Protein AF-A0A091KSU4-F1 (afdb_monomer_lite)

pLDDT: mean 85.43, std 10.26, range [33.31, 97.12]

Radius of gyration: 89.22 Å; chains: 1; bounding box: 233×78×216 Å

Sequence (962 aa):
QEDKKCFICDSEDPFHDTLNPDSHRIENVVTTFDPNRLKLWWQSENVFQIIHVFCNRLGSIHREKFLAHKTFRPAAMLIERSSDFGKTWQVYRYFAYDCESSFPGISTGPMKKVDDIICDSRYSDIEPSTEGEVIYRVLDPAFRIEDPYSPRIQNLLKITNLRVKFTKLHTLGDNLLDSRMEIREKYYYAIYDMVVRGNCFCYGHASECAPVDGFNEEVEGMVHGHCMCRHNTKGLNCEQCLDFYHDLPWRPAEGRNSNACKKCNCNGHSSQCHFDMAVYMTTGNTSGGVCDDCQHNTVGRNCEQCKPFYFQHPERDLRDPDVCEPCNCDPAGSQNGGICDRYTDFSTGLIAGQCRCKLFVEGERCDLCKEGFYGLSADDPAGCQSCACNPLGTHPGGNPCDSETGNCYCKRLVTGKQCNHCLPEHWGLSNDMDGCRPCDCDQGGALNNNCSSESGQCECRPHMFGRQCNQVEPGYYFISLDHYIYEAEEASLGPGVNIIERQYTPDRTPSWTGIGFVRVPEGAYVEFYINNIPYSMEYDILIRYEPQVAFFPRQLPDQWEKAVISVSRPGKIPTGSRCGNTVPDDDNQVVSLSPGSRYVVLPRPVCFEKGLNYTIRLELPQYSSVDTETESPYTLIDSLVLMPYCKSLDIFTVGGSGEDVVTNSAWETFQRYRCLENSRSVVKTPMTEVCKNIIFSISALLHETALSCQCDPQGSLSSVCDPSGGQCQCRPNVVGRQCDRCSPGTFGFGPSGCRPCECHVRGSYNAFCDAETGQCHCFPGVYGRQCDRCLPGFWGFPSCQPCHCNGHADDCSPYTGECLSCRDHTAGHNCERCQSGYYGDPVLGSGDHCRPCPCPDGPESGRQFSSGCYQDPVTLQVVCVCSVGYIGSRCDECASGFFGSPDEVGGACQPCQCNNNIDTTDPEACDKKTGMCVKCLYHTEGENCHLCKQGYYGSALQQDCR

Foldseek 3Di:
DDDDDDDDADQPDDDDPPPHQRHADPVLQADDVDPPLVSHKHWDAFLDQKDKDKDFFDAFFQWKKKWWWAFFDFQWKWKWFDLPRPPDIDTQEIEHCDCCVPPNPFAQDDDPDQRHYHYDHPQNDRPPGGRRMDMDTLGDPVDDDPDCPPPVNVVSRRGGMMMMIGHGWDQVPDDSVDPDPVSRSPIITMTSYIDTHDAEAQLQQAPAADADPPDDDPDPPDHHYAGPGHLQFDDRRRQGHHFQLAFADDDGADDPRRSRRHGAAQLQQARGWHFDPVCCVVVVNGTRIAGDRGALQFDDRSSQWHHFQWAADQPDDSSDSNRTHGALACQQFFPPRRGAQRYDDVVVPHHTNATHGAQQFDDSRSPFGHQQWADQGSPDSRRTHGLQADPLFFDDDDRQADRHPSQGHGAQQFDDSRSPFGHFQWADQGNDNRRTHGLQAQLQQAPDSGADRYQSAGHGFAQFDDRRSLFGHFQFAFAQLQLFKFWQVNWDWWPPKDFDFDFDDPVDDDQFDDGGWIKAWAFTKTKTKDFAQLAFAWWWKKWFWAADDDPDPPDQDWKQQWKKKAKAFPDDDDCPGPCNPPDNCLRIFIDIGHNPDRMDITPGTDTDHGRGMMMMMIHRHGIDDPDPPDDIGIITTRIITTGGPLCPDPQQVDPDPDPDPDDPGLVNVCVVQVLVVQSNTPDGDDHDPSSSSSSSSVRSNSNVYTGGLQADQQFAPDSGADNYNNAGHGAPQFDDSNSPFGHFQWADGGNNGTHGLQADPLFAPDSGADRYQSAGHGDPQFDDSNSFFGDFQWADPPVTDGQQQQPQASGADNYQSAGDPGHQQFDDRSSQAHHFQWEWGSHNPPPIGTDGQPLPPGDVQLLHQARHWYQDPPPRDIATHGHPQFDDSSSQFGAQQWAWHSVDRNIDTDGQQLLPQFDSNDNQQADRHPSFGDDGHLQFDDRSSQHHHPPFDDTSNVSRTD

Secondary structure (DSSP, 8-state):
-----------SS--BTTTBTT---GGGGS----TTTTS--EEPPTT---EEEEEES--EEEEEEEEEESSPPPSEEEEEEESSTTSS-EEEEEEESSHHHHSTT-B-SPPSSTT--BEE-TT--S-SSSSEEEEE-SS-TTS--S-TTSHHHHHHH--SEEEEEEEE---TT--TT---HHHHTT---EEEEEEEEEE---TTS-S-EEPPTT-----TTPPP-EE---TTEESTTS-EEPTT-BSS-----BTTB----B----TTS-S-EEE-HHHHHHTTSS--EEESS--TTEESTTS-EEPTTEEE-TTS-TT-TT-EEEP---TTTBGGGTPPPSS-BTTTTB-TT---B-TTEESTTS-EEPTTEE---SS-TTSSEE----TTTBPSSS-SB-TTT--B-B-TTEESTTS-EEPTTEE---SSTTSSEE----TTTEEEEEE-TTT--EEEPTTEESTTS-EE-TTEEBPPTT-EEEEGGGSEE-TT-EEEE-PPPTTS--SSSTTEEEEEETT-EEEEEE----SSEEEEEEEEEE----S-TTSPPP-EEEEEEEEE-SSPPPTTSTTTT--GGGSEEEEEE-TT-SEEE-SS-EEE-TT--EEEEEEEEEE--SSTT-SS-EEEEEEEEEEE-GGGSHHHH---SSS------HHHHHHHTTTTHHHHSSSPPPPPHHHHHHHHHHHHHHHSSPEE----TTTBS-SPPPTBTT---BPTTEESTT--EEPTTEE--STT-PEE----TTTEEEEEE-TTT--EEEPTTEESTTS-EEPTTEESTTS-EE---TTS-S-B-TTT-PBSS--TTEESTTS-EEPTTEES--STTS----EE--SBS-TTSS-B-EEEEEE-TTT-PEEEEEPTTEESTTS-EEPTTEES-TTSTT---EE--STT-S-TT-TTSB-TTT--B-S--TTEESTTS-EEPTT--S-GGGT---

Structure (mmCIF, N/CA/C/O backbone):
data_AF-A0A091KSU4-F1
#
_entry.id   AF-A0A091KSU4-F1
#
loop_
_atom_site.group_PDB
_atom_site.id
_atom_site.type_symbol
_atom_site.label_atom_id
_atom_site.label_alt_id
_atom_site.label_comp_id
_atom_site.label_asym_id
_atom_site.label_entity_id
_atom_site.label_seq_id
_atom_site.pdbx_PDB_ins_code
_atom_site.Cartn_x
_atom_site.Cartn_y
_atom_site.Cartn_z
_atom_site.occupancy
_atom_site.B_iso_or_equiv
_atom_site.auth_seq_id
_atom_site.auth_comp_id
_atom_site.auth_asym_id
_atom_site.auth_atom_id
_atom_site.pdbx_PDB_model_num
ATOM 1 N N . GLN A 1 1 ? 108.407 -15.661 -124.687 1.00 40.84 1 GLN A N 1
ATOM 2 C CA . GLN A 1 1 ? 109.374 -15.273 -123.644 1.00 40.84 1 GLN A CA 1
ATOM 3 C C . GLN A 1 1 ? 109.249 -13.763 -123.565 1.00 40.84 1 GLN A C 1
ATOM 5 O O . GLN A 1 1 ? 109.765 -13.084 -124.437 1.00 40.84 1 GLN A O 1
ATOM 10 N N . GLU A 1 2 ? 108.392 -13.287 -122.665 1.00 48.94 2 GLU A N 1
ATOM 11 C CA . GLU A 1 2 ? 108.064 -11.865 -122.490 1.00 48.94 2 GLU A CA 1
ATOM 12 C C . GLU A 1 2 ? 108.530 -11.427 -121.094 1.00 48.94 2 GLU A C 1
ATOM 14 O O . GLU A 1 2 ? 108.484 -12.217 -120.147 1.00 48.94 2 GLU A O 1
ATOM 19 N N . ASP A 1 3 ? 109.065 -10.210 -121.010 1.00 56.59 3 ASP A N 1
ATOM 20 C CA . ASP A 1 3 ? 109.919 -9.716 -119.927 1.00 56.59 3 ASP A CA 1
ATOM 21 C C . ASP A 1 3 ? 109.221 -9.639 -118.554 1.00 56.59 3 ASP A C 1
ATOM 23 O O . ASP A 1 3 ? 108.250 -8.905 -118.361 1.00 56.59 3 ASP A O 1
ATOM 27 N N . LYS A 1 4 ? 109.769 -10.343 -117.551 1.00 61.19 4 LYS A N 1
ATOM 28 C CA . LYS A 1 4 ? 109.387 -10.198 -116.133 1.00 61.19 4 LYS A CA 1
ATOM 29 C C . LYS A 1 4 ? 109.997 -8.899 -115.583 1.00 61.19 4 LYS A C 1
ATOM 31 O O . LYS A 1 4 ? 111.216 -8.815 -115.452 1.00 61.19 4 LYS A O 1
ATOM 36 N N . LYS A 1 5 ? 109.170 -7.912 -115.212 1.00 72.06 5 LYS A N 1
ATOM 37 C CA . LYS A 1 5 ? 109.598 -6.725 -114.443 1.00 72.06 5 LYS A CA 1
ATOM 38 C C . LYS A 1 5 ? 109.405 -6.980 -112.945 1.00 72.06 5 LYS A C 1
ATOM 40 O O . LYS A 1 5 ? 108.288 -7.258 -112.520 1.00 72.06 5 LYS A O 1
ATOM 45 N N . CYS A 1 6 ? 110.476 -6.889 -112.160 1.00 80.00 6 CYS A N 1
ATOM 46 C CA . CYS A 1 6 ? 110.436 -6.964 -110.694 1.00 80.00 6 CYS A CA 1
ATOM 47 C C . CYS A 1 6 ? 110.596 -5.562 -110.080 1.00 80.00 6 CYS A C 1
ATOM 49 O O . CYS A 1 6 ? 111.259 -4.714 -110.676 1.00 80.00 6 CYS A O 1
ATOM 51 N N . PHE A 1 7 ? 110.028 -5.342 -108.892 1.00 85.31 7 PHE A N 1
ATOM 52 C CA . PHE A 1 7 ? 110.189 -4.128 -108.079 1.00 85.31 7 PHE A CA 1
ATOM 53 C C . PHE A 1 7 ? 110.330 -4.501 -106.592 1.00 85.31 7 PHE A C 1
ATOM 55 O O . PHE A 1 7 ? 110.084 -5.651 -106.220 1.00 85.31 7 PHE A O 1
ATOM 62 N N . ILE A 1 8 ? 110.771 -3.551 -105.766 1.00 84.19 8 ILE A N 1
ATOM 63 C CA . ILE A 1 8 ? 110.909 -3.709 -104.309 1.00 84.19 8 ILE A CA 1
ATOM 64 C C . ILE A 1 8 ? 109.622 -3.192 -103.659 1.00 84.19 8 ILE A C 1
ATOM 66 O O . ILE A 1 8 ? 109.065 -2.214 -104.134 1.00 84.19 8 ILE A O 1
ATOM 70 N N . CYS A 1 9 ? 109.146 -3.847 -102.600 1.00 86.94 9 CYS A N 1
ATOM 71 C CA . CYS A 1 9 ? 107.985 -3.409 -101.823 1.00 86.94 9 CYS A CA 1
ATOM 72 C C . CYS A 1 9 ? 108.459 -2.982 -100.428 1.00 86.94 9 CYS A C 1
ATOM 74 O O . CYS A 1 9 ? 108.874 -3.843 -99.649 1.00 86.94 9 CYS A O 1
ATOM 76 N N . ASP A 1 10 ? 108.380 -1.687 -100.115 1.00 87.75 10 ASP A N 1
ATOM 77 C CA . ASP A 1 10 ? 108.731 -1.112 -98.809 1.00 87.75 10 ASP A CA 1
ATOM 78 C C . ASP A 1 10 ? 107.498 -0.468 -98.163 1.00 87.75 10 ASP A C 1
ATOM 80 O O . ASP A 1 10 ? 107.105 0.656 -98.464 1.00 87.75 10 ASP A O 1
ATOM 84 N N . SER A 1 11 ? 106.862 -1.218 -97.262 1.00 87.56 11 SER A N 1
ATOM 85 C CA . SER A 1 11 ? 105.632 -0.801 -96.576 1.00 87.56 11 SER A CA 1
ATOM 86 C C . SER A 1 11 ? 105.844 -0.452 -95.095 1.00 87.56 11 SER A C 1
ATOM 88 O O . SER A 1 11 ? 104.873 -0.445 -94.325 1.00 87.56 11 SER A O 1
ATOM 90 N N . GLU A 1 12 ? 107.083 -0.159 -94.672 1.00 85.94 12 GLU A N 1
ATOM 91 C CA . GLU A 1 12 ? 107.398 0.270 -93.294 1.00 85.94 12 GLU A CA 1
ATOM 92 C C . GLU A 1 12 ? 106.813 1.646 -92.943 1.00 85.94 12 GLU A C 1
ATOM 94 O O . GLU A 1 12 ? 106.441 1.870 -91.789 1.00 85.94 12 GLU A O 1
ATOM 99 N N . ASP A 1 13 ? 106.579 2.492 -93.950 1.00 85.56 13 ASP A N 1
ATOM 100 C CA . ASP A 1 13 ? 105.899 3.788 -93.848 1.00 85.56 13 ASP A CA 1
ATOM 101 C C . ASP A 1 13 ? 104.703 3.885 -94.823 1.00 85.56 13 ASP A C 1
ATOM 103 O O . ASP A 1 13 ? 104.622 3.096 -95.769 1.00 85.56 13 ASP A O 1
ATOM 107 N N . PRO A 1 14 ? 103.734 4.801 -94.613 1.00 84.31 14 PRO A N 1
ATOM 108 C CA . PRO A 1 14 ? 102.631 5.037 -95.551 1.00 84.31 14 PRO A CA 1
ATOM 109 C C . PRO A 1 14 ? 103.106 5.498 -96.935 1.00 84.31 14 PRO A C 1
ATOM 111 O O . PRO A 1 14 ? 104.176 6.090 -97.078 1.00 84.31 14 PRO A O 1
ATOM 114 N N . PHE A 1 15 ? 102.284 5.262 -97.958 1.00 81.88 15 PHE A N 1
ATOM 115 C CA . PHE A 1 15 ? 102.587 5.682 -99.325 1.00 81.88 15 PHE A CA 1
ATOM 116 C C . PHE A 1 15 ? 102.726 7.206 -99.444 1.00 81.88 15 PHE A C 1
ATOM 118 O O . PHE A 1 15 ? 101.899 7.966 -98.934 1.00 81.88 15 PHE A O 1
ATOM 125 N N . HIS A 1 16 ? 103.726 7.651 -100.207 1.00 80.81 16 HIS A N 1
ATOM 126 C CA . HIS A 1 16 ? 103.846 9.039 -100.645 1.00 80.81 16 HIS A CA 1
ATOM 127 C C . HIS A 1 16 ? 104.495 9.107 -102.030 1.00 80.81 16 HIS A C 1
ATOM 129 O O . HIS A 1 16 ? 105.590 8.577 -102.214 1.00 80.81 16 HIS A O 1
ATOM 135 N N . ASP A 1 17 ? 103.876 9.839 -102.966 1.00 77.00 17 ASP A N 1
ATOM 136 C CA . ASP A 1 17 ? 104.222 9.870 -104.403 1.00 77.00 17 ASP A CA 1
ATOM 137 C C . ASP A 1 17 ? 105.724 10.073 -104.709 1.00 77.00 17 ASP A C 1
ATOM 139 O O . ASP A 1 17 ? 106.219 9.599 -105.729 1.00 77.00 17 ASP A O 1
ATOM 143 N N . THR A 1 18 ? 106.454 10.795 -103.853 1.00 79.31 18 THR A N 1
ATOM 144 C CA . THR A 1 18 ? 107.882 11.117 -104.043 1.00 79.31 18 THR A CA 1
ATOM 145 C C . THR A 1 18 ? 108.830 10.566 -102.979 1.00 79.31 18 THR A C 1
ATOM 147 O O . THR A 1 18 ? 110.031 10.523 -103.232 1.00 79.31 18 THR A O 1
ATOM 150 N N . LEU A 1 19 ? 108.331 10.199 -101.793 1.00 82.69 19 LEU A N 1
ATOM 151 C CA . LEU A 1 19 ? 109.172 9.832 -100.640 1.00 82.69 19 LEU A CA 1
ATOM 152 C C . LEU A 1 19 ? 109.203 8.321 -100.420 1.00 82.69 19 LEU A C 1
ATOM 154 O O . LEU A 1 19 ? 110.264 7.776 -100.142 1.00 82.69 19 LEU A O 1
ATOM 158 N N . ASN A 1 20 ? 108.055 7.661 -100.576 1.00 83.88 20 ASN A N 1
ATOM 159 C CA . ASN A 1 20 ? 107.935 6.213 -100.498 1.00 83.88 20 ASN A CA 1
ATOM 160 C C . ASN A 1 20 ? 106.861 5.735 -101.496 1.00 83.88 20 ASN A C 1
ATOM 162 O O . ASN A 1 20 ? 105.706 5.517 -101.111 1.00 83.88 20 ASN A O 1
ATOM 166 N N . PRO A 1 21 ? 107.210 5.633 -102.793 1.00 82.81 21 PRO A N 1
ATOM 167 C CA . PRO A 1 21 ? 106.277 5.186 -103.826 1.00 82.81 21 PRO A CA 1
ATOM 168 C C . PRO A 1 21 ? 106.009 3.670 -103.789 1.00 82.81 21 PRO A C 1
ATOM 170 O O . PRO A 1 21 ? 105.094 3.204 -104.466 1.00 82.81 21 PRO A O 1
ATOM 173 N N . ASP A 1 22 ? 106.769 2.907 -103.000 1.00 85.75 22 ASP A N 1
ATOM 174 C CA . ASP A 1 22 ? 106.769 1.438 -102.997 1.00 85.75 22 ASP A CA 1
ATOM 175 C C . ASP A 1 22 ? 106.014 0.832 -101.788 1.00 85.75 22 ASP A C 1
ATOM 177 O O . ASP A 1 22 ? 106.134 -0.363 -101.498 1.00 85.75 22 ASP A O 1
ATOM 181 N N . SER A 1 23 ? 105.205 1.643 -101.088 1.00 87.19 23 SER A N 1
ATOM 182 C CA . SER A 1 23 ? 104.361 1.208 -99.965 1.00 87.19 23 SER A CA 1
ATOM 183 C C . SER A 1 23 ? 102.959 0.783 -100.405 1.00 87.19 23 SER A C 1
ATOM 185 O O . SER A 1 23 ? 102.245 1.510 -101.105 1.00 87.19 23 SER A O 1
ATOM 187 N N . HIS A 1 24 ? 102.527 -0.401 -99.961 1.00 90.19 24 HIS A N 1
ATOM 188 C CA . HIS A 1 24 ? 101.300 -1.065 -100.415 1.00 90.19 24 HIS A CA 1
ATOM 189 C C . HIS A 1 24 ? 100.428 -1.552 -99.242 1.00 90.19 24 HIS A C 1
ATOM 191 O O . HIS A 1 24 ? 100.007 -2.712 -99.184 1.00 90.19 24 HIS A O 1
ATOM 197 N N . ARG A 1 25 ? 100.157 -0.661 -98.278 1.00 87.81 25 ARG A N 1
ATOM 198 C CA . ARG A 1 25 ? 99.333 -0.919 -97.077 1.00 87.81 25 ARG A CA 1
ATOM 199 C C . ARG A 1 25 ? 97.840 -1.051 -97.385 1.00 87.81 25 ARG A C 1
ATOM 201 O O . ARG A 1 25 ? 97.359 -0.593 -98.412 1.00 87.81 25 ARG A O 1
ATOM 208 N N . ILE A 1 26 ? 97.078 -1.659 -96.468 1.00 84.62 26 ILE A N 1
ATOM 209 C CA . ILE A 1 26 ? 95.638 -1.921 -96.669 1.00 84.62 26 ILE A CA 1
ATOM 210 C C . ILE A 1 26 ? 94.781 -0.646 -96.731 1.00 84.62 26 ILE A C 1
ATOM 212 O O . ILE A 1 26 ? 93.731 -0.642 -97.367 1.00 84.62 26 ILE A O 1
ATOM 216 N N . GLU A 1 27 ? 95.235 0.444 -96.111 1.00 79.50 27 GLU A N 1
ATOM 217 C CA . GLU A 1 27 ? 94.577 1.759 -96.154 1.00 79.50 27 GLU A CA 1
ATOM 218 C C . GLU A 1 27 ? 94.474 2.332 -97.577 1.00 79.50 27 GLU A C 1
ATOM 220 O O . GLU A 1 27 ? 93.502 3.019 -97.883 1.00 79.50 27 GLU A O 1
ATOM 225 N N . ASN A 1 28 ? 95.378 1.932 -98.480 1.00 83.44 28 ASN A N 1
ATOM 226 C CA . ASN A 1 28 ? 95.368 2.312 -99.896 1.00 83.44 28 ASN A CA 1
ATOM 227 C C . ASN A 1 28 ? 94.139 1.798 -100.672 1.00 83.44 28 ASN A C 1
ATOM 229 O O . ASN A 1 28 ? 93.882 2.263 -101.777 1.00 83.44 28 ASN A O 1
ATOM 233 N N . VAL A 1 29 ? 93.394 0.829 -100.124 1.00 79.38 29 VAL A N 1
ATOM 234 C CA . VAL A 1 29 ? 92.216 0.217 -100.771 1.00 79.38 29 VAL A CA 1
ATOM 235 C C . VAL A 1 29 ? 90.958 1.082 -100.614 1.00 79.38 29 VAL A C 1
ATOM 237 O O . VAL A 1 29 ? 89.983 0.907 -101.352 1.00 79.38 29 VAL A O 1
ATOM 240 N N . VAL A 1 30 ? 90.953 2.012 -99.651 1.00 73.19 30 VAL A N 1
ATOM 241 C CA . VAL A 1 30 ? 89.838 2.941 -99.437 1.00 73.19 30 VAL A CA 1
ATOM 242 C C . VAL A 1 30 ? 89.916 4.037 -100.499 1.00 73.19 30 VAL A C 1
ATOM 244 O O . VAL A 1 30 ? 90.749 4.933 -100.421 1.00 73.19 30 VAL A O 1
ATOM 247 N N . THR A 1 31 ? 89.051 3.973 -101.513 1.00 63.12 31 THR A N 1
ATOM 248 C CA . THR A 1 31 ? 89.060 4.947 -102.615 1.00 63.12 31 THR A CA 1
ATOM 249 C C . THR A 1 31 ? 88.719 6.349 -102.137 1.00 63.12 31 THR A C 1
ATOM 251 O O . THR A 1 31 ? 87.596 6.583 -101.684 1.00 63.12 31 THR A O 1
ATOM 254 N N . THR A 1 32 ? 89.614 7.306 -102.371 1.00 59.66 32 THR A N 1
ATOM 255 C CA . THR A 1 32 ? 89.205 8.679 -102.675 1.00 59.66 32 THR A CA 1
ATOM 256 C C . THR A 1 32 ? 88.715 8.695 -104.127 1.00 59.66 32 THR A C 1
ATOM 258 O O . THR A 1 32 ? 89.221 7.947 -104.964 1.00 59.66 32 THR A O 1
ATOM 261 N N . PHE A 1 33 ? 87.700 9.487 -104.476 1.00 58.97 33 PHE A N 1
ATOM 262 C CA . PHE A 1 33 ? 87.191 9.584 -105.858 1.00 58.97 33 PHE A CA 1
ATOM 263 C C . PHE A 1 33 ? 88.178 10.310 -106.814 1.00 58.97 33 PHE A C 1
ATOM 265 O O . PHE A 1 33 ? 87.758 11.003 -107.741 1.00 58.97 33 PHE A O 1
ATOM 272 N N . ASP A 1 34 ? 89.490 10.176 -106.587 1.00 59.06 34 ASP A N 1
ATOM 273 C CA . ASP A 1 34 ? 90.559 10.870 -107.299 1.00 59.06 34 ASP A CA 1
ATOM 274 C C . ASP A 1 34 ? 90.830 10.289 -108.701 1.00 59.06 34 ASP A C 1
ATOM 276 O O . ASP A 1 34 ? 90.738 9.073 -108.912 1.00 59.06 34 ASP A O 1
ATOM 280 N N . PRO A 1 35 ? 91.263 11.116 -109.676 1.00 56.44 35 PRO A N 1
ATOM 281 C CA . PRO A 1 35 ? 91.489 10.693 -111.064 1.00 56.44 35 PRO A CA 1
ATOM 282 C C . PRO A 1 35 ? 92.554 9.594 -111.250 1.00 56.44 35 PRO A C 1
ATOM 284 O O . PRO A 1 35 ? 92.606 8.966 -112.304 1.00 56.44 35 PRO A O 1
ATOM 287 N N . ASN A 1 36 ? 93.405 9.353 -110.244 1.00 62.00 36 ASN A N 1
ATOM 288 C CA . ASN A 1 36 ? 94.554 8.439 -110.289 1.00 62.00 36 ASN A CA 1
ATOM 289 C C . ASN A 1 36 ? 94.364 7.163 -109.436 1.00 62.00 36 ASN A C 1
ATOM 291 O O . ASN A 1 36 ? 95.334 6.643 -108.887 1.00 62.00 36 ASN A O 1
ATOM 295 N N . ARG A 1 37 ? 93.140 6.622 -109.335 1.00 66.00 37 ARG A N 1
ATOM 296 C CA . ARG A 1 37 ? 92.818 5.442 -108.494 1.00 66.00 37 ARG A CA 1
ATOM 297 C C . ARG A 1 37 ? 93.671 4.180 -108.729 1.00 66.00 37 ARG A C 1
ATOM 299 O O . ARG A 1 37 ? 93.747 3.330 -107.859 1.00 66.00 37 ARG A O 1
ATOM 306 N N . LEU A 1 38 ? 94.322 4.052 -109.889 1.00 68.88 38 LEU A N 1
ATOM 307 C CA . LEU A 1 38 ? 95.168 2.899 -110.243 1.00 68.88 38 LEU A CA 1
ATOM 308 C C . LEU A 1 38 ? 96.647 3.063 -109.829 1.00 68.88 38 LEU A C 1
ATOM 310 O O . LEU A 1 38 ? 97.479 2.223 -110.181 1.00 68.88 38 LEU A O 1
ATOM 314 N N . LYS A 1 39 ? 97.006 4.150 -109.128 1.00 72.06 39 LYS A N 1
ATOM 315 C CA . LYS A 1 39 ? 98.371 4.364 -108.613 1.00 72.06 39 LYS A CA 1
ATOM 316 C C . LYS A 1 39 ? 98.626 3.693 -107.267 1.00 72.06 39 LYS A C 1
ATOM 318 O O . LYS A 1 39 ? 99.746 3.262 -107.027 1.00 72.06 39 LYS A O 1
ATOM 323 N N . LEU A 1 40 ? 97.608 3.605 -106.418 1.00 83.56 40 LEU A N 1
ATOM 324 C CA . LEU A 1 40 ? 97.691 3.016 -105.084 1.00 83.56 40 LEU A CA 1
ATOM 325 C C . LEU A 1 40 ? 97.121 1.607 -105.114 1.00 83.56 40 LEU A C 1
ATOM 327 O O . LEU A 1 40 ? 96.123 1.362 -105.782 1.00 83.56 40 LEU A O 1
ATOM 331 N N . TRP A 1 41 ? 97.737 0.678 -104.396 1.00 88.56 41 TRP A N 1
ATOM 332 C CA . TRP A 1 41 ? 97.157 -0.640 -104.165 1.00 88.56 41 TRP A CA 1
ATOM 333 C C . TRP A 1 41 ? 97.624 -1.188 -102.821 1.00 88.56 41 TRP A C 1
ATOM 335 O O . TRP A 1 41 ? 98.617 -0.726 -102.251 1.00 88.56 41 TRP A O 1
ATOM 345 N N . TRP A 1 42 ? 96.902 -2.187 -102.329 1.00 90.56 42 TRP A N 1
ATOM 346 C CA . TRP A 1 42 ? 97.390 -3.081 -101.289 1.00 90.56 42 TRP A CA 1
ATOM 347 C C . TRP A 1 42 ? 98.001 -4.324 -101.920 1.00 90.56 42 TRP A C 1
ATOM 349 O O . TRP A 1 42 ? 97.444 -4.857 -102.882 1.00 90.56 42 TRP A O 1
ATOM 359 N N . GLN A 1 43 ? 99.108 -4.804 -101.360 1.00 89.06 43 GLN A N 1
ATOM 360 C CA . GLN A 1 43 ? 99.773 -6.027 -101.793 1.00 89.06 43 GLN A CA 1
ATOM 361 C C . GLN A 1 43 ? 100.038 -6.958 -100.610 1.00 89.06 43 GLN A C 1
ATOM 363 O O . GLN A 1 43 ? 100.385 -6.520 -99.514 1.00 89.06 43 GLN A O 1
ATOM 368 N N . SER A 1 44 ? 99.881 -8.260 -100.838 1.00 88.94 44 SER A N 1
ATOM 369 C CA . SER A 1 44 ? 100.239 -9.278 -99.860 1.00 88.94 44 SER A CA 1
ATOM 370 C C . SER A 1 44 ? 101.712 -9.665 -99.887 1.00 88.94 44 SER A C 1
ATOM 372 O O . SER A 1 44 ? 102.403 -9.467 -100.882 1.00 88.94 44 SER A O 1
ATOM 374 N N . GLU A 1 45 ? 102.155 -10.365 -98.841 1.00 83.94 45 GLU A N 1
ATOM 375 C CA . GLU A 1 45 ? 103.377 -11.163 -98.929 1.00 83.94 45 GLU A CA 1
ATOM 376 C C . GLU A 1 45 ? 103.302 -12.184 -100.074 1.00 83.94 45 GLU A C 1
ATOM 378 O O . GLU A 1 45 ? 102.237 -12.720 -100.415 1.00 83.94 45 GLU A O 1
ATOM 383 N N . ASN A 1 46 ? 104.465 -12.459 -100.660 1.00 83.06 46 ASN A N 1
ATOM 384 C CA . ASN A 1 46 ? 104.618 -13.404 -101.756 1.00 83.06 46 ASN A CA 1
ATOM 385 C C . ASN A 1 46 ? 104.403 -14.851 -101.278 1.00 83.06 46 ASN A C 1
ATOM 387 O O . ASN A 1 46 ? 104.803 -15.227 -100.179 1.00 83.06 46 ASN A O 1
ATOM 391 N N . VAL A 1 47 ? 103.816 -15.692 -102.137 1.00 72.25 47 VAL A N 1
ATOM 392 C CA . VAL A 1 47 ? 103.554 -17.137 -101.941 1.00 72.25 47 VAL A CA 1
ATOM 393 C C . VAL A 1 47 ? 102.503 -17.458 -100.866 1.00 72.25 47 VAL A C 1
ATOM 395 O O . VAL A 1 47 ? 102.069 -18.607 -100.748 1.00 72.25 47 VAL A O 1
ATOM 398 N N . PHE A 1 48 ? 102.015 -16.464 -100.123 1.00 76.62 48 PHE A N 1
ATOM 399 C CA . PHE A 1 48 ? 101.015 -16.675 -99.083 1.00 76.62 48 PHE A CA 1
ATOM 400 C C . PHE A 1 48 ? 99.610 -16.823 -99.681 1.00 76.62 48 PHE A C 1
ATOM 402 O O . PHE A 1 48 ? 99.072 -15.908 -100.299 1.00 76.62 48 PHE A O 1
ATOM 409 N N . GLN A 1 49 ? 98.995 -17.997 -99.511 1.00 66.25 49 GLN A N 1
ATOM 410 C CA . GLN A 1 49 ? 97.718 -18.311 -100.165 1.00 66.25 49 GLN A CA 1
ATOM 411 C C . GLN A 1 49 ? 96.482 -17.831 -99.397 1.00 66.25 49 GLN A C 1
ATOM 413 O O . GLN A 1 49 ? 95.447 -17.602 -100.024 1.00 66.25 49 GLN A O 1
ATOM 418 N N . ILE A 1 50 ? 96.564 -17.682 -98.070 1.00 71.06 50 ILE A N 1
ATOM 419 C CA . ILE A 1 50 ? 95.401 -17.381 -97.223 1.00 71.06 50 ILE A CA 1
ATOM 420 C C . ILE A 1 50 ? 95.539 -16.000 -96.596 1.00 71.06 50 ILE A C 1
ATOM 422 O O . ILE A 1 50 ? 96.445 -15.777 -95.800 1.00 71.06 50 ILE A O 1
ATOM 426 N N . ILE A 1 51 ? 94.616 -15.090 -96.915 1.00 75.06 51 ILE A N 1
ATOM 427 C CA . ILE A 1 51 ? 94.633 -13.710 -96.404 1.00 75.06 51 ILE A CA 1
ATOM 428 C C . ILE A 1 51 ? 93.227 -13.252 -96.030 1.00 75.06 51 ILE A C 1
ATOM 430 O O . ILE A 1 51 ? 92.235 -13.670 -96.634 1.00 75.06 51 ILE A O 1
ATOM 434 N N . HIS A 1 52 ? 93.136 -12.390 -95.018 1.00 75.50 52 HIS A N 1
ATOM 435 C CA . HIS A 1 52 ? 91.886 -11.824 -94.524 1.00 75.50 52 HIS A CA 1
ATOM 436 C C . HIS A 1 52 ? 91.921 -10.298 -94.575 1.00 75.50 52 HIS A C 1
ATOM 438 O O . HIS A 1 52 ? 92.783 -9.678 -93.959 1.00 75.50 52 HIS A O 1
ATOM 444 N N . VAL A 1 53 ? 90.945 -9.701 -95.258 1.00 70.38 53 VAL A N 1
ATOM 445 C CA . VAL A 1 53 ? 90.715 -8.251 -95.263 1.00 70.38 53 VAL A CA 1
ATOM 446 C C . VAL A 1 53 ? 89.477 -7.952 -94.422 1.00 70.38 53 VAL A C 1
ATOM 448 O O . VAL A 1 53 ? 88.426 -8.571 -94.620 1.00 70.38 53 VAL A O 1
ATOM 451 N N . PHE A 1 54 ? 89.604 -7.024 -93.471 1.00 68.75 54 PHE A N 1
ATOM 452 C CA . PHE A 1 54 ? 88.552 -6.662 -92.521 1.00 68.75 54 PHE A CA 1
ATOM 453 C C . PHE A 1 54 ? 88.053 -5.239 -92.755 1.00 68.75 54 PHE A C 1
ATOM 455 O O . PHE A 1 54 ? 88.845 -4.309 -92.859 1.00 68.75 54 PHE A O 1
ATOM 462 N N . CYS A 1 55 ? 86.733 -5.067 -92.729 1.00 67.31 55 CYS A N 1
ATOM 463 C CA . CYS A 1 55 ? 86.085 -3.767 -92.627 1.00 67.31 55 CYS A CA 1
ATOM 464 C C . CYS A 1 55 ? 85.131 -3.787 -91.423 1.00 67.31 55 CYS A C 1
ATOM 466 O O . CYS A 1 55 ? 84.223 -4.623 -91.338 1.00 67.31 55 CYS A O 1
ATOM 468 N N . ASN A 1 56 ? 85.375 -2.905 -90.456 1.00 60.59 56 ASN A N 1
ATOM 469 C CA . ASN A 1 56 ? 84.677 -2.878 -89.171 1.00 60.59 56 ASN A CA 1
ATOM 470 C C . ASN A 1 56 ? 83.690 -1.704 -89.091 1.00 60.59 56 ASN A C 1
ATOM 472 O O . ASN A 1 56 ? 83.941 -0.651 -89.661 1.00 60.59 56 ASN A O 1
ATOM 476 N N . ARG A 1 57 ? 82.618 -1.887 -88.304 1.00 57.03 57 ARG A N 1
ATOM 477 C CA . ARG A 1 57 ? 81.607 -0.872 -87.935 1.00 57.03 57 ARG A CA 1
ATOM 478 C C . ARG A 1 57 ? 80.849 -0.264 -89.122 1.00 57.03 57 ARG A C 1
ATOM 480 O O . ARG A 1 57 ? 80.756 0.947 -89.273 1.00 57.03 57 ARG A O 1
ATOM 487 N N . LEU A 1 58 ? 80.270 -1.141 -89.934 1.00 58.72 58 LEU A N 1
ATOM 488 C CA . LEU A 1 58 ? 79.367 -0.796 -91.032 1.00 58.72 58 LEU A CA 1
ATOM 489 C C . LEU A 1 58 ? 77.931 -0.563 -90.520 1.00 58.72 58 LEU A C 1
ATOM 491 O O . LEU A 1 58 ? 77.529 -1.149 -89.517 1.00 58.72 58 LEU A O 1
ATOM 495 N N . GLY A 1 59 ? 77.172 0.288 -91.219 1.00 58.22 59 GLY A N 1
ATOM 496 C CA . GLY A 1 59 ? 75.713 0.405 -91.087 1.00 58.22 59 GLY A CA 1
ATOM 497 C C . GLY A 1 59 ? 74.970 -0.644 -91.929 1.00 58.22 59 GLY A C 1
ATOM 498 O O . GLY A 1 59 ? 75.562 -1.612 -92.402 1.00 58.22 59 GLY A O 1
ATOM 499 N N . SER A 1 60 ? 73.671 -0.458 -92.176 1.00 57.16 60 SER A N 1
ATOM 500 C CA . SER A 1 60 ? 72.895 -1.391 -93.004 1.00 57.16 60 SER A CA 1
ATOM 501 C C . SER A 1 60 ? 73.240 -1.250 -94.495 1.00 57.16 60 SER A C 1
ATOM 503 O O . SER A 1 60 ? 73.166 -0.173 -95.080 1.00 57.16 60 SER A O 1
ATOM 505 N N . ILE A 1 61 ? 73.629 -2.340 -95.158 1.00 60.28 61 ILE A N 1
ATOM 506 C CA . ILE A 1 61 ? 74.135 -2.306 -96.544 1.00 60.28 61 ILE A CA 1
ATOM 507 C C . ILE A 1 61 ? 73.049 -2.766 -97.504 1.00 60.28 61 ILE A C 1
ATOM 509 O O . ILE A 1 61 ? 72.555 -3.883 -97.393 1.00 60.28 61 ILE A O 1
ATOM 513 N N . HIS A 1 62 ? 72.736 -1.929 -98.492 1.00 57.91 62 HIS A N 1
ATOM 514 C CA . HIS A 1 62 ? 71.632 -2.171 -99.425 1.00 57.91 62 HIS A CA 1
ATOM 515 C C . HIS A 1 62 ? 72.076 -2.331 -100.891 1.00 57.91 62 HIS A C 1
ATOM 517 O O . HIS A 1 62 ? 71.232 -2.608 -101.742 1.00 57.91 62 HIS A O 1
ATOM 523 N N . ARG A 1 63 ? 73.366 -2.159 -101.235 1.00 56.34 63 ARG A N 1
ATOM 524 C CA . ARG A 1 63 ? 73.843 -2.242 -102.635 1.00 56.34 63 ARG A CA 1
ATOM 525 C C . ARG A 1 63 ? 75.171 -2.995 -102.815 1.00 56.34 63 ARG A C 1
ATOM 527 O O . ARG A 1 63 ? 75.787 -3.461 -101.864 1.00 56.34 63 ARG A O 1
ATOM 534 N N . GLU A 1 64 ? 75.521 -3.158 -104.092 1.00 63.53 64 GLU A N 1
ATOM 535 C CA . GLU A 1 64 ? 76.638 -3.923 -104.664 1.00 63.53 64 GLU A CA 1
ATOM 536 C C . GLU A 1 64 ? 77.997 -3.609 -104.012 1.00 63.53 64 GLU A C 1
ATOM 538 O O . GLU A 1 64 ? 78.298 -2.450 -103.716 1.00 63.53 64 GLU A O 1
ATOM 543 N N . LYS A 1 65 ? 78.808 -4.651 -103.809 1.00 66.06 65 LYS A N 1
ATOM 544 C CA . LYS A 1 65 ? 80.203 -4.597 -103.358 1.00 66.06 65 LYS A CA 1
ATOM 545 C C . LYS A 1 65 ? 81.120 -4.863 -104.544 1.00 66.06 65 LYS A C 1
ATOM 547 O O . LYS A 1 65 ? 80.852 -5.803 -105.294 1.00 66.06 65 LYS A O 1
ATOM 552 N N . PHE A 1 66 ? 82.192 -4.088 -104.652 1.00 74.94 66 PHE A N 1
ATOM 553 C CA . PHE A 1 66 ? 83.160 -4.155 -105.748 1.00 74.94 66 PHE A CA 1
ATOM 554 C C . PHE A 1 66 ? 84.575 -4.298 -105.189 1.00 74.94 66 PHE A C 1
ATOM 556 O O . PHE A 1 66 ? 84.919 -3.569 -104.258 1.00 74.94 66 PHE A O 1
ATOM 563 N N . LEU A 1 67 ? 85.361 -5.233 -105.731 1.00 79.38 67 LEU A N 1
ATOM 564 C CA . LEU A 1 67 ? 86.808 -5.350 -105.509 1.00 79.38 67 LEU A CA 1
ATOM 565 C C . LEU A 1 67 ? 87.526 -5.363 -106.863 1.00 79.38 67 LEU A C 1
ATOM 567 O O . LEU A 1 67 ? 87.253 -6.269 -107.655 1.00 79.38 67 LEU A O 1
ATOM 571 N N . ALA A 1 68 ? 88.470 -4.449 -107.095 1.00 83.94 68 ALA A N 1
ATOM 572 C CA . ALA A 1 68 ? 89.309 -4.432 -108.297 1.00 83.94 68 ALA A CA 1
ATOM 573 C C . ALA A 1 68 ? 90.736 -4.917 -107.992 1.00 83.94 68 ALA A C 1
ATOM 575 O O . ALA A 1 68 ? 91.410 -4.381 -107.114 1.00 83.94 68 ALA A O 1
ATOM 576 N N . HIS A 1 69 ? 91.219 -5.929 -108.715 1.00 87.31 69 HIS A N 1
ATOM 577 C CA . HIS A 1 69 ? 92.530 -6.544 -108.469 1.00 87.31 69 HIS A CA 1
ATOM 578 C C . HIS A 1 69 ? 93.606 -5.990 -109.406 1.00 87.31 69 HIS A C 1
ATOM 580 O O . HIS A 1 69 ? 93.348 -5.769 -110.584 1.00 87.31 69 HIS A O 1
ATOM 586 N N . LYS A 1 70 ? 94.825 -5.796 -108.896 1.00 85.62 70 LYS A N 1
ATOM 587 C CA . LYS A 1 70 ? 96.012 -5.440 -109.696 1.00 85.62 70 LYS A CA 1
ATOM 588 C C . LYS A 1 70 ? 96.708 -6.673 -110.277 1.00 85.62 70 LYS A C 1
ATOM 590 O O . LYS A 1 70 ? 97.289 -6.608 -111.354 1.00 85.62 70 LYS A O 1
ATOM 595 N N . THR A 1 71 ? 96.676 -7.787 -109.554 1.00 86.56 71 THR A N 1
ATOM 596 C CA . THR A 1 71 ? 97.113 -9.093 -110.060 1.00 86.56 71 THR A CA 1
ATOM 597 C C . THR A 1 71 ? 95.910 -9.917 -110.512 1.00 86.56 71 THR A C 1
ATOM 599 O O . THR A 1 71 ? 94.772 -9.438 -110.494 1.00 86.56 71 THR A O 1
ATOM 602 N N . PHE A 1 72 ? 96.146 -11.169 -110.914 1.00 87.44 72 PHE A N 1
ATOM 603 C CA . PHE A 1 72 ? 95.070 -12.126 -111.145 1.00 87.44 72 PHE A CA 1
ATOM 604 C C . PHE A 1 72 ? 94.111 -12.172 -109.954 1.00 87.44 72 PHE A C 1
ATOM 606 O O . PHE A 1 72 ? 94.528 -12.162 -108.791 1.00 87.44 72 PHE A O 1
ATOM 613 N N . ARG A 1 73 ? 92.816 -12.286 -110.254 1.00 89.94 73 ARG A N 1
ATOM 614 C CA . ARG A 1 73 ? 91.801 -12.531 -109.227 1.00 89.94 73 ARG A CA 1
ATOM 615 C C . ARG A 1 73 ? 92.116 -13.833 -108.479 1.00 89.94 73 ARG A C 1
ATOM 617 O O . ARG A 1 73 ? 92.714 -14.744 -109.059 1.00 89.94 73 ARG A O 1
ATOM 624 N N . PRO A 1 74 ? 91.711 -13.960 -107.206 1.00 90.75 74 PRO A N 1
ATOM 625 C CA . PRO A 1 74 ? 91.903 -15.189 -106.451 1.00 90.75 74 PRO A CA 1
ATOM 626 C C . PRO A 1 74 ? 91.306 -16.401 -107.172 1.00 90.75 74 PRO A C 1
ATOM 628 O O . PRO A 1 74 ? 90.156 -16.369 -107.614 1.00 90.75 74 PRO A O 1
ATOM 631 N N . ALA A 1 75 ? 92.057 -17.502 -107.211 1.00 88.69 75 ALA A N 1
ATOM 632 C CA . ALA A 1 75 ? 91.557 -18.781 -107.707 1.00 88.69 75 ALA A CA 1
ATOM 633 C C . ALA A 1 75 ? 90.442 -19.337 -106.807 1.00 88.69 75 ALA A C 1
ATOM 635 O O . ALA A 1 75 ? 89.575 -20.061 -107.291 1.00 88.69 75 ALA A O 1
ATOM 636 N N . ALA A 1 76 ? 90.455 -18.993 -105.512 1.00 92.19 76 ALA A N 1
ATOM 637 C CA . ALA A 1 76 ? 89.343 -19.227 -104.596 1.00 92.19 76 ALA A CA 1
ATOM 638 C C . ALA A 1 76 ? 89.299 -18.191 -103.455 1.00 92.19 76 ALA A C 1
ATOM 640 O O . ALA A 1 76 ? 90.327 -17.878 -102.840 1.00 92.19 76 ALA A O 1
ATOM 641 N N . MET A 1 77 ? 88.103 -17.695 -103.128 1.00 92.12 77 MET A N 1
ATOM 642 C CA . MET A 1 77 ? 87.832 -16.745 -102.043 1.00 92.12 77 MET A CA 1
ATOM 643 C C . MET A 1 77 ? 86.392 -16.841 -101.510 1.00 92.12 77 MET A C 1
ATOM 645 O O . MET A 1 77 ? 85.517 -17.424 -102.145 1.00 92.12 77 MET A O 1
ATOM 649 N N . LEU A 1 78 ? 86.115 -16.228 -100.357 1.00 92.12 78 LEU A N 1
ATOM 650 C CA . LEU A 1 78 ? 84.752 -16.056 -99.843 1.00 92.12 78 LEU A CA 1
ATOM 651 C C . LEU A 1 78 ? 84.554 -14.718 -99.123 1.00 92.12 78 LEU A C 1
ATOM 653 O O . LEU A 1 78 ? 85.508 -14.099 -98.648 1.00 92.12 78 LEU A O 1
ATOM 657 N N . ILE A 1 79 ? 83.295 -14.293 -99.018 1.00 90.19 79 ILE A N 1
ATOM 658 C CA . ILE A 1 79 ? 82.885 -13.086 -98.293 1.00 90.19 79 ILE A CA 1
ATOM 659 C C . ILE A 1 79 ? 82.018 -13.493 -97.100 1.00 90.19 79 ILE A C 1
ATOM 661 O O . ILE A 1 79 ? 81.023 -14.195 -97.265 1.00 90.19 79 ILE A O 1
ATOM 665 N N . GLU A 1 80 ? 82.358 -13.007 -95.910 1.00 89.50 80 GLU A N 1
ATOM 666 C CA . GLU A 1 80 ? 81.639 -13.221 -94.651 1.00 89.50 80 GLU A CA 1
ATOM 667 C C . GLU A 1 80 ? 81.172 -11.888 -94.055 1.00 89.50 80 GLU A C 1
ATOM 669 O O . GLU A 1 80 ? 81.713 -10.815 -94.346 1.00 89.50 80 GLU A O 1
ATOM 674 N N . ARG A 1 81 ? 80.177 -11.952 -93.174 1.00 86.19 81 ARG A N 1
ATOM 675 C CA . ARG A 1 81 ? 79.655 -10.798 -92.443 1.00 86.19 81 ARG A CA 1
ATOM 676 C C . ARG A 1 81 ? 79.236 -11.134 -91.022 1.00 86.19 81 ARG A C 1
ATOM 678 O O . ARG A 1 81 ? 78.902 -12.276 -90.725 1.00 86.19 81 ARG A O 1
ATOM 685 N N . SER A 1 82 ? 79.172 -10.112 -90.183 1.00 82.56 82 SER A N 1
ATOM 686 C CA . SER A 1 82 ? 78.629 -10.178 -88.827 1.00 82.56 82 SER A CA 1
ATOM 687 C C . SER A 1 82 ? 77.535 -9.128 -88.652 1.00 82.56 82 SER A C 1
ATOM 689 O O . SER A 1 82 ? 77.622 -8.054 -89.247 1.00 82.56 82 SER A O 1
ATOM 691 N N . SER A 1 83 ? 76.511 -9.436 -87.854 1.00 76.00 83 SER A N 1
ATOM 692 C CA . SER A 1 83 ? 75.428 -8.517 -87.462 1.00 76.00 83 SER A CA 1
ATOM 693 C C . SER A 1 83 ? 75.432 -8.184 -85.962 1.00 76.00 83 SER A C 1
ATOM 695 O O . SER A 1 83 ? 74.489 -7.566 -85.465 1.00 76.00 83 SER A O 1
ATOM 697 N N . ASP A 1 84 ? 76.457 -8.637 -85.241 1.00 75.31 84 ASP A N 1
ATOM 698 C CA . ASP A 1 84 ? 76.589 -8.607 -83.781 1.00 75.31 84 ASP A CA 1
ATOM 699 C C . ASP A 1 84 ? 77.991 -8.151 -83.334 1.00 75.31 84 ASP A C 1
ATOM 701 O O . ASP A 1 84 ? 78.516 -8.593 -82.311 1.00 75.31 84 ASP A O 1
ATOM 705 N N . PHE A 1 85 ? 78.583 -7.232 -84.101 1.00 74.00 85 PHE A N 1
ATOM 706 C CA . PHE A 1 85 ? 79.879 -6.598 -83.835 1.00 74.00 85 PHE A CA 1
ATOM 707 C C . PHE A 1 85 ? 81.070 -7.569 -83.838 1.00 74.00 85 PHE A C 1
ATOM 709 O O . PHE A 1 85 ? 82.010 -7.432 -83.058 1.00 74.00 85 PHE A O 1
ATOM 716 N N . GLY A 1 86 ? 81.047 -8.548 -84.743 1.00 73.12 86 GLY A N 1
ATOM 717 C CA . GLY A 1 86 ? 82.147 -9.476 -85.001 1.00 73.12 86 GLY A CA 1
ATOM 718 C C . GLY A 1 86 ? 82.124 -10.746 -84.152 1.00 73.12 86 GLY A C 1
ATOM 719 O O . GLY A 1 86 ? 83.057 -11.544 -84.280 1.00 73.12 86 GLY A O 1
ATOM 720 N N . LYS A 1 87 ? 81.088 -10.954 -83.320 1.00 78.62 87 LYS A N 1
ATOM 721 C CA . LYS A 1 87 ? 80.950 -12.143 -82.461 1.00 78.62 87 LYS A CA 1
ATOM 722 C C . LYS A 1 87 ? 80.609 -13.394 -83.269 1.00 78.62 87 LYS A C 1
ATOM 724 O O . LYS A 1 87 ? 81.227 -14.435 -83.059 1.00 78.62 87 LYS A O 1
ATOM 729 N N . THR A 1 88 ? 79.675 -13.297 -84.214 1.00 84.25 88 THR A N 1
ATOM 730 C CA . THR A 1 88 ? 79.308 -14.391 -85.121 1.00 84.25 88 THR A CA 1
ATOM 731 C C . THR A 1 88 ? 79.501 -13.988 -86.578 1.00 84.25 88 THR A C 1
ATOM 733 O O . THR A 1 88 ? 79.349 -12.822 -86.946 1.00 84.25 88 THR A O 1
ATOM 736 N N . TRP A 1 89 ? 79.877 -14.959 -87.415 1.00 86.19 89 TRP A N 1
ATOM 737 C CA . TRP A 1 89 ? 80.149 -14.751 -88.837 1.00 86.19 89 TRP A CA 1
ATOM 738 C C . TRP A 1 89 ? 79.273 -15.667 -89.684 1.00 86.19 89 TRP A C 1
ATOM 740 O O . TRP A 1 89 ? 79.210 -16.873 -89.455 1.00 86.19 89 TRP A O 1
ATOM 750 N N . GLN A 1 90 ? 78.603 -15.080 -90.668 1.00 88.81 90 GLN A N 1
ATOM 751 C CA . GLN A 1 90 ? 77.792 -15.772 -91.661 1.00 88.81 90 GLN A CA 1
ATOM 752 C C . GLN A 1 90 ? 78.385 -15.539 -93.047 1.00 88.81 90 GLN A C 1
ATOM 754 O O . GLN A 1 90 ? 78.798 -14.424 -93.378 1.00 88.81 90 GLN A O 1
ATOM 759 N N . VAL A 1 91 ? 78.431 -16.589 -93.864 1.00 90.56 91 VAL A N 1
ATOM 760 C CA . VAL A 1 91 ? 78.962 -16.504 -95.226 1.00 90.56 91 VAL A CA 1
ATOM 761 C C . VAL A 1 91 ? 77.919 -15.868 -96.138 1.00 90.56 91 VAL A C 1
ATOM 763 O O . VAL A 1 91 ? 76.756 -16.260 -96.132 1.00 90.56 91 VAL A O 1
ATOM 766 N N . TYR A 1 92 ? 78.346 -14.885 -96.926 1.00 89.44 92 TYR A N 1
ATOM 767 C CA . TYR A 1 92 ? 77.539 -14.293 -97.986 1.00 89.44 92 TYR A CA 1
ATOM 768 C C . TYR A 1 92 ? 77.652 -15.083 -99.294 1.00 89.44 92 TYR A C 1
ATOM 770 O O . TYR A 1 92 ? 76.636 -15.425 -99.891 1.00 89.44 92 TYR A O 1
ATOM 778 N N . ARG A 1 93 ? 78.877 -15.349 -99.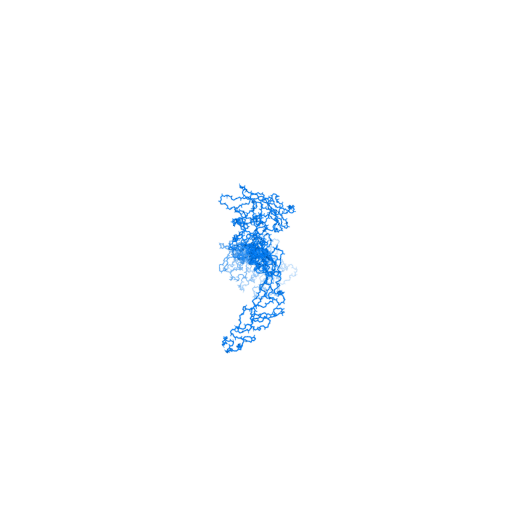768 1.00 90.38 93 ARG A N 1
ATOM 779 C CA . ARG A 1 93 ? 79.122 -16.047 -101.042 1.00 90.38 93 ARG A CA 1
ATOM 780 C C . ARG A 1 93 ? 80.541 -16.605 -101.127 1.00 90.38 93 ARG A C 1
ATOM 782 O O . ARG A 1 93 ? 81.470 -15.990 -100.595 1.00 90.38 93 ARG A O 1
ATOM 789 N N . TYR A 1 94 ? 80.687 -17.726 -101.832 1.00 93.12 94 TYR A N 1
ATOM 790 C CA . TYR A 1 94 ? 81.967 -18.311 -102.238 1.00 93.12 94 TYR A CA 1
ATOM 791 C C . TYR A 1 94 ? 82.262 -17.985 -103.708 1.00 93.12 94 TYR A C 1
ATOM 793 O O . TYR A 1 94 ? 81.338 -17.887 -104.513 1.00 93.12 94 TYR A O 1
ATOM 801 N N . PHE A 1 95 ? 83.535 -17.849 -104.066 1.00 93.44 95 PHE A N 1
ATOM 802 C CA . PHE A 1 95 ? 83.998 -17.640 -105.438 1.00 93.44 95 PHE A CA 1
ATOM 803 C C . PHE A 1 95 ? 85.194 -18.546 -105.702 1.00 93.44 95 PHE A C 1
ATOM 805 O O . PHE A 1 95 ? 86.141 -18.534 -104.917 1.00 93.44 95 PHE A O 1
ATOM 812 N N . ALA A 1 96 ? 85.170 -19.338 -106.768 1.00 93.19 96 ALA A N 1
ATOM 813 C CA . ALA A 1 96 ? 86.305 -20.178 -107.131 1.00 93.19 96 ALA A CA 1
ATOM 814 C C . ALA A 1 96 ? 86.327 -20.492 -108.626 1.00 93.19 96 ALA A C 1
ATOM 816 O O . ALA A 1 96 ? 85.278 -20.657 -109.242 1.00 93.19 96 ALA A O 1
ATOM 817 N N . TYR A 1 97 ? 87.531 -20.633 -109.185 1.00 90.81 97 TYR A N 1
ATOM 818 C CA . TYR A 1 97 ? 87.737 -21.092 -110.561 1.00 90.81 97 TYR A CA 1
ATOM 819 C C . TYR A 1 97 ? 87.219 -22.524 -110.740 1.00 90.81 97 TYR A C 1
ATOM 821 O O . TYR A 1 97 ? 86.564 -22.848 -111.724 1.00 90.81 97 TYR A O 1
ATOM 829 N N . ASP A 1 98 ? 87.452 -23.355 -109.723 1.00 90.12 98 ASP A N 1
ATOM 830 C CA . ASP A 1 98 ? 86.857 -24.677 -109.581 1.00 90.12 98 ASP A CA 1
ATOM 831 C C . ASP A 1 98 ? 86.243 -24.806 -108.179 1.00 90.12 98 ASP A C 1
ATOM 833 O O . ASP A 1 98 ? 86.938 -25.001 -107.171 1.00 90.12 98 ASP A O 1
ATOM 837 N N . CYS A 1 99 ? 84.922 -24.630 -108.130 1.00 90.19 99 CYS A N 1
ATOM 838 C CA . CYS A 1 99 ? 84.127 -24.682 -106.908 1.00 90.19 99 CYS A CA 1
ATOM 839 C C . CYS A 1 99 ? 84.111 -26.070 -106.265 1.00 90.19 99 CYS A C 1
ATOM 841 O O . CYS A 1 99 ? 84.109 -26.148 -105.040 1.00 90.19 99 CYS A O 1
ATOM 843 N N . GLU A 1 100 ? 84.122 -27.152 -107.047 1.00 88.62 100 GLU A N 1
ATOM 844 C CA . GLU A 1 100 ? 84.002 -28.506 -106.497 1.00 88.62 100 GLU A CA 1
ATOM 845 C C . GLU A 1 100 ? 85.279 -28.912 -105.756 1.00 88.62 100 GLU A C 1
ATOM 847 O O . GLU A 1 100 ? 85.206 -29.475 -104.663 1.00 88.62 100 GLU A O 1
ATOM 852 N N . SER A 1 101 ? 86.451 -28.544 -106.290 1.00 88.31 101 SER A N 1
ATOM 853 C CA . SER A 1 101 ? 87.725 -28.808 -105.614 1.00 88.31 101 SER A CA 1
ATOM 854 C C . SER A 1 101 ? 88.033 -27.838 -104.475 1.00 88.31 101 SER A C 1
ATOM 856 O O . SER A 1 101 ? 88.613 -28.246 -103.468 1.00 88.31 101 SER A O 1
ATOM 858 N N . SER A 1 102 ? 87.674 -26.557 -104.609 1.00 89.25 102 SER A N 1
ATOM 859 C CA . SER A 1 102 ? 88.045 -25.532 -103.620 1.00 89.25 102 SER A CA 1
ATOM 860 C C . SER A 1 102 ? 87.043 -25.424 -102.466 1.00 89.25 102 SER A C 1
ATOM 862 O O . SER A 1 102 ? 87.445 -25.166 -101.333 1.00 89.25 102 SER A O 1
ATOM 864 N N . PHE A 1 103 ? 85.753 -25.649 -102.733 1.00 92.19 103 PHE A N 1
ATOM 865 C CA . PHE A 1 103 ? 84.666 -25.584 -101.751 1.00 92.19 103 PHE A CA 1
ATOM 866 C C . PHE A 1 103 ? 83.692 -26.767 -101.934 1.00 92.19 103 PHE A C 1
ATOM 868 O O . PHE A 1 103 ? 82.548 -26.575 -102.363 1.00 92.19 103 PHE A O 1
ATOM 875 N N . PRO A 1 104 ? 84.121 -28.002 -101.604 1.00 88.88 104 PRO A N 1
ATOM 876 C CA . PRO A 1 104 ? 83.319 -29.199 -101.834 1.00 88.88 104 PRO A CA 1
ATOM 877 C C . PRO A 1 104 ? 81.998 -29.149 -101.054 1.00 88.88 104 PRO A C 1
ATOM 879 O O . PRO A 1 104 ? 81.969 -28.826 -99.866 1.00 88.88 104 PRO A O 1
ATOM 882 N N . GLY A 1 105 ? 80.896 -29.487 -101.727 1.00 85.62 105 GLY A N 1
ATOM 883 C CA . GLY A 1 105 ? 79.548 -29.520 -101.143 1.00 85.62 105 GLY A CA 1
ATOM 884 C C . GLY A 1 105 ? 78.760 -28.205 -101.219 1.00 85.62 105 GLY A C 1
ATOM 885 O O . GLY A 1 105 ? 77.585 -28.192 -100.850 1.00 85.62 105 GLY A O 1
ATOM 886 N N . ILE A 1 106 ? 79.351 -27.116 -101.722 1.00 90.88 106 ILE A N 1
ATOM 887 C CA . ILE A 1 106 ? 78.633 -25.857 -101.966 1.00 90.88 106 ILE A CA 1
ATOM 888 C C . ILE A 1 106 ? 77.962 -25.884 -103.347 1.00 90.88 106 ILE A C 1
ATOM 890 O O . ILE A 1 106 ? 78.560 -26.291 -104.339 1.00 90.88 106 ILE A O 1
ATOM 894 N N . SER A 1 107 ? 76.707 -25.429 -103.423 1.00 89.69 107 SER A N 1
ATOM 895 C CA . SER A 1 107 ? 75.938 -25.403 -104.675 1.00 89.69 107 SER A CA 1
ATOM 896 C C . SER A 1 107 ? 76.537 -24.436 -105.703 1.00 89.69 107 SER A C 1
ATOM 898 O O . SER A 1 107 ? 76.773 -23.270 -105.391 1.00 89.69 107 SER A O 1
ATOM 900 N N . THR A 1 108 ? 76.697 -24.898 -106.945 1.00 84.88 108 THR A N 1
ATOM 901 C CA . THR A 1 108 ? 77.098 -24.097 -108.122 1.00 84.88 108 THR A CA 1
ATOM 902 C C . THR A 1 108 ? 75.915 -23.704 -109.019 1.00 84.88 108 THR A C 1
ATOM 904 O O . THR A 1 108 ? 76.079 -22.961 -109.984 1.00 84.88 108 THR A O 1
ATOM 907 N N . GLY A 1 109 ? 74.708 -24.204 -108.719 1.00 80.25 109 GLY A N 1
ATOM 908 C CA . GLY A 1 109 ? 73.481 -23.889 -109.458 1.00 80.25 109 GLY A CA 1
ATOM 909 C C . GLY A 1 109 ? 72.912 -22.492 -109.154 1.00 80.25 109 GLY A C 1
ATOM 910 O O . GLY A 1 109 ? 73.384 -21.815 -108.237 1.00 80.25 109 GLY A O 1
ATOM 911 N N . PRO A 1 110 ? 71.865 -22.054 -109.884 1.00 80.62 110 PRO A N 1
ATOM 912 C CA . PRO A 1 110 ? 71.223 -20.766 -109.635 1.00 80.62 110 PRO A CA 1
ATOM 913 C C . PRO A 1 110 ? 70.572 -20.728 -108.247 1.00 80.62 110 PRO A C 1
ATOM 915 O O . PRO A 1 110 ? 70.051 -21.736 -107.761 1.00 80.62 110 PRO A O 1
ATOM 918 N N . MET A 1 111 ? 70.563 -19.546 -107.630 1.00 81.62 111 MET A N 1
ATOM 919 C CA . MET A 1 111 ? 69.875 -19.313 -106.358 1.00 81.62 111 MET A CA 1
ATOM 920 C C . MET A 1 111 ? 68.371 -19.586 -106.514 1.00 81.62 111 MET A C 1
ATOM 922 O O . MET A 1 111 ? 67.752 -19.124 -107.475 1.00 81.62 111 MET A O 1
ATOM 926 N N . LYS A 1 112 ? 67.766 -20.321 -105.573 1.00 83.94 112 LYS A N 1
ATOM 927 C CA . LYS A 1 112 ? 66.309 -20.552 -105.515 1.00 83.94 112 LYS A CA 1
ATOM 928 C C . LYS A 1 112 ? 65.624 -19.559 -104.580 1.00 83.94 112 LYS A C 1
ATOM 930 O O . LYS A 1 112 ? 64.459 -19.224 -104.789 1.00 83.94 112 LYS A O 1
ATOM 935 N N . LYS A 1 113 ? 66.335 -19.102 -103.552 1.00 81.56 113 LYS A N 1
ATOM 936 C CA . LYS A 1 113 ? 65.924 -18.063 -102.606 1.00 81.56 113 LYS A CA 1
ATOM 937 C C . LYS A 1 113 ? 66.979 -16.967 -102.542 1.00 81.56 113 LYS A C 1
ATOM 939 O O . LYS A 1 113 ? 68.149 -17.195 -102.831 1.00 81.56 113 LYS A O 1
ATOM 944 N N . VAL A 1 114 ? 66.554 -15.779 -102.121 1.00 81.94 114 VAL A N 1
ATOM 945 C CA . VAL A 1 114 ? 67.420 -14.593 -102.020 1.00 81.94 114 VAL A CA 1
ATOM 946 C C . VAL A 1 114 ? 68.549 -14.749 -100.985 1.00 81.94 114 VAL A C 1
ATOM 948 O O . VAL A 1 114 ? 69.569 -14.082 -101.101 1.00 81.94 114 VAL A O 1
ATOM 951 N N . ASP A 1 115 ? 68.387 -15.636 -100.001 1.00 83.38 115 ASP A N 1
ATOM 952 C CA . ASP A 1 115 ? 69.341 -15.937 -98.925 1.00 83.38 115 ASP A CA 1
ATOM 953 C C . ASP A 1 115 ? 70.162 -17.226 -99.146 1.00 83.38 115 ASP A C 1
ATOM 955 O O . ASP A 1 115 ? 70.893 -17.642 -98.247 1.00 83.38 115 ASP A O 1
ATOM 959 N N . ASP A 1 116 ? 70.072 -17.862 -100.321 1.00 87.25 116 ASP A N 1
ATOM 960 C CA . ASP A 1 116 ? 70.844 -19.075 -100.624 1.00 87.25 116 ASP A CA 1
ATOM 961 C C . ASP A 1 116 ? 72.354 -18.783 -100.745 1.00 87.25 116 ASP A C 1
ATOM 963 O O . ASP A 1 116 ? 72.781 -17.855 -101.435 1.00 87.25 116 ASP A O 1
ATOM 967 N N . ILE A 1 117 ? 73.186 -19.633 -100.135 1.00 89.19 117 ILE A N 1
ATOM 968 C CA . ILE A 1 117 ? 74.651 -19.539 -100.213 1.00 89.19 117 ILE A CA 1
ATOM 969 C C . ILE A 1 117 ? 75.155 -20.445 -101.343 1.00 89.19 117 ILE A C 1
ATOM 971 O O . ILE A 1 117 ? 74.962 -21.661 -101.307 1.00 89.19 117 ILE A O 1
ATOM 975 N N . ILE A 1 118 ? 75.827 -19.853 -102.333 1.00 91.44 118 ILE A N 1
ATOM 976 C CA . ILE A 1 118 ? 76.347 -20.546 -103.524 1.00 91.44 118 ILE A CA 1
ATOM 977 C C . ILE A 1 118 ? 77.837 -20.259 -103.757 1.00 91.44 118 ILE A C 1
ATOM 979 O O . ILE A 1 118 ? 78.401 -19.333 -103.159 1.00 91.44 118 ILE A O 1
ATOM 983 N N . CYS A 1 119 ? 78.454 -21.039 -104.647 1.00 92.44 119 CYS A N 1
ATOM 984 C CA . CYS A 1 119 ? 79.785 -20.787 -105.191 1.00 92.44 119 CYS A CA 1
ATOM 985 C C . CYS A 1 119 ? 79.688 -20.253 -106.626 1.00 92.44 119 CYS A C 1
ATOM 987 O O . CYS A 1 119 ? 79.102 -20.895 -107.495 1.00 92.44 119 CYS A O 1
ATOM 989 N N . ASP A 1 120 ? 80.235 -19.060 -106.854 1.00 89.75 120 ASP A N 1
ATOM 990 C CA . ASP A 1 120 ? 80.130 -18.299 -108.100 1.00 89.75 120 ASP A CA 1
ATOM 991 C C . ASP A 1 120 ? 81.492 -18.246 -108.803 1.00 89.75 120 ASP A C 1
ATOM 993 O O . ASP A 1 120 ? 82.429 -17.609 -108.320 1.00 89.75 120 ASP A O 1
ATOM 997 N N . SER A 1 121 ? 81.621 -18.929 -109.940 1.00 89.00 121 SER A N 1
ATOM 998 C CA . SER A 1 121 ? 82.889 -19.030 -110.674 1.00 89.00 121 SER A CA 1
ATOM 999 C C . SER A 1 121 ? 83.153 -17.871 -111.635 1.00 89.00 121 SER A C 1
ATOM 1001 O O . SER A 1 121 ? 84.291 -17.670 -112.052 1.00 89.00 121 SER A O 1
ATOM 1003 N N . ARG A 1 122 ? 82.140 -17.044 -111.935 1.00 88.69 122 ARG A N 1
ATOM 1004 C CA . ARG A 1 122 ? 82.203 -15.977 -112.960 1.00 88.69 122 ARG A CA 1
ATOM 1005 C C . ARG A 1 122 ? 83.274 -14.914 -112.701 1.00 88.69 122 ARG A C 1
ATOM 1007 O O . ARG A 1 122 ? 83.668 -14.194 -113.613 1.00 88.69 122 ARG A O 1
ATOM 1014 N N . TYR A 1 123 ? 83.709 -14.779 -111.451 1.00 89.50 123 TYR A N 1
ATOM 1015 C CA . TYR A 1 123 ? 84.676 -13.770 -111.022 1.00 89.50 123 TYR A CA 1
ATOM 1016 C C . TYR A 1 123 ? 86.016 -14.372 -110.577 1.00 89.50 123 TYR A C 1
ATOM 1018 O O . TYR A 1 123 ? 86.783 -13.711 -109.882 1.00 89.50 123 TYR A O 1
ATOM 1026 N N . SER A 1 124 ? 86.306 -15.617 -110.962 1.00 89.50 124 SER A N 1
ATOM 1027 C CA . SER A 1 124 ? 87.535 -16.321 -110.566 1.00 89.50 124 SER A CA 1
ATOM 1028 C C . SER A 1 124 ? 88.394 -16.795 -111.745 1.00 89.50 124 SER A C 1
ATOM 1030 O O . SER A 1 124 ? 89.403 -17.467 -111.524 1.00 89.50 124 SER A O 1
ATOM 1032 N N . ASP A 1 125 ? 88.042 -16.419 -112.980 1.00 85.25 125 ASP A N 1
ATOM 1033 C CA . ASP A 1 125 ? 88.859 -16.685 -114.172 1.00 85.25 125 ASP A CA 1
ATOM 1034 C C . ASP A 1 125 ? 90.197 -15.934 -114.143 1.00 85.25 125 ASP A C 1
ATOM 1036 O O . ASP A 1 125 ? 90.308 -14.840 -113.575 1.00 85.25 125 ASP A O 1
ATOM 1040 N N . ILE A 1 126 ? 91.197 -16.529 -114.802 1.00 84.62 126 ILE A N 1
ATOM 1041 C CA . ILE A 1 126 ? 92.570 -16.008 -114.914 1.00 84.62 126 ILE A CA 1
ATOM 1042 C C . ILE A 1 126 ? 92.612 -14.721 -115.757 1.00 84.62 126 ILE A C 1
ATOM 1044 O O . ILE A 1 126 ? 93.412 -13.837 -115.478 1.00 84.62 126 ILE A O 1
ATOM 1048 N N . GLU A 1 127 ? 91.754 -14.582 -116.768 1.00 79.38 127 GLU A N 1
ATOM 1049 C CA . GLU A 1 127 ? 91.638 -13.349 -117.555 1.00 79.38 127 GLU A CA 1
ATOM 1050 C C . GLU A 1 127 ? 90.612 -12.391 -116.919 1.00 79.38 127 GLU A C 1
ATOM 1052 O O . GLU A 1 127 ? 89.538 -12.849 -116.521 1.00 79.38 127 GLU A O 1
ATOM 1057 N N . PRO A 1 128 ? 90.874 -11.070 -116.833 1.00 84.56 128 PRO A N 1
ATOM 1058 C CA . PRO A 1 128 ? 92.089 -10.359 -117.241 1.00 84.56 128 PRO A CA 1
ATOM 1059 C C . PRO A 1 128 ? 93.224 -10.463 -116.202 1.00 84.56 128 PRO A C 1
ATOM 1061 O O . PRO A 1 128 ? 92.992 -10.707 -115.020 1.00 84.56 128 PRO A O 1
ATOM 1064 N N . SER A 1 129 ? 94.464 -10.227 -116.640 1.00 80.56 129 SER A N 1
ATOM 1065 C CA . SER A 1 129 ? 95.663 -10.331 -115.792 1.00 80.56 129 SER A CA 1
ATOM 1066 C C . SER A 1 129 ? 95.846 -9.200 -114.771 1.00 80.56 129 SER A C 1
ATOM 1068 O O . SER A 1 129 ? 96.600 -9.355 -113.813 1.00 80.56 129 SER A O 1
ATOM 1070 N N . THR A 1 130 ? 95.175 -8.070 -114.985 1.00 85.44 130 THR A N 1
ATOM 1071 C CA . THR A 1 130 ? 95.075 -6.909 -114.088 1.00 85.44 130 THR A CA 1
ATOM 1072 C C . THR A 1 130 ? 93.687 -6.293 -114.266 1.00 85.44 130 THR A C 1
ATOM 1074 O O . THR A 1 130 ? 93.024 -6.555 -115.269 1.00 85.44 130 THR A O 1
ATOM 1077 N N . GLU A 1 131 ? 93.246 -5.490 -113.304 1.00 85.12 131 GLU A N 1
ATOM 1078 C CA . GLU A 1 131 ? 91.927 -4.839 -113.254 1.00 85.12 131 GLU A CA 1
ATOM 1079 C C . GLU A 1 131 ? 90.748 -5.828 -113.231 1.00 85.12 131 GLU A C 1
ATOM 1081 O O . GLU A 1 131 ? 89.613 -5.496 -113.567 1.00 85.12 131 GLU A O 1
ATOM 1086 N N . GLY A 1 132 ? 90.997 -7.066 -112.798 1.00 86.38 132 GLY A N 1
ATOM 1087 C CA . GLY A 1 132 ? 89.951 -8.066 -112.635 1.00 86.38 132 GLY A CA 1
ATOM 1088 C C . GLY A 1 132 ? 89.023 -7.721 -111.468 1.00 86.38 132 GLY A C 1
ATOM 1089 O O . GLY A 1 132 ? 89.467 -7.593 -110.324 1.00 86.38 132 GLY A O 1
ATOM 1090 N N . GLU A 1 133 ? 87.721 -7.640 -111.736 1.00 85.44 133 GLU A N 1
ATOM 1091 C CA . GLU A 1 133 ? 86.718 -7.308 -110.720 1.00 85.44 133 GLU A CA 1
ATOM 1092 C C . GLU A 1 133 ? 86.039 -8.546 -110.113 1.00 85.44 133 GLU A C 1
ATOM 1094 O O . GLU A 1 133 ? 85.802 -9.551 -110.795 1.00 85.44 133 GLU A O 1
ATOM 1099 N N . VAL A 1 134 ? 85.690 -8.445 -108.825 1.00 88.31 134 VAL A N 1
ATOM 1100 C CA . VAL A 1 134 ? 84.801 -9.370 -108.103 1.00 88.31 134 VAL A CA 1
ATOM 1101 C C . VAL A 1 134 ? 83.617 -8.582 -107.545 1.00 88.31 134 VAL A C 1
ATOM 1103 O O . VAL A 1 134 ? 83.804 -7.626 -106.789 1.00 88.31 134 VAL A O 1
ATOM 1106 N N . ILE A 1 135 ? 82.394 -8.991 -107.905 1.00 85.19 135 ILE A N 1
ATOM 1107 C CA . ILE A 1 135 ? 81.159 -8.270 -107.563 1.00 85.19 135 ILE A CA 1
ATOM 1108 C C . ILE A 1 135 ? 80.239 -9.143 -106.702 1.00 85.19 135 ILE A C 1
ATOM 1110 O O . ILE A 1 135 ? 79.945 -10.289 -107.044 1.00 85.19 135 ILE A O 1
ATOM 1114 N N . TYR A 1 136 ? 79.718 -8.580 -105.606 1.00 85.81 136 TYR A N 1
ATOM 1115 C CA . TYR A 1 136 ? 78.690 -9.219 -104.774 1.00 85.81 136 TYR A CA 1
ATOM 1116 C C . TYR A 1 136 ? 77.514 -8.283 -104.490 1.00 85.81 136 TYR A C 1
ATOM 1118 O O . TYR A 1 136 ? 77.695 -7.181 -103.973 1.00 85.81 136 TYR A O 1
ATOM 1126 N N . ARG A 1 137 ? 76.285 -8.741 -104.749 1.00 83.50 137 ARG A N 1
ATOM 1127 C CA . ARG A 1 137 ? 75.046 -8.002 -104.454 1.00 83.50 137 ARG A CA 1
ATOM 1128 C C . ARG A 1 137 ? 74.293 -8.701 -103.321 1.00 83.50 137 ARG A C 1
ATOM 1130 O O . ARG A 1 137 ? 74.040 -9.893 -103.420 1.00 83.50 137 ARG A O 1
ATOM 1137 N N . VAL A 1 138 ? 73.959 -7.965 -102.251 1.00 79.44 138 VAL A N 1
ATOM 1138 C CA . VAL A 1 138 ? 73.263 -8.519 -101.064 1.00 79.44 138 VAL A CA 1
ATOM 1139 C C . VAL A 1 138 ? 71.842 -8.968 -101.410 1.00 79.44 138 VAL A C 1
ATOM 1141 O O . VAL A 1 138 ? 71.401 -10.016 -100.956 1.00 79.44 138 VAL A O 1
ATOM 1144 N N . LEU A 1 139 ? 71.144 -8.179 -102.226 1.00 82.19 139 LEU A N 1
ATOM 1145 C CA . LEU A 1 139 ? 69.840 -8.519 -102.779 1.00 82.19 139 LEU A CA 1
ATOM 1146 C C . LEU A 1 139 ? 70.015 -8.696 -104.285 1.00 82.19 139 LEU A C 1
ATOM 1148 O O . LEU A 1 139 ? 70.319 -7.732 -104.992 1.00 82.19 139 LEU A O 1
ATOM 1152 N N . ASP A 1 140 ? 69.887 -9.931 -104.763 1.00 78.44 140 ASP A N 1
ATOM 1153 C CA . ASP A 1 140 ? 70.004 -10.218 -106.189 1.00 78.44 140 ASP A CA 1
ATOM 1154 C C . ASP A 1 140 ? 68.764 -9.666 -106.926 1.00 78.44 140 ASP A C 1
ATOM 1156 O O . ASP A 1 140 ? 67.636 -9.990 -106.537 1.00 78.44 140 ASP A O 1
ATOM 1160 N N . PRO A 1 141 ? 68.934 -8.825 -107.969 1.00 76.69 141 PRO A N 1
ATOM 1161 C CA . PRO A 1 141 ? 67.817 -8.214 -108.694 1.00 76.69 141 PRO A CA 1
ATOM 1162 C C . PRO A 1 141 ? 66.892 -9.229 -109.380 1.00 76.69 141 PRO A C 1
ATOM 1164 O O . PRO A 1 141 ? 65.800 -8.852 -109.803 1.00 76.69 141 PRO A O 1
ATOM 1167 N N . ALA A 1 142 ? 67.287 -10.503 -109.481 1.00 79.25 142 ALA A N 1
ATOM 1168 C CA . ALA A 1 142 ? 66.412 -11.574 -109.946 1.00 79.25 142 ALA A CA 1
ATOM 1169 C C . ALA A 1 142 ? 65.207 -11.842 -109.014 1.00 79.25 142 ALA A C 1
ATOM 1171 O O . ALA A 1 142 ? 64.232 -12.449 -109.458 1.00 79.25 142 ALA A O 1
ATOM 1172 N N . PHE A 1 143 ? 65.232 -11.390 -107.751 1.00 81.69 143 PHE A N 1
ATOM 1173 C CA . PHE A 1 143 ? 64.150 -11.609 -106.780 1.00 81.69 143 PHE A CA 1
ATOM 1174 C C . PHE A 1 143 ? 63.372 -10.324 -106.453 1.00 81.69 143 PHE A C 1
ATOM 1176 O O . PHE A 1 143 ? 63.951 -9.277 -106.166 1.00 81.69 143 PHE A O 1
ATOM 1183 N N . ARG A 1 144 ? 62.034 -10.416 -106.415 1.00 78.56 144 ARG A N 1
ATOM 1184 C CA . ARG A 1 144 ? 61.142 -9.335 -105.956 1.00 78.56 144 ARG A CA 1
ATOM 1185 C C . ARG A 1 144 ? 60.913 -9.439 -104.444 1.00 78.56 144 ARG A C 1
ATOM 1187 O O . ARG A 1 144 ? 60.559 -10.506 -103.953 1.00 78.56 144 ARG A O 1
ATOM 1194 N N . ILE A 1 145 ? 61.085 -8.335 -103.715 1.00 80.19 145 ILE A N 1
ATOM 1195 C CA . ILE A 1 145 ? 60.904 -8.279 -102.254 1.00 80.19 145 ILE A CA 1
ATOM 1196 C C . ILE A 1 145 ? 59.495 -7.768 -101.935 1.00 80.19 145 ILE A C 1
ATOM 1198 O O . ILE A 1 145 ? 59.160 -6.645 -102.303 1.00 80.19 145 ILE A O 1
ATOM 1202 N N . GLU A 1 146 ? 58.679 -8.598 -101.278 1.00 73.12 146 GLU A N 1
ATOM 1203 C CA . GLU A 1 146 ? 57.299 -8.263 -100.884 1.00 73.12 146 GLU A CA 1
ATOM 1204 C C . GLU A 1 146 ? 57.248 -7.423 -99.602 1.00 73.12 146 GLU A C 1
ATOM 1206 O O . GLU A 1 146 ? 56.609 -6.376 -99.585 1.00 73.12 146 GLU A O 1
ATOM 1211 N N . ASP A 1 147 ? 57.966 -7.853 -98.559 1.00 75.81 147 ASP A N 1
ATOM 1212 C CA . ASP A 1 147 ? 58.077 -7.148 -97.280 1.00 75.81 147 ASP A CA 1
ATOM 1213 C C . ASP A 1 147 ? 59.557 -6.870 -96.932 1.00 75.81 147 ASP A C 1
ATOM 1215 O O . ASP A 1 147 ? 60.294 -7.794 -96.545 1.00 75.81 147 ASP A O 1
ATOM 1219 N N . PRO A 1 148 ? 60.008 -5.605 -97.052 1.00 70.19 148 PRO A N 1
ATOM 1220 C CA . PRO A 1 148 ? 61.355 -5.181 -96.680 1.00 70.19 148 PRO A CA 1
ATOM 1221 C C . PRO A 1 148 ? 61.671 -5.344 -95.189 1.00 70.19 148 PRO A C 1
ATOM 1223 O O . PRO A 1 148 ? 62.843 -5.463 -94.836 1.00 70.19 148 PRO A O 1
ATOM 1226 N N . TYR A 1 149 ? 60.662 -5.350 -94.313 1.00 72.44 149 TYR A N 1
ATOM 1227 C CA . TYR A 1 149 ? 60.816 -5.448 -92.858 1.00 72.44 149 TYR A CA 1
ATOM 1228 C C . TYR A 1 149 ? 60.703 -6.878 -92.335 1.00 72.44 149 TYR A C 1
ATOM 1230 O O . TYR A 1 149 ? 60.897 -7.114 -91.141 1.00 72.44 149 TYR A O 1
ATOM 1238 N N . SER A 1 150 ? 60.476 -7.847 -93.224 1.00 79.69 150 SER A N 1
ATOM 1239 C CA . SER A 1 150 ? 60.458 -9.250 -92.841 1.00 79.69 150 SER A CA 1
ATOM 1240 C C . SER A 1 150 ? 61.789 -9.644 -92.177 1.00 79.69 150 SER A C 1
ATOM 1242 O O . SER A 1 150 ? 62.863 -9.267 -92.666 1.00 79.69 150 SER A O 1
ATOM 1244 N N . PRO A 1 151 ? 61.767 -10.454 -91.100 1.00 74.88 151 PRO A N 1
ATOM 1245 C CA . PRO A 1 151 ? 62.977 -10.827 -90.365 1.00 74.88 151 PRO A CA 1
ATOM 1246 C C . PRO A 1 151 ? 64.065 -11.431 -91.260 1.00 74.88 151 PRO A C 1
ATOM 1248 O O . PRO A 1 151 ? 65.252 -11.224 -91.033 1.00 74.88 151 PRO A O 1
ATOM 1251 N N . ARG A 1 152 ? 63.664 -12.145 -92.320 1.00 80.31 152 ARG A N 1
ATOM 1252 C CA . ARG A 1 152 ? 64.577 -12.753 -93.296 1.00 80.31 152 ARG A CA 1
ATOM 1253 C C . ARG A 1 152 ? 65.356 -11.707 -94.101 1.00 80.31 152 ARG A C 1
ATOM 1255 O O . ARG A 1 152 ? 66.568 -11.834 -94.236 1.00 80.31 152 ARG A O 1
ATOM 1262 N N . ILE A 1 153 ? 64.681 -10.677 -94.613 1.00 81.19 153 ILE A N 1
ATOM 1263 C CA . ILE A 1 153 ? 65.314 -9.612 -95.408 1.00 81.19 153 ILE A CA 1
ATOM 1264 C C . ILE A 1 153 ? 66.125 -8.681 -94.507 1.00 81.19 153 ILE A C 1
ATOM 1266 O O . ILE A 1 153 ? 67.276 -8.373 -94.816 1.00 81.19 153 ILE A O 1
ATOM 1270 N N . GLN A 1 154 ? 65.576 -8.322 -93.346 1.00 76.50 154 GLN A N 1
ATOM 1271 C CA . GLN A 1 154 ? 66.277 -7.535 -92.331 1.00 76.50 154 GLN A CA 1
ATOM 1272 C C . GLN A 1 154 ? 67.573 -8.213 -91.879 1.00 76.50 154 GLN A C 1
ATOM 1274 O O . GLN A 1 154 ? 68.615 -7.564 -91.776 1.00 76.50 154 GLN A O 1
ATOM 1279 N N . ASN A 1 155 ? 67.556 -9.539 -91.717 1.00 79.56 155 ASN A N 1
ATOM 1280 C CA . ASN A 1 155 ? 68.758 -10.293 -91.395 1.00 79.56 155 ASN A CA 1
ATOM 1281 C C . ASN A 1 155 ? 69.819 -10.233 -92.493 1.00 79.56 155 ASN A C 1
ATOM 1283 O O . ASN A 1 155 ? 70.983 -10.276 -92.129 1.00 79.56 155 ASN A O 1
ATOM 1287 N N . LEU A 1 156 ? 69.486 -10.135 -93.784 1.00 79.75 156 LEU A N 1
ATOM 1288 C CA . LEU A 1 156 ? 70.483 -10.003 -94.861 1.00 79.75 156 LEU A CA 1
ATOM 1289 C C . LEU A 1 156 ? 71.092 -8.596 -94.942 1.00 79.75 156 LEU A C 1
ATOM 1291 O O . LEU A 1 156 ? 72.271 -8.459 -95.257 1.00 79.75 156 LEU A O 1
ATOM 1295 N N . LEU A 1 157 ? 70.298 -7.561 -94.659 1.00 76.94 157 LEU A N 1
ATOM 1296 C CA . LEU A 1 157 ? 70.700 -6.152 -94.768 1.00 76.94 157 LEU A CA 1
ATOM 1297 C C . LEU A 1 157 ? 71.453 -5.646 -93.532 1.00 76.94 157 LEU A C 1
ATOM 1299 O O . LEU A 1 157 ? 72.230 -4.687 -93.609 1.00 76.94 157 LEU A O 1
ATOM 1303 N N . LYS A 1 158 ? 71.230 -6.282 -92.379 1.00 75.62 158 LYS A N 1
ATOM 1304 C CA . LYS A 1 158 ? 71.905 -5.953 -91.124 1.00 75.62 158 LYS A CA 1
ATOM 1305 C C . LYS A 1 158 ? 73.342 -6.473 -91.128 1.00 75.62 158 LYS A C 1
ATOM 1307 O O . LYS A 1 158 ? 73.598 -7.679 -91.184 1.00 75.62 158 LYS A O 1
ATOM 1312 N N . ILE A 1 159 ? 74.293 -5.555 -91.017 1.00 76.00 159 ILE A N 1
ATOM 1313 C CA . ILE A 1 159 ? 75.722 -5.854 -90.962 1.00 76.00 159 ILE A CA 1
ATOM 1314 C C . ILE A 1 159 ? 76.425 -4.824 -90.089 1.00 76.00 159 ILE A C 1
ATOM 1316 O O . ILE A 1 159 ? 76.115 -3.646 -90.148 1.00 76.00 159 ILE A O 1
ATOM 1320 N N . THR A 1 160 ? 77.366 -5.294 -89.281 1.00 72.62 160 THR A N 1
ATOM 1321 C CA . THR A 1 160 ? 78.275 -4.482 -88.471 1.00 72.62 160 THR A CA 1
ATOM 1322 C C . THR A 1 160 ? 79.723 -4.661 -88.921 1.00 72.62 160 THR A C 1
ATOM 1324 O O . THR A 1 160 ? 80.528 -3.751 -88.762 1.00 72.62 160 THR A O 1
ATOM 1327 N N . ASN A 1 161 ? 80.089 -5.819 -89.488 1.00 77.00 161 ASN A N 1
ATOM 1328 C CA . ASN A 1 161 ? 81.449 -6.104 -89.958 1.00 77.00 161 ASN A CA 1
ATOM 1329 C C . ASN A 1 161 ? 81.414 -6.927 -91.248 1.00 77.00 161 ASN A C 1
ATOM 1331 O O . ASN A 1 161 ? 80.578 -7.822 -91.396 1.00 77.00 161 ASN A O 1
ATOM 1335 N N . LEU A 1 162 ? 82.355 -6.656 -92.150 1.00 83.38 162 LEU A N 1
ATOM 1336 C CA . LEU A 1 162 ? 82.561 -7.372 -93.407 1.00 83.38 162 LEU A CA 1
ATOM 1337 C C . LEU A 1 162 ? 83.972 -7.966 -93.429 1.00 83.38 162 LEU A C 1
ATOM 1339 O O . LEU A 1 162 ? 84.936 -7.303 -93.046 1.00 83.38 162 LEU A O 1
ATOM 1343 N N . ARG A 1 163 ? 84.097 -9.208 -93.899 1.00 86.06 163 ARG A N 1
ATOM 1344 C CA . ARG A 1 163 ? 85.384 -9.887 -94.054 1.00 86.06 163 ARG A CA 1
ATOM 1345 C C . ARG A 1 163 ? 85.472 -10.544 -95.421 1.00 86.06 163 ARG A C 1
ATOM 1347 O O . ARG A 1 163 ? 84.553 -11.250 -95.829 1.00 86.06 163 ARG A O 1
ATOM 1354 N N . VAL A 1 164 ? 86.593 -10.346 -96.101 1.00 88.12 164 VAL A N 1
ATOM 1355 C CA . VAL A 1 164 ? 86.924 -11.037 -97.352 1.00 88.12 164 VAL A CA 1
ATOM 1356 C C . VAL A 1 164 ? 88.092 -11.979 -97.088 1.00 88.12 164 VAL A C 1
ATOM 1358 O O . VAL A 1 164 ? 89.091 -11.571 -96.496 1.00 88.12 164 VAL A O 1
ATOM 1361 N N . LYS A 1 165 ? 87.959 -13.248 -97.481 1.00 89.31 165 LYS A N 1
ATOM 1362 C CA . LYS A 1 165 ? 88.975 -14.285 -97.265 1.00 89.31 165 LYS A CA 1
ATOM 1363 C C . LYS A 1 165 ? 89.463 -14.814 -98.606 1.00 89.31 165 LYS A C 1
ATOM 1365 O O . LYS A 1 165 ? 88.698 -15.467 -99.313 1.00 89.31 165 LYS A O 1
ATOM 1370 N N . PHE A 1 166 ? 90.726 -14.571 -98.929 1.00 91.06 166 PHE A N 1
ATOM 1371 C CA . PHE A 1 166 ? 91.404 -15.217 -100.053 1.00 91.06 166 PHE A CA 1
ATOM 1372 C C . PHE A 1 166 ? 91.970 -16.552 -99.588 1.00 91.06 166 PHE A C 1
ATOM 1374 O O . PHE A 1 166 ? 92.442 -16.649 -98.457 1.00 91.06 166 PHE A O 1
ATOM 1381 N N . THR A 1 167 ? 91.860 -17.587 -100.420 1.00 88.31 167 THR A N 1
ATOM 1382 C CA . THR A 1 167 ? 92.209 -18.963 -100.023 1.00 88.31 167 THR A CA 1
ATOM 1383 C C . THR A 1 167 ? 93.123 -19.681 -101.010 1.00 88.31 167 THR A C 1
ATOM 1385 O O . THR A 1 167 ? 93.820 -20.606 -100.602 1.00 88.31 167 THR A O 1
ATOM 1388 N N . LYS A 1 168 ? 93.152 -19.273 -102.287 1.00 88.38 168 LYS A N 1
ATOM 1389 C CA . LYS A 1 168 ? 93.976 -19.915 -103.319 1.00 88.38 168 LYS A CA 1
ATOM 1390 C C . LYS A 1 168 ? 94.395 -18.923 -104.409 1.00 88.38 168 LYS A C 1
ATOM 1392 O O . LYS A 1 168 ? 93.557 -18.174 -104.912 1.00 88.38 168 LYS A O 1
ATOM 1397 N N . LEU A 1 169 ? 95.674 -18.963 -104.791 1.00 87.19 169 LEU A N 1
ATOM 1398 C CA . LEU A 1 169 ? 96.270 -18.198 -105.897 1.00 87.19 169 LEU A CA 1
ATOM 1399 C C . LEU A 1 169 ? 96.251 -19.009 -107.201 1.00 87.19 169 LEU A C 1
ATOM 1401 O O . LEU A 1 169 ? 96.300 -20.240 -107.172 1.00 87.19 169 LEU A O 1
ATOM 1405 N N . HIS A 1 170 ? 96.255 -18.317 -108.341 1.00 86.56 170 HIS A N 1
ATOM 1406 C CA . HIS A 1 170 ? 96.526 -18.930 -109.645 1.00 86.56 170 HIS A CA 1
ATOM 1407 C C . HIS A 1 170 ? 98.035 -19.100 -109.840 1.00 86.56 170 HIS A C 1
ATOM 1409 O O . HIS A 1 170 ? 98.773 -18.122 -109.766 1.00 86.56 170 HIS A O 1
ATOM 1415 N N . THR A 1 171 ? 98.495 -20.331 -110.089 1.00 80.25 171 THR A N 1
ATOM 1416 C CA . THR A 1 171 ? 99.935 -20.654 -110.187 1.00 80.25 171 THR A CA 1
ATOM 1417 C C . THR A 1 171 ? 100.423 -20.916 -111.611 1.00 80.25 171 THR A C 1
ATOM 1419 O O . THR A 1 171 ? 101.576 -21.276 -111.795 1.00 80.25 171 THR A O 1
ATOM 1422 N N . LEU A 1 172 ? 99.552 -20.779 -112.621 1.00 81.19 172 LEU A N 1
ATOM 1423 C CA . LEU A 1 172 ? 99.864 -20.916 -114.058 1.00 81.19 172 LEU A CA 1
ATOM 1424 C C . LEU A 1 172 ? 100.680 -22.172 -114.448 1.00 81.19 172 LEU A C 1
ATOM 1426 O O . LEU A 1 172 ? 101.373 -22.178 -115.461 1.00 81.19 172 LEU A O 1
ATOM 1430 N N . GLY A 1 173 ? 100.572 -23.250 -113.662 1.00 72.25 173 GLY A N 1
ATOM 1431 C CA . GLY A 1 173 ? 101.294 -24.510 -113.871 1.00 72.25 173 GLY A CA 1
ATOM 1432 C C . GLY A 1 173 ? 102.590 -24.669 -113.063 1.00 72.25 173 GLY A C 1
ATOM 1433 O O . GLY A 1 173 ? 103.112 -25.781 -112.998 1.00 72.25 173 GLY A O 1
ATOM 1434 N N . ASP A 1 174 ? 103.075 -23.622 -112.389 1.00 77.56 174 ASP A N 1
ATOM 1435 C CA . ASP A 1 174 ? 104.217 -23.706 -111.474 1.00 77.56 174 ASP A CA 1
ATOM 1436 C C . ASP A 1 174 ? 103.814 -24.317 -110.121 1.00 77.56 174 ASP A C 1
ATOM 1438 O O . ASP A 1 174 ? 102.709 -24.105 -109.606 1.00 77.56 174 ASP A O 1
ATOM 1442 N N . ASN A 1 175 ? 104.744 -25.054 -109.505 1.00 72.69 175 ASN A N 1
ATOM 1443 C CA . ASN A 1 175 ? 104.574 -25.596 -108.160 1.00 72.69 175 ASN A CA 1
ATOM 1444 C C . ASN A 1 175 ? 105.145 -24.625 -107.116 1.00 72.69 175 ASN A C 1
ATOM 1446 O O . ASN A 1 175 ? 106.350 -24.396 -107.068 1.00 72.69 175 ASN A O 1
ATOM 1450 N N . LEU A 1 176 ? 104.291 -24.103 -106.231 1.00 66.75 176 LEU A N 1
ATOM 1451 C CA . LEU A 1 176 ? 104.687 -23.164 -105.170 1.00 66.75 176 LEU A CA 1
ATOM 1452 C C . LEU A 1 176 ? 105.609 -23.780 -104.098 1.00 66.75 176 LEU A C 1
ATOM 1454 O O . LEU A 1 176 ? 106.201 -23.046 -103.308 1.00 66.75 176 LEU A O 1
ATOM 1458 N N . LEU A 1 177 ? 105.756 -25.111 -104.066 1.00 65.25 177 LEU A N 1
ATOM 1459 C CA . LEU A 1 177 ? 106.745 -25.795 -103.222 1.00 65.25 177 LEU A CA 1
ATOM 1460 C C . LEU A 1 177 ? 108.180 -25.671 -103.763 1.00 65.25 177 LEU A C 1
ATOM 1462 O O . LEU A 1 177 ? 109.127 -25.931 -103.020 1.00 65.25 177 LEU A O 1
ATOM 1466 N N . ASP A 1 178 ? 108.358 -25.250 -105.019 1.00 68.94 178 ASP A N 1
ATOM 1467 C CA . ASP A 1 178 ? 109.674 -24.985 -105.598 1.00 68.94 178 ASP A CA 1
ATOM 1468 C C . ASP A 1 178 ? 110.347 -23.806 -104.865 1.00 68.94 178 ASP A C 1
ATOM 1470 O O . ASP A 1 178 ? 109.758 -22.742 -104.644 1.00 68.94 178 ASP A O 1
ATOM 14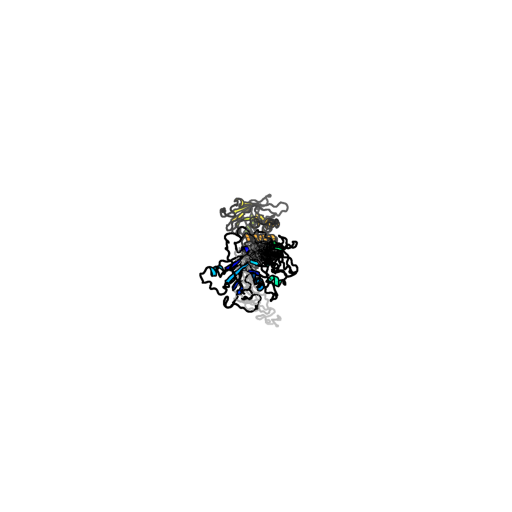74 N N . SER A 1 179 ? 111.581 -24.015 -104.402 1.00 64.50 179 SER A N 1
ATOM 1475 C CA . SER A 1 179 ? 112.320 -23.052 -103.581 1.00 64.50 179 SER A CA 1
ATOM 1476 C C . SER A 1 179 ? 113.055 -21.986 -104.391 1.00 64.50 179 SER A C 1
ATOM 1478 O O . SER A 1 179 ? 113.680 -21.105 -103.799 1.00 64.50 179 SER A O 1
ATOM 1480 N N . ARG A 1 180 ? 113.014 -22.044 -105.727 1.00 75.94 180 ARG A N 1
ATOM 1481 C CA . ARG A 1 180 ? 113.643 -21.031 -106.583 1.00 75.94 180 ARG A CA 1
ATOM 1482 C C . ARG A 1 180 ? 112.966 -19.670 -106.399 1.00 75.94 180 ARG A C 1
ATOM 1484 O O . ARG A 1 180 ? 111.755 -19.535 -106.589 1.00 75.94 180 ARG A O 1
ATOM 1491 N N . MET A 1 181 ? 113.762 -18.647 -106.073 1.00 69.75 181 MET A N 1
ATOM 1492 C CA . MET A 1 181 ? 113.270 -17.274 -105.856 1.00 69.75 181 MET A CA 1
ATOM 1493 C C . MET A 1 181 ? 112.505 -16.729 -107.075 1.00 69.75 181 MET A C 1
ATOM 1495 O O . MET A 1 181 ? 111.477 -16.076 -106.928 1.00 69.75 181 MET A O 1
ATOM 1499 N N . GLU A 1 182 ? 112.906 -17.128 -108.284 1.00 68.88 182 GLU A N 1
ATOM 1500 C CA . GLU A 1 182 ? 112.276 -16.740 -109.553 1.00 68.88 182 GLU A CA 1
ATOM 1501 C C . GLU A 1 182 ? 110.783 -17.108 -109.664 1.00 68.88 182 GLU A C 1
ATOM 1503 O O . GLU A 1 182 ? 110.048 -16.414 -110.382 1.00 68.88 182 GLU A O 1
ATOM 1508 N N . ILE A 1 183 ? 110.356 -18.185 -108.983 1.00 70.56 183 ILE A N 1
ATOM 1509 C CA . ILE A 1 183 ? 108.969 -18.682 -108.914 1.00 70.56 183 ILE A CA 1
ATOM 1510 C C . ILE A 1 183 ? 108.234 -18.016 -107.748 1.00 70.56 183 ILE A C 1
ATOM 1512 O O . ILE A 1 183 ? 107.122 -17.523 -107.922 1.00 70.56 183 ILE A O 1
ATOM 1516 N N . ARG A 1 184 ? 108.870 -17.946 -106.572 1.00 70.75 184 ARG A N 1
ATOM 1517 C CA . ARG A 1 184 ? 108.248 -17.422 -105.346 1.00 70.75 184 ARG A CA 1
ATOM 1518 C C . ARG A 1 184 ? 107.886 -15.937 -105.429 1.00 70.75 184 ARG A C 1
ATOM 1520 O O . ARG A 1 184 ? 106.844 -15.539 -104.928 1.00 70.75 184 ARG A O 1
ATOM 1527 N N . GLU A 1 185 ? 108.675 -15.124 -106.121 1.00 78.31 185 GLU A N 1
ATOM 1528 C CA . GLU A 1 185 ? 108.445 -13.672 -106.235 1.00 78.31 185 GLU A CA 1
ATOM 1529 C C . GLU A 1 185 ? 107.233 -13.258 -107.096 1.00 78.31 185 GLU A C 1
ATOM 1531 O O . GLU A 1 185 ? 106.910 -12.076 -107.156 1.00 78.31 185 GLU A O 1
ATOM 1536 N N . LYS A 1 186 ? 106.590 -14.183 -107.824 1.00 78.50 186 LYS A N 1
ATOM 1537 C CA . LYS A 1 186 ? 105.550 -13.847 -108.821 1.00 78.50 186 LYS A CA 1
ATOM 1538 C C . LYS A 1 186 ? 104.115 -13.940 -108.307 1.00 78.50 186 LYS A C 1
ATOM 1540 O O . LYS A 1 186 ? 103.223 -13.373 -108.929 1.00 78.50 186 LYS A O 1
ATOM 1545 N N . TYR A 1 187 ? 103.881 -14.686 -107.230 1.00 84.25 187 TYR A N 1
ATOM 1546 C CA . TYR A 1 187 ? 102.534 -15.066 -106.808 1.00 84.25 187 TYR A CA 1
ATOM 1547 C C . TYR A 1 187 ? 102.148 -14.346 -105.517 1.00 84.25 187 TYR A C 1
ATOM 1549 O O . TYR A 1 187 ? 102.634 -14.697 -104.446 1.00 84.25 187 TYR A O 1
ATOM 1557 N N . TYR A 1 188 ? 101.266 -13.354 -105.622 1.00 88.12 188 TYR A N 1
ATOM 1558 C CA . TYR A 1 188 ? 100.720 -12.582 -104.504 1.00 88.12 188 TYR A CA 1
ATOM 1559 C C . TYR A 1 188 ? 99.355 -11.991 -104.882 1.00 88.12 188 TYR A C 1
ATOM 1561 O O . TYR A 1 188 ? 99.006 -11.876 -106.063 1.00 88.12 188 TYR A O 1
ATOM 1569 N N . TYR A 1 189 ? 98.580 -11.597 -103.876 1.00 88.81 189 TYR A N 1
ATOM 1570 C CA . TYR A 1 189 ? 97.343 -10.851 -104.075 1.00 88.81 189 TYR A CA 1
ATOM 1571 C C . TYR A 1 189 ? 97.641 -9.357 -104.076 1.00 88.81 189 TYR A C 1
ATOM 1573 O O . TYR A 1 189 ? 98.379 -8.871 -103.219 1.00 88.81 189 TYR A O 1
ATOM 1581 N N . ALA A 1 190 ? 97.038 -8.623 -105.006 1.00 89.38 190 ALA A N 1
ATOM 1582 C CA . ALA A 1 190 ? 97.065 -7.171 -104.985 1.00 89.38 190 ALA A CA 1
ATOM 1583 C C . ALA A 1 190 ? 95.709 -6.586 -105.394 1.00 89.38 190 ALA A C 1
ATOM 1585 O O . ALA A 1 190 ? 95.089 -7.057 -106.350 1.00 89.38 190 ALA A O 1
ATOM 1586 N N . ILE A 1 191 ? 95.257 -5.560 -104.672 1.00 88.50 191 ILE A N 1
ATOM 1587 C CA . ILE A 1 191 ? 93.934 -4.935 -104.824 1.00 88.50 191 ILE A CA 1
ATOM 1588 C C . ILE A 1 191 ? 94.107 -3.431 -104.982 1.00 88.50 191 ILE A C 1
ATOM 1590 O O . ILE A 1 191 ? 94.730 -2.802 -104.130 1.00 88.50 191 ILE A O 1
ATOM 1594 N N . TYR A 1 192 ? 93.527 -2.876 -106.043 1.00 85.94 192 TYR A N 1
ATOM 1595 C CA . TYR A 1 192 ? 93.440 -1.437 -106.258 1.00 85.94 192 TYR A CA 1
ATOM 1596 C C . TYR A 1 192 ? 92.436 -0.798 -105.298 1.00 85.94 192 TYR A C 1
ATOM 1598 O O . TYR A 1 192 ? 92.809 0.071 -104.519 1.00 85.94 192 TYR A O 1
ATOM 1606 N N . ASP A 1 193 ? 91.184 -1.261 -105.306 1.00 81.62 193 ASP A N 1
ATOM 1607 C CA . ASP A 1 193 ? 90.131 -0.700 -104.463 1.00 81.62 193 ASP A CA 1
ATOM 1608 C C . ASP A 1 193 ? 89.075 -1.707 -103.978 1.00 81.62 193 ASP A C 1
ATOM 1610 O O . ASP A 1 193 ? 88.915 -2.810 -104.513 1.00 81.62 193 ASP A O 1
ATOM 1614 N N . MET A 1 194 ? 88.356 -1.311 -102.916 1.00 80.88 194 MET A N 1
ATOM 1615 C CA . MET A 1 194 ? 87.161 -1.991 -102.413 1.00 80.88 194 MET A CA 1
ATOM 1616 C C . MET A 1 194 ? 86.074 -0.978 -102.030 1.00 80.88 194 MET A C 1
ATOM 1618 O O . MET A 1 194 ? 86.271 -0.149 -101.144 1.00 80.88 194 MET A O 1
ATOM 1622 N N . VAL A 1 195 ? 84.881 -1.102 -102.622 1.00 77.62 195 VAL A N 1
ATOM 1623 C CA . VAL A 1 195 ? 83.737 -0.208 -102.351 1.00 77.62 195 VAL A CA 1
ATOM 1624 C C . VAL A 1 195 ? 82.578 -0.961 -101.696 1.00 77.62 195 VAL A C 1
ATOM 1626 O O . VAL A 1 195 ? 82.129 -2.000 -102.190 1.00 77.62 195 VAL A O 1
ATOM 1629 N N . VAL A 1 196 ? 82.042 -0.395 -100.607 1.00 75.12 196 VAL A N 1
ATOM 1630 C CA . VAL A 1 196 ? 80.922 -0.945 -99.823 1.00 75.12 196 VAL A CA 1
ATOM 1631 C C . VAL A 1 196 ? 79.804 0.104 -99.677 1.00 75.12 196 VAL A C 1
ATOM 1633 O O . VAL A 1 196 ? 79.995 1.123 -99.026 1.00 75.12 196 VAL A O 1
ATOM 1636 N N . ARG A 1 197 ? 78.618 -0.123 -100.271 1.00 73.19 197 ARG A N 1
ATOM 1637 C CA . ARG A 1 197 ? 77.506 0.864 -100.316 1.00 73.19 197 ARG A CA 1
ATOM 1638 C C . ARG A 1 197 ? 76.363 0.571 -99.316 1.00 73.19 197 ARG A C 1
ATOM 1640 O O . ARG A 1 197 ? 75.679 -0.442 -99.472 1.00 73.19 197 ARG A O 1
ATOM 1647 N N . GLY A 1 198 ? 76.062 1.478 -98.370 1.00 70.81 198 GLY A N 1
ATOM 1648 C CA . GLY A 1 198 ? 74.994 1.314 -97.350 1.00 70.81 198 GLY A CA 1
ATOM 1649 C C . GLY A 1 198 ? 74.377 2.611 -96.777 1.00 70.81 198 GLY A C 1
ATOM 1650 O O . GLY A 1 198 ? 74.772 3.700 -97.181 1.00 70.81 198 GLY A O 1
ATOM 1651 N N . ASN A 1 199 ? 73.393 2.483 -95.870 1.00 72.75 199 ASN A N 1
ATOM 1652 C CA . ASN A 1 199 ? 72.681 3.549 -95.136 1.00 72.75 199 ASN A CA 1
ATOM 1653 C C . ASN A 1 199 ? 72.385 3.161 -93.658 1.00 72.75 199 ASN A C 1
ATOM 1655 O O . ASN A 1 199 ? 72.634 2.041 -93.215 1.00 72.75 199 ASN A O 1
ATOM 1659 N N . CYS A 1 200 ? 71.849 4.104 -92.882 1.00 75.19 200 CYS A N 1
ATOM 1660 C CA . CYS A 1 200 ? 71.401 3.896 -91.501 1.00 75.19 200 CYS A CA 1
ATOM 1661 C C . CYS A 1 200 ? 69.938 3.402 -91.444 1.00 75.19 200 CYS A C 1
ATOM 1663 O O . CYS A 1 200 ? 69.130 3.793 -92.288 1.00 75.19 200 CYS A O 1
ATOM 1665 N N . PHE A 1 201 ? 69.580 2.551 -90.472 1.00 78.44 201 PHE A N 1
ATOM 1666 C CA . PHE A 1 201 ? 68.284 1.858 -90.429 1.00 78.44 201 PHE A CA 1
ATOM 1667 C C . PHE A 1 201 ? 67.461 2.200 -89.175 1.00 78.44 201 PHE A C 1
ATOM 1669 O O . PHE A 1 201 ? 67.814 1.784 -88.081 1.00 78.44 201 PHE A O 1
ATOM 1676 N N . CYS A 1 202 ? 66.337 2.910 -89.346 1.00 82.31 202 CYS A N 1
ATOM 1677 C CA . CYS A 1 202 ? 65.566 3.509 -88.238 1.00 82.31 202 CYS A CA 1
ATOM 1678 C C . CYS A 1 202 ? 64.056 3.191 -88.251 1.00 82.31 202 CYS A C 1
ATOM 1680 O O . CYS A 1 202 ? 63.253 3.998 -87.781 1.00 82.31 202 CYS A O 1
ATOM 1682 N N . TYR A 1 203 ? 63.637 2.098 -88.906 1.00 82.19 203 TYR A N 1
ATOM 1683 C CA . TYR A 1 203 ? 62.223 1.689 -89.069 1.00 82.19 203 TYR A CA 1
ATOM 1684 C C . TYR A 1 203 ? 61.253 2.796 -89.556 1.00 82.19 203 TYR A C 1
ATOM 1686 O O . TYR A 1 203 ? 60.053 2.747 -89.299 1.00 82.19 203 TYR A O 1
ATOM 1694 N N . GLY A 1 204 ? 61.764 3.810 -90.265 1.00 83.69 204 GLY A N 1
ATOM 1695 C CA . GLY A 1 204 ? 60.980 4.958 -90.743 1.00 83.69 204 GLY A CA 1
ATOM 1696 C C . GLY A 1 204 ? 60.645 6.012 -89.674 1.00 83.69 204 GLY A C 1
ATOM 1697 O O . GLY A 1 204 ? 59.911 6.957 -89.960 1.00 83.69 204 GLY A O 1
ATOM 1698 N N . HIS A 1 205 ? 61.197 5.895 -88.463 1.00 89.75 205 HIS A N 1
ATOM 1699 C CA . HIS A 1 205 ? 60.991 6.846 -87.365 1.00 89.75 205 HIS A CA 1
ATOM 1700 C C . HIS A 1 205 ? 62.092 7.908 -87.241 1.00 89.75 205 HIS A C 1
ATOM 1702 O O . HIS A 1 205 ? 61.991 8.768 -86.372 1.00 89.75 205 HIS A O 1
ATOM 1708 N N . ALA A 1 206 ? 63.112 7.895 -88.100 1.00 88.00 206 ALA A N 1
ATOM 1709 C CA . ALA A 1 206 ? 64.122 8.949 -88.177 1.00 88.00 206 ALA A CA 1
ATOM 1710 C C . ALA A 1 206 ? 64.424 9.302 -89.638 1.00 88.00 206 ALA A C 1
ATOM 1712 O O . ALA A 1 206 ? 64.387 8.437 -90.514 1.00 88.00 206 ALA A O 1
ATOM 1713 N N . SER A 1 207 ? 64.719 10.577 -89.890 1.00 84.31 207 SER A N 1
ATOM 1714 C CA . SER A 1 207 ? 65.109 11.097 -91.209 1.00 84.31 207 SER A CA 1
ATOM 1715 C C . SER A 1 207 ? 66.621 11.251 -91.378 1.00 84.31 207 SER A C 1
ATOM 1717 O O . SER A 1 207 ? 67.090 11.419 -92.498 1.00 84.31 207 SER A O 1
ATOM 1719 N N . GLU A 1 208 ? 67.373 11.208 -90.281 1.00 84.12 208 GLU A N 1
ATOM 1720 C CA . GLU A 1 208 ? 68.814 11.447 -90.239 1.00 84.12 208 GLU A CA 1
ATOM 1721 C C . GLU A 1 208 ? 69.467 10.600 -89.139 1.00 84.12 208 GLU A C 1
ATOM 1723 O O . GLU A 1 208 ? 68.802 10.199 -88.175 1.00 84.12 208 GLU A O 1
ATOM 1728 N N . CYS A 1 209 ? 70.763 10.318 -89.306 1.00 80.94 209 CYS A N 1
ATOM 1729 C CA . CYS A 1 209 ? 71.560 9.603 -88.317 1.00 80.94 209 CYS A CA 1
ATOM 1730 C C . CYS A 1 209 ? 72.791 10.402 -87.910 1.00 80.94 209 CYS A C 1
ATOM 1732 O O . CYS A 1 209 ? 73.481 10.967 -88.757 1.00 80.94 209 CYS A O 1
ATOM 1734 N N . ALA A 1 210 ? 73.065 10.393 -86.612 1.00 76.62 210 ALA A N 1
ATOM 1735 C CA . ALA A 1 210 ? 74.200 11.045 -85.984 1.00 76.62 210 ALA A CA 1
ATOM 1736 C C . ALA A 1 210 ? 75.338 10.039 -85.717 1.00 76.62 210 ALA A C 1
ATOM 1738 O O . ALA A 1 210 ? 75.103 8.817 -85.736 1.00 76.62 210 ALA A O 1
ATOM 1739 N N . PRO A 1 211 ? 76.575 10.519 -85.479 1.00 68.88 211 PRO A N 1
ATOM 1740 C CA . PRO A 1 211 ? 77.670 9.685 -84.997 1.00 68.88 211 PRO A CA 1
ATOM 1741 C C . PRO A 1 211 ? 77.251 8.882 -83.760 1.00 68.88 211 PRO A C 1
ATOM 1743 O O . PRO A 1 211 ? 76.518 9.369 -82.904 1.00 68.88 211 PRO A O 1
ATOM 1746 N N . VAL A 1 212 ? 77.706 7.633 -83.676 1.00 65.81 212 VAL A N 1
ATOM 1747 C CA . VAL A 1 212 ? 77.517 6.818 -82.469 1.00 65.81 212 VAL A CA 1
ATOM 1748 C C . VAL A 1 212 ? 78.495 7.329 -81.409 1.00 65.81 212 VAL A C 1
ATOM 1750 O O . VAL A 1 212 ? 79.666 7.539 -81.729 1.00 65.81 212 VAL A O 1
ATOM 1753 N N . ASP A 1 213 ? 78.026 7.521 -80.174 1.00 58.19 213 ASP A N 1
ATOM 1754 C CA . ASP A 1 213 ? 78.800 8.110 -79.072 1.00 58.19 213 ASP A CA 1
ATOM 1755 C C . ASP A 1 213 ? 80.229 7.536 -78.966 1.00 58.19 213 ASP A C 1
ATOM 1757 O O . ASP A 1 213 ? 80.425 6.328 -78.795 1.00 58.19 213 ASP A O 1
ATOM 1761 N N . GLY A 1 214 ? 81.235 8.418 -79.069 1.00 59.19 214 GLY A N 1
ATOM 1762 C CA . GLY A 1 214 ? 82.661 8.089 -78.921 1.00 59.19 214 GLY A CA 1
ATOM 1763 C C . GLY A 1 214 ? 83.559 8.286 -80.154 1.00 59.19 214 GLY A C 1
ATOM 1764 O O . GLY A 1 214 ? 84.744 7.973 -80.057 1.00 59.19 214 GLY A O 1
ATOM 1765 N N . PHE A 1 215 ? 83.053 8.792 -81.289 1.00 56.25 215 PHE A N 1
ATOM 1766 C CA . PHE A 1 215 ? 83.845 9.121 -82.493 1.00 56.25 215 PHE A CA 1
ATOM 1767 C C . PHE A 1 215 ? 83.468 10.509 -83.044 1.00 56.25 215 PHE A C 1
ATOM 1769 O O . PHE A 1 215 ? 82.306 10.736 -83.363 1.00 56.25 215 PHE A O 1
ATOM 1776 N N . ASN A 1 216 ? 84.454 11.408 -83.171 1.00 53.91 216 ASN A N 1
ATOM 1777 C CA . ASN A 1 216 ? 84.291 12.831 -83.524 1.00 53.91 216 ASN A CA 1
ATOM 1778 C C . ASN A 1 216 ? 85.149 13.237 -84.744 1.00 53.91 216 ASN A C 1
ATOM 1780 O O . ASN A 1 216 ? 85.841 14.251 -84.717 1.00 53.91 216 ASN A O 1
ATOM 1784 N N . GLU A 1 217 ? 85.135 12.448 -85.816 1.00 57.06 217 GLU A N 1
ATOM 1785 C CA . GLU A 1 217 ? 85.709 12.883 -87.095 1.00 57.06 217 GLU A CA 1
ATOM 1786 C C . GLU A 1 217 ? 84.573 13.144 -88.090 1.00 57.06 217 GLU A C 1
ATOM 1788 O O . GLU A 1 217 ? 83.910 12.219 -88.561 1.00 57.06 217 GLU A O 1
ATOM 1793 N N . GLU A 1 218 ? 84.316 14.423 -88.378 1.00 53.56 218 GLU A N 1
ATOM 1794 C CA . GLU A 1 218 ? 83.447 14.855 -89.477 1.00 53.56 218 GLU A CA 1
ATOM 1795 C C . GLU A 1 218 ? 84.177 14.617 -90.803 1.00 53.56 218 GLU A C 1
ATOM 1797 O O . GLU A 1 218 ? 84.873 15.485 -91.327 1.00 53.56 218 GLU A O 1
ATOM 1802 N N . VAL A 1 219 ? 84.058 13.401 -91.332 1.00 61.25 219 VAL A N 1
ATOM 1803 C CA . VAL A 1 219 ? 84.602 13.038 -92.644 1.00 61.25 219 VAL A CA 1
ATOM 1804 C C . VAL A 1 219 ? 83.497 13.186 -93.689 1.00 61.25 219 VAL A C 1
ATOM 1806 O O . VAL A 1 219 ? 82.468 12.509 -93.628 1.00 61.25 219 VAL A O 1
ATOM 1809 N N . GLU A 1 220 ? 83.697 14.084 -94.655 1.00 60.31 220 GLU A N 1
ATOM 1810 C CA . GLU A 1 220 ? 82.747 14.331 -95.744 1.00 60.31 220 GLU A CA 1
ATOM 1811 C C . GLU A 1 220 ? 82.471 13.031 -96.528 1.00 60.31 220 GLU A C 1
ATOM 1813 O O . GLU A 1 220 ? 83.386 12.356 -96.997 1.00 60.31 220 GLU A O 1
ATOM 1818 N N . GLY A 1 221 ? 81.193 12.646 -96.640 1.00 61.03 221 GLY A N 1
ATOM 1819 C CA . GLY A 1 221 ? 80.767 11.401 -97.296 1.00 61.03 221 GLY A CA 1
ATOM 1820 C C . GLY A 1 221 ? 80.673 10.159 -96.392 1.00 61.03 221 GLY A C 1
ATOM 1821 O O . GLY A 1 221 ? 80.339 9.081 -96.894 1.00 61.03 221 GLY A O 1
ATOM 1822 N N . MET A 1 222 ? 80.914 10.277 -95.079 1.00 67.62 222 MET A N 1
ATOM 1823 C CA . MET A 1 222 ? 80.761 9.175 -94.115 1.00 67.62 222 MET A CA 1
ATOM 1824 C C . MET A 1 222 ? 79.284 8.884 -93.778 1.00 67.62 222 MET A C 1
ATOM 1826 O O . MET A 1 222 ? 78.466 9.786 -93.625 1.00 67.62 222 MET A O 1
ATOM 1830 N N . VAL A 1 223 ? 78.928 7.603 -93.624 1.00 67.44 223 VAL A N 1
ATOM 1831 C CA . VAL A 1 223 ? 77.577 7.163 -93.220 1.00 67.44 223 VAL A CA 1
ATOM 1832 C C . VAL A 1 223 ? 77.547 6.884 -91.712 1.00 67.44 223 VAL A C 1
ATOM 1834 O O . VAL A 1 223 ? 78.241 5.980 -91.247 1.00 67.44 223 VAL A O 1
ATOM 1837 N N . HIS A 1 224 ? 76.730 7.623 -90.952 1.00 70.62 224 HIS A N 1
ATOM 1838 C CA . HIS A 1 224 ? 76.583 7.455 -89.496 1.00 70.62 224 HIS A CA 1
ATOM 1839 C C . HIS A 1 224 ? 75.521 6.409 -89.093 1.00 70.62 224 HIS A C 1
ATOM 1841 O O . HIS A 1 224 ? 74.699 6.006 -89.913 1.00 70.62 224 HIS A O 1
ATOM 1847 N N . GLY A 1 225 ? 75.539 5.958 -87.828 1.00 68.62 225 GLY A N 1
ATOM 1848 C CA . GLY A 1 225 ? 74.801 4.768 -87.369 1.00 68.62 225 GLY A CA 1
ATOM 1849 C C . GLY A 1 225 ? 73.800 4.943 -86.217 1.00 68.62 225 GLY A C 1
ATOM 1850 O O . GLY A 1 225 ? 73.196 3.942 -85.838 1.00 68.62 225 GLY A O 1
ATOM 1851 N N . HIS A 1 226 ? 73.618 6.140 -85.641 1.00 75.81 226 HIS A N 1
ATOM 1852 C CA . HIS A 1 226 ? 72.656 6.379 -84.550 1.00 75.81 226 HIS A CA 1
ATOM 1853 C C . HIS A 1 226 ? 71.420 7.149 -85.035 1.00 75.81 226 HIS A C 1
ATOM 1855 O O . HIS A 1 226 ? 71.549 8.270 -85.521 1.00 75.81 226 HIS A O 1
ATOM 1861 N N . CYS A 1 227 ? 70.224 6.573 -84.898 1.00 83.81 227 CYS A N 1
ATOM 1862 C CA . CYS A 1 227 ? 68.985 7.173 -85.396 1.00 83.81 227 CYS A CA 1
ATOM 1863 C C . CYS A 1 227 ? 68.467 8.318 -84.516 1.00 83.81 227 CYS A C 1
ATOM 1865 O O . CYS A 1 227 ? 68.241 8.140 -83.321 1.00 83.81 227 CYS A O 1
ATOM 1867 N N . MET A 1 228 ? 68.154 9.467 -85.121 1.00 87.19 228 MET A N 1
ATOM 1868 C CA . MET A 1 228 ? 67.476 10.568 -84.426 1.00 87.19 228 MET A CA 1
ATOM 1869 C C . MET A 1 228 ? 65.956 10.344 -84.395 1.00 87.19 228 MET A C 1
ATOM 1871 O O . MET A 1 228 ? 65.212 10.826 -85.255 1.00 87.19 228 MET A O 1
ATOM 1875 N N . CYS A 1 229 ? 65.502 9.555 -83.421 1.00 89.19 229 CYS A N 1
ATOM 1876 C CA . CYS A 1 229 ? 64.126 9.064 -83.346 1.00 89.19 229 CYS A CA 1
ATOM 1877 C C . CYS A 1 229 ? 63.062 10.159 -83.168 1.00 89.19 229 CYS A C 1
ATOM 1879 O O . CYS A 1 229 ? 63.199 11.082 -82.368 1.00 89.19 229 CYS A O 1
ATOM 1881 N N . ARG A 1 230 ? 61.952 10.012 -83.899 1.00 89.69 230 ARG A N 1
ATOM 1882 C CA . ARG A 1 230 ? 60.716 10.811 -83.817 1.00 89.69 230 ARG A CA 1
ATOM 1883 C C . ARG A 1 230 ? 59.523 9.905 -83.482 1.00 89.69 230 ARG A C 1
ATOM 1885 O O . ARG A 1 230 ? 59.693 8.789 -83.008 1.00 89.69 230 ARG A O 1
ATOM 1892 N N . HIS A 1 231 ? 58.291 10.378 -83.691 1.00 92.38 231 HIS A N 1
ATOM 1893 C CA . HIS A 1 231 ? 57.059 9.579 -83.529 1.00 92.38 231 HIS A CA 1
ATOM 1894 C C . HIS A 1 231 ? 56.883 8.962 -82.126 1.00 92.38 231 HIS A C 1
ATOM 1896 O O . HIS A 1 231 ? 56.268 7.909 -81.974 1.00 92.38 231 HIS A O 1
ATOM 1902 N N . ASN A 1 232 ? 57.414 9.636 -81.102 1.00 93.19 232 ASN A N 1
ATOM 1903 C CA . ASN A 1 232 ? 57.440 9.166 -79.716 1.00 93.19 232 ASN A CA 1
ATOM 1904 C C . ASN A 1 232 ? 58.109 7.791 -79.553 1.00 93.19 232 ASN A C 1
ATOM 1906 O O . ASN A 1 232 ? 57.688 6.993 -78.717 1.00 93.19 232 ASN A O 1
ATOM 1910 N N . THR A 1 233 ? 59.138 7.518 -80.356 1.00 91.38 233 THR A N 1
ATOM 1911 C CA . THR A 1 233 ? 59.962 6.310 -80.263 1.00 91.38 233 THR A CA 1
ATOM 1912 C C . THR A 1 233 ? 61.337 6.616 -79.670 1.00 91.38 233 THR A C 1
ATOM 1914 O O . THR A 1 233 ? 61.796 7.759 -79.690 1.00 91.38 233 THR A O 1
ATOM 1917 N N . LYS A 1 234 ? 61.990 5.593 -79.122 1.00 89.44 234 LYS A N 1
ATOM 1918 C CA . LYS A 1 234 ? 63.356 5.623 -78.586 1.00 89.44 234 LYS A CA 1
ATOM 1919 C C . LYS A 1 234 ? 64.084 4.317 -78.912 1.00 89.44 234 LYS A C 1
ATOM 1921 O O . LYS A 1 234 ? 63.474 3.363 -79.392 1.00 89.44 234 LYS A O 1
ATOM 1926 N N . GLY A 1 235 ? 65.383 4.279 -78.637 1.00 83.62 235 GLY A N 1
ATOM 1927 C CA . GLY A 1 235 ? 66.272 3.164 -78.976 1.00 83.62 235 GLY A CA 1
ATOM 1928 C C . GLY A 1 235 ? 67.264 3.553 -80.070 1.00 83.62 235 GLY A C 1
ATOM 1929 O O . GLY A 1 235 ? 67.123 4.601 -80.694 1.00 83.62 235 GLY A O 1
ATOM 1930 N N . LEU A 1 236 ? 68.282 2.722 -80.301 1.00 76.81 236 LEU A N 1
ATOM 1931 C CA . LEU A 1 236 ? 69.340 3.033 -81.276 1.00 76.81 236 LEU A CA 1
ATOM 1932 C C . LEU A 1 236 ? 68.813 3.086 -82.716 1.00 76.81 236 LEU A C 1
ATOM 1934 O O . LEU A 1 236 ? 69.376 3.803 -83.541 1.00 76.81 236 LEU A O 1
ATOM 1938 N N . ASN A 1 237 ? 67.743 2.338 -82.996 1.00 79.88 237 ASN A N 1
ATOM 1939 C CA . ASN A 1 237 ? 67.075 2.260 -84.290 1.00 79.88 237 ASN A CA 1
ATOM 1940 C C . ASN A 1 237 ? 65.599 2.682 -84.203 1.00 79.88 237 ASN A C 1
ATOM 1942 O O . ASN A 1 237 ? 64.861 2.462 -85.158 1.00 79.88 237 ASN A O 1
ATOM 1946 N N . CYS A 1 238 ? 65.162 3.287 -83.093 1.00 88.06 238 CYS A N 1
ATOM 1947 C CA . CYS A 1 238 ? 63.769 3.681 -82.849 1.00 88.06 238 CYS A CA 1
ATOM 1948 C C . CYS A 1 238 ? 62.787 2.511 -82.658 1.00 88.06 238 CYS A C 1
ATOM 1950 O O . CYS A 1 238 ? 61.618 2.584 -83.037 1.00 88.06 238 CYS A O 1
ATOM 1952 N N . GLU A 1 239 ? 63.271 1.423 -82.066 1.00 85.81 239 GLU A N 1
ATOM 1953 C CA . GLU A 1 239 ? 62.561 0.154 -81.889 1.00 85.81 239 GLU A CA 1
ATOM 1954 C C . GLU A 1 239 ? 61.665 0.063 -80.636 1.00 85.81 239 GLU A C 1
ATOM 1956 O O . GLU A 1 239 ? 61.070 -0.983 -80.383 1.00 85.81 239 GLU A O 1
ATOM 1961 N N . GLN A 1 240 ? 61.571 1.128 -79.834 1.00 89.94 240 GLN A N 1
ATOM 1962 C CA . GLN A 1 240 ? 60.761 1.179 -78.609 1.00 89.94 240 GLN A CA 1
ATOM 1963 C C . GLN A 1 240 ? 59.905 2.448 -78.558 1.00 89.94 240 GLN A C 1
ATOM 1965 O O . GLN A 1 240 ? 60.224 3.439 -79.208 1.00 89.94 240 GLN A O 1
ATOM 1970 N N . CYS A 1 241 ? 58.839 2.452 -77.755 1.00 93.44 241 CYS A N 1
ATOM 1971 C CA . CYS A 1 241 ? 58.085 3.668 -77.436 1.00 93.44 241 CYS A CA 1
ATOM 1972 C C . CYS A 1 241 ? 58.758 4.475 -76.320 1.00 93.44 241 CYS A C 1
ATOM 1974 O O . CYS A 1 241 ? 59.437 3.912 -75.465 1.00 93.44 241 CYS A O 1
ATOM 1976 N N . LEU A 1 242 ? 58.557 5.795 -76.316 1.00 92.62 242 LEU A N 1
ATOM 1977 C CA . LEU A 1 242 ? 58.910 6.649 -75.181 1.00 92.62 242 LEU A CA 1
ATOM 1978 C C . LEU A 1 242 ? 58.138 6.236 -73.924 1.00 92.62 242 LEU A C 1
ATOM 1980 O O . LEU A 1 242 ? 57.003 5.759 -73.996 1.00 92.62 242 LEU A O 1
ATOM 1984 N N . ASP A 1 243 ? 58.741 6.488 -72.765 1.00 90.00 243 ASP A N 1
ATOM 1985 C CA . ASP A 1 243 ? 58.097 6.215 -71.483 1.00 90.00 243 ASP A CA 1
ATOM 1986 C C . ASP A 1 243 ? 56.794 7.011 -71.364 1.00 90.00 243 ASP A C 1
ATOM 1988 O O . ASP A 1 243 ? 56.720 8.166 -71.786 1.00 90.00 243 ASP A O 1
ATOM 1992 N N . PHE A 1 244 ? 55.756 6.376 -70.813 1.00 93.38 244 PHE A N 1
ATOM 1993 C CA . PHE A 1 244 ? 54.383 6.892 -70.733 1.00 93.38 244 PHE A CA 1
ATOM 1994 C C . PHE A 1 244 ? 53.602 6.963 -72.066 1.00 93.38 244 PHE A C 1
ATOM 1996 O O . PHE A 1 244 ? 52.459 7.427 -72.090 1.00 93.38 244 PHE A O 1
ATOM 2003 N N . TYR A 1 245 ? 54.166 6.462 -73.174 1.00 94.38 245 TYR A N 1
ATOM 2004 C CA . TYR A 1 245 ? 53.506 6.369 -74.489 1.00 94.38 245 TYR A CA 1
ATOM 2005 C C . TYR A 1 245 ? 53.104 4.937 -74.874 1.00 94.38 245 TYR A C 1
ATOM 2007 O O . TYR A 1 245 ? 53.116 4.564 -76.048 1.00 94.38 245 TYR A O 1
ATOM 2015 N N . HIS A 1 246 ? 52.699 4.146 -73.881 1.00 94.31 246 HIS A N 1
ATOM 2016 C CA . HIS A 1 246 ? 52.333 2.736 -74.029 1.00 94.31 246 HIS A CA 1
ATOM 2017 C C . HIS A 1 246 ? 50.817 2.505 -74.167 1.00 94.31 246 HIS A C 1
ATOM 2019 O O . HIS A 1 246 ? 50.315 1.457 -73.778 1.00 94.31 246 HIS A O 1
ATOM 2025 N N . ASP A 1 247 ? 50.054 3.460 -74.711 1.00 92.62 247 ASP A N 1
ATOM 2026 C CA . ASP A 1 247 ? 48.609 3.268 -74.920 1.00 92.62 247 ASP A CA 1
ATOM 2027 C C . ASP A 1 247 ? 48.290 2.407 -76.158 1.00 92.62 247 ASP A C 1
ATOM 2029 O O . ASP A 1 247 ? 47.230 1.785 -76.239 1.00 92.62 247 ASP A O 1
ATOM 2033 N N . LEU A 1 248 ? 49.221 2.354 -77.118 1.00 91.88 248 LEU A N 1
ATOM 2034 C CA . LEU A 1 248 ? 49.162 1.537 -78.333 1.00 91.88 248 LEU A CA 1
ATOM 2035 C C . LEU A 1 248 ? 50.454 0.720 -78.491 1.00 91.88 248 LEU A C 1
ATOM 2037 O O . LEU A 1 248 ? 51.507 1.170 -78.032 1.00 91.88 248 LEU A O 1
ATOM 2041 N N . PRO A 1 249 ? 50.413 -0.437 -79.179 1.00 90.94 249 PRO A N 1
ATOM 2042 C CA . PRO A 1 249 ? 51.613 -1.227 -79.433 1.00 90.94 249 PRO A CA 1
ATOM 2043 C C . PRO A 1 249 ? 52.541 -0.531 -80.444 1.00 90.94 249 PRO A C 1
ATOM 2045 O O . PRO A 1 249 ? 52.075 0.072 -81.417 1.00 90.94 249 PRO A O 1
ATOM 2048 N N . TRP A 1 250 ? 53.858 -0.658 -80.242 1.00 91.56 250 TRP A N 1
ATOM 2049 C CA . TRP A 1 250 ? 54.878 -0.140 -81.164 1.00 91.56 250 TRP A CA 1
ATOM 2050 C C . TRP A 1 250 ? 54.780 -0.810 -82.545 1.00 91.56 250 TRP A C 1
ATOM 2052 O O . TRP A 1 250 ? 54.601 -2.028 -82.634 1.00 91.56 250 TRP A O 1
ATOM 2062 N N . ARG A 1 251 ? 54.910 -0.025 -83.625 1.00 87.25 251 ARG A N 1
ATOM 2063 C CA . ARG A 1 251 ? 54.911 -0.495 -85.024 1.00 87.25 251 ARG A CA 1
ATOM 2064 C C . ARG A 1 251 ? 55.801 0.401 -85.901 1.00 87.25 251 ARG A C 1
ATOM 2066 O O . ARG A 1 251 ? 55.813 1.606 -85.652 1.00 87.25 251 ARG A O 1
ATOM 2073 N N . PRO A 1 252 ? 56.460 -0.143 -86.947 1.00 85.56 252 PRO A N 1
ATOM 2074 C CA . PRO A 1 252 ? 57.263 0.645 -87.886 1.00 85.56 252 PRO A CA 1
ATOM 2075 C C . PRO A 1 252 ? 56.403 1.650 -88.667 1.00 85.56 252 PRO A C 1
ATOM 2077 O O . PRO A 1 252 ? 55.198 1.447 -88.839 1.00 85.56 252 PRO A O 1
ATOM 2080 N N . ALA A 1 253 ? 57.008 2.725 -89.176 1.00 85.19 253 ALA A N 1
ATOM 2081 C CA . ALA A 1 253 ? 56.300 3.698 -90.009 1.00 85.19 253 ALA A CA 1
ATOM 2082 C C . ALA A 1 253 ? 56.099 3.172 -91.445 1.00 85.19 253 ALA A C 1
ATOM 2084 O O . ALA A 1 253 ? 57.034 2.681 -92.078 1.00 85.19 253 ALA A O 1
ATOM 2085 N N . GLU A 1 254 ? 54.886 3.320 -91.986 1.00 80.81 254 GLU A N 1
ATOM 2086 C CA . GLU A 1 254 ? 54.494 2.789 -93.299 1.00 80.81 254 GLU A CA 1
ATOM 2087 C C . GLU A 1 254 ? 53.838 3.872 -94.168 1.00 80.81 254 GLU A C 1
ATOM 2089 O O . GLU A 1 254 ? 52.714 4.318 -93.919 1.00 80.81 254 GLU A O 1
ATOM 2094 N N . GLY A 1 255 ? 54.521 4.297 -95.235 1.00 77.81 255 GLY A N 1
ATOM 2095 C CA . GLY A 1 255 ? 53.993 5.285 -96.181 1.00 77.81 255 GLY A CA 1
ATOM 2096 C C . GLY A 1 255 ? 53.646 6.620 -95.508 1.00 77.81 255 GLY A C 1
ATOM 2097 O O . GLY A 1 255 ? 54.537 7.376 -95.137 1.00 77.81 255 GLY A O 1
ATOM 2098 N N . ARG A 1 256 ? 52.345 6.928 -95.381 1.00 75.19 256 ARG A N 1
ATOM 2099 C CA . ARG A 1 256 ? 51.840 8.126 -94.673 1.00 75.19 256 ARG A CA 1
ATOM 2100 C C . ARG A 1 256 ? 51.516 7.878 -93.196 1.00 75.19 256 ARG A C 1
ATOM 2102 O O . ARG A 1 256 ? 51.310 8.839 -92.459 1.00 75.19 256 ARG A O 1
ATOM 2109 N N . ASN A 1 257 ? 51.450 6.621 -92.766 1.00 82.19 257 ASN A N 1
ATOM 2110 C CA . ASN A 1 257 ? 51.130 6.265 -91.392 1.00 82.19 257 ASN A CA 1
ATOM 2111 C C . ASN A 1 257 ? 52.411 6.287 -90.561 1.00 82.19 257 ASN A C 1
ATOM 2113 O O . ASN A 1 257 ? 53.278 5.429 -90.707 1.00 82.19 257 ASN A O 1
ATOM 2117 N N . SER A 1 258 ? 52.517 7.269 -89.669 1.00 84.12 258 SER A N 1
ATOM 2118 C CA . SER A 1 258 ? 53.671 7.412 -88.777 1.00 84.12 258 SER A CA 1
ATOM 2119 C C . SER A 1 258 ? 53.749 6.324 -87.706 1.00 84.12 258 SER A C 1
ATOM 2121 O O . SER A 1 258 ? 54.828 6.112 -87.158 1.00 84.12 258 SER A O 1
ATOM 2123 N N . ASN A 1 259 ? 52.615 5.675 -87.397 1.00 89.69 259 ASN A N 1
ATOM 2124 C CA . ASN A 1 259 ? 52.471 4.678 -86.331 1.00 89.69 259 ASN A CA 1
ATOM 2125 C C . ASN A 1 259 ? 53.106 5.133 -85.004 1.00 89.69 259 ASN A C 1
ATOM 2127 O O . ASN A 1 259 ? 53.737 4.358 -84.294 1.00 89.69 259 ASN A O 1
ATOM 2131 N N . ALA A 1 260 ? 52.935 6.418 -84.682 1.00 90.06 260 ALA A N 1
ATOM 2132 C CA . ALA A 1 260 ? 53.515 7.016 -83.491 1.00 90.06 260 ALA A CA 1
ATOM 2133 C C . ALA A 1 260 ? 52.945 6.406 -82.205 1.00 90.06 260 ALA A C 1
ATOM 2135 O O . ALA A 1 260 ? 51.741 6.154 -82.099 1.00 90.06 260 ALA A O 1
ATOM 2136 N N . CYS A 1 261 ? 53.811 6.232 -81.208 1.00 93.50 261 CYS A N 1
ATOM 2137 C CA . CYS A 1 261 ? 53.401 5.761 -79.892 1.00 93.50 261 CYS A CA 1
ATOM 2138 C C . CYS A 1 261 ? 52.457 6.776 -79.226 1.00 93.50 261 CYS A C 1
ATOM 2140 O O . CYS A 1 261 ? 52.628 7.995 -79.373 1.00 93.50 261 CYS A O 1
ATOM 2142 N N . LYS A 1 262 ? 51.448 6.277 -78.501 1.00 92.62 262 LYS A N 1
ATOM 2143 C CA . LYS A 1 262 ? 50.345 7.079 -77.949 1.00 92.62 262 LYS A CA 1
ATOM 2144 C C . LYS A 1 262 ? 50.429 7.159 -76.427 1.00 92.62 262 LYS A C 1
ATOM 2146 O O . LYS A 1 262 ? 50.613 6.149 -75.760 1.00 92.62 262 LYS A O 1
ATOM 2151 N N . LYS A 1 263 ? 50.271 8.371 -75.892 1.00 92.88 263 LYS A N 1
ATOM 2152 C CA . LYS A 1 263 ? 50.349 8.675 -74.457 1.00 92.88 263 LYS A CA 1
ATOM 2153 C C . LYS A 1 263 ? 49.230 7.992 -73.663 1.00 92.88 263 LYS A C 1
ATOM 2155 O O . LYS A 1 263 ? 48.077 8.043 -74.086 1.00 92.88 263 LYS A O 1
ATOM 2160 N N . CYS A 1 264 ? 49.559 7.419 -72.508 1.00 93.50 264 CYS A N 1
ATOM 2161 C CA . CYS A 1 264 ? 48.578 6.868 -71.571 1.00 93.50 264 CYS A CA 1
ATOM 2162 C C . CYS A 1 264 ? 47.746 7.965 -70.889 1.00 93.50 264 CYS A C 1
ATOM 2164 O O . CYS A 1 264 ? 48.222 9.084 -70.675 1.00 93.50 264 CYS A O 1
ATOM 2166 N N . ASN A 1 265 ? 46.505 7.637 -70.517 1.00 93.50 265 ASN A N 1
ATOM 2167 C CA . ASN A 1 265 ? 45.637 8.515 -69.733 1.00 93.50 265 ASN A CA 1
ATOM 2168 C C . ASN A 1 265 ? 45.507 8.006 -68.293 1.00 93.50 265 ASN A C 1
ATOM 2170 O O . ASN A 1 265 ? 44.816 7.022 -68.063 1.00 93.50 265 ASN A O 1
ATOM 2174 N N . CYS A 1 266 ? 46.119 8.704 -67.340 1.00 94.50 266 CYS A N 1
ATOM 2175 C CA . CYS A 1 266 ? 46.055 8.369 -65.911 1.00 94.50 266 CYS A CA 1
ATOM 2176 C C . CYS A 1 266 ? 45.411 9.475 -65.069 1.00 94.50 266 CYS A C 1
ATOM 2178 O O . CYS A 1 266 ? 45.693 9.581 -63.879 1.00 94.50 266 CYS A O 1
ATOM 2180 N N . ASN A 1 267 ? 44.653 10.376 -65.711 1.00 92.56 267 ASN A N 1
ATOM 2181 C CA . ASN A 1 267 ? 43.991 11.529 -65.089 1.00 92.56 267 ASN A CA 1
ATOM 2182 C C . ASN A 1 267 ? 44.903 12.431 -64.223 1.00 92.56 267 ASN A C 1
ATOM 2184 O O . ASN A 1 267 ? 44.418 13.231 -63.446 1.00 92.56 267 ASN A O 1
ATOM 2188 N N . GLY A 1 268 ? 46.229 12.369 -64.389 1.00 91.38 268 GLY A N 1
ATOM 2189 C CA . GLY A 1 268 ? 47.175 13.137 -63.567 1.00 91.38 268 GLY A CA 1
ATOM 2190 C C . GLY A 1 268 ? 47.579 12.463 -62.249 1.00 91.38 268 GLY A C 1
ATOM 2191 O O . GLY A 1 268 ? 48.368 13.037 -61.506 1.00 91.38 268 GLY A O 1
ATOM 2192 N N . HIS A 1 269 ? 47.120 11.235 -61.990 1.00 94.00 269 HIS A N 1
ATOM 2193 C CA . HIS A 1 269 ? 47.449 10.466 -60.781 1.00 94.00 269 HIS A CA 1
ATOM 2194 C C . HIS A 1 269 ? 48.538 9.410 -60.998 1.00 94.00 269 HIS A C 1
ATOM 2196 O O . HIS A 1 269 ? 48.891 8.696 -60.067 1.00 94.00 269 HIS A O 1
ATOM 2202 N N . SER A 1 270 ? 49.081 9.295 -62.209 1.00 93.94 270 SER A N 1
ATOM 2203 C CA . SER A 1 270 ? 50.288 8.515 -62.476 1.00 93.94 270 SER A CA 1
ATOM 2204 C C . SER A 1 270 ? 51.064 9.093 -63.659 1.00 93.94 270 SER A C 1
ATOM 2206 O O . SER A 1 270 ? 50.490 9.695 -64.572 1.00 93.94 270 SER A O 1
ATOM 2208 N N . SER A 1 271 ? 52.382 8.914 -63.623 1.00 91.00 271 SER A N 1
ATOM 2209 C CA . SER A 1 271 ? 53.329 9.244 -64.690 1.00 91.00 271 SER A CA 1
ATOM 2210 C C . SER A 1 271 ? 53.950 8.002 -65.337 1.00 91.00 271 SER A C 1
ATOM 2212 O O . SER A 1 271 ? 54.810 8.132 -66.210 1.00 91.00 271 SER A O 1
ATOM 2214 N N . GLN A 1 272 ? 53.518 6.804 -64.932 1.00 92.56 272 GLN A N 1
ATOM 2215 C CA . GLN A 1 272 ? 54.014 5.526 -65.431 1.00 92.56 272 GLN A CA 1
ATOM 2216 C C . GLN A 1 272 ? 52.852 4.675 -65.941 1.00 92.56 272 GLN A C 1
ATOM 2218 O O . GLN A 1 272 ? 51.752 4.679 -65.389 1.00 92.56 272 GLN A O 1
ATOM 2223 N N . CYS A 1 273 ? 53.085 3.995 -67.056 1.00 94.38 273 CYS A N 1
ATOM 2224 C CA . CYS A 1 273 ? 52.120 3.064 -67.609 1.00 94.38 273 CYS A CA 1
ATOM 2225 C C . CYS A 1 273 ? 52.816 2.005 -68.450 1.00 94.38 273 CYS A C 1
ATOM 2227 O O . CYS A 1 273 ? 53.839 2.273 -69.103 1.00 94.38 273 CYS A O 1
ATOM 2229 N N . HIS A 1 274 ? 52.168 0.853 -68.533 1.00 93.38 274 HIS A N 1
ATOM 2230 C CA . HIS A 1 274 ? 52.522 -0.216 -69.445 1.00 93.38 274 HIS A CA 1
ATOM 2231 C C . HIS A 1 274 ? 51.375 -0.511 -70.417 1.00 93.38 274 HIS A C 1
ATOM 2233 O O . HIS A 1 274 ? 50.222 -0.122 -70.210 1.00 93.38 274 HIS A O 1
ATOM 2239 N N . PHE A 1 275 ? 51.720 -1.181 -71.515 1.00 93.94 275 PHE A N 1
ATOM 2240 C CA . PHE A 1 275 ? 50.749 -1.658 -72.491 1.00 93.94 275 PHE A CA 1
ATOM 2241 C C . PHE A 1 275 ? 50.288 -3.063 -72.110 1.00 93.94 275 PHE A C 1
ATOM 2243 O O . PHE A 1 275 ? 51.116 -3.961 -71.951 1.00 93.94 275 PHE A O 1
ATOM 2250 N N . ASP A 1 276 ? 48.977 -3.267 -72.063 1.00 92.56 276 ASP A N 1
ATOM 2251 C CA . ASP A 1 276 ? 48.357 -4.575 -71.908 1.00 92.56 276 ASP A CA 1
ATOM 2252 C C . ASP A 1 276 ? 47.530 -4.929 -73.157 1.00 92.56 276 ASP A C 1
ATOM 2254 O O . ASP A 1 276 ? 46.616 -4.210 -73.582 1.00 92.56 276 ASP A O 1
ATOM 2258 N N . MET A 1 277 ? 47.861 -6.071 -73.766 1.00 89.12 277 MET A N 1
ATOM 2259 C CA . MET A 1 277 ? 47.217 -6.541 -74.993 1.00 89.12 277 MET A CA 1
ATOM 2260 C C . MET A 1 277 ? 45.770 -7.006 -74.765 1.00 89.12 277 MET A C 1
ATOM 2262 O O . MET A 1 277 ? 44.919 -6.800 -75.632 1.00 89.12 277 MET A O 1
ATOM 2266 N N . ALA A 1 278 ? 45.461 -7.615 -73.620 1.00 89.00 278 ALA A N 1
ATOM 2267 C CA . ALA A 1 278 ? 44.106 -8.070 -73.312 1.00 89.00 278 ALA A CA 1
ATOM 2268 C C . ALA A 1 278 ? 43.168 -6.873 -73.121 1.00 89.00 278 ALA A C 1
ATOM 2270 O O . ALA A 1 278 ? 42.046 -6.849 -73.638 1.00 89.00 278 ALA A O 1
ATOM 2271 N N . VAL A 1 279 ? 43.663 -5.834 -72.453 1.00 89.50 279 VAL A N 1
ATOM 2272 C CA . VAL A 1 279 ? 42.966 -4.559 -72.287 1.00 89.50 279 VAL A CA 1
ATOM 2273 C C . VAL A 1 279 ? 42.744 -3.872 -73.640 1.00 89.50 279 VAL A C 1
ATOM 2275 O O . VAL A 1 279 ? 41.637 -3.408 -73.930 1.00 89.50 279 VAL A O 1
ATOM 2278 N N . TYR A 1 280 ? 43.755 -3.865 -74.509 1.00 90.88 280 TYR A N 1
ATOM 2279 C CA . TYR A 1 280 ? 43.642 -3.319 -75.862 1.00 90.88 280 TYR A CA 1
ATOM 2280 C C . TYR A 1 280 ? 42.561 -4.021 -76.696 1.00 90.88 280 TYR A C 1
ATOM 2282 O O . TYR A 1 280 ? 41.740 -3.356 -77.329 1.00 90.88 280 TYR A O 1
ATOM 2290 N N . MET A 1 281 ? 42.510 -5.355 -76.658 1.00 88.69 281 MET A N 1
ATOM 2291 C CA . MET A 1 281 ? 41.480 -6.131 -77.358 1.00 88.69 281 MET A CA 1
ATOM 2292 C C . MET A 1 281 ? 40.082 -5.881 -76.780 1.00 88.69 281 MET A C 1
ATOM 2294 O O . MET A 1 281 ? 39.124 -5.710 -77.533 1.00 88.69 281 MET A O 1
ATOM 2298 N N . THR A 1 282 ? 39.964 -5.791 -75.452 1.00 86.44 282 THR A N 1
ATOM 2299 C CA . THR A 1 282 ? 38.679 -5.569 -74.762 1.00 86.44 282 THR A CA 1
ATOM 2300 C C . THR A 1 282 ? 38.085 -4.194 -75.077 1.00 86.44 282 THR A C 1
ATOM 2302 O O . THR A 1 282 ? 36.870 -4.045 -75.159 1.00 86.44 282 THR A O 1
ATOM 2305 N N . THR A 1 283 ? 38.927 -3.189 -75.328 1.00 87.94 283 THR A N 1
ATOM 2306 C CA . THR A 1 283 ? 38.483 -1.853 -75.758 1.00 87.94 283 THR A CA 1
ATOM 2307 C C . THR A 1 283 ? 38.239 -1.733 -77.267 1.00 87.94 283 THR A C 1
ATOM 2309 O O . THR A 1 283 ? 38.075 -0.623 -77.777 1.00 87.94 283 THR A O 1
ATOM 2312 N N . GLY A 1 284 ? 38.234 -2.844 -78.011 1.00 87.94 284 GLY A N 1
ATOM 2313 C CA . GLY A 1 284 ? 38.040 -2.828 -79.460 1.00 87.94 284 GLY A CA 1
ATOM 2314 C C . GLY A 1 284 ? 39.218 -2.207 -80.211 1.00 87.94 284 GLY A C 1
ATOM 2315 O O . GLY A 1 284 ? 39.018 -1.445 -81.154 1.00 87.94 284 GLY A O 1
ATOM 2316 N N . ASN A 1 285 ? 40.447 -2.513 -79.786 1.00 88.44 285 ASN A N 1
ATOM 2317 C CA . ASN A 1 285 ? 41.698 -2.040 -80.382 1.00 88.44 285 ASN A CA 1
ATOM 2318 C C . ASN A 1 285 ? 41.891 -0.511 -80.290 1.00 88.44 285 ASN A C 1
ATOM 2320 O O . ASN A 1 285 ? 42.514 0.098 -81.167 1.00 88.44 285 ASN A O 1
ATOM 2324 N N . THR A 1 286 ? 41.382 0.127 -79.230 1.00 86.94 286 THR A N 1
ATOM 2325 C CA . THR A 1 286 ? 41.448 1.593 -79.071 1.00 86.94 286 THR A CA 1
ATOM 2326 C C . THR A 1 286 ? 42.466 2.067 -78.032 1.00 86.94 286 THR A C 1
ATOM 2328 O O . THR A 1 286 ? 43.121 3.091 -78.257 1.00 86.94 286 THR A O 1
ATOM 2331 N N . SER A 1 287 ? 42.624 1.350 -76.915 1.00 91.69 287 SER A N 1
ATOM 2332 C CA . SER A 1 287 ? 43.533 1.727 -75.824 1.00 91.69 287 SER A CA 1
ATOM 2333 C C . SER A 1 287 ? 43.926 0.510 -74.988 1.00 91.69 287 SER A C 1
ATOM 2335 O O . SER A 1 287 ? 43.065 -0.187 -74.449 1.00 91.69 287 SER A O 1
ATOM 2337 N N . GLY A 1 288 ? 45.228 0.270 -74.857 1.00 92.62 288 GLY A N 1
ATOM 2338 C CA . GLY A 1 288 ? 45.809 -0.795 -74.035 1.00 92.62 288 GLY A CA 1
ATOM 2339 C C . GLY A 1 288 ? 46.582 -0.285 -72.825 1.00 92.62 288 GLY A C 1
ATOM 2340 O O . GLY A 1 288 ? 47.105 -1.095 -72.072 1.00 92.62 288 GLY A O 1
ATOM 2341 N N . GLY A 1 289 ? 46.671 1.034 -72.630 1.00 92.94 289 GLY A N 1
ATOM 2342 C CA . GLY A 1 289 ? 47.431 1.604 -71.521 1.00 92.94 289 GLY A CA 1
ATOM 2343 C C . GLY A 1 289 ? 46.789 1.292 -70.171 1.00 92.94 289 GLY A C 1
ATOM 2344 O O . GLY A 1 289 ? 45.572 1.464 -70.009 1.00 92.94 289 GLY A O 1
ATOM 2345 N N . VAL A 1 290 ? 47.610 0.866 -69.216 1.00 94.06 290 VAL A N 1
ATOM 2346 C CA . VAL A 1 290 ? 47.255 0.665 -67.807 1.00 94.06 290 VAL A CA 1
ATOM 2347 C C . VAL A 1 290 ? 48.219 1.484 -66.960 1.00 94.06 290 VAL A C 1
ATOM 2349 O O . VAL A 1 290 ? 49.431 1.416 -67.155 1.00 94.06 290 VAL A O 1
ATOM 2352 N N . CYS A 1 291 ? 47.671 2.305 -66.073 1.00 95.06 291 CYS A N 1
ATOM 2353 C CA . CYS A 1 291 ? 48.446 3.178 -65.205 1.00 95.06 291 CYS A CA 1
ATOM 2354 C C . CYS A 1 291 ? 49.022 2.400 -64.030 1.00 95.06 291 CYS A C 1
ATOM 2356 O O . CYS A 1 291 ? 48.308 1.644 -63.372 1.00 95.06 291 CYS A O 1
ATOM 2358 N N . ASP A 1 292 ? 50.297 2.637 -63.750 1.00 91.94 292 ASP A N 1
ATOM 2359 C CA . ASP A 1 292 ? 51.000 2.021 -62.631 1.00 91.94 292 ASP A CA 1
ATOM 2360 C C . ASP A 1 292 ? 51.006 2.986 -61.437 1.00 91.94 292 ASP A C 1
ATOM 2362 O O . ASP A 1 292 ? 51.081 4.199 -61.622 1.00 91.94 292 ASP A O 1
ATOM 2366 N N . ASP A 1 293 ? 50.906 2.470 -60.212 1.00 90.94 293 ASP A N 1
ATOM 2367 C CA . ASP A 1 293 ? 51.019 3.249 -58.969 1.00 90.94 293 ASP A CA 1
ATOM 2368 C C . ASP A 1 293 ? 50.148 4.520 -58.901 1.00 90.94 293 ASP A C 1
ATOM 2370 O O . ASP A 1 293 ? 50.646 5.629 -58.686 1.00 90.94 293 ASP A O 1
ATOM 2374 N N . CYS A 1 294 ? 48.826 4.365 -59.038 1.00 93.75 294 CYS A N 1
ATOM 2375 C CA . CYS A 1 294 ? 47.871 5.464 -58.865 1.00 93.75 294 CYS A CA 1
ATOM 2376 C C . CYS A 1 294 ? 48.042 6.187 -57.506 1.00 93.75 294 CYS A C 1
ATOM 2378 O O . CYS A 1 294 ? 47.847 5.610 -56.426 1.00 93.75 294 CYS A O 1
ATOM 2380 N N . GLN A 1 295 ? 48.407 7.469 -57.580 1.00 91.81 295 GLN A N 1
ATOM 2381 C CA . GLN A 1 295 ? 48.598 8.396 -56.461 1.00 91.81 295 GLN A CA 1
ATOM 2382 C C . GLN A 1 295 ? 47.264 9.031 -56.023 1.00 91.81 295 GLN A C 1
ATOM 2384 O O . GLN A 1 295 ? 46.201 8.673 -56.526 1.00 91.81 295 GLN A O 1
ATOM 2389 N N . HIS A 1 296 ? 47.290 9.969 -55.069 1.00 93.44 296 HIS A N 1
ATOM 2390 C CA . HIS A 1 296 ? 46.108 10.767 -54.677 1.00 93.44 296 HIS A CA 1
ATOM 2391 C C . HIS A 1 296 ? 44.905 9.925 -54.194 1.00 93.44 296 HIS A C 1
ATOM 2393 O O . HIS A 1 296 ? 43.751 10.268 -54.417 1.00 93.44 296 HIS A O 1
ATOM 2399 N N . ASN A 1 297 ? 45.175 8.773 -53.567 1.00 92.88 297 ASN A N 1
ATOM 2400 C CA . ASN A 1 297 ? 44.161 7.800 -53.128 1.00 92.88 297 ASN A CA 1
ATOM 2401 C C . ASN A 1 297 ? 43.218 7.305 -54.238 1.00 92.88 297 ASN A C 1
ATOM 2403 O O . ASN A 1 297 ? 42.146 6.772 -53.950 1.00 92.88 297 ASN A O 1
ATOM 2407 N N . THR A 1 298 ? 43.655 7.402 -55.493 1.00 92.69 298 THR A N 1
ATOM 2408 C CA . THR A 1 298 ? 42.927 6.877 -56.645 1.00 92.69 298 THR A CA 1
ATOM 2409 C C . THR A 1 298 ? 43.294 5.419 -56.937 1.00 92.69 298 THR A C 1
ATOM 2411 O O . THR A 1 298 ? 44.310 4.887 -56.482 1.00 92.69 298 THR A O 1
ATOM 2414 N N . VAL A 1 299 ? 42.429 4.739 -57.674 1.00 92.94 299 VAL A N 1
ATOM 2415 C CA . VAL A 1 299 ? 42.538 3.352 -58.115 1.00 92.94 299 VAL A CA 1
ATOM 2416 C C . VAL A 1 299 ? 41.781 3.198 -59.433 1.00 92.94 299 VAL A C 1
ATOM 2418 O O . VAL A 1 299 ? 41.020 4.076 -59.835 1.00 92.94 299 VAL A O 1
ATOM 2421 N N . GLY A 1 300 ? 41.984 2.077 -60.111 1.00 90.31 300 GLY A N 1
ATOM 2422 C CA . GLY A 1 300 ? 41.411 1.821 -61.426 1.00 90.31 300 GLY A CA 1
ATOM 2423 C C . GLY A 1 300 ? 42.474 1.901 -62.507 1.00 90.31 300 GLY A C 1
ATOM 2424 O O . GLY A 1 300 ? 43.607 2.323 -62.274 1.00 90.31 300 GLY A O 1
ATOM 2425 N N . ARG A 1 301 ? 42.113 1.446 -63.701 1.00 91.31 301 ARG A N 1
ATOM 2426 C CA . ARG A 1 301 ? 43.040 1.315 -64.830 1.00 91.31 301 ARG A CA 1
ATOM 2427 C C . ARG A 1 301 ? 43.646 2.659 -65.240 1.00 91.31 301 ARG A C 1
ATOM 2429 O O . ARG A 1 301 ? 44.783 2.712 -65.702 1.00 91.31 301 ARG A O 1
ATOM 2436 N N . ASN A 1 302 ? 42.860 3.717 -65.112 1.00 92.94 302 ASN A N 1
ATOM 2437 C CA . ASN A 1 302 ? 43.174 5.087 -65.477 1.00 92.94 302 ASN A CA 1
ATOM 2438 C C . ASN A 1 302 ? 43.233 5.989 -64.235 1.00 92.94 302 ASN A C 1
ATOM 2440 O O . ASN A 1 302 ? 43.203 7.212 -64.376 1.00 92.94 302 ASN A O 1
ATOM 2444 N N . CYS A 1 303 ? 43.321 5.396 -63.038 1.00 93.69 303 CYS A N 1
ATOM 2445 C CA . CYS A 1 303 ? 43.247 6.101 -61.763 1.00 93.69 303 CYS A CA 1
ATOM 2446 C C . CYS A 1 303 ? 41.958 6.934 -61.629 1.00 93.69 303 CYS A C 1
ATOM 2448 O O . CYS A 1 303 ? 41.984 8.090 -61.223 1.00 93.69 303 CYS A O 1
ATOM 2450 N N . GLU A 1 304 ? 40.835 6.364 -62.067 1.00 90.69 304 GLU A N 1
ATOM 2451 C CA . GLU A 1 304 ? 39.553 7.052 -62.237 1.00 90.69 304 GLU A CA 1
ATOM 2452 C C . GLU A 1 304 ? 38.554 6.857 -61.087 1.00 90.69 304 GLU A C 1
ATOM 2454 O O . GLU A 1 304 ? 37.447 7.385 -61.138 1.00 90.69 304 GLU A O 1
ATOM 2459 N N . GLN A 1 305 ? 38.919 6.088 -60.062 1.00 91.19 305 GLN A N 1
ATOM 2460 C CA . GLN A 1 305 ? 38.080 5.789 -58.900 1.00 91.19 305 GLN A CA 1
ATOM 2461 C C . GLN A 1 305 ? 38.844 6.073 -57.611 1.00 91.19 305 GLN A C 1
ATOM 2463 O O . GLN A 1 305 ? 40.069 6.065 -57.605 1.00 91.19 305 GLN A O 1
ATOM 2468 N N . CYS A 1 306 ? 38.143 6.240 -56.495 1.00 92.56 306 CYS A N 1
ATOM 2469 C CA . CYS A 1 306 ? 38.777 6.337 -55.182 1.00 92.56 306 CYS A CA 1
ATOM 2470 C C . CYS A 1 306 ? 38.988 4.957 -54.544 1.00 92.56 306 CYS A C 1
ATOM 2472 O O . CYS A 1 306 ? 38.188 4.030 -54.727 1.00 92.56 306 CYS A O 1
ATOM 2474 N N . LYS A 1 307 ? 40.085 4.807 -53.791 1.00 90.75 307 LYS A N 1
ATOM 2475 C CA . LYS A 1 307 ? 40.366 3.615 -52.975 1.00 90.75 307 LYS A CA 1
ATOM 2476 C C . LYS A 1 307 ? 39.250 3.396 -51.935 1.00 90.75 307 LYS A C 1
ATOM 2478 O O . LYS A 1 307 ? 38.564 4.347 -51.567 1.00 90.75 307 LYS A O 1
ATOM 2483 N N . PRO A 1 308 ? 39.054 2.164 -51.423 1.00 88.56 308 PRO A N 1
ATOM 2484 C CA . PRO A 1 308 ? 38.183 1.939 -50.266 1.00 88.56 308 PRO A CA 1
ATOM 2485 C C . PRO A 1 308 ? 38.538 2.888 -49.111 1.00 88.56 308 PRO A C 1
ATOM 2487 O O . PRO A 1 308 ? 39.715 3.192 -48.930 1.00 88.56 308 PRO A O 1
ATOM 2490 N N . PHE A 1 309 ? 37.533 3.325 -48.346 1.00 89.19 309 PHE A N 1
ATOM 2491 C CA . PHE A 1 309 ? 37.628 4.393 -47.332 1.00 89.19 309 PHE A CA 1
ATOM 2492 C C . PHE A 1 309 ? 37.807 5.815 -47.877 1.00 89.19 309 PHE A C 1
ATOM 2494 O O . PHE A 1 309 ? 37.994 6.737 -47.089 1.00 89.19 309 PHE A O 1
ATOM 2501 N N . TYR A 1 310 ? 37.687 6.005 -49.191 1.00 91.44 310 TYR A N 1
ATOM 2502 C CA . TYR A 1 310 ? 37.621 7.316 -49.820 1.00 91.44 310 TYR A CA 1
ATOM 2503 C C . TYR A 1 310 ? 36.437 7.391 -50.789 1.00 91.44 310 TYR A C 1
ATOM 2505 O O . TYR A 1 310 ? 36.051 6.386 -51.396 1.00 91.44 310 TYR A O 1
ATOM 2513 N N . PHE A 1 311 ? 35.885 8.586 -50.964 1.00 92.25 311 PHE A N 1
ATOM 2514 C CA . PHE A 1 311 ? 34.823 8.873 -51.921 1.00 92.25 311 PHE A CA 1
ATOM 2515 C C . PHE A 1 311 ? 35.177 10.074 -52.797 1.00 92.25 311 PHE A C 1
ATOM 2517 O O . PHE A 1 311 ? 35.962 10.939 -52.417 1.00 92.25 311 PHE A O 1
ATOM 2524 N N . GLN A 1 312 ? 34.600 10.107 -53.992 1.00 90.56 312 GLN A N 1
ATOM 2525 C CA . GLN A 1 312 ? 34.779 11.187 -54.946 1.00 90.56 312 GLN A CA 1
ATOM 2526 C C . GLN A 1 312 ? 33.961 12.408 -54.519 1.00 90.56 312 GLN A C 1
ATOM 2528 O O . GLN A 1 312 ? 32.735 12.327 -54.415 1.00 90.56 312 GLN A O 1
ATOM 2533 N N . HIS A 1 313 ? 34.625 13.547 -54.321 1.00 88.81 313 HIS A N 1
ATOM 2534 C CA . HIS A 1 313 ? 33.940 14.799 -54.017 1.00 88.81 313 HIS A CA 1
ATOM 2535 C C . HIS A 1 313 ? 33.028 15.201 -55.196 1.00 88.81 313 HIS A C 1
ATOM 2537 O O . HIS A 1 313 ? 33.511 15.304 -56.327 1.00 88.81 313 HIS A O 1
ATOM 2543 N N . PRO A 1 314 ? 31.728 15.472 -54.970 1.00 84.44 314 PRO A N 1
ATOM 2544 C CA . PRO A 1 314 ? 30.745 15.631 -56.048 1.00 84.44 314 PRO A CA 1
ATOM 2545 C C . PRO A 1 314 ? 30.985 16.853 -56.950 1.00 84.44 314 PRO A C 1
ATOM 2547 O O . PRO A 1 314 ? 30.508 16.880 -58.081 1.00 84.44 314 PRO A O 1
ATOM 2550 N N . GLU A 1 315 ? 31.720 17.856 -56.466 1.00 85.44 315 GLU A N 1
ATOM 2551 C CA . GLU A 1 315 ? 31.985 19.108 -57.197 1.00 85.44 315 GLU A CA 1
ATOM 2552 C C . GLU A 1 315 ? 33.403 19.217 -57.792 1.00 85.44 315 GLU A C 1
ATOM 2554 O O . GLU A 1 315 ? 33.694 20.200 -58.474 1.00 85.44 315 GLU A O 1
ATOM 2559 N N . ARG A 1 316 ? 34.305 18.254 -57.535 1.00 88.75 316 ARG A N 1
ATOM 2560 C CA . ARG A 1 316 ? 35.705 18.325 -58.005 1.00 88.75 316 ARG A CA 1
ATOM 2561 C C . ARG A 1 316 ? 35.901 17.560 -59.311 1.00 88.75 316 ARG A C 1
ATOM 2563 O O . ARG A 1 316 ? 35.258 16.541 -59.557 1.00 88.75 316 ARG A O 1
ATOM 2570 N N . ASP A 1 317 ? 36.813 18.055 -60.147 1.00 87.69 317 ASP A N 1
ATOM 2571 C CA . ASP A 1 317 ? 37.220 17.358 -61.370 1.00 87.69 317 ASP A CA 1
ATOM 2572 C C . ASP A 1 317 ? 38.023 16.100 -61.023 1.00 87.69 317 ASP A C 1
ATOM 2574 O O . ASP A 1 317 ? 38.762 16.074 -60.040 1.00 87.69 317 ASP A O 1
ATOM 2578 N N . LEU A 1 318 ? 37.919 15.063 -61.858 1.00 87.12 318 LEU A N 1
ATOM 2579 C CA . LEU A 1 318 ? 38.621 13.803 -61.626 1.00 87.12 318 LEU A CA 1
ATOM 2580 C C . LEU A 1 318 ? 40.141 13.971 -61.552 1.00 87.12 318 LEU A C 1
ATOM 2582 O O . LEU A 1 318 ? 40.780 13.166 -60.902 1.00 87.12 318 LEU A O 1
ATOM 2586 N N . ARG A 1 319 ? 40.720 14.990 -62.194 1.00 89.50 319 ARG A N 1
ATOM 2587 C CA . ARG A 1 319 ? 42.171 15.233 -62.206 1.00 89.50 319 ARG A CA 1
ATOM 2588 C C . ARG A 1 319 ? 42.687 15.969 -60.972 1.00 89.50 319 ARG A C 1
ATOM 2590 O O . ARG A 1 319 ? 43.895 16.196 -60.865 1.00 89.50 319 ARG A O 1
ATOM 2597 N N . ASP A 1 320 ? 41.790 16.410 -60.096 1.00 91.00 320 ASP A N 1
ATOM 2598 C CA . ASP A 1 320 ? 42.144 17.139 -58.885 1.00 91.00 320 ASP A CA 1
ATOM 2599 C C . ASP A 1 320 ? 42.920 16.215 -57.920 1.00 91.00 320 ASP A C 1
ATOM 2601 O O . ASP A 1 320 ? 42.464 15.102 -57.644 1.00 91.00 320 ASP A O 1
ATOM 2605 N N . PRO A 1 321 ? 44.094 16.623 -57.402 1.00 89.94 321 PRO A N 1
ATOM 2606 C CA . PRO A 1 321 ? 44.851 15.826 -56.436 1.00 89.94 321 PRO A CA 1
ATOM 2607 C C . PRO A 1 321 ? 44.073 15.440 -55.172 1.00 89.94 321 PRO A C 1
ATOM 2609 O O . PRO A 1 321 ? 44.380 14.414 -54.571 1.00 89.94 321 PRO A O 1
ATOM 2612 N N . ASP A 1 322 ? 43.056 16.215 -54.801 1.00 88.81 322 ASP A N 1
ATOM 2613 C CA . ASP A 1 322 ? 42.222 15.992 -53.624 1.00 88.81 322 ASP A CA 1
ATOM 2614 C C . ASP A 1 322 ? 40.794 15.564 -54.016 1.00 88.81 322 ASP A C 1
ATOM 2616 O O . ASP A 1 322 ? 39.835 15.812 -53.287 1.00 88.81 322 ASP A O 1
ATOM 2620 N N . VAL A 1 323 ? 40.612 14.929 -55.181 1.00 92.25 323 VAL A N 1
ATOM 2621 C CA . VAL A 1 323 ? 39.302 14.413 -55.621 1.00 92.25 323 VAL A CA 1
ATOM 2622 C C . VAL A 1 323 ? 38.739 13.334 -54.682 1.00 92.25 323 VAL A C 1
ATOM 2624 O O . VAL A 1 323 ? 37.521 13.209 -54.549 1.00 92.25 323 VAL A O 1
ATOM 2627 N N . CYS A 1 324 ? 39.614 12.567 -54.027 1.00 93.56 324 CYS A N 1
ATOM 2628 C CA . CYS A 1 324 ? 39.254 11.473 -53.131 1.00 93.56 324 CYS A CA 1
ATOM 2629 C C . CYS A 1 324 ? 39.333 11.902 -51.662 1.00 93.56 324 CYS A C 1
ATOM 2631 O O . CYS A 1 324 ? 40.418 11.935 -51.077 1.00 93.56 324 CYS A O 1
ATOM 2633 N N . GLU A 1 325 ? 38.181 12.165 -51.048 1.00 91.88 325 GLU A N 1
ATOM 2634 C CA . GLU A 1 325 ? 38.066 12.530 -49.634 1.00 91.88 325 GLU A CA 1
ATOM 2635 C C . GLU A 1 325 ? 37.852 11.300 -48.743 1.00 91.88 325 GLU A C 1
ATOM 2637 O O . GLU A 1 325 ? 37.208 10.340 -49.169 1.00 91.88 325 GLU A O 1
ATOM 2642 N N . PRO A 1 326 ? 38.407 11.276 -47.518 1.00 91.00 326 PRO A N 1
ATOM 2643 C CA . PRO A 1 326 ? 38.276 10.132 -46.623 1.00 91.00 326 PRO A CA 1
ATOM 2644 C C . PRO A 1 326 ? 36.841 9.981 -46.096 1.00 91.00 326 PRO A C 1
ATOM 2646 O O . PRO A 1 326 ? 36.191 10.956 -45.725 1.00 91.00 326 PRO A O 1
ATOM 2649 N N . CYS A 1 327 ? 36.365 8.740 -45.997 1.00 90.75 327 CYS A N 1
ATOM 2650 C CA . CYS A 1 327 ? 35.099 8.410 -45.346 1.00 90.75 327 CYS A CA 1
ATOM 2651 C C . CYS A 1 327 ? 35.152 8.772 -43.853 1.00 90.75 327 CYS A C 1
ATOM 2653 O O . CYS A 1 327 ? 36.151 8.514 -43.181 1.00 90.75 327 CYS A O 1
ATOM 2655 N N . ASN A 1 328 ? 34.043 9.277 -43.310 1.00 90.56 328 ASN A N 1
ATOM 2656 C CA . ASN A 1 328 ? 33.925 9.630 -41.892 1.00 90.56 328 ASN A CA 1
ATOM 2657 C C . ASN A 1 328 ? 33.055 8.640 -41.089 1.00 90.56 328 ASN A C 1
ATOM 2659 O O . ASN A 1 328 ? 32.441 9.014 -40.091 1.00 90.56 328 ASN A O 1
ATOM 2663 N N . CYS A 1 329 ? 32.968 7.390 -41.537 1.00 92.44 329 CYS A N 1
ATOM 2664 C CA . CYS A 1 329 ? 32.110 6.368 -40.941 1.00 92.44 329 CYS A CA 1
ATOM 2665 C C . CYS A 1 329 ? 32.755 5.732 -39.706 1.00 92.44 329 CYS A C 1
ATOM 2667 O O . CYS A 1 329 ? 33.914 5.321 -39.760 1.00 92.44 329 CYS A O 1
ATOM 2669 N N . ASP A 1 330 ? 31.997 5.588 -38.622 1.00 91.44 330 ASP A N 1
ATOM 2670 C CA . ASP A 1 330 ? 32.408 4.848 -37.434 1.00 91.44 330 ASP A CA 1
ATOM 2671 C C . ASP A 1 330 ? 32.448 3.339 -37.748 1.00 91.44 330 ASP A C 1
ATOM 2673 O O . ASP A 1 330 ? 31.423 2.763 -38.140 1.00 91.44 330 ASP A O 1
ATOM 2677 N N . PRO A 1 331 ? 33.604 2.667 -37.604 1.00 90.31 331 PRO A N 1
ATOM 2678 C CA . PRO A 1 331 ? 33.728 1.245 -37.915 1.00 90.31 331 PRO A CA 1
ATOM 2679 C C . PRO A 1 331 ? 32.849 0.330 -37.053 1.00 90.31 331 PRO A C 1
ATOM 2681 O O . PRO A 1 331 ? 32.482 -0.753 -37.511 1.00 90.31 331 PRO A O 1
ATOM 2684 N N . ALA A 1 332 ? 32.518 0.730 -35.820 1.00 89.12 332 ALA A N 1
ATOM 2685 C CA . ALA A 1 332 ? 31.734 -0.080 -34.895 1.00 89.12 332 ALA A CA 1
ATOM 2686 C C . ALA A 1 332 ? 30.260 -0.132 -35.296 1.00 89.12 332 ALA A C 1
ATOM 2688 O O . ALA A 1 332 ? 29.646 -1.201 -35.238 1.00 89.12 332 ALA A O 1
ATOM 2689 N N . GLY A 1 333 ? 29.707 0.992 -35.745 1.00 90.75 333 GLY A N 1
ATOM 2690 C CA . GLY A 1 333 ? 28.307 1.082 -36.144 1.00 90.75 333 GLY A CA 1
ATOM 2691 C C . GLY A 1 333 ? 28.046 0.997 -37.641 1.00 90.75 333 GLY A C 1
ATOM 2692 O O . GLY A 1 333 ? 26.895 0.842 -38.049 1.00 90.75 333 GLY A O 1
ATOM 2693 N N . SER A 1 334 ? 29.087 1.023 -38.471 1.00 91.94 334 SER A N 1
ATOM 2694 C CA . SER A 1 334 ? 28.965 0.858 -39.920 1.00 91.94 334 SER A CA 1
ATOM 2695 C C . SER A 1 334 ? 29.087 -0.600 -40.362 1.00 91.94 334 SER A C 1
ATOM 2697 O O . SER A 1 334 ? 29.842 -1.404 -39.817 1.00 91.94 334 SER A O 1
ATOM 2699 N N . GLN A 1 335 ? 28.368 -0.944 -41.422 1.00 87.88 335 GLN A N 1
ATOM 2700 C CA . GLN A 1 335 ? 28.557 -2.182 -42.165 1.00 87.88 335 GLN A CA 1
ATOM 2701 C C . GLN A 1 335 ? 29.901 -2.142 -42.908 1.00 87.88 335 GLN A C 1
ATOM 2703 O O . GLN A 1 335 ? 30.420 -1.075 -43.240 1.00 87.88 335 GLN A O 1
ATOM 2708 N N . ASN A 1 336 ? 30.475 -3.317 -43.183 1.00 84.19 336 ASN A N 1
ATOM 2709 C CA . ASN A 1 336 ? 31.733 -3.466 -43.930 1.00 84.19 336 ASN A CA 1
ATOM 2710 C C . ASN A 1 336 ? 32.921 -2.658 -43.359 1.00 84.19 336 ASN A C 1
ATOM 2712 O O . ASN A 1 336 ? 33.808 -2.256 -44.108 1.00 84.19 336 ASN A O 1
ATOM 2716 N N . GLY A 1 337 ? 32.940 -2.408 -42.044 1.00 81.56 337 GLY A N 1
ATOM 2717 C CA . GLY A 1 337 ? 34.064 -1.775 -41.347 1.00 81.56 337 GLY A CA 1
ATOM 2718 C C . GLY A 1 337 ? 34.234 -0.274 -41.596 1.00 81.56 337 GLY A C 1
ATOM 2719 O O . GLY A 1 337 ? 35.326 0.235 -41.366 1.00 81.56 337 GLY A O 1
ATOM 2720 N N . GLY A 1 338 ? 33.196 0.431 -42.067 1.00 86.12 338 GLY A N 1
ATOM 2721 C CA . GLY A 1 338 ? 33.239 1.890 -42.272 1.00 86.12 338 GLY A CA 1
ATOM 2722 C C . GLY A 1 338 ? 33.546 2.335 -43.704 1.00 86.12 338 GLY A C 1
ATOM 2723 O O . GLY A 1 338 ? 33.950 3.474 -43.931 1.00 86.12 338 GLY A O 1
ATOM 2724 N N . ILE A 1 339 ? 33.365 1.454 -44.690 1.00 89.94 339 ILE A N 1
ATOM 2725 C CA . ILE A 1 339 ? 33.459 1.830 -46.105 1.00 89.94 339 ILE A CA 1
ATOM 2726 C C . ILE A 1 339 ? 32.206 2.630 -46.485 1.00 89.94 339 ILE A C 1
ATOM 2728 O O . ILE A 1 339 ? 31.094 2.110 -46.401 1.00 89.94 339 ILE A O 1
ATOM 2732 N N . CYS A 1 340 ? 32.400 3.872 -46.927 1.00 90.50 340 CYS A N 1
ATOM 2733 C CA . CYS A 1 340 ? 31.342 4.701 -47.493 1.00 90.50 340 CYS A CA 1
ATOM 2734 C C . CYS A 1 340 ? 31.162 4.464 -48.998 1.00 90.50 340 CYS A C 1
ATOM 2736 O O . CYS A 1 340 ? 32.022 3.892 -49.681 1.00 90.50 340 CYS A O 1
ATOM 2738 N N . ASP A 1 341 ? 30.034 4.926 -49.521 1.00 90.38 341 ASP A N 1
ATOM 2739 C CA . ASP A 1 341 ? 29.754 4.915 -50.952 1.00 90.38 341 ASP A CA 1
ATOM 2740 C C . ASP A 1 341 ? 30.776 5.796 -51.702 1.00 90.38 341 ASP A C 1
ATOM 2742 O O . ASP A 1 341 ? 30.985 6.966 -51.377 1.00 90.38 341 ASP A O 1
ATOM 2746 N N . ARG A 1 342 ? 31.439 5.223 -52.717 1.00 87.00 342 ARG A N 1
ATOM 2747 C CA . ARG A 1 342 ? 32.613 5.836 -53.373 1.00 87.00 342 ARG A CA 1
ATOM 2748 C C . ARG A 1 342 ? 32.281 6.987 -54.322 1.00 87.00 342 ARG A C 1
ATOM 2750 O O . ARG A 1 342 ? 33.160 7.785 -54.621 1.00 87.00 342 ARG A O 1
ATOM 2757 N N . TYR A 1 343 ? 31.066 7.034 -54.851 1.00 86.12 343 TYR A N 1
ATOM 2758 C CA . TYR A 1 343 ? 30.593 8.043 -55.798 1.00 86.12 343 TYR A CA 1
ATOM 2759 C C . TYR A 1 343 ? 29.070 8.140 -55.715 1.00 86.12 343 TYR A C 1
ATOM 2761 O O . TYR A 1 343 ? 28.412 7.257 -55.160 1.00 86.12 343 TYR A O 1
ATOM 2769 N N . THR A 1 344 ? 28.513 9.208 -56.275 1.00 85.94 344 THR A N 1
ATOM 2770 C CA . THR A 1 344 ? 27.064 9.400 -56.332 1.00 85.94 344 THR A CA 1
ATOM 2771 C C . THR A 1 344 ? 26.502 8.769 -57.600 1.00 85.94 344 THR A C 1
ATOM 2773 O O . THR A 1 344 ? 26.859 9.166 -58.707 1.00 85.94 344 THR A O 1
ATOM 2776 N N . ASP A 1 345 ? 25.585 7.820 -57.435 1.00 85.81 345 ASP A N 1
ATOM 2777 C CA . ASP A 1 345 ? 24.745 7.274 -58.498 1.00 85.81 345 ASP A CA 1
ATOM 2778 C C . ASP A 1 345 ? 23.323 7.092 -57.963 1.00 85.81 345 ASP A C 1
ATOM 2780 O O . ASP A 1 345 ? 22.999 6.146 -57.238 1.00 85.81 345 ASP A O 1
ATOM 2784 N N . PHE A 1 346 ? 22.454 8.026 -58.345 1.00 83.56 346 PHE A N 1
ATOM 2785 C CA . PHE A 1 346 ? 21.057 8.039 -57.925 1.00 83.56 346 PHE A CA 1
ATOM 2786 C C . PHE A 1 346 ? 20.267 6.829 -58.435 1.00 83.56 346 PHE A C 1
ATOM 2788 O O . PHE A 1 346 ? 19.282 6.449 -57.805 1.00 83.56 346 PHE A O 1
ATOM 2795 N N . SER A 1 347 ? 20.676 6.210 -59.549 1.00 85.50 347 SER A N 1
ATOM 2796 C CA . SER A 1 347 ? 19.962 5.065 -60.125 1.00 85.50 347 SER A CA 1
ATOM 2797 C C . SER A 1 347 ? 20.119 3.800 -59.280 1.00 85.50 347 SER A C 1
ATOM 2799 O O . SER A 1 347 ? 19.196 2.989 -59.197 1.00 85.50 347 SER A O 1
ATOM 2801 N N . THR A 1 348 ? 21.253 3.672 -58.590 1.00 83.50 348 THR A N 1
ATOM 2802 C CA . THR A 1 348 ? 21.567 2.562 -57.684 1.00 83.50 348 THR A CA 1
ATOM 2803 C C . THR A 1 348 ? 21.483 2.949 -56.205 1.00 83.50 348 THR A C 1
ATOM 2805 O O . THR A 1 348 ? 21.754 2.117 -55.342 1.00 83.50 348 THR A O 1
ATOM 2808 N N . GLY A 1 349 ? 21.114 4.197 -55.896 1.00 83.38 349 GLY A N 1
ATOM 2809 C CA . GLY A 1 349 ? 21.001 4.704 -54.526 1.00 83.38 349 GLY A CA 1
ATOM 2810 C C . GLY A 1 349 ? 22.344 4.836 -53.800 1.00 83.38 349 GLY A C 1
ATOM 2811 O O . GLY A 1 349 ? 22.403 4.573 -52.597 1.00 83.38 349 GLY A O 1
ATOM 2812 N N . LEU A 1 350 ? 23.410 5.184 -54.528 1.00 86.25 350 LEU A N 1
ATOM 2813 C CA . LEU A 1 350 ? 24.725 5.511 -53.973 1.00 86.25 350 LEU A CA 1
ATOM 2814 C C . LEU A 1 350 ? 24.854 7.029 -53.825 1.00 86.25 350 LEU A C 1
ATOM 2816 O O . LEU A 1 350 ? 24.558 7.766 -54.768 1.00 86.25 350 LEU A O 1
ATOM 2820 N N . ILE A 1 351 ? 25.311 7.497 -52.666 1.00 87.38 351 ILE A N 1
ATOM 2821 C CA . ILE A 1 351 ? 25.578 8.920 -52.412 1.00 87.38 351 ILE A CA 1
ATOM 2822 C C . ILE A 1 351 ? 27.007 9.033 -51.902 1.00 87.38 351 ILE A C 1
ATOM 2824 O O . ILE A 1 351 ? 27.322 8.467 -50.862 1.00 87.38 351 ILE A O 1
ATOM 2828 N N . ALA A 1 352 ? 27.872 9.753 -52.618 1.00 86.62 352 ALA A N 1
ATOM 2829 C CA . ALA A 1 352 ? 29.286 9.850 -52.271 1.00 86.62 352 ALA A CA 1
ATOM 2830 C C . ALA A 1 352 ? 29.475 10.272 -50.800 1.00 86.62 352 ALA A C 1
ATOM 2832 O O . ALA A 1 352 ? 28.931 11.288 -50.368 1.00 86.62 352 ALA A O 1
ATOM 2833 N N . GLY A 1 353 ? 30.212 9.468 -50.031 1.00 86.31 353 GLY A N 1
ATOM 2834 C CA . GLY A 1 353 ? 30.473 9.714 -48.609 1.00 86.31 353 GLY A CA 1
ATOM 2835 C C . GLY A 1 353 ? 29.443 9.125 -47.639 1.00 86.31 353 GLY A C 1
ATOM 2836 O O . GLY A 1 353 ? 29.712 9.083 -46.440 1.00 86.31 353 GLY A O 1
ATOM 2837 N N . GLN A 1 354 ? 28.307 8.603 -48.115 1.00 89.62 354 GLN A N 1
ATOM 2838 C CA . GLN A 1 354 ? 27.277 8.023 -47.251 1.00 89.62 354 GLN A CA 1
ATOM 2839 C C . GLN A 1 354 ? 27.755 6.734 -46.569 1.00 89.62 354 GLN A C 1
ATOM 2841 O O . GLN A 1 354 ? 28.200 5.785 -47.221 1.00 89.62 354 GLN A O 1
ATOM 2846 N N . CYS A 1 355 ? 27.593 6.682 -45.247 1.00 91.62 355 CYS A N 1
ATOM 2847 C CA . CYS A 1 355 ? 27.855 5.504 -44.430 1.00 91.62 355 CYS A CA 1
ATOM 2848 C C . CYS A 1 355 ? 26.643 4.565 -44.396 1.00 91.62 355 CYS A C 1
ATOM 2850 O O . CYS A 1 355 ? 25.485 4.990 -44.392 1.00 91.62 355 CYS A O 1
ATOM 2852 N N . ARG A 1 356 ? 26.899 3.255 -44.356 1.00 90.44 356 ARG A N 1
ATOM 2853 C CA . ARG A 1 356 ? 25.852 2.229 -44.267 1.00 90.44 356 ARG A CA 1
ATOM 2854 C C . ARG A 1 356 ? 25.779 1.707 -42.838 1.00 90.44 356 ARG A C 1
ATOM 2856 O O . ARG A 1 356 ? 26.572 0.850 -42.469 1.00 90.44 356 ARG A O 1
ATOM 2863 N N . CYS A 1 357 ? 24.846 2.210 -42.035 1.00 92.50 357 CYS A N 1
ATOM 2864 C CA . CYS A 1 357 ? 24.760 1.844 -40.618 1.00 92.50 357 CYS A CA 1
ATOM 2865 C C . CYS A 1 357 ? 24.238 0.416 -40.407 1.00 92.50 357 CYS A C 1
ATOM 2867 O O . CYS A 1 357 ? 23.448 -0.101 -41.204 1.00 92.50 357 CYS A O 1
ATOM 2869 N N . LYS A 1 358 ? 24.683 -0.239 -39.330 1.00 91.56 358 LYS A N 1
ATOM 2870 C CA . LYS A 1 358 ? 24.134 -1.510 -38.836 1.00 91.56 358 LYS A CA 1
ATOM 2871 C C . LYS A 1 358 ? 22.672 -1.327 -38.394 1.00 91.56 358 LYS A C 1
ATOM 2873 O O . LYS A 1 358 ? 22.174 -0.212 -38.270 1.00 91.56 358 LYS A O 1
ATOM 2878 N N . LEU A 1 359 ? 21.955 -2.434 -38.188 1.00 92.06 359 LEU A N 1
ATOM 2879 C CA . LEU A 1 359 ? 20.489 -2.449 -38.063 1.00 92.06 359 LEU A CA 1
ATOM 2880 C C . LEU A 1 359 ? 19.933 -1.478 -37.000 1.00 92.06 359 LEU A C 1
ATOM 2882 O O . LEU A 1 359 ? 18.972 -0.748 -37.279 1.00 92.06 359 LEU A O 1
ATOM 2886 N N . PHE A 1 360 ? 20.546 -1.449 -35.814 1.00 93.38 360 PHE A N 1
ATOM 2887 C CA . PHE A 1 360 ? 20.112 -0.646 -34.663 1.00 93.38 360 PHE A CA 1
ATOM 2888 C C . PHE A 1 360 ? 20.982 0.595 -34.422 1.00 93.38 360 PHE A C 1
ATOM 2890 O O . PHE A 1 360 ? 21.022 1.124 -33.316 1.00 93.38 360 PHE A O 1
ATOM 2897 N N . VAL A 1 361 ? 21.654 1.066 -35.474 1.00 92.69 361 VAL A N 1
ATOM 2898 C CA . VAL A 1 361 ? 22.552 2.225 -35.456 1.00 92.69 361 VAL A CA 1
ATOM 2899 C C . VAL A 1 361 ? 22.032 3.292 -36.420 1.00 92.69 361 VAL A C 1
ATOM 2901 O O . VAL A 1 361 ? 21.456 2.974 -37.465 1.00 92.69 361 VAL A O 1
ATOM 2904 N N . GLU A 1 362 ? 22.223 4.557 -36.070 1.00 91.44 362 GLU A N 1
ATOM 2905 C CA . GLU A 1 362 ? 21.883 5.731 -36.866 1.00 91.44 362 GLU A CA 1
ATOM 2906 C C . GLU A 1 362 ? 22.956 6.832 -36.768 1.00 91.44 362 GLU A C 1
ATOM 2908 O O . GLU A 1 362 ? 24.020 6.635 -36.181 1.00 91.44 362 GLU A O 1
ATOM 2913 N N . GLY A 1 363 ? 22.686 7.979 -37.396 1.00 89.31 363 GLY A N 1
ATOM 2914 C CA . GLY A 1 363 ? 23.638 9.078 -37.564 1.00 89.31 363 GLY A CA 1
ATOM 2915 C C . GLY A 1 363 ? 24.373 9.017 -38.904 1.00 89.31 363 GLY A C 1
ATOM 2916 O O . GLY A 1 363 ? 24.527 7.954 -39.502 1.00 89.31 363 GLY A O 1
ATOM 2917 N N . GLU A 1 364 ? 24.844 10.166 -39.392 1.00 87.75 364 GLU A N 1
ATOM 2918 C CA . GLU A 1 364 ? 25.559 10.255 -40.679 1.00 87.75 364 GLU A CA 1
ATOM 2919 C C . GLU A 1 364 ? 26.862 9.448 -40.684 1.00 87.75 364 GLU A C 1
ATOM 2921 O O . GLU A 1 364 ? 27.284 8.947 -41.725 1.00 87.75 364 GLU A O 1
ATOM 2926 N N . ARG A 1 365 ? 27.469 9.287 -39.504 1.00 90.62 365 ARG A N 1
ATOM 2927 C CA . ARG A 1 365 ? 28.685 8.502 -39.285 1.00 90.62 365 ARG A CA 1
ATOM 2928 C C . ARG A 1 365 ? 28.402 7.100 -38.756 1.00 90.62 365 ARG A C 1
ATOM 2930 O O . ARG A 1 365 ? 29.342 6.324 -38.640 1.00 90.62 365 ARG A O 1
ATOM 2937 N N . CYS A 1 366 ? 27.148 6.754 -38.467 1.00 93.38 366 CYS A N 1
ATOM 2938 C CA . CYS A 1 366 ? 26.776 5.504 -37.802 1.00 93.38 366 CYS A CA 1
ATOM 2939 C C . CYS A 1 366 ? 27.424 5.333 -36.418 1.00 93.38 366 CYS A C 1
ATOM 2941 O O . CYS A 1 366 ? 27.924 4.263 -36.091 1.00 93.38 366 CYS A O 1
ATOM 2943 N N . ASP A 1 367 ? 27.444 6.393 -35.623 1.00 91.25 367 ASP A N 1
ATOM 2944 C CA . ASP A 1 367 ? 28.060 6.476 -34.297 1.00 91.25 367 ASP A CA 1
ATOM 2945 C C . ASP A 1 367 ? 27.032 6.501 -33.150 1.00 91.25 367 ASP A C 1
ATOM 2947 O O . ASP A 1 367 ? 27.409 6.543 -31.981 1.00 91.25 367 ASP A O 1
ATOM 2951 N N . LEU A 1 368 ? 25.733 6.439 -33.462 1.00 91.69 368 LEU A N 1
ATOM 2952 C CA . LEU A 1 368 ? 24.650 6.534 -32.483 1.00 91.69 368 LEU A CA 1
ATOM 2953 C C . LEU A 1 368 ? 23.776 5.280 -32.504 1.00 91.69 368 LEU A C 1
ATOM 2955 O O . LEU A 1 368 ? 23.403 4.785 -33.566 1.00 91.69 368 LEU A O 1
ATOM 2959 N N . CYS A 1 369 ? 23.400 4.769 -31.333 1.00 91.88 369 CYS A N 1
ATOM 2960 C CA . CYS A 1 369 ? 22.346 3.762 -31.252 1.00 91.88 369 CYS A CA 1
ATOM 2961 C C . CYS A 1 369 ? 20.985 4.402 -31.522 1.00 91.88 369 CYS A C 1
ATOM 2963 O O . CYS A 1 369 ? 20.710 5.497 -31.034 1.00 91.88 369 CYS A O 1
ATOM 2965 N N . LYS A 1 370 ? 20.120 3.685 -32.244 1.00 91.50 370 LYS A N 1
ATOM 2966 C CA . LYS A 1 370 ? 18.717 4.081 -32.402 1.00 91.50 370 LYS A CA 1
ATOM 2967 C C . LYS A 1 370 ? 18.000 4.115 -31.057 1.00 91.50 370 LYS A C 1
ATOM 2969 O O . LYS A 1 370 ? 18.346 3.358 -30.148 1.00 91.50 370 LYS A O 1
ATOM 2974 N N . GLU A 1 371 ? 16.949 4.926 -30.961 1.00 90.38 371 GLU A N 1
ATOM 2975 C CA . GLU A 1 371 ? 16.088 4.976 -29.774 1.00 90.38 371 GLU A CA 1
ATOM 2976 C C . GLU A 1 371 ? 15.646 3.571 -29.321 1.00 90.38 371 GLU A C 1
ATOM 2978 O O . GLU A 1 371 ? 15.180 2.753 -30.121 1.00 90.38 371 GLU A O 1
ATOM 2983 N N . GLY A 1 372 ? 15.796 3.286 -28.024 1.00 89.06 372 GLY A N 1
ATOM 2984 C CA . GLY A 1 372 ? 15.500 1.975 -27.439 1.00 89.06 372 GLY A CA 1
ATOM 2985 C C . GLY A 1 372 ? 16.629 0.942 -27.523 1.00 89.06 372 GLY A C 1
ATOM 2986 O O . GLY A 1 372 ? 16.429 -0.195 -27.082 1.00 89.06 372 GLY A O 1
ATOM 2987 N N . PHE A 1 373 ? 17.802 1.318 -28.039 1.00 92.62 373 PHE A N 1
ATOM 2988 C CA . PHE A 1 373 ? 18.988 0.467 -28.120 1.00 92.62 373 PHE A CA 1
ATOM 2989 C C . PHE A 1 373 ? 20.203 1.122 -27.453 1.00 92.62 373 PHE A C 1
ATOM 2991 O O . PHE A 1 373 ? 20.300 2.345 -27.367 1.00 92.62 373 PHE A O 1
ATOM 2998 N N . TYR A 1 374 ? 21.144 0.303 -26.984 1.00 93.44 374 TYR A N 1
ATOM 2999 C CA . TYR A 1 374 ? 22.329 0.755 -26.265 1.00 93.44 374 TYR A CA 1
ATOM 3000 C C . TYR A 1 374 ? 23.571 -0.085 -26.572 1.00 93.44 374 TYR A C 1
ATOM 3002 O O . TYR A 1 374 ? 23.473 -1.200 -27.090 1.00 93.44 374 TYR A O 1
ATOM 3010 N N . GLY A 1 375 ? 24.737 0.438 -26.193 1.00 91.25 375 GLY A N 1
ATOM 3011 C CA . GLY A 1 375 ? 25.993 -0.307 -26.179 1.00 91.25 375 GLY A CA 1
ATOM 3012 C C . GLY A 1 375 ? 26.535 -0.588 -27.577 1.00 91.25 375 GLY A C 1
ATOM 3013 O O . GLY A 1 375 ? 26.665 -1.750 -27.962 1.00 91.25 375 GLY A O 1
ATOM 3014 N N . LEU A 1 376 ? 26.853 0.473 -28.325 1.00 91.88 376 LEU A N 1
ATOM 3015 C CA . LEU A 1 376 ? 27.429 0.368 -29.664 1.00 91.88 376 LEU A CA 1
ATOM 3016 C C . LEU A 1 376 ? 28.719 -0.469 -29.647 1.00 91.88 376 LEU A C 1
ATOM 3018 O O . LEU A 1 376 ? 29.698 -0.105 -28.996 1.00 91.88 376 LEU A O 1
ATOM 3022 N N . SER A 1 377 ? 28.728 -1.580 -30.384 1.00 89.50 377 SER A N 1
ATOM 3023 C CA . SER A 1 377 ? 29.862 -2.501 -30.454 1.00 89.50 377 SER A CA 1
ATOM 3024 C C . SER A 1 377 ? 30.173 -2.941 -31.884 1.00 89.50 377 SER A C 1
ATOM 3026 O O . SER A 1 377 ? 29.293 -3.302 -32.671 1.00 89.50 377 SER A O 1
ATOM 3028 N N . ALA A 1 378 ? 31.468 -2.974 -32.209 1.00 87.38 378 ALA A N 1
ATOM 3029 C CA . ALA A 1 378 ? 31.973 -3.519 -33.467 1.00 87.38 378 ALA A CA 1
ATOM 3030 C C . ALA A 1 378 ? 31.669 -5.021 -33.610 1.00 87.38 378 ALA A C 1
ATOM 3032 O O . ALA A 1 378 ? 31.358 -5.463 -34.720 1.00 87.38 378 ALA A O 1
ATOM 3033 N N . ASP A 1 379 ? 31.699 -5.763 -32.499 1.00 87.00 379 ASP A N 1
ATOM 3034 C CA . ASP A 1 379 ? 31.490 -7.215 -32.458 1.00 87.00 379 ASP A CA 1
ATOM 3035 C C . ASP A 1 379 ? 30.016 -7.609 -32.636 1.00 87.00 379 ASP A C 1
ATOM 3037 O O . ASP A 1 379 ? 29.715 -8.731 -33.044 1.00 87.00 379 ASP A O 1
ATOM 3041 N N . ASP A 1 380 ? 29.086 -6.691 -32.352 1.00 86.75 380 ASP A N 1
ATOM 3042 C CA . ASP A 1 380 ? 27.659 -6.926 -32.553 1.00 86.75 380 ASP A CA 1
ATOM 3043 C C . ASP A 1 380 ? 27.292 -6.702 -34.034 1.00 86.75 380 ASP A C 1
ATOM 3045 O O . ASP A 1 380 ? 27.454 -5.586 -34.549 1.00 86.75 380 ASP A O 1
ATOM 3049 N N . PRO A 1 381 ? 26.773 -7.713 -34.758 1.00 87.75 381 PRO A N 1
ATOM 3050 C CA . PRO A 1 381 ? 26.352 -7.545 -36.149 1.00 87.75 381 PRO A CA 1
ATOM 3051 C C . PRO A 1 381 ? 25.203 -6.536 -36.316 1.00 87.75 381 PRO A C 1
ATOM 3053 O O . PRO A 1 381 ? 25.077 -5.927 -37.381 1.00 87.75 381 PRO A O 1
ATOM 3056 N N . ALA A 1 382 ? 24.380 -6.330 -35.285 1.00 89.75 382 ALA A N 1
ATOM 3057 C CA . ALA A 1 382 ? 23.300 -5.347 -35.279 1.00 89.75 382 ALA A CA 1
ATOM 3058 C C . ALA A 1 382 ? 23.743 -3.963 -34.763 1.00 89.75 382 ALA A C 1
ATOM 3060 O O . ALA A 1 382 ? 23.017 -2.982 -34.946 1.00 89.75 382 ALA A O 1
ATOM 3061 N N . GLY A 1 383 ? 24.948 -3.877 -34.192 1.00 90.38 383 GLY A N 1
ATOM 3062 C CA . GLY A 1 383 ? 25.593 -2.666 -33.689 1.00 90.38 383 GLY A CA 1
ATOM 3063 C C . GLY A 1 383 ? 25.225 -2.341 -32.246 1.00 90.38 383 GLY A C 1
ATOM 3064 O O . GLY A 1 383 ? 26.124 -2.219 -31.423 1.00 90.38 383 GLY A O 1
ATOM 3065 N N . CYS A 1 384 ? 23.931 -2.246 -31.935 1.00 93.00 384 CYS A N 1
ATOM 3066 C CA . CYS A 1 384 ? 23.432 -1.946 -30.590 1.00 93.00 384 CYS A CA 1
ATOM 3067 C C . CYS A 1 384 ? 22.429 -2.997 -30.105 1.00 93.00 384 CYS A C 1
ATOM 3069 O O . CYS A 1 384 ? 21.719 -3.616 -30.899 1.00 93.00 384 CYS A O 1
ATOM 3071 N N . GLN A 1 385 ? 22.316 -3.150 -28.789 1.00 90.81 385 GLN A N 1
ATOM 3072 C CA . GLN A 1 385 ? 21.426 -4.108 -28.136 1.00 90.81 385 GLN A CA 1
ATOM 3073 C C . GLN A 1 385 ? 20.138 -3.438 -27.665 1.00 90.81 385 GLN A C 1
ATOM 3075 O O . GLN A 1 385 ? 20.152 -2.297 -27.224 1.00 90.81 385 GLN A O 1
ATOM 3080 N N . SER A 1 386 ? 19.011 -4.149 -27.721 1.00 91.19 386 SER A N 1
ATOM 3081 C CA . SER A 1 386 ? 17.729 -3.620 -27.237 1.00 91.19 386 SER A CA 1
ATOM 3082 C C . SER A 1 386 ? 17.753 -3.415 -25.721 1.00 91.19 386 SER A C 1
ATOM 3084 O O . SER A 1 386 ? 18.076 -4.340 -24.974 1.00 91.19 386 SER A O 1
ATOM 3086 N N . CYS A 1 387 ? 17.300 -2.250 -25.256 1.00 91.19 387 CYS A N 1
ATOM 3087 C CA . CYS A 1 387 ? 17.142 -1.960 -23.829 1.00 91.19 387 CYS A CA 1
ATOM 3088 C C . CYS A 1 387 ? 16.040 -2.799 -23.162 1.00 91.19 387 CYS A C 1
ATOM 3090 O O . CYS A 1 387 ? 16.104 -3.055 -21.962 1.00 91.19 387 CYS A O 1
ATOM 3092 N N . ALA A 1 388 ? 15.040 -3.251 -23.935 1.00 92.19 388 ALA A N 1
ATOM 3093 C CA . ALA A 1 388 ? 13.909 -4.053 -23.453 1.00 92.19 388 ALA A CA 1
ATOM 3094 C C . ALA A 1 388 ? 13.163 -3.409 -22.261 1.00 92.19 388 ALA A C 1
ATOM 3096 O O . ALA A 1 388 ? 12.796 -4.080 -21.297 1.00 92.19 388 ALA A O 1
ATOM 3097 N N . CYS A 1 389 ? 12.945 -2.094 -22.338 1.00 92.69 389 CYS A N 1
ATOM 3098 C CA . CYS A 1 389 ? 12.226 -1.325 -21.329 1.00 92.69 389 CYS A CA 1
ATOM 3099 C C . CYS A 1 389 ? 10.748 -1.727 -21.248 1.00 92.69 389 CYS A C 1
ATOM 3101 O O . CYS A 1 389 ? 10.068 -1.837 -22.271 1.00 92.69 389 CYS A O 1
ATOM 3103 N N . ASN A 1 390 ? 10.237 -1.926 -20.033 1.00 91.94 390 ASN A N 1
ATOM 3104 C CA . ASN A 1 390 ? 8.839 -2.260 -19.800 1.00 91.94 390 ASN A CA 1
ATOM 3105 C C . ASN A 1 390 ? 7.953 -1.018 -20.025 1.00 91.94 390 ASN A C 1
ATOM 3107 O O . ASN A 1 390 ? 8.086 -0.034 -19.295 1.00 91.94 390 ASN A O 1
ATOM 3111 N N . PRO A 1 391 ? 6.994 -1.060 -20.967 1.00 90.25 391 PRO A N 1
ATOM 3112 C CA . PRO A 1 391 ? 6.190 0.108 -21.326 1.00 90.25 391 PRO A CA 1
ATOM 3113 C C . PRO A 1 391 ? 5.314 0.640 -20.182 1.00 90.25 391 PRO A C 1
ATOM 3115 O O . PRO A 1 391 ? 4.947 1.811 -20.204 1.00 90.25 391 PRO A O 1
ATOM 3118 N N . LEU A 1 392 ? 4.977 -0.186 -19.183 1.00 91.06 392 LEU A N 1
ATOM 3119 C CA . LEU A 1 392 ? 4.185 0.250 -18.026 1.00 91.06 392 LEU A CA 1
ATOM 3120 C C . LEU A 1 392 ? 5.011 1.124 -17.075 1.00 91.06 392 LEU A C 1
ATOM 3122 O O . LEU A 1 392 ? 4.510 2.106 -16.526 1.00 91.06 392 LEU A O 1
ATOM 3126 N N . GLY A 1 393 ? 6.277 0.752 -16.880 1.00 90.75 393 GLY A N 1
ATOM 3127 C CA . GLY A 1 393 ? 7.164 1.343 -15.885 1.00 90.75 393 GLY A CA 1
ATOM 3128 C C . GLY A 1 393 ? 8.126 2.398 -16.414 1.00 90.75 393 GLY A C 1
ATOM 3129 O O . GLY A 1 393 ? 8.754 3.085 -15.613 1.00 90.75 393 GLY A O 1
ATOM 3130 N N . THR A 1 394 ? 8.251 2.546 -17.730 1.00 92.38 394 THR A N 1
ATOM 3131 C CA . THR A 1 394 ? 9.106 3.552 -18.373 1.00 92.38 394 THR A CA 1
ATOM 3132 C C . THR A 1 394 ? 8.335 4.845 -18.635 1.00 92.38 394 THR A C 1
ATOM 3134 O O . THR A 1 394 ? 7.137 4.827 -18.929 1.00 92.38 394 THR A O 1
ATOM 3137 N N . HIS A 1 395 ? 9.009 5.987 -18.496 1.00 88.44 395 HIS A N 1
ATOM 3138 C CA . HIS A 1 395 ? 8.410 7.291 -18.766 1.00 88.44 395 HIS A CA 1
ATOM 3139 C C . HIS A 1 395 ? 7.979 7.389 -20.246 1.00 88.44 395 HIS A C 1
ATOM 3141 O O . HIS A 1 395 ? 8.760 7.037 -21.130 1.00 88.44 395 HIS A O 1
ATOM 3147 N N . PRO A 1 396 ? 6.756 7.858 -20.557 1.00 83.56 396 PRO A N 1
ATOM 3148 C CA . PRO A 1 396 ? 6.325 8.014 -21.942 1.00 83.56 396 PRO A CA 1
ATOM 3149 C C . PRO A 1 396 ? 7.061 9.172 -22.640 1.00 83.56 396 PRO A C 1
ATOM 3151 O O . PRO A 1 396 ? 7.196 10.251 -22.061 1.00 83.56 396 PRO A O 1
ATOM 3154 N N . GLY A 1 397 ? 7.447 8.955 -23.905 1.00 77.62 397 GLY A N 1
ATOM 3155 C CA . GLY A 1 397 ? 8.001 9.967 -24.816 1.00 77.62 397 GLY A CA 1
ATOM 3156 C C . GLY A 1 397 ? 9.534 10.008 -24.883 1.00 77.62 397 GLY A C 1
ATOM 3157 O O . GLY A 1 397 ? 10.201 10.046 -23.856 1.00 77.62 397 GLY A O 1
ATOM 3158 N N . GLY A 1 398 ? 10.078 10.058 -26.106 1.00 82.88 398 GLY A N 1
ATOM 3159 C CA . GLY A 1 398 ? 11.522 10.095 -26.375 1.00 82.88 398 GLY A CA 1
ATOM 3160 C C . GLY A 1 398 ? 12.213 8.732 -26.257 1.00 82.88 398 GLY A C 1
ATOM 3161 O O . GLY A 1 398 ? 11.557 7.689 -26.232 1.00 82.88 398 GLY A O 1
ATOM 3162 N N . ASN A 1 399 ? 13.547 8.753 -26.178 1.00 85.81 399 ASN A N 1
ATOM 3163 C CA . ASN A 1 399 ? 14.358 7.551 -26.008 1.00 85.81 399 ASN A CA 1
ATOM 3164 C C . ASN A 1 399 ? 14.091 6.913 -24.626 1.00 85.81 399 ASN A C 1
ATOM 3166 O O . ASN A 1 399 ? 14.305 7.574 -23.608 1.00 85.81 399 ASN A O 1
ATOM 3170 N N . PRO A 1 400 ? 13.635 5.647 -24.550 1.00 90.12 400 PRO A N 1
ATOM 3171 C CA . PRO A 1 400 ? 13.237 5.018 -23.289 1.00 90.12 400 PRO A CA 1
ATOM 3172 C C . PRO A 1 400 ? 14.410 4.634 -22.375 1.00 90.12 400 PRO A C 1
ATOM 3174 O O . PRO A 1 400 ? 14.176 4.256 -21.225 1.00 90.12 400 PRO A O 1
ATOM 3177 N N . CYS A 1 401 ? 15.650 4.690 -22.863 1.00 92.12 401 CYS A N 1
ATOM 3178 C CA . CYS A 1 401 ? 16.846 4.291 -22.129 1.00 92.12 401 CYS A CA 1
ATOM 3179 C C . CYS A 1 401 ? 18.077 5.100 -22.529 1.00 92.12 401 CYS A C 1
ATOM 3181 O O . CYS A 1 401 ? 18.142 5.711 -23.593 1.00 92.12 401 CYS A O 1
ATOM 3183 N N . ASP A 1 402 ? 19.086 5.034 -21.673 1.00 90.44 402 ASP A N 1
ATOM 3184 C CA . ASP A 1 402 ? 20.415 5.561 -21.939 1.00 90.44 402 ASP A CA 1
ATOM 3185 C C . ASP A 1 402 ? 21.172 4.707 -22.980 1.00 90.44 402 ASP A C 1
ATOM 3187 O O . ASP A 1 402 ? 21.246 3.481 -22.854 1.00 90.44 402 ASP A O 1
ATOM 3191 N N . SER A 1 403 ? 21.750 5.350 -24.000 1.00 87.38 403 SER A N 1
ATOM 3192 C CA . SER A 1 403 ? 22.384 4.691 -25.156 1.00 87.38 403 SER A CA 1
ATOM 3193 C C . SER A 1 403 ? 23.721 4.006 -24.850 1.00 87.38 403 SER A C 1
ATOM 3195 O O . SER A 1 403 ? 24.208 3.228 -25.670 1.00 87.38 403 SER A O 1
ATOM 3197 N N . GLU A 1 404 ? 24.327 4.250 -23.687 1.00 86.19 404 GLU A N 1
ATOM 3198 C CA . GLU A 1 404 ? 25.583 3.604 -23.284 1.00 86.19 404 GLU A CA 1
ATOM 3199 C C . GLU A 1 404 ? 25.336 2.459 -22.297 1.00 86.19 404 GLU A C 1
ATOM 3201 O O . GLU A 1 404 ? 25.844 1.350 -22.467 1.00 86.19 404 GLU A O 1
ATOM 3206 N N . THR A 1 405 ? 24.528 2.709 -21.267 1.00 88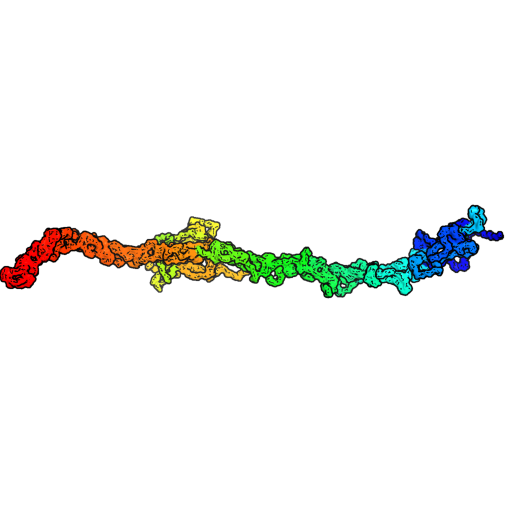.88 405 THR A N 1
ATOM 3207 C CA . THR A 1 405 ? 24.291 1.772 -20.158 1.00 88.88 405 THR A CA 1
ATOM 3208 C C . THR A 1 405 ? 23.109 0.830 -20.399 1.00 88.88 405 THR A C 1
ATOM 3210 O O . THR A 1 405 ? 23.059 -0.277 -19.839 1.00 88.88 405 THR A O 1
ATOM 3213 N N . GLY A 1 406 ? 22.145 1.250 -21.223 1.00 89.50 406 GLY A N 1
ATOM 3214 C CA . GLY A 1 406 ? 20.884 0.543 -21.444 1.00 89.50 406 GLY A CA 1
ATOM 3215 C C . GLY A 1 406 ? 19.935 0.595 -20.255 1.00 89.50 406 GLY A C 1
ATOM 3216 O O . GLY A 1 406 ? 19.054 -0.256 -20.145 1.00 89.50 406 GLY A O 1
ATOM 3217 N N . ASN A 1 407 ? 20.150 1.527 -19.324 1.00 91.62 407 ASN A N 1
ATOM 3218 C CA . ASN A 1 407 ? 19.256 1.734 -18.194 1.00 91.62 407 ASN A CA 1
ATOM 3219 C C . ASN A 1 407 ? 18.032 2.519 -18.663 1.00 91.62 407 ASN A C 1
ATOM 3221 O O . ASN A 1 407 ? 18.158 3.622 -19.195 1.00 91.62 407 ASN A O 1
ATOM 3225 N N . CYS A 1 408 ? 16.854 1.936 -18.474 1.00 93.81 408 CYS A N 1
ATOM 3226 C CA . CYS A 1 408 ? 15.596 2.559 -18.845 1.00 93.81 408 CYS A CA 1
ATOM 3227 C C . CYS A 1 408 ? 15.237 3.703 -17.886 1.00 93.81 408 CYS A C 1
ATOM 3229 O O . CYS A 1 408 ? 15.493 3.628 -16.682 1.00 93.81 408 CYS A O 1
ATOM 3231 N N . TYR A 1 409 ? 14.604 4.753 -18.406 1.00 92.31 409 TYR A N 1
ATOM 3232 C CA . TYR A 1 409 ? 14.136 5.878 -17.597 1.00 92.31 409 TYR A CA 1
ATOM 3233 C C . TYR A 1 409 ? 12.810 5.520 -16.920 1.00 92.31 409 TYR A C 1
ATOM 3235 O O . TYR A 1 409 ? 11.731 5.618 -17.511 1.00 92.31 409 TYR A O 1
ATOM 3243 N N . CYS A 1 410 ? 12.895 5.041 -15.681 1.00 92.75 410 CYS A N 1
ATOM 3244 C CA . CYS A 1 410 ? 11.737 4.554 -14.939 1.00 92.75 410 CYS A CA 1
ATOM 3245 C C . CYS A 1 410 ? 10.863 5.688 -14.398 1.00 92.75 410 CYS A C 1
ATOM 3247 O O . CYS A 1 410 ? 11.345 6.769 -14.059 1.00 92.75 410 CYS A O 1
ATOM 3249 N N . LYS A 1 411 ? 9.558 5.421 -14.294 1.00 91.31 411 LYS A N 1
ATOM 3250 C CA . LYS A 1 411 ? 8.609 6.255 -13.551 1.00 91.31 411 LYS A CA 1
ATOM 3251 C C . LYS A 1 411 ? 8.993 6.301 -12.067 1.00 91.31 411 LYS A C 1
ATOM 3253 O O . LYS A 1 411 ? 9.680 5.412 -11.570 1.00 91.31 411 LYS A O 1
ATOM 3258 N N . ARG A 1 412 ? 8.509 7.322 -11.354 1.00 89.75 412 ARG A N 1
ATOM 3259 C CA . ARG A 1 412 ? 8.948 7.688 -9.994 1.00 89.75 412 ARG A CA 1
ATOM 3260 C C . ARG A 1 412 ? 9.002 6.521 -9.000 1.00 89.75 412 ARG A C 1
ATOM 3262 O O . ARG A 1 412 ? 9.951 6.448 -8.230 1.00 89.75 412 ARG A O 1
ATOM 3269 N N . LEU A 1 413 ? 8.008 5.629 -9.009 1.00 92.25 413 LEU A N 1
ATOM 3270 C CA . LEU A 1 413 ? 7.874 4.542 -8.026 1.00 92.25 413 LEU A CA 1
ATOM 3271 C C . LEU A 1 413 ? 8.285 3.168 -8.587 1.00 92.25 413 LEU A C 1
ATOM 3273 O O . LEU A 1 413 ? 7.931 2.122 -8.040 1.00 92.25 413 LEU A O 1
ATOM 3277 N N . VAL A 1 414 ? 9.046 3.168 -9.683 1.00 92.94 414 VAL A N 1
ATOM 3278 C CA . VAL A 1 414 ? 9.479 1.985 -10.435 1.00 92.94 414 VAL A CA 1
ATOM 3279 C C . VAL A 1 414 ? 11.007 1.913 -10.454 1.00 92.94 414 VAL A C 1
ATOM 3281 O O . VAL A 1 414 ? 11.700 2.924 -10.486 1.00 92.94 414 VAL A O 1
ATOM 3284 N N . THR A 1 415 ? 11.549 0.700 -10.442 1.00 91.88 415 THR A N 1
ATOM 3285 C CA . THR A 1 415 ? 12.982 0.409 -10.424 1.00 91.88 415 THR A CA 1
ATOM 3286 C C . THR A 1 415 ? 13.337 -0.797 -11.300 1.00 91.88 415 THR A C 1
ATOM 3288 O O . THR A 1 415 ? 12.482 -1.446 -11.914 1.00 91.88 415 THR A O 1
ATOM 3291 N N . GLY A 1 416 ? 14.632 -1.103 -11.351 1.00 89.75 416 GLY A N 1
ATOM 3292 C CA . GLY A 1 416 ? 15.224 -2.137 -12.192 1.00 89.75 416 GLY A CA 1
ATOM 3293 C C . GLY A 1 416 ? 15.666 -1.600 -13.552 1.00 89.75 416 GLY A C 1
ATOM 3294 O O . GLY A 1 416 ? 15.098 -0.644 -14.074 1.00 89.75 416 GLY A O 1
ATOM 3295 N N . LYS A 1 417 ? 16.672 -2.248 -14.157 1.00 89.62 417 LYS A N 1
ATOM 3296 C CA . LYS A 1 417 ? 17.260 -1.831 -15.445 1.00 89.62 417 LYS A CA 1
ATOM 3297 C C . LYS A 1 417 ? 16.214 -1.667 -16.556 1.00 89.62 417 LYS A C 1
ATOM 3299 O O . LYS A 1 417 ? 16.352 -0.783 -17.389 1.00 89.62 417 LYS A O 1
ATOM 3304 N N . GLN A 1 418 ? 15.176 -2.505 -16.533 1.00 92.69 418 GLN A N 1
ATOM 3305 C CA . GLN A 1 418 ? 14.083 -2.538 -17.509 1.00 92.69 418 GLN A CA 1
ATOM 3306 C C . GLN A 1 418 ? 12.792 -1.871 -17.005 1.00 92.69 418 GLN A C 1
ATOM 3308 O O . GLN A 1 418 ? 11.760 -1.994 -17.658 1.00 92.69 418 GLN A O 1
ATOM 3313 N N . CYS A 1 419 ? 12.806 -1.198 -15.849 1.00 93.31 419 CYS A N 1
ATOM 3314 C CA . CYS A 1 419 ? 11.618 -0.602 -15.222 1.00 93.31 419 CYS A CA 1
ATOM 3315 C C . CYS A 1 419 ? 10.458 -1.588 -15.020 1.00 93.31 419 CYS A C 1
ATOM 3317 O O . CYS A 1 419 ? 9.295 -1.285 -15.276 1.00 93.31 419 CYS A O 1
ATOM 3319 N N . ASN A 1 420 ? 10.783 -2.807 -14.605 1.00 91.19 420 ASN A N 1
ATOM 3320 C CA . ASN A 1 420 ? 9.844 -3.917 -14.470 1.00 91.19 420 ASN A CA 1
ATOM 3321 C C . ASN A 1 420 ? 9.499 -4.250 -13.008 1.00 91.19 420 ASN A C 1
ATOM 3323 O O . ASN A 1 420 ? 8.694 -5.150 -12.776 1.00 91.19 420 ASN A O 1
ATOM 3327 N N . HIS A 1 421 ? 10.081 -3.545 -12.035 1.00 91.44 421 HIS A N 1
ATOM 3328 C CA . HIS A 1 421 ? 9.847 -3.769 -10.610 1.00 91.44 421 HIS A CA 1
ATOM 3329 C C . HIS A 1 421 ? 9.377 -2.486 -9.932 1.00 91.44 421 HIS A C 1
ATOM 3331 O O . HIS A 1 421 ? 9.802 -1.400 -10.302 1.00 91.44 421 HIS A O 1
ATOM 3337 N N . CYS A 1 422 ? 8.527 -2.596 -8.918 1.00 91.88 422 CYS A N 1
ATOM 3338 C CA . CYS A 1 422 ? 8.235 -1.458 -8.052 1.00 91.88 422 CYS A CA 1
ATOM 3339 C C . CYS A 1 422 ? 9.412 -1.193 -7.108 1.00 91.88 422 CYS A C 1
ATOM 3341 O O . CYS A 1 422 ? 10.158 -2.116 -6.768 1.00 91.88 422 CYS A O 1
ATOM 3343 N N . LEU A 1 423 ? 9.579 0.061 -6.682 1.00 90.81 423 LEU A N 1
ATOM 3344 C CA . LEU A 1 423 ? 10.458 0.369 -5.553 1.00 90.81 423 LEU A CA 1
ATOM 3345 C C . LEU A 1 423 ? 10.016 -0.410 -4.297 1.00 90.81 423 LEU A C 1
ATOM 3347 O O . LEU A 1 423 ? 8.848 -0.798 -4.200 1.00 90.81 423 LEU A O 1
ATOM 3351 N N . PRO A 1 424 ? 10.919 -0.633 -3.321 1.00 89.62 424 PRO A N 1
ATOM 3352 C CA . PRO A 1 424 ? 10.524 -1.153 -2.015 1.00 89.62 424 PRO A CA 1
ATOM 3353 C C . PRO A 1 424 ? 9.348 -0.353 -1.440 1.00 89.62 424 PRO A C 1
ATOM 3355 O O . PRO A 1 424 ? 9.253 0.852 -1.673 1.00 89.62 424 PRO A O 1
ATOM 3358 N N . GLU A 1 425 ? 8.451 -1.027 -0.720 1.00 91.19 425 GLU A N 1
ATOM 3359 C CA . GLU A 1 425 ? 7.230 -0.426 -0.151 1.00 91.19 425 GLU A CA 1
ATOM 3360 C C . GLU A 1 425 ? 6.206 0.078 -1.196 1.00 91.19 425 GLU A C 1
ATOM 3362 O O . GLU A 1 425 ? 5.323 0.882 -0.885 1.00 91.19 425 GLU A O 1
ATOM 3367 N N . HIS A 1 426 ? 6.280 -0.427 -2.436 1.00 93.06 426 HIS A N 1
ATOM 3368 C CA . HIS A 1 426 ? 5.335 -0.136 -3.516 1.00 93.06 426 HIS A CA 1
ATOM 3369 C C . HIS A 1 426 ? 4.926 -1.405 -4.284 1.00 93.06 426 HIS A C 1
ATOM 3371 O O . HIS A 1 426 ? 5.659 -2.392 -4.332 1.00 93.06 426 HIS A O 1
ATOM 3377 N N . TRP A 1 427 ? 3.756 -1.378 -4.926 1.00 93.81 427 TRP A N 1
ATOM 3378 C CA . TRP A 1 427 ? 3.174 -2.529 -5.620 1.00 93.81 427 TRP A CA 1
ATOM 3379 C C . TRP A 1 427 ? 2.337 -2.138 -6.843 1.00 93.81 427 TRP A C 1
ATOM 3381 O O . TRP A 1 427 ? 1.984 -0.973 -7.039 1.00 93.81 427 TRP A O 1
ATOM 3391 N N . GLY A 1 428 ? 1.988 -3.138 -7.655 1.00 91.94 428 GLY A N 1
ATOM 3392 C CA . GLY A 1 428 ? 0.990 -3.008 -8.715 1.00 91.94 428 GLY A CA 1
ATOM 3393 C C . GLY A 1 428 ? 1.465 -2.167 -9.898 1.00 91.94 428 GLY A C 1
ATOM 3394 O O . GLY A 1 428 ? 0.843 -1.155 -10.219 1.00 91.94 428 GLY A O 1
ATOM 3395 N N . LEU A 1 429 ? 2.553 -2.592 -10.553 1.00 92.00 429 LEU A N 1
ATOM 3396 C CA . LEU A 1 429 ? 3.080 -1.925 -11.747 1.00 92.00 429 LEU A CA 1
ATOM 3397 C C . LEU A 1 429 ? 1.987 -1.768 -12.815 1.00 92.00 429 LEU A C 1
ATOM 3399 O O . LEU A 1 429 ? 1.427 -2.745 -13.312 1.00 92.00 429 LEU A O 1
ATOM 3403 N N . SER A 1 430 ? 1.695 -0.524 -13.175 1.00 89.38 430 SER A N 1
ATOM 3404 C CA . SER A 1 430 ? 0.573 -0.161 -14.031 1.00 89.38 430 SER A CA 1
ATOM 3405 C C . SER A 1 430 ? 0.885 1.073 -14.882 1.00 89.38 430 SER A C 1
ATOM 3407 O O . SER A 1 430 ? 1.967 1.656 -14.823 1.00 89.38 430 SER A O 1
ATOM 3409 N N . ASN A 1 431 ? -0.091 1.494 -15.688 1.00 84.88 431 ASN A N 1
ATOM 3410 C CA . ASN A 1 431 ? 0.010 2.710 -16.493 1.00 84.88 431 ASN A CA 1
ATOM 3411 C C . ASN A 1 431 ? -0.173 4.008 -15.692 1.00 84.88 431 ASN A C 1
ATOM 3413 O O . ASN A 1 431 ? -0.148 5.079 -16.297 1.00 84.88 431 ASN A O 1
ATOM 3417 N N . ASP A 1 432 ? -0.319 3.934 -14.367 1.00 86.62 432 ASP A N 1
ATOM 3418 C CA . ASP A 1 432 ? -0.415 5.104 -13.495 1.00 86.62 432 ASP A CA 1
ATOM 3419 C C . ASP A 1 432 ? 0.791 6.048 -13.682 1.00 86.62 432 ASP A C 1
ATOM 3421 O O . ASP A 1 432 ? 1.871 5.631 -14.123 1.00 86.62 432 ASP A O 1
ATOM 3425 N N . MET A 1 433 ? 0.611 7.332 -13.350 1.00 85.00 433 MET A N 1
ATOM 3426 C CA . MET A 1 433 ? 1.634 8.380 -13.524 1.00 85.00 433 MET A CA 1
ATOM 3427 C C . MET A 1 433 ? 2.966 8.016 -12.858 1.00 85.00 433 MET A C 1
ATOM 3429 O O . MET A 1 433 ? 4.026 8.173 -13.459 1.00 85.00 433 MET A O 1
ATOM 3433 N N . ASP A 1 434 ? 2.896 7.459 -11.651 1.00 88.31 434 ASP A N 1
ATOM 3434 C CA . ASP A 1 434 ? 4.054 7.023 -10.871 1.00 88.31 434 ASP A CA 1
ATOM 3435 C C . ASP A 1 434 ? 4.474 5.565 -11.146 1.00 88.31 434 ASP A C 1
ATOM 3437 O O . ASP A 1 434 ? 5.518 5.114 -10.672 1.00 88.31 434 ASP A O 1
ATOM 3441 N N . GLY A 1 435 ? 3.686 4.825 -11.933 1.00 89.81 435 GLY A N 1
ATOM 3442 C CA . GLY A 1 435 ? 3.894 3.419 -12.287 1.00 89.81 435 GLY A CA 1
ATOM 3443 C C . GLY A 1 435 ? 3.400 2.436 -11.225 1.00 89.81 435 GLY A C 1
ATOM 3444 O O . GLY A 1 435 ? 2.550 1.601 -11.525 1.00 89.81 435 GLY A O 1
ATOM 3445 N N . CYS A 1 436 ? 3.892 2.545 -9.993 1.00 93.44 436 CYS A N 1
ATOM 3446 C CA . CYS A 1 436 ? 3.453 1.721 -8.861 1.00 93.44 436 CYS A CA 1
ATOM 3447 C C . CYS A 1 436 ? 2.703 2.550 -7.814 1.00 93.44 436 CYS A C 1
ATOM 3449 O O . CYS A 1 436 ? 2.741 3.778 -7.835 1.00 93.44 436 CYS A O 1
ATOM 3451 N N . ARG A 1 437 ? 2.017 1.874 -6.891 1.00 91.19 437 ARG A N 1
ATOM 3452 C CA . ARG A 1 437 ? 1.287 2.483 -5.771 1.00 91.19 437 ARG A CA 1
ATOM 3453 C C . ARG A 1 437 ? 1.969 2.155 -4.446 1.00 91.19 437 ARG A C 1
ATOM 3455 O O . ARG A 1 437 ? 2.523 1.062 -4.335 1.00 91.19 437 ARG A O 1
ATOM 3462 N N . PRO A 1 438 ? 1.931 3.045 -3.444 1.00 91.38 438 PRO A N 1
ATOM 3463 C CA . PRO A 1 438 ? 2.472 2.737 -2.126 1.00 91.38 438 PRO A CA 1
ATOM 3464 C C . PRO A 1 438 ? 1.730 1.558 -1.480 1.00 91.38 438 PRO A C 1
ATOM 3466 O O . PRO A 1 438 ? 0.545 1.308 -1.740 1.00 91.38 438 PRO A O 1
ATOM 3469 N N . CYS A 1 439 ? 2.443 0.798 -0.650 1.00 91.94 439 CYS A N 1
ATOM 3470 C CA . CYS A 1 439 ? 1.854 -0.299 0.113 1.00 91.94 439 CYS A CA 1
ATOM 3471 C C . CYS A 1 439 ? 0.788 0.214 1.091 1.00 91.94 439 CYS A C 1
ATOM 3473 O O . CYS A 1 439 ? -0.293 -0.375 1.166 1.00 91.94 439 CYS A O 1
ATOM 3475 N N . ASP A 1 440 ? 1.046 1.337 1.766 1.00 91.62 440 ASP A N 1
ATOM 3476 C CA . ASP A 1 440 ? 0.166 1.922 2.786 1.00 91.62 440 ASP A CA 1
ATOM 3477 C C . ASP A 1 440 ? -0.249 0.891 3.850 1.00 91.62 440 ASP A C 1
ATOM 3479 O O . ASP A 1 440 ? -1.434 0.760 4.171 1.00 91.62 440 ASP A O 1
ATOM 3483 N N . CYS A 1 441 ? 0.708 0.102 4.344 1.00 93.00 441 CYS A N 1
ATOM 3484 C CA . CYS A 1 441 ? 0.452 -0.843 5.425 1.00 93.00 441 CYS A CA 1
ATOM 3485 C C . CYS A 1 441 ? 0.155 -0.080 6.723 1.00 93.00 441 CYS A C 1
ATOM 3487 O O . CYS A 1 441 ? 0.815 0.915 7.032 1.00 93.00 441 CYS A O 1
ATOM 3489 N N . ASP A 1 442 ? -0.827 -0.541 7.498 1.00 91.62 442 ASP A N 1
ATOM 3490 C CA . ASP A 1 442 ? -1.154 0.063 8.787 1.00 91.62 442 ASP A CA 1
ATOM 3491 C C . ASP A 1 442 ? 0.042 -0.045 9.739 1.00 91.62 442 ASP A C 1
ATOM 3493 O O . ASP A 1 442 ? 0.559 -1.136 9.980 1.00 91.62 442 ASP A O 1
ATOM 3497 N N . GLN A 1 443 ? 0.467 1.089 10.298 1.00 87.56 443 GLN A N 1
ATOM 3498 C CA . GLN A 1 443 ? 1.677 1.165 11.124 1.00 87.56 443 GLN A CA 1
ATOM 3499 C C . GLN A 1 443 ? 1.597 0.315 12.399 1.00 87.56 443 GLN A C 1
ATOM 3501 O O . GLN A 1 443 ? 2.632 -0.079 12.934 1.00 87.56 443 GLN A O 1
ATOM 3506 N N . GLY A 1 444 ? 0.389 0.048 12.903 1.00 88.44 444 GLY A N 1
ATOM 3507 C CA . GLY A 1 444 ? 0.188 -0.834 14.045 1.00 88.44 444 GLY A CA 1
ATOM 3508 C C . GLY A 1 444 ? -0.119 -2.265 13.629 1.00 88.44 444 GLY A C 1
ATOM 3509 O O . GLY A 1 444 ? 0.476 -3.200 14.159 1.00 88.44 444 GLY A O 1
ATOM 3510 N N . GLY A 1 445 ? -1.047 -2.444 12.691 1.00 92.31 445 GLY A N 1
ATOM 3511 C CA . GLY A 1 445 ? -1.573 -3.745 12.284 1.00 92.31 445 GLY A CA 1
ATOM 3512 C C . GLY A 1 445 ? -0.627 -4.582 11.422 1.00 92.31 445 GLY A C 1
ATOM 3513 O O . GLY A 1 445 ? -0.742 -5.809 11.429 1.00 92.31 445 GLY A O 1
ATOM 3514 N N . ALA A 1 446 ? 0.319 -3.966 10.711 1.00 94.19 446 ALA A N 1
ATOM 3515 C CA . ALA A 1 446 ? 1.352 -4.664 9.947 1.00 94.19 446 ALA A CA 1
ATOM 3516 C C . ALA A 1 446 ? 2.675 -4.786 10.730 1.00 94.19 446 ALA A C 1
ATOM 3518 O O . ALA A 1 446 ? 2.935 -4.066 11.698 1.00 94.19 446 ALA A O 1
ATOM 3519 N N . LEU A 1 447 ? 3.531 -5.722 10.316 1.00 90.94 447 LEU A N 1
ATOM 3520 C CA . LEU A 1 447 ? 4.885 -5.869 10.865 1.00 90.94 447 LEU A CA 1
ATOM 3521 C C . LEU A 1 447 ? 5.835 -4.772 10.366 1.00 90.94 447 LEU A C 1
ATOM 3523 O O . LEU A 1 447 ? 6.725 -4.346 11.100 1.00 90.94 447 LEU A O 1
ATOM 3527 N N . ASN A 1 448 ? 5.660 -4.342 9.118 1.00 89.44 448 ASN A N 1
ATOM 3528 C CA . ASN A 1 448 ? 6.429 -3.308 8.430 1.00 89.44 448 ASN A CA 1
ATOM 3529 C C . ASN A 1 448 ? 5.614 -2.789 7.223 1.00 89.44 448 ASN A C 1
ATOM 3531 O O . ASN A 1 448 ? 4.507 -3.264 6.968 1.00 89.44 448 ASN A O 1
ATOM 3535 N N . ASN A 1 449 ? 6.157 -1.824 6.474 1.00 89.81 449 ASN A N 1
ATOM 3536 C CA . ASN A 1 449 ? 5.516 -1.290 5.265 1.00 89.81 449 ASN A CA 1
ATOM 3537 C C . ASN A 1 449 ? 5.856 -2.080 3.982 1.00 89.81 449 ASN A C 1
ATOM 3539 O O . ASN A 1 449 ? 5.571 -1.631 2.873 1.00 89.81 449 ASN A O 1
ATOM 3543 N N . ASN A 1 450 ? 6.486 -3.254 4.110 1.00 91.00 450 ASN A N 1
ATOM 3544 C CA . ASN A 1 450 ? 6.781 -4.113 2.973 1.00 91.00 450 ASN A CA 1
ATOM 3545 C C . ASN A 1 450 ? 5.521 -4.885 2.568 1.00 91.00 450 ASN A C 1
ATOM 3547 O O . ASN A 1 450 ? 4.799 -5.427 3.408 1.00 91.00 450 ASN A O 1
ATOM 3551 N N . CYS A 1 451 ? 5.266 -4.963 1.266 1.00 93.44 451 CYS A N 1
ATOM 3552 C CA . CYS A 1 451 ? 4.116 -5.679 0.741 1.00 93.44 451 CYS A CA 1
ATOM 3553 C C . CYS A 1 451 ? 4.465 -6.453 -0.530 1.00 93.44 451 CYS A C 1
ATOM 3555 O O . CYS A 1 451 ? 5.494 -6.228 -1.168 1.00 93.44 451 CYS A O 1
ATOM 3557 N N . SER A 1 452 ? 3.592 -7.389 -0.904 1.00 93.38 452 SER A N 1
ATOM 3558 C CA . SER A 1 452 ? 3.708 -8.105 -2.175 1.00 93.38 452 SER A CA 1
ATOM 3559 C C . SER A 1 452 ? 3.723 -7.122 -3.349 1.00 93.38 452 SER A C 1
ATOM 3561 O O . SER A 1 452 ? 2.801 -6.323 -3.499 1.00 93.38 452 SER A O 1
ATOM 3563 N N . SER A 1 453 ? 4.721 -7.230 -4.226 1.00 87.88 453 SER A N 1
ATOM 3564 C CA . SER A 1 453 ? 4.868 -6.365 -5.404 1.00 87.88 453 SER A CA 1
ATOM 3565 C C . SER A 1 453 ? 3.708 -6.477 -6.405 1.00 87.88 453 SER A C 1
ATOM 3567 O O . SER A 1 453 ? 3.486 -5.553 -7.187 1.00 87.88 453 SER A O 1
ATOM 3569 N N . GLU A 1 454 ? 2.953 -7.579 -6.379 1.00 87.19 454 GLU A N 1
ATOM 3570 C CA . GLU A 1 454 ? 1.832 -7.833 -7.291 1.00 87.19 454 GLU A CA 1
ATOM 3571 C C . GLU A 1 454 ? 0.476 -7.479 -6.674 1.00 87.19 454 GLU A C 1
ATOM 3573 O O . GLU A 1 454 ? -0.330 -6.800 -7.308 1.00 87.19 454 GLU A O 1
ATOM 3578 N N . SER A 1 455 ? 0.209 -7.933 -5.445 1.00 91.25 455 SER A N 1
ATOM 3579 C CA . SER A 1 455 ? -1.104 -7.778 -4.798 1.00 91.25 455 SER A CA 1
ATOM 3580 C C . SER A 1 455 ? -1.174 -6.625 -3.800 1.00 91.25 455 SER A C 1
ATOM 3582 O O . SER A 1 455 ? -2.262 -6.259 -3.353 1.00 91.25 455 SER A O 1
ATOM 3584 N N . GLY A 1 456 ? -0.023 -6.081 -3.404 1.00 92.12 456 GLY A N 1
ATOM 3585 C CA . GLY A 1 456 ? 0.068 -5.068 -2.362 1.00 92.12 456 GLY A CA 1
ATOM 3586 C C . GLY A 1 456 ? -0.264 -5.577 -0.970 1.00 92.12 456 GLY A C 1
ATOM 3587 O O . GLY A 1 456 ? -0.515 -4.755 -0.093 1.00 92.12 456 GLY A O 1
ATOM 3588 N N . GLN A 1 457 ? -0.336 -6.898 -0.771 1.00 95.44 457 GLN A N 1
ATOM 3589 C CA . GLN A 1 457 ? -0.658 -7.503 0.517 1.00 95.44 457 GLN A CA 1
ATOM 3590 C C . GLN A 1 457 ? 0.490 -7.289 1.506 1.00 95.44 457 GLN A C 1
ATOM 3592 O O . GLN A 1 457 ? 1.605 -7.754 1.264 1.00 95.44 457 GLN A O 1
ATOM 3597 N N . CYS A 1 458 ? 0.195 -6.602 2.606 1.00 95.44 458 CYS A N 1
ATOM 3598 C CA . CYS A 1 458 ? 1.105 -6.374 3.720 1.00 95.44 458 CYS A CA 1
ATOM 3599 C C . CYS A 1 458 ? 1.209 -7.606 4.631 1.00 95.44 458 CYS A C 1
ATOM 3601 O O . CYS A 1 458 ? 0.281 -8.422 4.713 1.00 95.44 458 CYS A O 1
ATOM 3603 N N . GLU A 1 459 ? 2.329 -7.719 5.345 1.00 94.88 459 GLU A N 1
ATOM 3604 C CA . GLU A 1 459 ? 2.538 -8.738 6.376 1.00 94.88 459 GLU A CA 1
ATOM 3605 C C . GLU A 1 459 ? 1.813 -8.344 7.670 1.00 94.88 459 GLU A C 1
ATOM 3607 O O . GLU A 1 459 ? 2.294 -7.520 8.452 1.00 94.88 459 GLU A O 1
ATOM 3612 N N . CYS A 1 460 ? 0.629 -8.919 7.886 1.00 95.56 460 CYS A N 1
ATOM 3613 C CA . CYS A 1 460 ? -0.219 -8.580 9.025 1.00 95.56 460 CYS A CA 1
ATOM 3614 C C . CYS A 1 460 ? 0.223 -9.262 10.321 1.00 95.56 460 CYS A C 1
ATOM 3616 O O . CYS A 1 460 ? 0.661 -10.414 10.327 1.00 95.56 460 CYS A O 1
ATOM 3618 N N . ARG A 1 461 ? 0.055 -8.551 11.440 1.00 94.69 461 ARG A N 1
ATOM 3619 C CA . ARG A 1 461 ? 0.175 -9.119 12.787 1.00 94.69 461 ARG A CA 1
ATOM 3620 C C . ARG A 1 461 ? -0.925 -10.156 13.046 1.00 94.69 461 ARG A C 1
ATOM 3622 O O . ARG A 1 461 ? -1.954 -10.138 12.367 1.00 94.69 461 ARG A O 1
ATOM 3629 N N . PRO A 1 462 ? -0.751 -11.047 14.039 1.00 95.06 462 PRO A N 1
ATOM 3630 C CA . PRO A 1 462 ? -1.758 -12.054 14.356 1.00 95.06 462 PRO A CA 1
ATOM 3631 C C . PRO A 1 462 ? -3.133 -11.425 14.610 1.00 95.06 462 PRO A C 1
ATOM 3633 O O . PRO A 1 462 ? -3.237 -10.443 15.353 1.00 95.06 462 PRO A O 1
ATOM 3636 N N . HIS A 1 463 ? -4.167 -12.012 14.003 1.00 95.19 463 HIS A N 1
ATOM 3637 C CA . HIS A 1 463 ? -5.572 -11.584 14.068 1.00 95.19 463 HIS A CA 1
ATOM 3638 C C . HIS A 1 463 ? -5.900 -10.241 13.398 1.00 95.19 463 HIS A C 1
ATOM 3640 O O . HIS A 1 463 ? -7.022 -9.742 13.520 1.00 95.19 463 HIS A O 1
ATOM 3646 N N . MET A 1 464 ? -4.948 -9.687 12.644 1.00 94.94 464 MET A N 1
ATOM 3647 C CA . MET A 1 464 ? -5.154 -8.556 11.744 1.00 94.94 464 MET A CA 1
ATOM 3648 C C . MET A 1 464 ? -5.229 -9.056 10.301 1.00 94.94 464 MET A C 1
ATOM 3650 O O . MET A 1 464 ? -4.476 -9.945 9.903 1.00 94.94 464 MET A O 1
ATOM 3654 N N . PHE A 1 465 ? -6.114 -8.477 9.493 1.00 94.25 465 PHE A N 1
ATOM 3655 C CA . PHE A 1 465 ? -6.296 -8.880 8.100 1.00 94.25 465 PHE A CA 1
ATOM 3656 C C . PHE A 1 465 ? -6.626 -7.696 7.180 1.00 94.25 465 PHE A C 1
ATOM 3658 O O . PHE A 1 465 ? -6.741 -6.543 7.602 1.00 94.25 465 PHE A O 1
ATOM 3665 N N . GLY A 1 466 ? -6.755 -7.998 5.887 1.00 93.62 466 GLY A N 1
ATOM 3666 C CA . GLY A 1 466 ? -6.931 -7.021 4.815 1.00 93.62 466 GLY A CA 1
ATOM 3667 C C . GLY A 1 466 ? -5.605 -6.668 4.142 1.00 93.62 466 GLY A C 1
ATOM 3668 O O . GLY A 1 466 ? -4.531 -6.964 4.663 1.00 93.62 466 GLY A O 1
ATOM 3669 N N . ARG A 1 467 ? -5.670 -6.018 2.972 1.00 94.06 467 ARG A N 1
ATOM 3670 C CA . ARG A 1 467 ? -4.476 -5.655 2.185 1.00 94.06 467 ARG A CA 1
ATOM 3671 C C . ARG A 1 467 ? -3.475 -4.838 3.005 1.00 94.06 467 ARG A C 1
ATOM 3673 O O . ARG A 1 467 ? -2.284 -5.103 2.943 1.00 94.06 467 ARG A O 1
ATOM 3680 N N . GLN A 1 468 ? -3.994 -3.878 3.771 1.00 94.19 468 GLN A N 1
ATOM 3681 C CA . GLN A 1 468 ? -3.232 -2.944 4.604 1.00 94.19 468 GLN A CA 1
ATOM 3682 C C . GLN A 1 468 ? -3.133 -3.381 6.071 1.00 94.19 468 GLN A C 1
ATOM 3684 O O . GLN A 1 468 ? -2.569 -2.646 6.867 1.00 94.19 468 GLN A O 1
ATOM 3689 N N . CYS A 1 469 ? -3.695 -4.531 6.458 1.00 95.62 469 CYS A N 1
ATOM 3690 C CA . CYS A 1 469 ? -3.746 -4.971 7.859 1.00 95.62 469 CYS A CA 1
ATOM 3691 C C . CYS A 1 469 ? -4.491 -4.008 8.804 1.00 95.62 469 CYS A C 1
ATOM 3693 O O . CYS A 1 469 ? -4.134 -3.886 9.970 1.00 95.62 469 CYS A O 1
ATOM 3695 N N . ASN A 1 470 ? -5.524 -3.324 8.306 1.00 92.50 470 ASN A N 1
ATOM 3696 C CA . ASN A 1 470 ? -6.326 -2.340 9.044 1.00 92.50 470 ASN A CA 1
ATOM 3697 C C . ASN A 1 470 ? -7.689 -2.880 9.521 1.00 92.50 470 ASN A C 1
ATOM 3699 O O . ASN A 1 470 ? -8.608 -2.111 9.802 1.00 92.50 470 ASN A O 1
ATOM 3703 N N . GLN A 1 471 ? -7.860 -4.203 9.549 1.00 93.94 471 GLN A N 1
ATOM 3704 C CA . GLN A 1 471 ? -9.093 -4.869 9.972 1.00 93.94 471 GLN A CA 1
ATOM 3705 C C . GLN A 1 471 ? -8.779 -6.012 10.938 1.00 93.94 471 GLN A C 1
ATOM 3707 O O . GLN A 1 471 ? -7.685 -6.571 10.907 1.00 93.94 471 GLN A O 1
ATOM 3712 N N . VAL A 1 472 ? -9.753 -6.373 11.777 1.00 95.00 472 VAL A N 1
ATOM 3713 C CA . VAL A 1 472 ? -9.618 -7.410 12.813 1.00 95.00 472 VAL A CA 1
ATOM 3714 C C . VAL A 1 472 ? -10.471 -8.631 12.484 1.00 95.00 472 VAL A C 1
ATOM 3716 O O . VAL A 1 472 ? -11.650 -8.483 12.158 1.00 95.00 472 VAL A O 1
ATOM 3719 N N . GLU A 1 473 ? -9.900 -9.830 12.596 1.00 95.12 473 GLU A N 1
ATOM 3720 C CA . GLU A 1 473 ? -10.621 -11.084 12.350 1.00 95.12 473 GLU A CA 1
ATOM 3721 C C . GLU A 1 473 ? -11.894 -11.219 13.218 1.00 95.12 473 GLU A C 1
ATOM 3723 O O . GLU A 1 473 ? -11.906 -10.801 14.380 1.00 95.12 473 GLU A O 1
ATOM 3728 N N . PRO A 1 474 ? -12.977 -11.845 12.711 1.00 94.25 474 PRO A N 1
ATOM 3729 C CA . PRO A 1 474 ? -14.170 -12.104 13.514 1.00 94.25 474 PRO A CA 1
ATOM 3730 C C . PRO A 1 474 ? -13.845 -12.894 14.792 1.00 94.25 474 PRO A C 1
ATOM 3732 O O . PRO A 1 474 ? -13.202 -13.939 14.733 1.00 94.25 474 PRO A O 1
ATOM 3735 N N . GLY A 1 475 ? -14.323 -12.418 15.946 1.00 93.75 475 GLY A N 1
ATOM 3736 C CA . GLY A 1 475 ? -13.984 -12.994 17.258 1.00 93.75 475 GLY A CA 1
ATOM 3737 C C . GLY A 1 475 ? -12.799 -12.313 17.957 1.00 93.75 475 GLY A C 1
ATOM 3738 O O . GLY A 1 475 ? -12.458 -12.687 19.084 1.00 93.75 475 GLY A O 1
ATOM 3739 N N . TYR A 1 476 ? -12.227 -11.284 17.330 1.00 96.19 476 TYR A N 1
ATOM 3740 C CA . TYR A 1 476 ? -11.211 -10.407 17.897 1.00 96.19 476 TYR A CA 1
ATOM 3741 C C . TYR A 1 476 ? -11.638 -8.933 17.793 1.00 96.19 476 TYR A C 1
ATOM 3743 O O . TYR A 1 476 ? -12.531 -8.582 17.021 1.00 96.19 476 TYR A O 1
ATOM 3751 N N . TYR A 1 477 ? -11.004 -8.063 18.578 1.00 95.62 477 TYR A N 1
ATOM 3752 C CA . TYR A 1 477 ? -11.258 -6.623 18.590 1.00 95.62 477 TYR A CA 1
ATOM 3753 C C . TYR A 1 477 ? -9.983 -5.813 18.865 1.00 95.62 477 TYR A C 1
ATOM 3755 O O . TYR A 1 477 ? -8.989 -6.329 19.385 1.00 95.62 477 TYR A O 1
ATOM 3763 N N . PHE A 1 478 ? -10.026 -4.523 18.537 1.00 94.88 478 PHE A N 1
ATOM 3764 C CA . PHE A 1 478 ? -9.033 -3.536 18.959 1.00 94.88 478 PHE A CA 1
ATOM 3765 C C . PHE A 1 478 ? -9.584 -2.706 20.125 1.00 94.88 478 PHE A C 1
ATOM 3767 O O . PHE A 1 478 ? -10.779 -2.401 20.185 1.00 94.88 478 PHE A O 1
ATOM 3774 N N . ILE A 1 479 ? -8.727 -2.353 21.080 1.00 92.94 479 ILE A N 1
ATOM 3775 C CA . ILE A 1 479 ? -9.138 -1.667 22.305 1.00 92.94 479 ILE A CA 1
ATOM 3776 C C . ILE A 1 479 ? -9.627 -0.243 22.022 1.00 92.94 479 ILE A C 1
ATOM 3778 O O . ILE A 1 479 ? -9.101 0.450 21.152 1.00 92.94 479 ILE A O 1
ATOM 3782 N N . SER A 1 480 ? -10.603 0.229 22.799 1.00 92.50 480 SER A N 1
ATOM 3783 C CA . SER A 1 480 ? -10.794 1.670 22.976 1.00 92.50 480 SER A CA 1
ATOM 3784 C C . SER A 1 480 ? -9.713 2.216 23.918 1.00 92.50 480 SER A C 1
ATOM 3786 O O . SER A 1 480 ? -9.096 1.464 24.673 1.00 92.50 480 SER A O 1
ATOM 3788 N N . LEU A 1 481 ? -9.472 3.530 23.911 1.00 92.94 481 LEU A N 1
ATOM 3789 C CA . LEU A 1 481 ? -8.408 4.118 24.742 1.00 92.94 481 LEU A CA 1
ATOM 3790 C C . LEU A 1 481 ? -8.685 4.012 26.249 1.00 92.94 481 LEU A C 1
ATOM 3792 O O . LEU A 1 481 ? -7.768 4.150 27.045 1.00 92.94 481 LEU A O 1
ATOM 3796 N N . ASP A 1 482 ? -9.929 3.748 26.640 1.00 92.62 482 ASP A N 1
ATOM 3797 C CA . ASP A 1 482 ? -10.363 3.524 28.016 1.00 92.62 482 ASP A CA 1
ATOM 3798 C C . ASP A 1 482 ? -10.569 2.046 28.352 1.00 92.62 482 ASP A C 1
ATOM 3800 O O . ASP A 1 482 ? -11.308 1.742 29.271 1.00 92.62 482 ASP A O 1
ATOM 3804 N N . HIS A 1 483 ? -9.955 1.119 27.617 1.00 93.12 483 HIS A N 1
ATOM 3805 C CA . HIS A 1 483 ? -10.127 -0.317 27.851 1.00 93.12 483 HIS A CA 1
ATOM 3806 C C . HIS A 1 483 ? -9.709 -0.781 29.259 1.00 93.12 483 HIS A C 1
ATOM 3808 O O . HIS A 1 483 ? -10.292 -1.724 29.790 1.00 93.12 483 HIS A O 1
ATOM 3814 N N . TYR A 1 484 ? -8.729 -0.114 29.874 1.00 93.62 484 TYR A N 1
ATOM 3815 C CA . TYR A 1 484 ? -8.249 -0.417 31.225 1.00 93.62 484 TYR A CA 1
ATOM 3816 C C . TYR A 1 484 ? -9.097 0.291 32.280 1.00 93.62 484 TYR A C 1
ATOM 3818 O O . TYR A 1 484 ? -8.669 1.296 32.853 1.00 93.62 484 TYR A O 1
ATOM 3826 N N . ILE A 1 485 ? -10.303 -0.231 32.492 1.00 93.88 485 ILE A N 1
ATOM 3827 C CA . ILE A 1 485 ? -11.252 0.222 33.514 1.00 93.88 485 ILE A CA 1
ATOM 3828 C C . ILE A 1 485 ? -11.091 -0.649 34.759 1.00 93.88 485 ILE A C 1
ATOM 3830 O O . ILE A 1 485 ? -11.089 -1.875 34.663 1.00 93.88 485 ILE A O 1
ATOM 3834 N N . TYR A 1 486 ? -10.983 -0.003 35.913 1.00 95.44 486 TYR A N 1
ATOM 3835 C CA . TYR A 1 486 ? -10.978 -0.628 37.229 1.00 95.44 486 TYR A CA 1
ATOM 3836 C C . TYR A 1 486 ? -12.173 -0.073 38.000 1.00 95.44 486 TYR A C 1
ATOM 3838 O O . TYR A 1 486 ? -12.190 1.107 38.367 1.00 95.44 486 TYR A O 1
ATOM 3846 N N . GLU A 1 487 ? -13.187 -0.912 38.180 1.00 94.38 487 GLU A N 1
ATOM 3847 C CA . GLU A 1 487 ? -14.446 -0.539 38.826 1.00 94.38 487 GLU A CA 1
ATOM 3848 C C . GLU A 1 487 ? -14.220 -0.274 40.318 1.00 94.38 487 GLU A C 1
ATOM 3850 O O . GLU A 1 487 ? -13.475 -0.998 40.989 1.00 94.38 487 GLU A O 1
ATOM 3855 N N . ALA A 1 488 ? -14.841 0.773 40.860 1.00 95.75 488 ALA A N 1
ATOM 3856 C CA . ALA A 1 488 ? -14.642 1.138 42.259 1.00 95.75 488 ALA A CA 1
ATOM 3857 C C . ALA A 1 488 ? -15.245 0.099 43.214 1.00 95.75 488 ALA A C 1
ATOM 3859 O O . ALA A 1 488 ? -14.699 -0.126 44.291 1.00 95.75 488 ALA A O 1
ATOM 3860 N N . GLU A 1 489 ? -16.335 -0.564 42.834 1.00 92.38 489 GLU A N 1
ATOM 3861 C CA . GLU A 1 489 ? -16.967 -1.625 43.626 1.00 92.38 489 GLU A CA 1
ATOM 3862 C C . GLU A 1 489 ? -16.106 -2.889 43.782 1.00 92.38 489 GLU A C 1
ATOM 3864 O O . GLU A 1 489 ? -16.349 -3.672 44.697 1.00 92.38 489 GLU A O 1
ATOM 3869 N N . GLU A 1 490 ? -15.105 -3.085 42.916 1.00 92.94 490 GLU A N 1
ATOM 3870 C CA . GLU A 1 490 ? -14.153 -4.203 42.977 1.00 92.94 490 GLU A CA 1
ATOM 3871 C C . GLU A 1 490 ? -12.861 -3.812 43.734 1.00 92.94 490 GLU A C 1
ATOM 3873 O O . GLU A 1 490 ? -11.980 -4.646 43.958 1.00 92.94 490 GLU A O 1
ATOM 3878 N N . ALA A 1 491 ? -12.742 -2.545 44.147 1.00 94.50 491 ALA A N 1
ATOM 3879 C CA . ALA A 1 491 ? -11.586 -1.995 44.846 1.00 94.50 491 ALA A CA 1
ATOM 3880 C C . ALA A 1 491 ? -11.614 -2.276 46.363 1.00 94.50 491 ALA A C 1
ATOM 3882 O O . ALA A 1 491 ? -12.639 -2.624 46.954 1.00 94.50 491 ALA A O 1
ATOM 3883 N N . SER A 1 492 ? -10.473 -2.081 47.031 1.00 95.69 492 SER A N 1
ATOM 3884 C CA . SER A 1 492 ? -10.403 -2.143 48.495 1.00 95.69 492 SER A CA 1
ATOM 3885 C C . SER A 1 492 ? -10.988 -0.864 49.106 1.00 95.69 492 SER A C 1
ATOM 3887 O O . SER A 1 492 ? -10.551 0.251 48.800 1.00 95.69 492 SER A O 1
ATOM 3889 N N . LEU A 1 493 ? -12.012 -1.028 49.951 1.00 95.19 493 LEU A N 1
ATOM 3890 C CA . LEU A 1 493 ? -12.807 0.065 50.511 1.00 95.19 493 LEU A CA 1
ATOM 3891 C C . LEU A 1 493 ? -12.262 0.514 51.874 1.00 95.19 493 LEU A C 1
ATOM 3893 O O . LEU A 1 493 ? -12.112 -0.288 52.797 1.00 95.19 493 LEU A O 1
ATOM 3897 N N . GLY A 1 494 ? -12.008 1.817 52.016 1.00 91.31 494 GLY A N 1
ATOM 3898 C CA . GLY A 1 494 ? -11.633 2.429 53.287 1.00 91.31 494 GLY A CA 1
ATOM 3899 C C . GLY A 1 494 ? -12.786 2.502 54.307 1.00 91.31 494 GLY A C 1
ATOM 3900 O O . GLY A 1 494 ? -13.927 2.124 54.031 1.00 91.31 494 GLY A O 1
ATOM 3901 N N . PRO A 1 495 ? -12.524 3.020 55.519 1.00 88.38 495 PRO A N 1
ATOM 3902 C CA . PRO A 1 495 ? -13.536 3.122 56.568 1.00 88.38 495 PRO A CA 1
ATOM 3903 C C . PRO A 1 495 ? -14.690 4.058 56.167 1.00 88.38 495 PRO A C 1
ATOM 3905 O O . PRO A 1 495 ? -14.464 5.169 55.695 1.00 88.38 495 PRO A O 1
ATOM 3908 N N . GLY A 1 496 ? -15.937 3.620 56.386 1.00 86.00 496 GLY A N 1
ATOM 3909 C CA . GLY A 1 496 ? -17.149 4.408 56.100 1.00 86.00 496 GLY A CA 1
ATOM 3910 C C . GLY A 1 496 ? -17.578 4.443 54.626 1.00 86.00 496 GLY A C 1
ATOM 3911 O O . GLY A 1 496 ? -18.599 5.052 54.300 1.00 86.00 496 GLY A O 1
ATOM 3912 N N . VAL A 1 497 ? -16.831 3.774 53.747 1.00 93.31 497 VAL A N 1
ATOM 3913 C CA . VAL A 1 497 ? -17.118 3.651 52.317 1.00 93.31 497 VAL A CA 1
ATOM 3914 C C . VAL A 1 497 ? -18.123 2.522 52.078 1.00 93.31 497 VAL A C 1
ATOM 3916 O O . VAL A 1 497 ? -17.999 1.452 52.665 1.00 93.31 497 VAL A O 1
ATOM 3919 N N . ASN A 1 498 ? -19.127 2.751 51.227 1.00 92.19 498 ASN A N 1
ATOM 3920 C CA . ASN A 1 498 ? -20.170 1.760 50.933 1.00 92.19 498 ASN A CA 1
ATOM 3921 C C . ASN A 1 498 ? -20.487 1.697 49.433 1.00 92.19 498 ASN A C 1
ATOM 3923 O O . ASN A 1 498 ? -20.471 2.725 48.755 1.00 92.19 498 ASN A O 1
ATOM 3927 N N . ILE A 1 499 ? -20.834 0.508 48.937 1.00 91.38 499 ILE A N 1
ATOM 3928 C CA . ILE A 1 499 ? -21.274 0.293 47.551 1.00 91.38 499 ILE A CA 1
ATOM 3929 C C . ILE A 1 499 ? -22.740 0.724 47.409 1.00 91.38 499 ILE A C 1
ATOM 3931 O O . ILE A 1 499 ? -23.577 0.428 48.262 1.00 91.38 499 ILE A O 1
ATOM 3935 N N . ILE A 1 500 ? -23.043 1.438 46.329 1.00 89.88 500 ILE A N 1
ATOM 3936 C CA . ILE A 1 500 ? -24.371 1.919 45.955 1.00 89.88 500 ILE A CA 1
ATOM 3937 C C . ILE A 1 500 ? -24.732 1.316 44.598 1.00 89.88 500 ILE A C 1
ATOM 3939 O O . ILE A 1 500 ? -24.369 1.855 43.551 1.00 89.88 500 ILE A O 1
ATOM 3943 N N . GLU A 1 501 ? -25.468 0.208 44.618 1.00 87.62 501 GLU A N 1
ATOM 3944 C CA . GLU A 1 501 ? -25.983 -0.428 43.403 1.00 87.62 501 GLU A CA 1
ATOM 3945 C C . GLU A 1 501 ? -27.015 0.464 42.696 1.00 87.62 501 GLU A C 1
ATOM 3947 O O . GLU A 1 501 ? -27.842 1.136 43.329 1.00 87.62 501 GLU A O 1
ATOM 3952 N N . ARG A 1 502 ? -26.984 0.473 41.358 1.00 86.00 502 ARG A N 1
ATOM 3953 C CA . ARG A 1 502 ? -27.904 1.251 40.517 1.00 86.00 502 ARG A CA 1
ATOM 3954 C C . ARG A 1 502 ? -28.596 0.340 39.515 1.00 86.00 502 ARG A C 1
ATOM 3956 O O . ARG A 1 502 ? -27.961 -0.383 38.755 1.00 86.00 502 ARG A O 1
ATOM 3963 N N . GLN A 1 503 ? -29.922 0.412 39.484 1.00 80.06 503 GLN A N 1
ATOM 3964 C CA . GLN A 1 503 ? -30.717 -0.356 38.536 1.00 80.06 503 GLN A CA 1
ATOM 3965 C C . GLN A 1 503 ? -30.644 0.266 37.135 1.00 80.06 503 GLN A C 1
ATOM 3967 O O . GLN A 1 503 ? -30.777 1.483 36.979 1.00 80.06 503 GLN A O 1
ATOM 3972 N N . TYR A 1 504 ? -30.479 -0.573 36.112 1.00 77.88 504 TYR A N 1
ATOM 3973 C CA . TYR A 1 504 ? -30.530 -0.138 34.719 1.00 77.88 504 TYR A CA 1
ATOM 3974 C C . TYR A 1 504 ? -31.962 0.253 34.343 1.00 77.88 504 TYR A C 1
ATOM 3976 O O . TYR A 1 504 ? -32.900 -0.528 34.503 1.00 77.88 504 TYR A O 1
ATOM 3984 N N . THR A 1 505 ? -32.135 1.464 33.817 1.00 75.69 505 THR A N 1
ATOM 3985 C CA . THR A 1 505 ? -33.418 1.929 33.276 1.00 75.69 505 THR A CA 1
ATOM 3986 C C . THR A 1 505 ? -33.419 1.778 31.754 1.00 75.69 505 THR A C 1
ATOM 3988 O O . THR A 1 505 ? -32.559 2.392 31.124 1.00 75.69 505 THR A O 1
ATOM 3991 N N . PRO A 1 506 ? -34.370 1.042 31.145 1.00 66.88 506 PRO A N 1
ATOM 3992 C CA . PRO A 1 506 ? -34.357 0.738 29.707 1.00 66.88 506 PRO A CA 1
ATOM 3993 C C . PRO A 1 506 ? -34.292 1.966 28.786 1.00 66.88 506 PRO A C 1
ATOM 3995 O O . PRO A 1 506 ? -33.686 1.905 27.722 1.00 66.88 506 PRO A O 1
ATOM 3998 N N . ASP A 1 507 ? -34.875 3.090 29.212 1.00 72.81 507 ASP A N 1
ATOM 3999 C CA . ASP A 1 507 ? -35.002 4.308 28.400 1.00 72.81 507 ASP A CA 1
ATOM 4000 C C . ASP A 1 507 ? -33.826 5.292 28.546 1.00 72.81 507 ASP A C 1
ATOM 4002 O O . ASP A 1 507 ? -33.848 6.378 27.961 1.00 72.81 507 ASP A O 1
ATOM 4006 N N . ARG A 1 508 ? -32.806 4.973 29.356 1.00 76.19 508 ARG A N 1
ATOM 4007 C CA . ARG A 1 508 ? -31.647 5.854 29.570 1.00 76.19 508 ARG A CA 1
ATOM 4008 C C . ARG A 1 508 ? -30.342 5.093 29.440 1.00 76.19 508 ARG A C 1
ATOM 4010 O O . ARG A 1 508 ? -30.162 4.038 30.037 1.00 76.19 508 ARG A O 1
ATOM 4017 N N . THR A 1 509 ? -29.396 5.695 28.729 1.00 77.50 509 THR A N 1
ATOM 4018 C CA . THR A 1 509 ? -28.010 5.232 28.725 1.00 77.50 509 THR A CA 1
ATOM 4019 C C . THR A 1 509 ? -27.416 5.412 30.127 1.00 77.50 509 THR A C 1
ATOM 4021 O O . THR A 1 509 ? -27.458 6.537 30.643 1.00 77.50 509 THR A O 1
ATOM 4024 N N . PRO A 1 510 ? -26.877 4.353 30.749 1.00 82.69 510 PRO A N 1
ATOM 4025 C CA . PRO A 1 510 ? -26.223 4.449 32.050 1.00 82.69 510 PRO A CA 1
ATOM 4026 C C . PRO A 1 510 ? -25.023 5.399 31.964 1.00 82.69 510 PRO A C 1
ATOM 4028 O O . PRO A 1 510 ? -24.330 5.466 30.947 1.00 82.69 510 PRO A O 1
ATOM 4031 N N . SER A 1 511 ? -24.792 6.158 33.032 1.00 84.81 511 SER A N 1
ATOM 4032 C CA . SER A 1 511 ? -23.647 7.070 33.160 1.00 84.81 511 SER A CA 1
ATOM 4033 C C . SER A 1 511 ? -22.494 6.480 33.976 1.00 84.81 511 SER A C 1
ATOM 4035 O O . SER A 1 511 ? -21.584 7.222 34.332 1.00 84.81 511 SER A O 1
ATOM 4037 N N . TRP A 1 512 ? -22.565 5.188 34.291 1.00 89.50 512 TRP A N 1
ATOM 4038 C CA . TRP A 1 512 ? -21.632 4.433 35.127 1.00 89.50 512 TRP A CA 1
ATOM 4039 C C . TRP A 1 512 ? -21.343 3.071 34.483 1.00 89.50 512 TRP A C 1
ATOM 4041 O O . TRP A 1 512 ? -22.097 2.633 33.601 1.00 89.50 512 TRP A O 1
ATOM 4051 N N . THR A 1 513 ? -20.249 2.438 34.885 1.00 88.06 513 THR A N 1
ATOM 4052 C CA . THR A 1 513 ? -19.860 1.077 34.504 1.00 88.06 513 THR A CA 1
ATOM 4053 C C . THR A 1 513 ? -20.083 0.114 35.679 1.00 88.06 513 THR A C 1
ATOM 4055 O O . THR A 1 513 ? -20.495 0.523 36.758 1.00 88.06 513 THR A O 1
ATOM 4058 N N . GLY A 1 514 ? -19.990 -1.195 35.441 1.00 85.69 514 GLY A N 1
ATOM 4059 C CA . GLY A 1 514 ? -20.265 -2.186 36.485 1.00 85.69 514 GLY A CA 1
ATOM 4060 C C . GLY A 1 514 ? -21.693 -2.169 37.073 1.00 85.69 514 GLY A C 1
ATOM 4061 O O . GLY A 1 514 ? -22.696 -2.056 36.347 1.00 85.69 514 GLY A O 1
ATOM 4062 N N . ILE A 1 515 ? -21.794 -2.381 38.391 1.00 85.06 515 ILE A N 1
ATOM 4063 C CA . ILE A 1 515 ? -23.060 -2.556 39.133 1.00 85.06 515 ILE A CA 1
ATOM 4064 C C . ILE A 1 515 ? -23.571 -1.268 39.793 1.00 85.06 515 ILE A C 1
ATOM 4066 O O . ILE A 1 515 ? -24.727 -1.216 40.232 1.00 85.06 515 ILE A O 1
ATOM 4070 N N . GLY A 1 516 ? -22.756 -0.215 39.861 1.00 89.06 516 GLY A N 1
ATOM 4071 C CA . GLY A 1 516 ? -23.158 1.035 40.496 1.00 89.06 516 GLY A CA 1
ATOM 4072 C C . GLY A 1 516 ? -21.999 1.981 40.771 1.00 89.06 516 GLY A C 1
ATOM 4073 O O . GLY A 1 516 ? -21.238 2.315 39.880 1.00 89.06 516 GLY A O 1
ATOM 4074 N N . PHE A 1 517 ? -21.935 2.477 42.003 1.00 93.38 517 PHE A N 1
ATOM 4075 C CA . PHE A 1 517 ? -20.904 3.407 42.448 1.00 93.38 517 PHE A CA 1
ATOM 4076 C C . PHE A 1 517 ? -20.417 3.047 43.846 1.00 93.38 517 PHE A C 1
ATOM 4078 O O . PHE A 1 517 ? -21.104 2.373 44.612 1.00 93.38 517 PHE A O 1
ATOM 4085 N N . VAL A 1 518 ? -19.299 3.635 44.246 1.00 95.06 518 VAL A N 1
ATOM 4086 C CA . VAL A 1 518 ? -18.820 3.638 45.625 1.00 95.06 518 VAL A CA 1
ATOM 4087 C C . VAL A 1 518 ? -19.020 5.014 46.249 1.00 95.06 518 VAL A C 1
ATOM 4089 O O . VAL A 1 518 ? -18.509 6.020 45.761 1.00 95.06 518 VAL A O 1
ATOM 4092 N N . ARG A 1 519 ? -19.761 5.071 47.361 1.00 93.00 519 ARG A N 1
ATOM 4093 C CA . ARG A 1 519 ? -19.952 6.284 48.162 1.00 93.00 519 ARG A CA 1
ATOM 4094 C C . ARG A 1 519 ? -18.732 6.515 49.045 1.00 93.00 519 ARG A C 1
ATOM 4096 O O . ARG A 1 519 ? -18.556 5.814 50.040 1.00 93.00 519 ARG A O 1
ATOM 4103 N N . VAL A 1 520 ? -17.947 7.537 48.715 1.00 93.12 520 VAL A N 1
ATOM 4104 C CA . VAL A 1 520 ? -16.732 7.919 49.444 1.00 93.12 520 VAL A CA 1
ATOM 4105 C C . VAL A 1 520 ? -16.980 9.218 50.223 1.00 93.12 520 VAL A C 1
ATOM 4107 O O . VAL A 1 520 ? -17.161 10.263 49.590 1.00 93.12 520 VAL A O 1
ATOM 4110 N N . PRO A 1 521 ? -17.057 9.177 51.568 1.00 91.38 521 PRO A N 1
ATOM 4111 C CA . PRO A 1 521 ? -17.196 10.372 52.402 1.00 91.38 521 PRO A CA 1
ATOM 4112 C C . PRO A 1 521 ? -15.878 11.153 52.545 1.00 91.38 521 PRO A C 1
ATOM 4114 O O . PRO A 1 521 ? -14.802 10.650 52.218 1.00 91.38 521 PRO A O 1
ATOM 4117 N N . GLU A 1 522 ? -15.960 12.379 53.065 1.00 89.44 522 GLU A N 1
ATOM 4118 C CA . GLU A 1 522 ? -14.778 13.198 53.376 1.00 89.44 522 GLU A CA 1
ATOM 4119 C C . GLU A 1 522 ? -13.834 12.482 54.354 1.00 89.44 522 GLU A C 1
ATOM 4121 O O . GLU A 1 522 ? -14.262 11.919 55.363 1.00 89.44 522 GLU A O 1
ATOM 4126 N N . GLY A 1 523 ? -12.540 12.485 54.033 1.00 88.81 523 GLY A N 1
ATOM 4127 C CA . GLY A 1 523 ? -11.485 11.806 54.789 1.00 88.81 523 GLY A CA 1
ATOM 4128 C C . GLY A 1 523 ? -11.366 10.298 54.534 1.00 88.81 523 GLY A C 1
ATOM 4129 O O . GLY A 1 523 ? -10.458 9.670 55.078 1.00 88.81 523 GLY A O 1
ATOM 4130 N N . ALA A 1 524 ? -12.239 9.701 53.716 1.00 94.00 524 ALA A N 1
ATOM 4131 C CA . ALA A 1 524 ? -12.130 8.299 53.313 1.00 94.00 524 ALA A CA 1
ATOM 4132 C C . ALA A 1 524 ? -11.322 8.114 52.016 1.00 94.00 524 ALA A C 1
ATOM 4134 O O . ALA A 1 524 ? -10.979 9.073 51.316 1.00 94.00 524 ALA A O 1
ATOM 4135 N N . TYR A 1 525 ? -11.013 6.853 51.701 1.00 95.00 525 TYR A N 1
ATOM 4136 C CA . TYR A 1 525 ? -10.208 6.472 50.543 1.00 95.00 525 TYR A CA 1
ATOM 4137 C C . TYR A 1 525 ? -10.681 5.161 49.896 1.00 95.00 525 TYR A C 1
ATOM 4139 O O . TYR A 1 525 ? -11.369 4.355 50.527 1.00 95.00 525 TYR A O 1
ATOM 4147 N N . VAL A 1 526 ? -10.274 4.953 48.643 1.00 96.69 526 VAL A N 1
ATOM 4148 C CA . VAL A 1 526 ? -10.467 3.721 47.860 1.00 96.69 526 VAL A CA 1
ATOM 4149 C C . VAL A 1 526 ? -9.131 3.323 47.224 1.00 96.69 526 VAL A C 1
ATOM 4151 O O . VAL A 1 526 ? -8.413 4.188 46.714 1.00 96.69 526 VAL A O 1
ATOM 4154 N N . GLU A 1 527 ? -8.781 2.036 47.266 1.00 97.12 527 GLU A N 1
ATOM 4155 C CA . GLU A 1 527 ? -7.523 1.495 46.726 1.00 97.12 527 GLU A CA 1
ATOM 4156 C C . GLU A 1 527 ? -7.768 0.527 45.561 1.00 97.12 527 GLU A C 1
ATOM 4158 O O . GLU A 1 527 ? -8.345 -0.547 45.733 1.00 97.12 527 GLU A O 1
ATOM 4163 N N . PHE A 1 528 ? -7.278 0.898 44.378 1.00 97.00 528 PHE A N 1
ATOM 4164 C CA . PHE A 1 528 ? -7.360 0.120 43.143 1.00 97.00 528 PHE A CA 1
ATOM 4165 C C . PHE A 1 528 ? -6.092 -0.717 42.944 1.00 97.00 528 PHE A C 1
ATOM 4167 O O . PHE A 1 528 ? -4.977 -0.195 43.045 1.00 97.00 528 PHE A O 1
ATOM 4174 N N . TYR A 1 529 ? -6.254 -1.995 42.598 1.00 95.38 529 TYR A N 1
ATOM 4175 C CA . TYR A 1 529 ? -5.145 -2.907 42.301 1.00 95.38 529 TYR A CA 1
ATOM 4176 C C . TYR A 1 529 ? -4.984 -3.099 40.793 1.00 95.38 529 TYR A C 1
ATOM 4178 O O . TYR A 1 529 ? -5.900 -3.553 40.113 1.00 95.38 529 TYR A O 1
ATOM 4186 N N . ILE A 1 530 ? -3.799 -2.780 40.276 1.00 95.38 530 ILE A N 1
ATOM 4187 C CA . ILE A 1 530 ? -3.490 -2.752 38.843 1.00 95.38 530 ILE A CA 1
ATOM 4188 C C . ILE A 1 530 ? -2.425 -3.810 38.543 1.00 95.38 530 ILE A C 1
ATOM 4190 O O . ILE A 1 530 ? -1.330 -3.732 39.097 1.00 95.38 530 ILE A O 1
ATOM 4194 N N . ASN A 1 531 ? -2.709 -4.786 37.676 1.00 92.38 531 ASN A N 1
ATOM 4195 C CA . ASN A 1 531 ? -1.802 -5.920 37.407 1.00 92.38 531 ASN A CA 1
ATOM 4196 C C . ASN A 1 531 ? -1.708 -6.346 35.924 1.00 92.38 531 ASN A C 1
ATOM 4198 O O . ASN A 1 531 ? -1.034 -7.320 35.594 1.00 92.38 531 ASN A O 1
ATOM 4202 N N . ASN A 1 532 ? -2.371 -5.629 35.021 1.00 91.50 532 ASN A N 1
ATOM 4203 C CA . ASN A 1 532 ? -2.588 -6.001 33.618 1.00 91.50 532 ASN A CA 1
ATOM 4204 C C . ASN A 1 532 ? -2.111 -4.910 32.639 1.00 91.50 532 ASN A C 1
ATOM 4206 O O . ASN A 1 532 ? -2.695 -4.724 31.573 1.00 91.50 532 ASN A O 1
ATOM 4210 N N . ILE A 1 533 ? -1.033 -4.197 32.985 1.00 92.44 533 ILE A N 1
ATOM 4211 C CA . ILE A 1 533 ? -0.426 -3.176 32.117 1.00 92.44 533 ILE A CA 1
ATOM 4212 C C . ILE A 1 533 ? 0.106 -3.832 30.827 1.00 92.44 533 ILE A C 1
ATOM 4214 O O . ILE A 1 533 ? 0.982 -4.700 30.913 1.00 92.44 533 ILE A O 1
ATOM 4218 N N . PRO A 1 534 ? -0.368 -3.427 29.632 1.00 89.38 534 PRO A N 1
ATOM 4219 C CA . PRO A 1 534 ? -0.048 -4.101 28.367 1.00 89.38 534 PRO A CA 1
ATOM 4220 C C . PRO A 1 534 ? 1.354 -3.771 27.843 1.00 89.38 534 PRO A C 1
ATOM 4222 O O . PRO A 1 534 ? 2.014 -4.611 27.223 1.00 89.38 534 PRO A O 1
ATOM 4225 N N . TYR A 1 535 ? 1.801 -2.541 28.096 1.00 91.19 535 TYR A N 1
ATOM 4226 C CA . TYR A 1 535 ? 2.957 -1.917 27.475 1.00 91.19 535 TYR A CA 1
ATOM 4227 C C . TYR A 1 535 ? 3.575 -0.900 28.436 1.00 91.19 535 TYR A C 1
ATOM 4229 O O . TYR A 1 535 ? 2.854 -0.135 29.079 1.00 91.19 535 TYR A O 1
ATOM 4237 N N . SER A 1 536 ? 4.905 -0.897 28.544 1.00 91.88 536 SER A N 1
ATOM 4238 C CA . SER A 1 536 ? 5.619 0.015 29.440 1.00 91.88 536 SER A CA 1
ATOM 4239 C C . SER A 1 536 ? 5.646 1.433 28.863 1.00 91.88 536 SER A C 1
ATOM 4241 O O . SER A 1 536 ? 6.422 1.697 27.943 1.00 91.88 536 SER A O 1
ATOM 4243 N N . MET A 1 537 ? 4.813 2.335 29.382 1.00 91.38 537 MET A N 1
ATOM 4244 C CA . MET A 1 537 ? 4.706 3.732 28.937 1.00 91.38 537 MET A CA 1
ATOM 4245 C C . MET A 1 537 ? 3.989 4.603 29.975 1.00 91.38 537 MET A C 1
ATOM 4247 O O . MET A 1 537 ? 3.552 4.112 31.017 1.00 91.38 537 MET A O 1
ATOM 4251 N N . GLU A 1 538 ? 3.842 5.891 29.680 1.00 92.56 538 GLU A N 1
ATOM 4252 C CA . GLU A 1 538 ? 2.999 6.812 30.433 1.00 92.56 538 GLU A CA 1
ATOM 4253 C C . GLU A 1 538 ? 1.502 6.587 30.163 1.00 92.56 538 GLU A C 1
ATOM 4255 O O . GLU A 1 538 ? 1.077 6.390 29.025 1.00 92.56 538 GLU A O 1
ATOM 4260 N N . TYR A 1 539 ? 0.689 6.638 31.218 1.00 94.31 539 TYR A N 1
ATOM 4261 C CA . TYR A 1 539 ? -0.769 6.559 31.152 1.00 94.31 539 TYR A CA 1
ATOM 4262 C C . TYR A 1 539 ? -1.387 7.771 31.852 1.00 94.31 539 TYR A C 1
ATOM 4264 O O . TYR A 1 539 ? -0.967 8.161 32.944 1.00 94.31 539 TYR A O 1
ATOM 4272 N N . ASP A 1 540 ? -2.411 8.349 31.232 1.00 95.12 540 ASP A N 1
ATOM 4273 C CA . ASP A 1 540 ? -3.291 9.324 31.863 1.00 95.12 540 ASP A CA 1
ATOM 4274 C C . ASP A 1 540 ? -4.230 8.585 32.825 1.00 95.12 540 ASP A C 1
ATOM 4276 O O . ASP A 1 540 ? -5.012 7.723 32.412 1.00 95.12 540 ASP A O 1
ATOM 4280 N N . ILE A 1 541 ? -4.171 8.938 34.110 1.00 96.00 541 ILE A N 1
ATOM 4281 C CA . ILE A 1 541 ? -5.114 8.434 35.111 1.00 96.00 541 ILE A CA 1
ATOM 4282 C C . ILE A 1 541 ? -6.378 9.290 35.042 1.00 96.00 541 ILE A C 1
ATOM 4284 O O . ILE A 1 541 ? -6.334 10.516 35.185 1.00 96.00 541 ILE A O 1
ATOM 4288 N N . LEU A 1 542 ? -7.511 8.637 34.827 1.00 96.06 542 LEU A N 1
ATOM 4289 C CA . LEU A 1 542 ? -8.828 9.245 34.738 1.00 96.06 542 LEU A CA 1
ATOM 4290 C C . LEU A 1 542 ? -9.719 8.686 35.845 1.00 96.06 542 LEU A C 1
ATOM 4292 O O . LEU A 1 542 ? -9.816 7.476 36.013 1.00 96.06 542 LEU A O 1
ATOM 4296 N N . ILE A 1 543 ? -10.402 9.565 36.570 1.00 95.81 543 ILE A N 1
ATOM 4297 C CA . ILE A 1 543 ? -11.391 9.184 37.582 1.00 95.81 543 ILE A CA 1
ATOM 4298 C C . ILE A 1 543 ? -12.765 9.552 37.047 1.00 95.81 543 ILE A C 1
ATOM 4300 O O . ILE A 1 543 ? -12.996 10.716 36.707 1.00 95.81 543 ILE A O 1
ATOM 4304 N N . ARG A 1 544 ? -13.677 8.585 36.990 1.00 95.56 544 ARG A N 1
ATOM 4305 C CA . ARG A 1 544 ? -15.094 8.797 36.679 1.00 95.56 544 ARG A CA 1
ATOM 4306 C C . ARG A 1 544 ? -15.892 8.843 37.978 1.00 95.56 544 ARG A C 1
ATOM 4308 O O . ARG A 1 544 ? -15.659 8.052 38.891 1.00 95.56 544 ARG A O 1
ATOM 4315 N N . TYR A 1 545 ? -16.787 9.817 38.091 1.00 93.69 545 TYR A N 1
ATOM 4316 C CA . TYR A 1 545 ? -17.527 10.072 39.323 1.00 93.69 545 TYR A CA 1
ATOM 4317 C C . TYR A 1 545 ? -18.862 10.779 39.064 1.00 93.69 545 TYR A C 1
ATOM 4319 O O . TYR A 1 545 ? -19.046 11.491 38.075 1.00 93.69 545 TYR A O 1
ATOM 4327 N N . GLU A 1 546 ? -19.798 10.621 39.993 1.00 90.69 546 GLU A N 1
ATOM 4328 C CA . GLU A 1 546 ? -21.052 11.361 40.045 1.00 90.69 546 GLU A CA 1
ATOM 4329 C C . GLU A 1 546 ? -21.031 12.324 41.250 1.00 90.69 546 GLU A C 1
ATOM 4331 O O . GLU A 1 546 ? -21.106 11.881 42.402 1.00 90.69 546 GLU A O 1
ATOM 4336 N N . PRO A 1 547 ? -20.906 13.648 41.018 1.00 82.06 547 PRO A N 1
ATOM 4337 C CA . PRO A 1 547 ? -21.014 14.641 42.081 1.00 82.06 547 PRO A CA 1
ATOM 4338 C C . PRO A 1 547 ? -22.428 14.702 42.667 1.00 82.06 547 PRO A C 1
ATOM 4340 O O . PRO A 1 547 ? -23.419 14.445 41.976 1.00 82.06 547 PRO A O 1
ATOM 4343 N N . GLN A 1 548 ? -22.517 15.116 43.933 1.00 73.31 548 GLN A N 1
ATOM 4344 C CA . GLN A 1 548 ? -23.793 15.414 44.578 1.00 73.31 548 GLN A CA 1
ATOM 4345 C C . GLN A 1 548 ? -24.487 16.590 43.888 1.00 73.31 548 GLN A C 1
ATOM 4347 O O . GLN A 1 548 ? -23.887 17.637 43.653 1.00 73.31 548 GLN A O 1
ATOM 4352 N N . VAL A 1 549 ? -25.775 16.433 43.586 1.00 60.88 549 VAL A N 1
ATOM 4353 C CA . VAL A 1 549 ? -26.607 17.531 43.088 1.00 60.88 549 VAL A CA 1
ATOM 4354 C C . VAL A 1 549 ? -27.262 18.203 44.292 1.00 60.88 549 VAL A C 1
ATOM 4356 O O . VAL A 1 549 ? -28.143 17.618 44.921 1.00 60.88 549 VAL A O 1
ATOM 4359 N N . ALA A 1 550 ? -26.845 19.428 44.618 1.00 50.12 550 ALA A N 1
ATOM 4360 C CA . ALA A 1 550 ? -27.524 20.235 45.626 1.00 50.12 550 ALA A CA 1
ATOM 4361 C C . ALA A 1 550 ? -28.941 20.582 45.134 1.00 50.12 550 ALA A C 1
ATOM 4363 O O . ALA A 1 550 ? -29.126 21.138 44.052 1.00 50.12 550 ALA A O 1
ATOM 4364 N N . PHE A 1 551 ? -29.957 20.246 45.929 1.00 45.62 551 PHE A N 1
ATOM 4365 C CA . PHE A 1 551 ? -31.378 20.360 45.571 1.00 45.62 551 PHE A CA 1
ATOM 4366 C C . PHE A 1 551 ? -31.914 21.812 45.511 1.00 45.62 551 PHE A C 1
ATOM 4368 O O . PHE A 1 551 ? -33.115 22.008 45.321 1.00 45.62 551 PHE A O 1
ATOM 4375 N N . PHE A 1 552 ? -31.062 22.840 45.652 1.00 50.06 552 PHE A N 1
ATOM 4376 C CA . PHE A 1 552 ? -31.478 24.244 45.756 1.00 50.06 552 PHE A CA 1
ATOM 4377 C C . PHE A 1 552 ? -30.956 25.132 44.605 1.00 50.06 552 PHE A C 1
ATOM 4379 O O . PHE A 1 552 ? -29.750 25.276 44.426 1.00 50.06 552 PHE A O 1
ATOM 4386 N N . PRO A 1 553 ? -31.838 25.818 43.847 1.00 50.06 553 PRO A N 1
ATOM 4387 C CA . PRO A 1 553 ? -31.482 26.538 42.617 1.00 50.06 553 PRO A CA 1
ATOM 4388 C C . PRO A 1 553 ? -30.877 27.945 42.836 1.00 50.06 553 PRO A C 1
ATOM 4390 O O . PRO A 1 553 ? -31.040 28.814 41.980 1.00 50.06 553 PRO A O 1
ATOM 4393 N N . ARG A 1 554 ? -30.221 28.226 43.975 1.00 45.38 554 ARG A N 1
ATOM 4394 C CA . ARG A 1 554 ? -29.716 29.583 44.303 1.00 45.38 554 ARG A CA 1
ATOM 4395 C C . ARG A 1 554 ? -28.250 29.699 44.739 1.00 45.38 554 ARG A C 1
ATOM 4397 O O . ARG A 1 554 ? -27.803 30.827 44.927 1.00 45.38 554 ARG A O 1
ATOM 4404 N N . GLN A 1 555 ? -27.491 28.610 44.822 1.00 52.44 555 GLN A N 1
ATOM 4405 C CA . GLN A 1 555 ? -26.055 28.643 45.134 1.00 52.44 555 GLN A CA 1
ATOM 4406 C C . GLN A 1 555 ? -25.242 27.919 44.057 1.00 52.44 555 GLN A C 1
ATOM 4408 O O . GLN A 1 555 ? -25.727 26.980 43.424 1.00 52.44 555 GLN A O 1
ATOM 4413 N N . LEU A 1 556 ? -24.017 28.403 43.815 1.00 55.59 556 LEU A N 1
ATOM 4414 C CA . LEU A 1 556 ? -23.019 27.667 43.037 1.00 55.59 556 LEU A CA 1
ATOM 4415 C C . LEU A 1 556 ? -22.820 26.303 43.717 1.00 55.59 556 LEU A C 1
ATOM 4417 O O . LEU A 1 556 ? -22.666 26.286 44.935 1.00 55.59 556 LEU A O 1
ATOM 4421 N N . PRO A 1 557 ? -22.859 25.180 42.983 1.00 60.00 557 PRO A N 1
ATOM 4422 C CA . PRO A 1 557 ? -22.631 23.879 43.591 1.00 60.00 557 PRO A CA 1
ATOM 4423 C C . PRO A 1 557 ? -21.203 23.807 44.148 1.00 60.00 557 PRO A C 1
ATOM 4425 O O . PRO A 1 557 ? -20.245 24.170 43.461 1.00 60.00 557 PRO A O 1
ATOM 4428 N N . ASP A 1 558 ? -21.090 23.345 45.389 1.00 70.06 558 ASP A N 1
ATOM 4429 C CA . ASP A 1 558 ? -19.820 23.073 46.056 1.00 70.06 558 ASP A CA 1
ATOM 4430 C C . ASP A 1 558 ? -19.033 21.971 45.315 1.00 70.06 558 ASP A C 1
ATOM 4432 O O . ASP A 1 558 ? -19.583 21.176 44.544 1.00 70.06 558 ASP A O 1
ATOM 4436 N N . GLN A 1 559 ? -17.716 21.937 45.516 1.00 78.75 559 GLN A N 1
ATOM 4437 C CA . GLN A 1 559 ? -16.803 21.016 44.833 1.00 78.75 559 GLN A CA 1
ATOM 4438 C C . GLN A 1 559 ? -15.847 20.346 45.820 1.00 78.75 559 GLN A C 1
ATOM 4440 O O . GLN A 1 559 ? -15.571 20.880 46.894 1.00 78.75 559 GLN A O 1
ATOM 4445 N N . TRP A 1 560 ? -15.257 19.217 45.430 1.00 83.19 560 TRP A N 1
ATOM 4446 C CA . TRP A 1 560 ? -14.111 18.685 46.170 1.00 83.19 560 TRP A CA 1
ATOM 4447 C C . TRP A 1 560 ? -12.867 19.477 45.794 1.00 83.19 560 TRP A C 1
ATOM 4449 O O . TRP A 1 560 ? -12.426 19.424 44.645 1.00 83.19 560 TRP A O 1
ATOM 4459 N N . GLU A 1 561 ? -12.308 20.220 46.749 1.00 85.81 561 GLU A N 1
ATOM 4460 C CA . GLU A 1 561 ? -11.109 21.038 46.527 1.00 85.81 561 GLU A CA 1
ATOM 4461 C C . GLU A 1 561 ? -9.869 20.179 46.321 1.00 85.81 561 GLU A C 1
ATOM 4463 O O . GLU A 1 561 ? -9.005 20.524 45.513 1.00 85.81 561 GLU A O 1
ATOM 4468 N N . LYS A 1 562 ? -9.784 19.066 47.057 1.00 90.00 562 LYS A N 1
ATOM 4469 C CA . LYS A 1 562 ? -8.654 18.145 46.997 1.00 90.00 562 LYS A CA 1
ATOM 4470 C C . LYS A 1 562 ? -9.151 16.712 46.941 1.00 90.00 562 LYS A C 1
ATOM 4472 O O . LYS A 1 562 ? -9.712 16.207 47.908 1.00 90.00 562 LYS A O 1
ATOM 4477 N N . ALA A 1 563 ? -8.872 16.064 45.822 1.00 93.38 563 ALA A N 1
ATOM 4478 C CA . ALA A 1 563 ? -8.794 14.624 45.672 1.00 93.38 563 ALA A CA 1
ATOM 4479 C C . ALA A 1 563 ? -7.318 14.269 45.460 1.00 93.38 563 ALA A C 1
ATOM 4481 O O . ALA A 1 563 ? -6.679 14.788 44.540 1.00 93.38 563 ALA A O 1
ATOM 4482 N N . VAL A 1 564 ? -6.766 13.443 46.344 1.00 95.31 564 VAL A N 1
ATOM 4483 C CA . VAL A 1 564 ? -5.351 13.058 46.344 1.00 95.31 564 VAL A CA 1
ATOM 4484 C C . VAL A 1 564 ? -5.227 11.661 45.760 1.00 95.31 564 VAL A C 1
ATOM 4486 O O . VAL A 1 564 ? -5.869 10.726 46.232 1.00 95.31 564 VAL A O 1
ATOM 4489 N N . ILE A 1 565 ? -4.399 11.528 44.731 1.00 96.31 565 ILE A N 1
ATOM 4490 C CA . ILE A 1 565 ? -4.088 10.261 44.084 1.00 96.31 565 ILE A CA 1
ATOM 4491 C C . ILE A 1 565 ? -2.637 9.936 44.405 1.00 96.31 565 ILE A C 1
ATOM 4493 O O . ILE A 1 565 ? -1.752 10.752 44.140 1.00 96.31 565 ILE A O 1
ATOM 4497 N N . SER A 1 566 ? -2.406 8.748 44.956 1.00 95.69 566 SER A N 1
ATOM 4498 C CA . SER A 1 566 ? -1.066 8.229 45.235 1.00 95.69 566 SER A CA 1
ATOM 4499 C C . SER A 1 566 ? -0.867 6.866 44.578 1.00 95.69 566 SER A C 1
ATOM 4501 O O . SER A 1 566 ? -1.699 5.968 44.716 1.00 95.69 566 SER A O 1
ATOM 4503 N N . VAL A 1 567 ? 0.230 6.719 43.837 1.00 95.31 567 VAL A N 1
ATOM 4504 C CA . VAL A 1 567 ? 0.605 5.486 43.140 1.00 95.31 567 VAL A CA 1
ATOM 4505 C C . VAL A 1 567 ? 1.715 4.788 43.918 1.00 95.31 567 VAL A C 1
ATOM 4507 O O . VAL A 1 567 ? 2.832 5.285 44.034 1.00 95.31 567 VAL A O 1
ATOM 4510 N N . SER A 1 568 ? 1.413 3.606 44.448 1.00 93.56 568 SER A N 1
ATOM 4511 C CA . SER A 1 568 ? 2.379 2.751 45.130 1.00 93.56 568 SER A CA 1
ATOM 4512 C C . SER A 1 568 ? 2.999 1.758 44.150 1.00 93.56 568 SER A C 1
ATOM 4514 O O . SER A 1 568 ? 2.301 0.943 43.536 1.00 93.56 568 SER A O 1
ATOM 4516 N N . ARG A 1 569 ? 4.325 1.844 44.000 1.00 90.56 569 ARG A N 1
ATOM 4517 C CA . ARG A 1 569 ? 5.134 0.985 43.126 1.00 90.56 569 ARG A CA 1
ATOM 4518 C C . ARG A 1 569 ? 5.720 -0.190 43.922 1.00 90.56 569 ARG A C 1
ATOM 4520 O O . ARG A 1 569 ? 6.115 -0.002 45.072 1.00 90.56 569 ARG A O 1
ATOM 4527 N N . PRO A 1 570 ? 5.881 -1.379 43.317 1.00 85.69 570 PRO A N 1
ATOM 4528 C CA . PRO A 1 570 ? 6.397 -2.558 44.017 1.00 85.69 570 PRO A CA 1
ATOM 4529 C C . PRO A 1 570 ? 7.914 -2.494 44.290 1.00 85.69 570 PRO A C 1
ATOM 4531 O O . PRO A 1 570 ? 8.429 -3.274 45.088 1.00 85.69 570 PRO A O 1
ATOM 4534 N N . GLY A 1 571 ? 8.650 -1.579 43.643 1.00 83.38 571 GLY A N 1
ATOM 4535 C CA . GLY A 1 571 ? 10.100 -1.428 43.786 1.00 83.38 571 GLY A CA 1
ATOM 4536 C C . GLY A 1 571 ? 10.654 -0.171 43.102 1.00 83.38 571 GLY A C 1
ATOM 4537 O O . GLY A 1 571 ? 9.899 0.680 42.635 1.00 83.38 571 GLY A O 1
ATOM 4538 N N . LYS A 1 572 ? 11.989 -0.045 43.050 1.00 81.88 572 LYS A N 1
ATOM 4539 C CA . LYS A 1 572 ? 12.673 1.056 42.345 1.00 81.88 572 LYS A CA 1
ATOM 4540 C C . LYS A 1 572 ? 12.658 0.826 40.834 1.00 81.88 572 LYS A C 1
ATOM 4542 O O . LYS A 1 572 ? 12.889 -0.295 40.390 1.00 81.88 572 LYS A O 1
ATOM 4547 N N . ILE A 1 573 ? 12.474 1.899 40.071 1.00 82.56 573 ILE A N 1
ATOM 4548 C CA . ILE A 1 573 ? 12.433 1.850 38.607 1.00 82.56 573 ILE A CA 1
ATOM 4549 C C . ILE A 1 573 ? 13.854 1.631 38.054 1.00 82.56 573 ILE A C 1
ATOM 4551 O O . ILE A 1 573 ? 14.766 2.390 38.402 1.00 82.56 573 ILE A O 1
ATOM 4555 N N . PRO A 1 574 ? 14.086 0.611 37.209 1.00 81.56 574 PRO A N 1
ATOM 4556 C CA . PRO A 1 574 ? 15.380 0.400 36.568 1.00 81.56 574 PRO A CA 1
ATOM 4557 C C . PRO A 1 574 ? 15.748 1.565 35.638 1.00 81.56 574 PRO A C 1
ATOM 4559 O O . PRO A 1 574 ? 14.933 1.995 34.825 1.00 81.56 574 PRO A O 1
ATOM 4562 N N . THR A 1 575 ? 17.002 2.028 35.671 1.00 78.88 575 THR A N 1
ATOM 4563 C CA . THR A 1 575 ? 17.476 3.131 34.804 1.00 78.88 575 THR A CA 1
ATOM 4564 C C . THR A 1 575 ? 17.430 2.799 33.309 1.00 78.88 575 THR A C 1
ATOM 4566 O O . THR A 1 575 ? 17.354 3.705 32.489 1.00 78.88 575 THR A O 1
ATOM 4569 N N . GLY A 1 576 ? 17.467 1.511 32.950 1.00 77.00 576 GLY A N 1
ATOM 4570 C CA . GLY A 1 576 ? 17.325 1.031 31.570 1.00 77.00 576 GLY A CA 1
ATOM 4571 C C . GLY A 1 576 ? 15.879 0.795 31.113 1.00 77.00 576 GLY A C 1
ATOM 4572 O O . GLY A 1 576 ? 15.677 0.357 29.984 1.00 77.00 576 GLY A O 1
ATOM 4573 N N . SER A 1 577 ? 14.881 1.029 31.971 1.00 81.31 577 SER A N 1
ATOM 4574 C CA . SER A 1 577 ? 13.463 0.910 31.612 1.00 81.31 577 SER A CA 1
ATOM 4575 C C . SER A 1 577 ? 12.977 2.144 30.844 1.00 81.31 577 SER A C 1
ATOM 4577 O O . SER A 1 577 ? 13.513 3.237 31.029 1.00 81.31 577 SER A O 1
ATOM 4579 N N . ARG A 1 578 ? 11.905 2.012 30.043 1.00 83.94 578 ARG A N 1
ATOM 4580 C CA . ARG A 1 578 ? 11.212 3.168 29.430 1.00 83.94 578 ARG A CA 1
ATOM 4581 C C . ARG A 1 578 ? 10.757 4.188 30.482 1.00 83.94 578 ARG A C 1
ATOM 4583 O O . ARG A 1 578 ? 10.760 5.379 30.204 1.00 83.94 578 ARG A O 1
ATOM 4590 N N . CYS A 1 579 ? 10.456 3.735 31.701 1.00 87.62 579 CYS A N 1
ATOM 4591 C CA . CYS A 1 579 ? 10.083 4.605 32.815 1.00 87.62 579 CYS A CA 1
ATOM 4592 C C . CYS A 1 579 ? 11.282 5.186 33.590 1.00 87.62 579 CYS A C 1
ATOM 4594 O O . CYS A 1 579 ? 11.069 5.895 34.569 1.00 87.62 579 CYS A O 1
ATOM 4596 N N . GLY A 1 580 ? 12.535 4.927 33.194 1.00 82.38 580 GLY A N 1
ATOM 4597 C CA . GLY A 1 580 ? 13.737 5.276 33.970 1.00 82.38 580 GLY A CA 1
ATOM 4598 C C . GLY A 1 580 ? 13.912 6.766 34.301 1.00 82.38 580 GLY A C 1
ATOM 4599 O O . GLY A 1 580 ? 14.607 7.092 35.260 1.00 82.38 580 GLY A O 1
ATOM 4600 N N . ASN A 1 581 ? 13.253 7.657 33.552 1.00 81.94 581 ASN A N 1
ATOM 4601 C CA . ASN A 1 581 ? 13.284 9.111 33.754 1.00 81.94 581 ASN A CA 1
ATOM 4602 C C . ASN A 1 581 ? 12.076 9.663 34.535 1.00 81.94 581 ASN A C 1
ATOM 4604 O O . ASN A 1 581 ? 11.906 10.880 34.594 1.00 81.94 581 ASN A O 1
ATOM 4608 N N . THR A 1 582 ? 11.213 8.810 35.095 1.00 81.00 582 THR A N 1
ATOM 4609 C CA . THR A 1 582 ? 10.041 9.295 35.845 1.00 81.00 582 THR A CA 1
ATOM 4610 C C . THR A 1 582 ? 10.427 10.012 37.132 1.00 81.00 582 THR A C 1
ATOM 4612 O O . THR A 1 582 ? 11.353 9.612 37.842 1.00 81.00 582 THR A O 1
ATOM 4615 N N . VAL A 1 583 ? 9.692 11.081 37.441 1.00 81.56 583 VAL A N 1
ATOM 4616 C CA . VAL A 1 583 ? 9.883 11.869 38.658 1.00 81.56 583 VAL A CA 1
ATOM 4617 C C . VAL A 1 583 ? 8.991 11.284 39.760 1.00 81.56 583 VAL A C 1
ATOM 4619 O O . VAL A 1 583 ? 7.794 11.131 39.536 1.00 81.56 583 VAL A O 1
ATOM 4622 N N . PRO A 1 584 ? 9.513 10.987 40.967 1.00 77.31 584 PRO A N 1
ATOM 4623 C CA . PRO A 1 584 ? 8.702 10.439 42.063 1.00 77.31 584 PRO A CA 1
ATOM 4624 C C . PRO A 1 584 ? 7.487 11.300 42.457 1.00 77.31 584 PRO A C 1
ATOM 4626 O O . PRO A 1 584 ? 6.485 10.778 42.935 1.00 77.31 584 PRO A O 1
ATOM 4629 N N . ASP A 1 585 ? 7.548 12.615 42.226 1.00 82.44 585 ASP A N 1
ATOM 4630 C CA . ASP A 1 585 ? 6.436 13.546 42.464 1.00 82.44 585 ASP A CA 1
ATOM 4631 C C . ASP A 1 585 ? 5.279 13.399 41.457 1.00 82.44 585 ASP A C 1
ATOM 4633 O O . ASP A 1 585 ? 4.225 14.010 41.647 1.00 82.44 585 ASP A O 1
ATOM 4637 N N . ASP A 1 586 ? 5.449 12.635 40.375 1.00 84.12 586 ASP A N 1
ATOM 4638 C CA . ASP A 1 586 ? 4.365 12.316 39.437 1.00 84.12 586 ASP A CA 1
ATOM 4639 C C . ASP A 1 586 ? 3.445 11.211 39.988 1.00 84.12 586 ASP A C 1
ATOM 4641 O O . ASP A 1 586 ? 2.277 11.142 39.605 1.00 84.12 586 ASP A O 1
ATOM 4645 N N . ASP A 1 587 ? 3.925 10.407 40.945 1.00 89.56 587 ASP A N 1
ATOM 4646 C CA . ASP A 1 587 ? 3.134 9.369 41.621 1.00 89.56 587 ASP A CA 1
ATOM 4647 C C . ASP A 1 587 ? 2.148 9.946 42.645 1.00 89.56 587 ASP A C 1
ATOM 4649 O O . ASP A 1 587 ? 1.225 9.248 43.059 1.00 89.56 587 ASP A O 1
ATOM 4653 N N . ASN A 1 588 ? 2.325 11.208 43.053 1.00 93.56 588 ASN A N 1
ATOM 4654 C CA . ASN A 1 588 ? 1.465 11.892 44.015 1.00 93.56 588 ASN A CA 1
ATOM 4655 C C . ASN A 1 588 ? 0.883 13.161 43.388 1.00 93.56 588 ASN A C 1
ATOM 4657 O O . ASN A 1 588 ? 1.587 14.144 43.151 1.00 93.56 588 ASN A O 1
ATOM 4661 N N . GLN A 1 589 ? -0.420 13.156 43.117 1.00 94.44 589 GLN A N 1
ATOM 4662 C CA . GLN A 1 589 ? -1.094 14.259 42.435 1.00 94.44 589 GLN A CA 1
ATOM 4663 C C . GLN A 1 589 ? -2.377 14.661 43.154 1.00 94.44 589 GLN A C 1
ATOM 4665 O O . GLN A 1 589 ? -3.036 13.845 43.793 1.00 94.44 589 GLN A O 1
ATOM 4670 N N . VAL A 1 590 ? -2.731 15.941 43.037 1.00 94.06 590 VAL A N 1
ATOM 4671 C CA . VAL A 1 590 ? -3.943 16.509 43.630 1.00 94.06 590 VAL A CA 1
ATOM 4672 C C . VAL A 1 590 ? -4.771 17.157 42.531 1.00 94.06 590 VAL A C 1
ATOM 4674 O O . VAL A 1 590 ? -4.245 17.937 41.736 1.00 94.06 590 VAL A O 1
ATOM 4677 N N . VAL A 1 591 ? -6.061 16.838 42.491 1.00 94.56 591 VAL A N 1
ATOM 4678 C CA . VAL A 1 591 ? -7.041 17.401 41.550 1.00 94.56 591 VAL A CA 1
ATOM 4679 C C . VAL A 1 591 ? -8.301 17.837 42.286 1.00 94.56 591 VAL A C 1
ATOM 4681 O O . VAL A 1 591 ? -8.553 17.383 43.399 1.00 94.56 591 VAL A O 1
ATOM 4684 N N . SER A 1 592 ? -9.106 18.700 41.671 1.00 92.56 592 SER A N 1
ATOM 4685 C CA . SER A 1 592 ? -10.442 19.035 42.167 1.00 92.56 592 SER A CA 1
ATOM 4686 C C . SER A 1 592 ? -11.517 18.266 41.397 1.00 92.56 592 SER A C 1
ATOM 4688 O O . SER A 1 592 ? -11.401 18.057 40.186 1.00 92.56 592 SER A O 1
ATOM 4690 N N . LEU A 1 593 ? -12.579 17.848 42.091 1.00 92.00 593 LEU A N 1
ATOM 4691 C CA . LEU A 1 593 ? -13.735 17.200 41.462 1.00 92.00 593 LEU A CA 1
ATOM 4692 C C . LEU A 1 593 ? -14.849 18.231 41.294 1.00 92.00 593 LEU A C 1
ATOM 4694 O O . LEU A 1 593 ? -15.531 18.592 42.254 1.00 92.00 593 LEU A O 1
ATOM 4698 N N . SER A 1 594 ? -15.020 18.709 40.061 1.00 88.81 594 SER A N 1
ATOM 4699 C CA . SER A 1 594 ? -16.042 19.698 39.717 1.00 88.81 594 SER A CA 1
ATOM 4700 C C . SER A 1 594 ? -17.454 19.088 39.730 1.00 88.81 594 SER A C 1
ATOM 4702 O O . SER A 1 594 ? -17.636 17.990 39.192 1.00 88.81 594 SER A O 1
ATOM 4704 N N . PRO A 1 595 ? -18.471 19.808 40.237 1.00 82.81 595 PRO A N 1
ATOM 4705 C CA . PRO A 1 595 ? -19.867 19.366 40.237 1.00 82.81 595 PRO A CA 1
ATOM 4706 C C . PRO A 1 595 ? -20.516 19.333 38.843 1.00 82.81 595 PRO A C 1
ATOM 4708 O O . PRO A 1 595 ? -21.528 18.664 38.651 1.00 82.81 595 PRO A O 1
ATOM 4711 N N . GLY A 1 596 ? -19.945 20.041 37.859 1.00 82.94 596 GLY A N 1
ATOM 4712 C CA . GLY A 1 596 ? -20.424 20.054 36.470 1.00 82.94 596 GLY A CA 1
ATOM 4713 C C . GLY A 1 596 ? -19.802 18.978 35.573 1.00 82.94 596 GLY A C 1
ATOM 4714 O O . GLY A 1 596 ? -20.156 18.894 34.399 1.00 82.94 596 GLY A O 1
ATOM 4715 N N . SER A 1 597 ? -18.869 18.179 36.098 1.00 89.12 597 SER A N 1
ATOM 4716 C CA . SER A 1 597 ? -18.196 17.112 35.354 1.00 89.12 597 SER A CA 1
ATOM 4717 C C . SER A 1 597 ? -18.599 15.734 35.875 1.00 89.12 597 SER A C 1
ATOM 4719 O O . SER A 1 597 ? -19.076 15.582 36.999 1.00 89.12 597 SER A O 1
ATOM 4721 N N . ARG A 1 598 ? -18.402 14.717 35.036 1.00 90.56 598 ARG A N 1
ATOM 4722 C CA . ARG A 1 598 ? -18.540 13.296 35.395 1.00 90.56 598 ARG A CA 1
ATOM 4723 C C . ARG A 1 598 ? -17.206 12.551 35.397 1.00 90.56 598 ARG A C 1
ATOM 4725 O O . ARG A 1 598 ? -17.157 11.354 35.654 1.00 90.56 598 ARG A O 1
ATOM 4732 N N . TYR A 1 599 ? -16.124 13.249 35.065 1.00 94.12 599 TYR A N 1
ATOM 4733 C CA . TYR A 1 599 ? -14.784 12.688 35.066 1.00 94.12 599 TYR A CA 1
ATOM 4734 C C . TYR A 1 599 ? -13.723 13.772 35.288 1.00 94.12 599 TYR A C 1
ATOM 4736 O O . TYR A 1 599 ? -13.954 14.955 35.015 1.00 94.12 599 TYR A O 1
ATOM 4744 N N . VAL A 1 600 ? -12.538 13.373 35.743 1.00 95.00 600 VAL A N 1
ATOM 4745 C CA . VAL A 1 600 ? -11.346 14.227 35.818 1.00 95.00 600 VAL A CA 1
ATOM 4746 C C . VAL A 1 600 ? -10.123 13.448 35.341 1.00 95.00 600 VAL A C 1
ATOM 4748 O O . VAL A 1 600 ? -9.927 12.299 35.726 1.00 95.00 600 VAL A O 1
ATOM 4751 N N . VAL A 1 601 ? -9.313 14.063 34.478 1.00 94.69 601 VAL A N 1
ATOM 4752 C CA . VAL A 1 601 ? -8.014 13.517 34.053 1.00 94.69 601 VAL A CA 1
ATOM 4753 C C . VAL A 1 601 ? -6.938 14.172 34.911 1.00 94.69 601 VAL A C 1
ATOM 4755 O O . VAL A 1 601 ? -6.974 15.390 35.105 1.00 94.69 601 VAL A O 1
ATOM 4758 N N . LEU A 1 602 ? -5.992 13.387 35.422 1.00 94.50 602 LEU A N 1
ATOM 4759 C CA . LEU A 1 602 ? -4.872 13.925 36.187 1.00 94.50 602 LEU A CA 1
ATOM 4760 C C . LEU A 1 602 ? -3.980 14.836 35.313 1.00 94.50 602 LEU A C 1
ATOM 4762 O O . LEU A 1 602 ? -3.849 14.595 34.114 1.00 94.50 602 LEU A O 1
ATOM 4766 N N . PRO A 1 603 ? -3.353 15.889 35.877 1.00 91.94 603 PRO A N 1
ATOM 4767 C CA . PRO A 1 603 ? -2.578 16.856 35.098 1.00 91.94 603 PRO A CA 1
ATOM 4768 C C . PRO A 1 603 ? -1.310 16.282 34.462 1.00 91.94 603 PRO A C 1
ATOM 4770 O O . PRO A 1 603 ? -0.867 16.784 33.429 1.00 91.94 603 PRO A O 1
ATOM 4773 N N . ARG A 1 604 ? -0.692 15.285 35.106 1.00 92.31 604 ARG A N 1
ATOM 4774 C CA . ARG A 1 604 ? 0.551 14.655 34.653 1.00 92.31 604 ARG A CA 1
ATOM 4775 C C . ARG A 1 604 ? 0.323 13.152 34.463 1.00 92.31 604 ARG A C 1
ATOM 4777 O O . ARG A 1 604 ? -0.258 12.526 35.353 1.00 92.31 604 ARG A O 1
ATOM 4784 N N . PRO A 1 605 ? 0.768 12.561 33.345 1.00 93.38 605 PRO A N 1
ATOM 4785 C CA . PRO A 1 605 ? 0.654 11.126 33.143 1.00 93.38 605 PRO A CA 1
ATOM 4786 C C . PRO A 1 605 ? 1.671 10.380 34.019 1.00 93.38 605 PRO A C 1
ATOM 4788 O O . PRO A 1 605 ? 2.720 10.919 34.371 1.00 93.38 605 PRO A O 1
ATOM 4791 N N . VAL A 1 606 ? 1.371 9.127 34.359 1.00 93.44 606 VAL A N 1
ATOM 4792 C CA . VAL A 1 606 ? 2.218 8.282 35.216 1.00 93.44 606 VAL A CA 1
ATOM 4793 C C . VAL A 1 606 ? 2.757 7.111 34.402 1.00 93.44 606 VAL A C 1
ATOM 4795 O O . VAL A 1 606 ? 1.994 6.427 33.725 1.00 93.44 606 VAL A O 1
ATOM 4798 N N . CYS A 1 607 ? 4.069 6.860 34.452 1.00 92.62 607 CYS A N 1
ATOM 4799 C CA . CYS A 1 607 ? 4.664 5.721 33.745 1.00 92.62 607 CYS A CA 1
ATOM 4800 C C . CYS A 1 607 ? 4.462 4.413 34.509 1.00 92.62 607 CYS A C 1
ATOM 4802 O O . CYS A 1 607 ? 4.875 4.299 35.669 1.00 92.62 607 CYS A O 1
ATOM 4804 N N . PHE A 1 608 ? 3.877 3.425 33.837 1.00 92.81 608 PHE A N 1
ATOM 4805 C CA . PHE A 1 608 ? 3.673 2.067 34.332 1.00 92.81 608 PHE A CA 1
ATOM 4806 C C . PHE A 1 608 ? 4.473 1.081 33.480 1.00 92.81 608 PHE A C 1
ATOM 4808 O O . PHE A 1 608 ? 4.578 1.241 32.266 1.00 92.81 608 PHE A O 1
ATOM 4815 N N . GLU A 1 609 ? 5.033 0.050 34.108 1.00 91.75 609 GLU A N 1
ATOM 4816 C CA . GLU A 1 609 ? 5.817 -0.987 33.439 1.00 91.75 609 GLU A CA 1
ATOM 4817 C C . GLU A 1 609 ? 4.981 -2.258 33.264 1.00 91.75 609 GLU A C 1
ATOM 4819 O O . GLU A 1 609 ? 4.271 -2.699 34.172 1.00 91.75 609 GLU A O 1
ATOM 4824 N N . LYS A 1 610 ? 5.089 -2.867 32.082 1.00 91.75 610 LYS A N 1
ATOM 4825 C CA . LYS A 1 610 ? 4.445 -4.137 31.748 1.00 91.75 610 LYS A CA 1
ATOM 4826 C C . LYS A 1 610 ? 4.857 -5.228 32.741 1.00 91.75 610 LYS A C 1
ATOM 4828 O O . LYS A 1 610 ? 6.045 -5.460 32.956 1.00 91.75 610 LYS A O 1
ATOM 4833 N N . GLY A 1 611 ? 3.870 -5.941 33.283 1.00 87.31 611 GLY A N 1
ATOM 4834 C CA . GLY A 1 611 ? 4.081 -7.102 34.156 1.00 87.31 611 GLY A CA 1
ATOM 4835 C C . GLY A 1 611 ? 4.378 -6.790 35.628 1.00 87.31 611 GLY A C 1
ATOM 4836 O O . GLY A 1 611 ? 4.724 -7.712 36.366 1.00 87.31 611 GLY A O 1
ATOM 4837 N N . LEU A 1 612 ? 4.251 -5.532 36.066 1.00 90.81 612 LEU A N 1
ATOM 4838 C CA . LEU A 1 612 ? 4.338 -5.150 37.480 1.00 90.81 612 LEU A CA 1
ATOM 4839 C C . LEU A 1 612 ? 2.952 -4.848 38.069 1.00 90.81 612 LEU A C 1
ATOM 4841 O O . LEU A 1 612 ? 2.030 -4.459 37.354 1.00 90.81 612 LEU A O 1
ATOM 4845 N N . ASN A 1 613 ? 2.839 -4.994 39.393 1.00 93.75 613 ASN A N 1
ATOM 4846 C CA . ASN A 1 613 ? 1.610 -4.732 40.140 1.00 93.75 613 ASN A CA 1
ATOM 4847 C C . ASN A 1 613 ? 1.698 -3.385 40.856 1.00 93.75 613 ASN A C 1
ATOM 4849 O O . ASN A 1 613 ? 2.654 -3.147 41.594 1.00 93.75 613 ASN A O 1
ATOM 4853 N N . TYR A 1 614 ? 0.684 -2.543 40.694 1.00 94.62 614 TYR A N 1
ATOM 4854 C CA . TYR A 1 614 ? 0.598 -1.221 41.308 1.00 94.62 614 TYR A CA 1
ATOM 4855 C C . TYR A 1 614 ? -0.651 -1.119 42.179 1.00 94.62 614 TYR A C 1
ATOM 4857 O O . TYR A 1 614 ? -1.661 -1.772 41.919 1.00 94.62 614 TYR A O 1
ATOM 4865 N N . THR A 1 615 ? -0.586 -0.289 43.218 1.00 96.38 615 THR A N 1
ATOM 4866 C CA . THR A 1 615 ? -1.768 0.100 44.001 1.00 96.38 615 THR A CA 1
ATOM 4867 C C . THR A 1 615 ? -1.975 1.594 43.843 1.00 96.38 615 THR A C 1
ATOM 4869 O O . THR A 1 615 ? -1.061 2.366 44.127 1.00 96.38 615 THR A O 1
ATOM 4872 N N . ILE A 1 616 ? -3.150 2.007 43.375 1.00 96.94 616 ILE A N 1
ATOM 4873 C CA . ILE A 1 616 ? -3.506 3.420 43.239 1.00 96.94 616 ILE A CA 1
ATOM 4874 C C . ILE A 1 616 ? -4.538 3.749 44.306 1.00 96.94 616 ILE A C 1
ATOM 4876 O O . ILE A 1 616 ? -5.625 3.177 44.318 1.00 96.94 616 ILE A O 1
ATOM 4880 N N . ARG A 1 617 ? -4.209 4.679 45.197 1.00 97.00 617 ARG A N 1
ATOM 4881 C CA . ARG A 1 617 ? -5.103 5.131 46.261 1.00 97.00 617 ARG A CA 1
ATOM 4882 C C . ARG A 1 617 ? -5.683 6.495 45.920 1.00 97.00 617 ARG A C 1
ATOM 4884 O O . ARG A 1 617 ? -4.925 7.440 45.702 1.00 97.00 617 ARG A O 1
ATOM 4891 N N . LEU A 1 618 ? -7.010 6.583 45.920 1.00 96.62 618 LEU A N 1
ATOM 4892 C CA . LEU A 1 618 ? -7.783 7.817 45.806 1.00 96.62 618 LEU A CA 1
ATOM 4893 C C . LEU A 1 618 ? -8.317 8.207 47.187 1.00 96.62 618 LEU A C 1
ATOM 4895 O O . LEU A 1 618 ? -9.090 7.458 47.777 1.00 96.62 618 LEU A O 1
ATOM 4899 N N . GLU A 1 619 ? -7.935 9.379 47.682 1.00 94.94 619 GLU A N 1
ATOM 4900 C CA . GLU A 1 619 ? -8.384 9.934 48.963 1.00 94.94 619 GLU A CA 1
ATOM 4901 C C . GLU A 1 619 ? -9.116 11.264 48.747 1.00 94.94 619 GLU A C 1
ATOM 4903 O O . GLU A 1 619 ? -8.690 12.086 47.931 1.00 94.94 619 GLU A O 1
ATOM 4908 N N . LEU A 1 620 ? -10.205 11.492 49.489 1.00 92.56 620 LEU A N 1
ATOM 4909 C CA . LEU A 1 620 ? -11.013 12.717 49.414 1.00 92.56 620 LEU A CA 1
ATOM 4910 C C . LEU A 1 620 ? -10.912 13.529 50.719 1.00 92.56 620 LEU A C 1
ATOM 4912 O O . LEU A 1 620 ? -11.854 13.539 51.509 1.00 92.56 620 LEU A O 1
ATOM 4916 N N . PRO A 1 621 ? -9.774 14.194 50.995 1.00 91.12 621 PRO A N 1
ATOM 4917 C CA . PRO A 1 621 ? -9.520 14.810 52.298 1.00 91.12 621 PRO A CA 1
ATOM 4918 C C . PRO A 1 621 ? -10.251 16.133 52.556 1.00 91.12 621 PRO A C 1
ATOM 4920 O O . PRO A 1 621 ? -10.312 16.540 53.712 1.00 91.12 621 PRO A O 1
ATOM 4923 N N . GLN A 1 622 ? -10.711 16.849 51.521 1.00 87.94 622 GLN A N 1
ATOM 4924 C CA . GLN A 1 622 ? -11.246 18.204 51.698 1.00 87.94 622 GLN A CA 1
ATOM 4925 C C . GLN A 1 622 ? -12.378 18.536 50.714 1.00 87.94 622 GLN A C 1
ATOM 4927 O O . GLN A 1 622 ? -12.152 18.650 49.500 1.00 87.94 622 GLN A O 1
ATOM 4932 N N . TYR A 1 623 ? -13.574 18.766 51.252 1.00 84.62 623 TYR A N 1
ATOM 4933 C CA . TYR A 1 623 ? -14.734 19.315 50.551 1.00 84.62 623 TYR A CA 1
ATOM 4934 C C . TYR A 1 623 ? -14.818 20.840 50.736 1.00 84.62 623 TYR A C 1
ATOM 4936 O O . TYR A 1 623 ? -14.542 21.356 51.819 1.00 84.62 623 TYR A O 1
ATOM 4944 N N . SER A 1 624 ? -15.190 21.582 49.688 1.00 76.50 624 SER A N 1
ATOM 4945 C CA . SER A 1 624 ? -15.445 23.025 49.801 1.00 76.50 624 SER A CA 1
ATOM 4946 C C . SER A 1 624 ? -16.782 23.221 50.517 1.00 76.50 624 SER A C 1
ATOM 4948 O O . SER A 1 624 ? -17.826 23.026 49.906 1.00 76.50 624 SER A O 1
ATOM 4950 N N . SER A 1 625 ? -16.782 23.531 51.815 1.00 65.94 625 SER A N 1
ATOM 4951 C CA . SER A 1 625 ? -18.008 23.876 52.544 1.00 65.94 625 SER A CA 1
ATOM 4952 C C . SER A 1 625 ? -18.065 25.382 52.787 1.00 65.94 625 SER A C 1
ATOM 4954 O O . SER A 1 625 ? -17.301 25.942 53.574 1.00 65.94 625 SER A O 1
ATOM 4956 N N . VAL A 1 626 ? -18.970 26.063 52.082 1.00 57.03 626 VAL A N 1
ATOM 4957 C CA . VAL A 1 626 ? -19.306 27.467 52.379 1.00 57.03 626 VAL A CA 1
ATOM 4958 C C . VAL A 1 626 ? -20.436 27.546 53.418 1.00 57.03 626 VAL A C 1
ATOM 4960 O O . VAL A 1 626 ? -20.504 28.528 54.152 1.00 57.03 626 VAL A O 1
ATOM 4963 N N . ASP A 1 627 ? -21.252 26.490 53.553 1.00 52.81 627 ASP A N 1
ATOM 4964 C CA . ASP A 1 627 ? -22.369 26.407 54.503 1.00 52.81 627 ASP A CA 1
ATOM 4965 C C . ASP A 1 627 ? -22.249 25.221 55.481 1.00 52.81 627 ASP A C 1
ATOM 4967 O O . ASP A 1 627 ? -21.958 24.082 55.114 1.00 52.81 627 ASP A O 1
ATOM 4971 N N . THR A 1 628 ? -22.550 25.495 56.752 1.00 52.66 628 THR A N 1
ATOM 4972 C CA . THR A 1 628 ? -22.543 24.566 57.899 1.00 52.66 628 THR A CA 1
ATOM 4973 C C . THR A 1 628 ? -23.664 23.513 57.896 1.00 52.66 628 THR A C 1
ATOM 4975 O O . THR A 1 628 ? -23.802 22.787 58.877 1.00 52.66 628 THR A O 1
ATOM 4978 N N . GLU A 1 629 ? -24.482 23.424 56.841 1.00 55.12 629 GLU A N 1
ATOM 4979 C CA . GLU A 1 629 ? -25.686 22.570 56.806 1.00 55.12 629 GLU A CA 1
ATOM 4980 C C . GLU A 1 629 ? -25.497 21.206 56.111 1.00 55.12 629 GLU A C 1
ATOM 4982 O O . GLU A 1 629 ? -26.382 20.354 56.194 1.00 55.12 629 GLU A O 1
ATOM 4987 N N . THR A 1 630 ? -24.354 20.944 55.462 1.00 57.47 630 THR A N 1
ATOM 4988 C CA . THR A 1 630 ? -24.102 19.631 54.836 1.00 57.47 630 THR A CA 1
ATOM 4989 C C . THR A 1 630 ? -23.489 18.665 55.852 1.00 57.47 630 THR A C 1
ATOM 4991 O O . THR A 1 630 ? -22.269 18.542 55.961 1.00 57.47 630 THR A O 1
ATOM 4994 N N . GLU A 1 631 ? -24.326 17.963 56.618 1.00 59.94 631 GLU A N 1
ATOM 4995 C CA . GLU A 1 631 ? -23.865 16.853 57.459 1.00 59.94 631 GLU A CA 1
ATOM 4996 C C . GLU A 1 631 ? -23.315 15.727 56.555 1.00 59.94 631 GLU A C 1
ATOM 4998 O O . GLU A 1 631 ? -24.068 15.027 55.880 1.00 59.94 631 GLU A O 1
ATOM 5003 N N . SER A 1 632 ? -21.988 15.535 56.541 1.00 72.31 632 SER A N 1
ATOM 5004 C CA . SER A 1 632 ? -21.241 14.465 55.841 1.00 72.31 632 SER A CA 1
ATOM 5005 C C . SER A 1 632 ? -21.236 14.504 54.290 1.00 72.31 632 SER A C 1
ATOM 5007 O O . SER A 1 632 ? -21.920 13.702 53.638 1.00 72.31 632 SER A O 1
ATOM 5009 N N . PRO A 1 633 ? -20.425 15.379 53.656 1.00 84.50 633 PRO A N 1
ATOM 5010 C CA . PRO A 1 633 ? -20.255 15.372 52.201 1.00 84.50 633 PRO A CA 1
ATOM 5011 C C . PRO A 1 633 ? -19.627 14.056 51.709 1.00 84.50 633 PRO A C 1
ATOM 5013 O O . PRO A 1 633 ? -18.768 13.459 52.361 1.00 84.50 633 PRO A O 1
ATOM 5016 N N . TYR A 1 634 ? -20.071 13.585 50.541 1.00 87.50 634 TYR A N 1
ATOM 5017 C CA . TYR A 1 634 ? -19.568 12.374 49.881 1.00 87.50 634 TYR A CA 1
ATOM 5018 C C . TYR A 1 634 ? -19.588 12.532 48.356 1.00 87.50 634 TYR A C 1
ATOM 5020 O O . TYR A 1 634 ? -20.351 13.334 47.831 1.00 87.50 634 TYR A O 1
ATOM 5028 N N . THR A 1 635 ? -18.817 11.731 47.628 1.00 90.31 635 THR A N 1
ATOM 5029 C CA . THR A 1 635 ? -18.948 11.584 46.165 1.00 90.31 635 THR A CA 1
ATOM 5030 C C . THR A 1 635 ? -19.155 10.125 45.804 1.00 90.31 635 THR A C 1
ATOM 5032 O O . THR A 1 635 ? -18.719 9.229 46.526 1.00 90.31 635 THR A O 1
ATOM 5035 N N . LEU A 1 636 ? -19.856 9.888 44.699 1.00 92.88 636 LEU A N 1
ATOM 5036 C CA . LEU A 1 636 ? -20.002 8.565 44.113 1.00 92.88 636 LEU A CA 1
ATOM 5037 C C . LEU A 1 636 ? -18.875 8.354 43.096 1.00 92.88 636 LEU A C 1
ATOM 5039 O O . LEU A 1 636 ? -18.863 9.004 42.054 1.00 92.88 636 LEU A O 1
ATOM 5043 N N . ILE A 1 637 ? -17.914 7.491 43.406 1.00 95.31 637 ILE A N 1
ATOM 5044 C CA . ILE A 1 637 ? -16.848 7.100 42.479 1.00 95.31 637 ILE A CA 1
ATOM 5045 C C . ILE A 1 637 ? -17.339 5.911 41.658 1.00 95.31 637 ILE A C 1
ATOM 5047 O O . ILE A 1 637 ? -17.870 4.959 42.219 1.00 95.31 637 ILE A O 1
ATOM 5051 N N . ASP A 1 638 ? -17.198 6.008 40.341 1.00 95.19 638 ASP A N 1
ATOM 5052 C CA . ASP A 1 638 ? -17.570 4.965 39.382 1.00 95.19 638 ASP A CA 1
ATOM 5053 C C . ASP A 1 638 ? -16.364 4.061 39.117 1.00 95.19 638 ASP A C 1
ATOM 5055 O O . ASP A 1 638 ? -16.296 2.933 39.587 1.00 95.19 638 ASP A O 1
ATOM 5059 N N . SER A 1 639 ? -15.349 4.604 38.447 1.00 95.81 639 SER A N 1
ATOM 5060 C CA . SER A 1 639 ? -14.201 3.823 37.999 1.00 95.81 639 SER A CA 1
ATOM 5061 C C . SER A 1 639 ? -12.924 4.655 37.914 1.00 95.81 639 SER A C 1
ATOM 5063 O O . SER A 1 639 ? -12.947 5.883 37.741 1.00 95.81 639 SER A O 1
ATOM 5065 N N . LEU A 1 640 ? -11.789 3.966 38.020 1.00 96.94 640 LEU A N 1
ATOM 5066 C CA . LEU A 1 640 ? -10.476 4.475 37.644 1.00 96.94 640 LEU A CA 1
ATOM 5067 C C . LEU A 1 640 ? -10.114 3.908 36.271 1.00 96.94 640 LEU A C 1
ATOM 5069 O O . LEU A 1 640 ? -10.226 2.710 36.037 1.00 96.94 640 LEU A O 1
ATOM 5073 N N . VAL A 1 641 ? -9.660 4.760 35.358 1.00 96.44 641 VAL A N 1
ATOM 5074 C CA . VAL A 1 641 ? -9.301 4.373 33.992 1.00 96.44 641 VAL A CA 1
ATOM 5075 C C . VAL A 1 641 ? -7.854 4.756 33.714 1.00 96.44 641 VAL A C 1
ATOM 5077 O O . VAL A 1 641 ? -7.452 5.896 33.953 1.00 96.44 641 VAL A O 1
ATOM 5080 N N . LEU A 1 642 ? -7.080 3.816 33.170 1.00 96.00 642 LEU A N 1
ATOM 5081 C CA . LEU A 1 642 ? -5.732 4.076 32.662 1.00 96.00 642 LEU A CA 1
ATOM 5082 C C . LEU A 1 642 ? -5.778 4.231 31.142 1.00 96.00 642 LEU A C 1
ATOM 5084 O O . LEU A 1 642 ? -5.858 3.246 30.409 1.00 96.00 642 LEU A O 1
ATOM 5088 N N . MET A 1 643 ? -5.717 5.470 30.657 1.00 95.25 643 MET A N 1
ATOM 5089 C CA . MET A 1 643 ? -5.670 5.739 29.219 1.00 95.25 643 MET A CA 1
ATOM 5090 C C . MET A 1 643 ? -4.215 5.845 28.746 1.00 95.25 643 MET A C 1
ATOM 5092 O O . MET A 1 643 ? -3.446 6.582 29.359 1.00 95.25 643 MET A O 1
ATOM 5096 N N . PRO A 1 644 ? -3.806 5.172 27.657 1.00 94.25 644 PRO A N 1
ATOM 5097 C CA . PRO A 1 644 ? -2.457 5.317 27.115 1.00 94.25 644 PRO A CA 1
ATOM 5098 C C . PRO A 1 644 ? -2.153 6.776 26.758 1.00 94.25 644 PRO A C 1
ATOM 5100 O O . PRO A 1 644 ? -2.947 7.425 26.064 1.00 94.25 644 PRO A O 1
ATOM 5103 N N . TYR A 1 645 ? -0.993 7.291 27.174 1.00 92.19 645 TYR A N 1
ATOM 5104 C CA . TYR A 1 645 ? -0.559 8.639 26.811 1.00 92.19 645 TYR A CA 1
ATOM 5105 C C . TYR A 1 645 ? -0.157 8.682 25.333 1.00 92.19 645 TYR A C 1
ATOM 5107 O O . TYR A 1 645 ? 0.999 8.514 24.955 1.00 92.19 645 TYR A O 1
ATOM 5115 N N . CYS A 1 646 ? -1.147 8.893 24.466 1.00 88.81 646 CYS A N 1
ATOM 5116 C CA . CY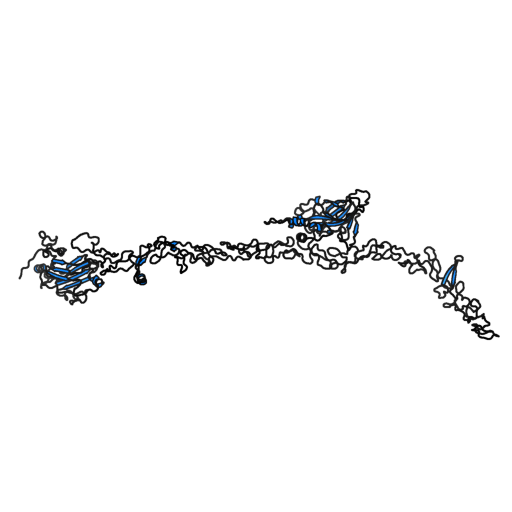S A 1 646 ? -1.015 8.671 23.028 1.00 88.81 646 CYS A CA 1
ATOM 5117 C C . CYS A 1 646 ? 0.136 9.467 22.396 1.00 88.81 646 CYS A C 1
ATOM 5119 O O . CYS A 1 646 ? 0.766 8.976 21.474 1.00 88.81 646 CYS A O 1
ATOM 5121 N N . LYS A 1 647 ? 0.464 10.660 22.907 1.00 85.94 647 LYS A N 1
ATOM 5122 C CA . LYS A 1 647 ? 1.505 11.531 22.338 1.00 85.94 647 LYS A CA 1
ATOM 5123 C C . LYS A 1 647 ? 2.906 10.898 22.321 1.00 85.94 647 LYS A C 1
ATOM 5125 O O . LYS A 1 647 ? 3.714 11.296 21.488 1.00 85.94 647 LYS A O 1
ATOM 5130 N N . SER A 1 648 ? 3.210 9.964 23.229 1.00 84.31 648 SER A N 1
ATOM 5131 C CA . SER A 1 648 ? 4.525 9.305 23.290 1.00 84.31 648 SER A CA 1
ATOM 5132 C C . SER A 1 648 ? 4.659 8.097 22.356 1.00 84.31 648 SER A C 1
ATOM 5134 O O . SER A 1 648 ? 5.735 7.506 22.287 1.00 84.31 648 SER A O 1
ATOM 5136 N N . LEU A 1 649 ? 3.604 7.733 21.618 1.00 85.31 649 LEU A N 1
ATOM 5137 C CA . LEU A 1 649 ? 3.620 6.596 20.696 1.00 85.31 649 LEU A CA 1
ATOM 5138 C C . LEU A 1 649 ? 4.307 6.937 19.369 1.00 85.31 649 LEU A C 1
ATOM 5140 O O . LEU A 1 649 ? 4.124 8.024 18.820 1.00 85.31 649 LEU A O 1
ATOM 5144 N N . ASP A 1 650 ? 5.022 5.956 18.814 1.00 77.31 650 ASP A N 1
ATOM 5145 C CA . ASP A 1 650 ? 5.856 6.124 17.615 1.00 77.31 650 ASP A CA 1
ATOM 5146 C C . ASP A 1 650 ? 5.063 6.579 16.373 1.00 77.31 650 ASP A C 1
ATOM 5148 O O . ASP A 1 650 ? 5.559 7.365 15.567 1.00 77.31 650 ASP A O 1
ATOM 5152 N N . ILE A 1 651 ? 3.781 6.201 16.286 1.00 79.94 651 ILE A N 1
ATOM 5153 C CA . ILE A 1 651 ? 2.834 6.650 15.247 1.00 79.94 651 ILE A CA 1
ATOM 5154 C C . ILE A 1 651 ? 2.660 8.181 15.185 1.00 79.94 651 ILE A C 1
ATOM 5156 O O . ILE A 1 651 ? 2.228 8.727 14.170 1.00 79.94 651 ILE A O 1
ATOM 5160 N N . PHE A 1 652 ? 2.992 8.896 16.264 1.00 81.31 652 PHE A N 1
ATOM 5161 C CA . PHE A 1 652 ? 2.894 10.354 16.351 1.00 81.31 652 PHE A CA 1
ATOM 5162 C C . PHE A 1 652 ? 4.246 11.069 16.398 1.00 81.31 652 PHE A C 1
ATOM 5164 O O . PHE A 1 652 ? 4.276 12.294 16.264 1.00 81.31 652 PHE A O 1
ATOM 5171 N N . THR A 1 653 ? 5.352 10.346 16.585 1.00 66.31 653 THR A N 1
ATOM 5172 C CA . THR A 1 653 ? 6.702 10.925 16.676 1.00 66.31 653 THR A CA 1
ATOM 5173 C C . THR A 1 653 ? 7.500 10.760 15.381 1.00 66.31 653 THR A C 1
ATOM 5175 O O . THR A 1 653 ? 8.369 11.586 15.099 1.00 66.31 653 THR A O 1
ATOM 5178 N N . VAL A 1 654 ? 7.176 9.764 14.547 1.00 54.78 654 VAL A N 1
ATOM 5179 C CA . VAL A 1 654 ? 7.852 9.509 13.265 1.00 54.78 654 VAL A CA 1
ATOM 5180 C C . VAL A 1 654 ? 7.118 10.220 12.121 1.00 54.78 654 VAL A C 1
ATOM 5182 O O . VAL A 1 654 ? 6.345 9.636 11.367 1.00 54.78 654 VAL A O 1
ATOM 5185 N N . GLY A 1 655 ? 7.352 11.526 11.996 1.00 46.25 655 GLY A N 1
ATOM 5186 C CA . GLY A 1 655 ? 6.901 12.338 10.864 1.00 46.25 655 GLY A CA 1
ATOM 5187 C C . GLY A 1 655 ? 7.961 12.443 9.764 1.00 46.25 655 GLY A C 1
ATOM 5188 O O . GLY A 1 655 ? 8.790 13.342 9.814 1.00 46.25 655 GLY A O 1
ATOM 5189 N N . GLY A 1 656 ? 7.902 11.529 8.789 1.00 39.97 656 GLY A N 1
ATOM 5190 C CA . GLY A 1 656 ? 8.270 11.720 7.375 1.00 39.97 656 GLY A CA 1
ATOM 5191 C C . GLY A 1 656 ? 9.699 12.152 7.018 1.00 39.97 656 GLY A C 1
ATOM 5192 O O . GLY A 1 656 ? 9.996 13.338 6.923 1.00 39.97 656 GLY A O 1
ATOM 5193 N N . SER A 1 657 ? 10.545 11.191 6.635 1.00 34.81 657 SER A N 1
ATOM 5194 C CA . SER A 1 657 ? 11.650 11.454 5.699 1.00 34.81 657 SER A CA 1
ATOM 5195 C C . SER A 1 657 ? 11.113 11.344 4.266 1.00 34.81 657 SER A C 1
ATOM 5197 O O . SER A 1 657 ? 11.197 10.303 3.629 1.00 34.81 657 SER A O 1
ATOM 5199 N N . GLY A 1 658 ? 10.473 12.404 3.773 1.00 35.94 658 GLY A N 1
ATOM 5200 C CA . GLY A 1 658 ? 9.934 12.443 2.413 1.00 35.94 658 GLY A CA 1
ATOM 5201 C C . GLY A 1 658 ? 9.500 13.850 2.019 1.00 35.94 658 GLY A C 1
ATOM 5202 O O . GLY A 1 658 ? 8.834 14.531 2.792 1.00 35.94 658 GLY A O 1
ATOM 5203 N N . GLU A 1 659 ? 9.911 14.283 0.830 1.00 34.25 659 GLU A N 1
ATOM 5204 C CA . GLU A 1 659 ? 9.754 15.625 0.243 1.00 34.25 659 GLU A CA 1
ATOM 5205 C C . GLU A 1 659 ? 8.303 16.042 -0.107 1.00 34.25 659 GLU A C 1
ATOM 5207 O O . GLU A 1 659 ? 8.098 16.786 -1.059 1.00 34.25 659 GLU A O 1
ATOM 5212 N N . ASP A 1 660 ? 7.285 15.646 0.662 1.00 33.31 660 ASP A N 1
ATOM 5213 C CA . ASP A 1 660 ? 5.915 16.151 0.478 1.00 33.31 660 ASP A CA 1
ATOM 5214 C C . ASP A 1 660 ? 5.478 17.019 1.664 1.00 33.31 660 ASP A C 1
ATOM 5216 O O . ASP A 1 660 ? 4.979 16.577 2.699 1.00 33.31 660 ASP A O 1
ATOM 5220 N N . VAL A 1 661 ? 5.667 18.323 1.468 1.00 35.28 661 VAL A N 1
ATOM 5221 C CA . VAL A 1 661 ? 5.310 19.432 2.361 1.00 35.28 661 VAL A CA 1
ATOM 5222 C C . VAL A 1 661 ? 3.785 19.636 2.388 1.00 35.28 661 VAL A C 1
ATOM 5224 O O . VAL A 1 661 ? 3.320 20.725 2.099 1.00 35.28 661 VAL A O 1
ATOM 5227 N N . VAL A 1 662 ? 2.979 18.615 2.715 1.00 37.19 662 VAL A N 1
ATOM 5228 C CA . VAL A 1 662 ? 1.587 18.767 3.208 1.00 37.19 662 VAL A CA 1
ATOM 5229 C C . VAL A 1 662 ? 1.135 17.517 3.995 1.00 37.19 662 VAL A C 1
ATOM 5231 O O . VAL A 1 662 ? 0.124 16.895 3.675 1.00 37.19 662 VAL A O 1
ATOM 5234 N N . THR A 1 663 ? 1.820 17.131 5.070 1.00 42.94 663 THR A N 1
ATOM 5235 C CA . THR A 1 663 ? 1.204 16.237 6.069 1.00 42.94 663 THR A CA 1
ATOM 5236 C C . THR A 1 663 ? 1.003 17.003 7.362 1.00 42.94 663 THR A C 1
ATOM 5238 O O . THR A 1 663 ? 1.953 17.223 8.111 1.00 42.94 663 THR A O 1
ATOM 5241 N N . ASN A 1 664 ? -0.251 17.401 7.623 1.00 51.19 664 ASN A N 1
ATOM 5242 C CA . ASN A 1 664 ? -0.717 17.639 8.993 1.00 51.19 664 ASN A CA 1
ATOM 5243 C C . ASN A 1 664 ? -0.205 16.460 9.828 1.00 51.19 664 ASN A C 1
ATOM 5245 O O . ASN A 1 664 ? -0.475 15.312 9.458 1.00 51.19 664 ASN A O 1
ATOM 5249 N N . SER A 1 665 ? 0.551 16.710 10.896 1.00 68.69 665 SER A N 1
ATOM 5250 C CA . SER A 1 665 ? 1.073 15.618 11.720 1.00 68.69 665 SER A CA 1
ATOM 5251 C C . SER A 1 665 ? -0.087 14.696 12.141 1.00 68.69 665 SER A C 1
ATOM 5253 O O . SER A 1 665 ? -1.200 15.163 12.408 1.00 68.69 665 SER A O 1
ATOM 5255 N N . ALA A 1 666 ? 0.111 13.373 12.170 1.00 77.88 666 ALA A N 1
ATOM 5256 C CA . ALA A 1 666 ? -0.945 12.433 12.583 1.00 77.88 666 ALA A CA 1
ATOM 5257 C C . ALA A 1 666 ? -1.552 12.828 13.949 1.00 77.88 666 ALA A C 1
ATOM 5259 O O . ALA A 1 666 ? -2.753 12.678 14.184 1.00 77.88 666 ALA A O 1
ATOM 5260 N N . TRP A 1 667 ? -0.728 13.444 14.804 1.00 84.81 667 TRP A N 1
ATOM 5261 C CA . TRP A 1 667 ? -1.110 14.036 16.079 1.00 84.81 667 TRP A CA 1
ATOM 5262 C C . TRP A 1 667 ? -2.070 15.229 15.938 1.00 84.81 667 TRP A C 1
ATOM 5264 O O . TRP A 1 667 ? -3.090 15.272 16.625 1.00 84.81 667 TRP A O 1
ATOM 5274 N N . GLU A 1 668 ? -1.816 16.171 15.024 1.00 84.12 668 GLU A N 1
ATOM 5275 C CA . GLU A 1 668 ? -2.746 17.274 14.731 1.00 84.12 668 GLU A CA 1
ATOM 5276 C C . GLU A 1 668 ? -4.106 16.760 14.259 1.00 84.12 668 GLU A C 1
ATOM 5278 O O . GLU A 1 668 ? -5.142 17.293 14.660 1.00 84.12 668 GLU A O 1
ATOM 5283 N N . THR A 1 669 ? -4.122 15.708 13.437 1.00 86.06 669 THR A N 1
ATOM 5284 C CA . THR A 1 669 ? -5.371 15.083 12.980 1.00 86.06 669 THR A CA 1
ATOM 5285 C C . THR A 1 669 ? -6.118 14.444 14.152 1.00 86.06 669 THR A C 1
ATOM 5287 O O . THR A 1 669 ? -7.309 14.703 14.338 1.00 86.06 669 THR A O 1
ATOM 5290 N N . PHE A 1 670 ? -5.416 13.684 14.995 1.00 88.25 670 PHE A N 1
ATOM 5291 C CA . PHE A 1 670 ? -5.968 13.070 16.205 1.00 88.25 670 PHE A CA 1
ATOM 5292 C C . PHE A 1 670 ? -6.569 14.107 17.173 1.00 88.25 670 PHE A C 1
ATOM 5294 O O . PHE A 1 670 ? -7.663 13.911 17.711 1.00 88.25 670 PHE A O 1
ATOM 5301 N N . GLN A 1 671 ? -5.904 15.255 17.341 1.00 88.25 671 GLN A N 1
ATOM 5302 C CA . GLN A 1 671 ? -6.407 16.377 18.138 1.00 88.25 671 GLN A CA 1
ATOM 5303 C C . GLN A 1 671 ? -7.600 17.081 17.478 1.00 88.25 671 GLN A C 1
ATOM 5305 O O . GLN A 1 671 ? -8.588 17.366 18.156 1.00 88.25 671 GLN A O 1
ATOM 5310 N N . ARG A 1 672 ? -7.543 17.340 16.164 1.00 88.38 672 ARG A N 1
ATOM 5311 C CA . ARG A 1 672 ? -8.607 18.024 15.408 1.00 88.38 672 ARG A CA 1
ATOM 5312 C C . ARG A 1 672 ? -9.935 17.276 15.496 1.00 88.38 672 ARG A C 1
ATOM 5314 O O . ARG A 1 672 ? -10.968 17.913 15.687 1.00 88.38 672 ARG A O 1
ATOM 5321 N N . TYR A 1 673 ? -9.903 15.948 15.387 1.00 88.44 673 TYR A N 1
ATOM 5322 C CA . TYR A 1 673 ? -11.091 15.094 15.509 1.00 88.44 673 TYR A CA 1
ATOM 5323 C C . TYR A 1 673 ? -11.433 14.712 16.955 1.00 88.44 673 TYR A C 1
ATOM 5325 O O . TYR A 1 673 ? -12.390 13.974 17.174 1.00 88.44 673 TYR A O 1
ATOM 5333 N N . ARG A 1 674 ? -10.688 15.234 17.941 1.00 89.94 674 ARG A N 1
ATOM 5334 C CA . ARG A 1 674 ? -10.930 15.046 19.378 1.00 89.94 674 ARG A CA 1
ATOM 5335 C C . ARG A 1 674 ? -11.066 13.577 19.788 1.00 89.94 674 ARG A C 1
ATOM 5337 O O . ARG A 1 674 ? -11.896 13.231 20.625 1.00 89.94 674 ARG A O 1
ATOM 5344 N N . CYS A 1 675 ? -10.212 12.711 19.246 1.00 89.81 675 CYS A N 1
ATOM 5345 C CA . CYS A 1 675 ? -10.335 11.260 19.420 1.00 89.81 675 CYS A CA 1
ATOM 5346 C C . CYS A 1 675 ? -10.264 10.788 20.888 1.00 89.81 675 CYS A C 1
ATOM 5348 O O . CYS A 1 675 ? -10.797 9.734 21.220 1.00 89.81 675 CYS A O 1
ATOM 5350 N N . LEU A 1 676 ? -9.671 11.589 21.784 1.00 89.06 676 LEU A N 1
ATOM 5351 C CA . LEU A 1 676 ? -9.633 11.323 23.228 1.00 89.06 676 LEU A CA 1
ATOM 5352 C C . LEU A 1 676 ? -10.973 11.553 23.945 1.00 89.06 676 LEU A C 1
ATOM 5354 O O . LEU A 1 676 ? -11.204 10.951 24.991 1.00 89.06 676 LEU A O 1
ATOM 5358 N N . GLU A 1 677 ? -11.849 12.433 23.443 1.00 86.44 677 GLU A N 1
ATOM 5359 C CA . GLU A 1 677 ? -13.077 12.818 24.163 1.00 86.44 677 GLU A CA 1
ATOM 5360 C C . GLU A 1 677 ? -14.011 11.623 24.371 1.00 86.44 677 GLU A C 1
ATOM 5362 O O . GLU A 1 677 ? -14.553 11.451 25.464 1.00 86.44 677 GLU A O 1
ATOM 5367 N N . ASN A 1 678 ? -14.121 10.748 23.368 1.00 85.31 678 ASN A N 1
ATOM 5368 C CA . ASN A 1 678 ? -15.010 9.592 23.430 1.00 85.31 678 ASN A CA 1
ATOM 5369 C C . ASN A 1 678 ? -14.604 8.580 24.518 1.00 85.31 678 ASN A C 1
ATOM 5371 O O . ASN A 1 678 ? -15.453 7.907 25.094 1.00 85.31 678 ASN A O 1
ATOM 5375 N N . SER A 1 679 ? -13.314 8.478 24.845 1.00 89.56 679 SER A N 1
ATOM 5376 C CA . SER A 1 679 ? -12.823 7.559 25.882 1.00 89.56 679 SER A CA 1
ATOM 5377 C C . SER A 1 679 ? -12.859 8.151 27.296 1.00 89.56 679 SER A C 1
ATOM 5379 O O . SER A 1 679 ? -12.837 7.404 28.269 1.00 89.56 679 SER A O 1
ATOM 5381 N N . ARG A 1 680 ? -13.024 9.469 27.453 1.00 91.25 680 ARG A N 1
ATOM 5382 C CA . ARG A 1 680 ? -13.094 10.105 28.782 1.00 91.25 680 ARG A CA 1
ATOM 5383 C C . ARG A 1 680 ? -14.438 9.889 29.487 1.00 91.25 680 ARG A C 1
ATOM 5385 O O . ARG A 1 680 ? -14.477 9.602 30.680 1.00 91.25 680 ARG A O 1
ATOM 5392 N N . SER A 1 681 ? -15.540 9.985 28.749 1.00 88.12 681 SER A N 1
ATOM 5393 C CA . SER A 1 681 ? -16.898 9.782 29.272 1.00 88.12 681 SER A CA 1
ATOM 5394 C C . SER A 1 681 ? -17.305 8.304 29.250 1.00 88.12 681 SER A C 1
ATOM 5396 O O . SER A 1 681 ? -16.883 7.569 28.359 1.00 88.12 681 SER A O 1
ATOM 5398 N N . VAL A 1 682 ? -18.162 7.870 30.182 1.00 87.94 682 VAL A N 1
ATOM 5399 C CA . VAL A 1 682 ? -18.855 6.566 30.092 1.00 87.94 682 VAL A CA 1
ATOM 5400 C C . VAL A 1 682 ? -19.826 6.566 28.912 1.00 87.94 682 VAL A C 1
ATOM 5402 O O . VAL A 1 682 ? -19.832 5.644 28.101 1.00 87.94 682 VAL A O 1
ATOM 5405 N N . VAL A 1 683 ? -20.607 7.642 28.775 1.00 85.88 683 VAL A N 1
ATOM 5406 C CA . VAL A 1 683 ? -21.529 7.825 27.650 1.00 85.88 683 VAL A CA 1
ATOM 5407 C C . VAL A 1 683 ? -20.712 8.115 26.397 1.00 85.88 683 VAL A C 1
ATOM 5409 O O . VAL A 1 683 ? -20.080 9.171 26.298 1.00 85.88 683 VAL A O 1
ATOM 5412 N N . LYS A 1 684 ? -20.724 7.162 25.463 1.00 84.19 684 LYS A N 1
ATOM 5413 C CA . LYS A 1 684 ? -19.974 7.212 24.206 1.00 84.19 684 LYS A CA 1
ATOM 5414 C C . LYS A 1 684 ? -20.768 7.912 23.108 1.00 84.19 684 LYS A C 1
ATOM 5416 O O . LYS A 1 684 ? -21.953 7.645 22.917 1.00 84.19 684 LYS A O 1
ATOM 5421 N N . THR A 1 685 ? -20.098 8.765 22.345 1.00 83.31 685 THR A N 1
ATOM 5422 C CA . THR A 1 685 ? -20.597 9.307 21.075 1.00 83.31 685 THR A CA 1
ATOM 5423 C C . THR A 1 685 ? -20.084 8.467 19.900 1.00 83.31 685 THR A C 1
ATOM 5425 O O . THR A 1 685 ? -18.983 7.916 19.990 1.00 83.31 685 THR A O 1
ATOM 5428 N N . PRO A 1 686 ? -20.819 8.375 18.776 1.00 82.69 686 PRO A N 1
ATOM 5429 C CA . PRO A 1 686 ? -20.328 7.698 17.579 1.00 82.69 686 PRO A CA 1
ATOM 5430 C C . PRO A 1 686 ? -18.976 8.266 17.128 1.00 82.69 686 PRO A C 1
ATOM 5432 O O . PRO A 1 686 ? -18.829 9.474 16.941 1.00 82.69 686 PRO A O 1
ATOM 5435 N N . MET A 1 687 ? -17.985 7.391 16.974 1.00 84.56 687 MET A N 1
ATOM 5436 C CA . MET A 1 687 ? -16.621 7.771 16.616 1.00 84.56 687 MET A CA 1
ATOM 5437 C C . MET A 1 687 ? -16.472 7.934 15.099 1.00 84.56 687 MET A C 1
ATOM 5439 O O . MET A 1 687 ? -17.070 7.186 14.329 1.00 84.56 687 MET A O 1
ATOM 5443 N N . THR A 1 688 ? -15.661 8.898 14.658 1.00 90.44 688 THR A N 1
ATOM 5444 C CA . THR A 1 688 ? -15.338 9.059 13.233 1.00 90.44 688 THR A CA 1
ATOM 5445 C C . THR A 1 688 ? -14.402 7.948 12.757 1.00 90.44 688 THR A C 1
ATOM 5447 O O . THR A 1 688 ? -13.574 7.458 13.525 1.00 90.44 688 THR A O 1
ATOM 5450 N N . GLU A 1 689 ? -14.469 7.598 11.470 1.00 88.69 689 GLU A N 1
ATOM 5451 C CA . GLU A 1 689 ? -13.556 6.608 10.869 1.00 88.69 689 GLU A CA 1
ATOM 5452 C C . GLU A 1 689 ? -12.077 6.998 11.031 1.00 88.69 689 GLU A C 1
ATOM 5454 O O . GLU A 1 689 ? -11.225 6.146 11.253 1.00 88.69 689 GLU A O 1
ATOM 5459 N N . VAL A 1 690 ? -11.765 8.300 11.028 1.00 89.25 690 VAL A N 1
ATOM 5460 C CA . VAL A 1 690 ? -10.402 8.799 11.279 1.00 89.25 690 VAL A CA 1
ATOM 5461 C C . VAL A 1 690 ? -9.914 8.401 12.675 1.00 89.25 690 VAL A C 1
ATOM 5463 O O . VAL A 1 690 ? -8.826 7.847 12.810 1.00 89.25 690 VAL A O 1
ATOM 5466 N N . CYS A 1 691 ? -10.717 8.644 13.715 1.00 90.56 691 CYS A N 1
ATOM 5467 C CA . CYS A 1 691 ? -10.356 8.251 15.076 1.00 90.56 691 CYS A CA 1
ATOM 5468 C C . CYS A 1 691 ? -10.320 6.732 15.239 1.00 90.56 691 CYS A C 1
ATOM 5470 O O . CYS A 1 691 ? -9.432 6.220 15.914 1.00 90.56 691 CYS A O 1
ATOM 5472 N N . LYS A 1 692 ? -11.247 6.017 14.592 1.00 90.94 692 LYS A N 1
ATOM 5473 C CA . LYS A 1 692 ? -11.300 4.555 14.602 1.00 90.94 692 LYS A CA 1
ATOM 5474 C C . LYS A 1 692 ? -10.017 3.936 14.053 1.00 90.94 692 LYS A C 1
ATOM 5476 O O . LYS A 1 692 ? -9.446 3.084 14.721 1.00 90.94 692 LYS A O 1
ATOM 5481 N N . ASN A 1 693 ? -9.532 4.419 12.909 1.00 90.25 693 ASN A N 1
ATOM 5482 C CA . ASN A 1 693 ? -8.295 3.934 12.295 1.00 90.25 693 ASN A CA 1
ATOM 5483 C C . ASN A 1 693 ? -7.069 4.232 13.167 1.00 90.25 693 ASN A C 1
ATOM 5485 O O . ASN A 1 693 ? -6.260 3.346 13.406 1.00 90.25 693 ASN A O 1
ATOM 5489 N N . ILE A 1 694 ? -6.955 5.446 13.715 1.00 90.25 694 ILE A N 1
ATOM 5490 C CA . ILE A 1 694 ? -5.811 5.789 14.574 1.00 90.25 694 ILE A CA 1
ATOM 5491 C C . ILE A 1 694 ? -5.829 4.965 15.874 1.00 90.25 694 ILE A C 1
ATOM 5493 O O . ILE A 1 694 ? -4.793 4.465 16.303 1.00 90.25 694 ILE A O 1
ATOM 5497 N N . ILE A 1 695 ? -6.998 4.794 16.501 1.00 92.75 695 ILE A N 1
ATOM 5498 C CA . ILE A 1 695 ? -7.144 3.995 17.728 1.00 92.75 695 ILE A CA 1
ATOM 5499 C C . ILE A 1 695 ? -6.903 2.508 17.450 1.00 92.75 695 ILE A C 1
ATOM 5501 O O . ILE A 1 695 ? -6.290 1.837 18.279 1.00 92.75 695 ILE A O 1
ATOM 5505 N N . PHE A 1 696 ? -7.300 2.007 16.277 1.00 94.00 696 PHE A N 1
ATOM 5506 C CA . PHE A 1 696 ? -6.937 0.671 15.811 1.00 94.00 696 PHE A CA 1
ATOM 5507 C C . PHE A 1 696 ? -5.414 0.496 15.785 1.00 94.00 696 PHE A C 1
ATOM 5509 O O . PHE A 1 696 ? -4.903 -0.430 16.418 1.00 94.00 696 PHE A O 1
ATOM 5516 N N . SER A 1 697 ? -4.677 1.410 15.143 1.00 92.50 697 SER A N 1
ATOM 5517 C CA . SER A 1 697 ? -3.216 1.314 15.070 1.00 92.50 697 SER A CA 1
ATOM 5518 C C . SER A 1 697 ? -2.579 1.422 16.461 1.00 92.50 697 SER A C 1
ATOM 5520 O O . SER A 1 697 ? -1.666 0.663 16.773 1.00 92.50 697 SER A O 1
ATOM 5522 N N . ILE A 1 698 ? -3.090 2.298 17.339 1.00 92.12 698 ILE A N 1
ATOM 5523 C CA . ILE A 1 698 ? -2.640 2.401 18.741 1.00 92.12 698 ILE A CA 1
ATOM 5524 C C . ILE A 1 698 ? -2.843 1.072 19.475 1.00 92.12 698 ILE A C 1
ATOM 5526 O O . ILE A 1 698 ? -1.912 0.567 20.097 1.00 92.12 698 ILE A O 1
ATOM 5530 N N . SER A 1 699 ? -4.033 0.476 19.384 1.00 94.25 699 SER A N 1
ATOM 5531 C CA . SER A 1 699 ? -4.317 -0.827 19.989 1.00 94.25 699 SER A CA 1
ATOM 5532 C C . SER A 1 699 ? -3.355 -1.900 19.482 1.00 94.25 699 SER A C 1
ATOM 5534 O O . SER A 1 699 ? -2.807 -2.661 20.277 1.00 94.25 699 SER A O 1
ATOM 5536 N N . ALA A 1 700 ? -3.148 -1.962 18.167 1.00 92.75 700 ALA A N 1
ATOM 5537 C CA . ALA A 1 700 ? -2.267 -2.935 17.538 1.00 92.75 700 ALA A CA 1
ATOM 5538 C C . ALA A 1 700 ? -0.803 -2.760 17.976 1.00 92.75 700 ALA A C 1
ATOM 5540 O O . ALA A 1 700 ? -0.122 -3.753 18.221 1.00 92.75 700 ALA A O 1
ATOM 5541 N N . LEU A 1 701 ? -0.336 -1.518 18.151 1.00 89.94 701 LEU A N 1
ATOM 5542 C CA . LEU A 1 701 ? 1.004 -1.214 18.666 1.00 89.94 701 LEU A CA 1
ATOM 5543 C C . LEU A 1 701 ? 1.177 -1.627 20.132 1.00 89.94 701 LEU A C 1
ATOM 5545 O O . LEU A 1 701 ? 2.215 -2.171 20.493 1.00 89.94 701 LEU A O 1
ATOM 5549 N N . LEU A 1 702 ? 0.172 -1.383 20.977 1.00 91.69 702 LEU A N 1
ATOM 5550 C CA . LEU A 1 702 ? 0.252 -1.689 22.410 1.00 91.69 702 LEU A CA 1
ATOM 5551 C C . LEU A 1 702 ? 0.216 -3.195 22.699 1.00 91.69 702 LEU A C 1
ATOM 5553 O O . LEU A 1 702 ? 0.844 -3.654 23.654 1.00 91.69 702 LEU A O 1
ATOM 5557 N N . HIS A 1 703 ? -0.528 -3.955 21.894 1.00 92.12 703 HIS A N 1
ATOM 5558 C CA . HIS A 1 703 ? -0.767 -5.381 22.122 1.00 92.12 703 HIS A CA 1
ATOM 5559 C C . HIS A 1 703 ? -0.004 -6.314 21.184 1.00 92.12 703 HIS A C 1
ATOM 5561 O O . HIS A 1 703 ? 0.061 -7.508 21.462 1.00 92.12 703 HIS A O 1
ATOM 5567 N N . GLU A 1 704 ? 0.544 -5.800 20.081 1.00 91.88 704 GLU A N 1
ATOM 5568 C CA . GLU A 1 704 ? 1.169 -6.565 18.990 1.00 91.88 704 GLU A CA 1
ATOM 5569 C C . GLU A 1 704 ? 0.239 -7.596 18.308 1.00 91.88 704 GLU A C 1
ATOM 5571 O O . GLU A 1 704 ? 0.683 -8.386 17.474 1.00 91.88 704 GLU A O 1
ATOM 5576 N N . THR A 1 705 ? -1.058 -7.582 18.627 1.00 93.31 705 THR A N 1
ATOM 5577 C CA . THR A 1 705 ? -2.115 -8.450 18.089 1.00 93.31 705 THR A CA 1
ATOM 5578 C C . THR A 1 705 ? -3.489 -7.821 18.356 1.00 93.31 705 THR A C 1
ATOM 5580 O O . THR A 1 705 ? -3.589 -6.836 19.092 1.00 93.31 705 THR A O 1
ATOM 5583 N N . ALA A 1 706 ? -4.556 -8.374 17.776 1.00 94.88 706 ALA A N 1
ATOM 5584 C CA . ALA A 1 706 ? -5.917 -8.061 18.200 1.00 94.88 706 ALA A CA 1
ATOM 5585 C C . ALA A 1 706 ? -6.313 -8.925 19.405 1.00 94.88 706 ALA A C 1
ATOM 5587 O O . ALA A 1 706 ? -5.895 -10.077 19.532 1.00 94.88 706 ALA A O 1
ATOM 5588 N N . LEU A 1 707 ? -7.136 -8.383 20.301 1.00 94.62 707 LEU A N 1
ATOM 5589 C CA . LEU A 1 707 ? -7.556 -9.090 21.509 1.00 94.62 707 LEU A CA 1
ATOM 5590 C C . LEU A 1 707 ? -8.759 -9.983 21.226 1.00 94.62 707 LEU A C 1
ATOM 5592 O O . LEU A 1 707 ? -9.671 -9.593 20.506 1.00 94.62 707 LEU A O 1
ATOM 5596 N N . SER A 1 708 ? -8.782 -11.182 21.805 1.00 95.75 708 SER A N 1
ATOM 5597 C CA . SER A 1 708 ? -9.931 -12.081 21.666 1.00 95.75 708 SER A CA 1
ATOM 5598 C C . SER A 1 708 ? -11.145 -11.536 22.415 1.00 95.75 708 SER A C 1
ATOM 5600 O O . SER A 1 708 ? -11.026 -11.102 23.561 1.00 95.75 708 SER A O 1
ATOM 5602 N N . CYS A 1 709 ? -12.327 -11.619 21.801 1.00 95.38 709 CYS A N 1
ATOM 5603 C CA . CYS A 1 709 ? -13.580 -11.155 22.394 1.00 95.38 709 CYS A CA 1
ATOM 5604 C C . CYS A 1 709 ? -13.879 -11.802 23.752 1.00 95.38 709 CYS A C 1
ATOM 5606 O O . CYS A 1 709 ? -14.317 -11.104 24.663 1.00 95.38 709 CYS A O 1
ATOM 5608 N N . GLN A 1 710 ? -13.639 -13.110 23.896 1.00 96.19 710 GLN A N 1
ATOM 5609 C CA . GLN A 1 710 ? -13.973 -13.871 25.110 1.00 96.19 710 GLN A CA 1
ATOM 5610 C C . GLN A 1 710 ? -15.448 -13.710 25.540 1.00 96.19 710 GLN A C 1
ATOM 5612 O O . GLN A 1 710 ? -15.747 -13.587 26.719 1.00 96.19 710 GLN A O 1
ATOM 5617 N N . CYS A 1 711 ? -16.391 -13.683 24.590 1.00 96.25 711 CYS A N 1
ATOM 5618 C CA . CYS A 1 711 ? -17.814 -13.619 24.934 1.00 96.25 711 CYS A CA 1
ATOM 5619 C C . CYS A 1 711 ? -18.257 -14.899 25.656 1.00 96.25 711 CYS A C 1
ATOM 5621 O O . CYS A 1 711 ? -18.014 -16.002 25.157 1.00 96.25 711 CYS A O 1
ATOM 5623 N N . ASP A 1 712 ? -18.946 -14.758 26.788 1.00 95.69 712 ASP A N 1
ATOM 5624 C CA . ASP A 1 712 ? -19.471 -15.887 27.547 1.00 95.69 712 ASP A CA 1
ATOM 5625 C C . ASP A 1 712 ? -20.528 -16.635 26.713 1.00 95.69 712 ASP A C 1
ATOM 5627 O O . ASP A 1 712 ? -21.492 -16.021 26.241 1.00 95.69 712 ASP A O 1
ATOM 5631 N N . PRO A 1 713 ? -20.393 -17.954 26.503 1.00 94.00 713 PRO A N 1
ATOM 5632 C CA . PRO A 1 713 ? -21.282 -18.703 25.617 1.00 94.00 713 PRO A CA 1
ATOM 5633 C C . PRO A 1 713 ? -22.726 -18.811 26.135 1.00 94.00 713 PRO A C 1
ATOM 5635 O O . PRO A 1 713 ? -23.638 -19.042 25.338 1.00 94.00 713 PRO A O 1
ATOM 5638 N N . GLN A 1 714 ? -22.957 -18.665 27.444 1.00 93.94 714 GLN A N 1
ATOM 5639 C CA . GLN A 1 714 ? -24.295 -18.666 28.035 1.00 93.94 714 GLN A CA 1
ATOM 5640 C C . GLN A 1 714 ? -24.907 -17.269 28.024 1.00 93.94 714 GLN A C 1
ATOM 5642 O O . GLN A 1 714 ? -26.081 -17.136 27.687 1.00 93.94 714 GLN A O 1
ATOM 5647 N N . GLY A 1 715 ? -24.134 -16.239 28.364 1.00 93.94 715 GLY A N 1
ATOM 5648 C CA . GLY A 1 715 ? -24.626 -14.870 28.498 1.00 93.94 715 GLY A CA 1
ATOM 5649 C C . GLY A 1 715 ? -24.646 -14.055 27.203 1.00 93.94 715 GLY A C 1
ATOM 5650 O O . GLY A 1 715 ? -25.375 -13.066 27.123 1.00 93.94 715 GLY A O 1
ATOM 5651 N N . SER A 1 716 ? -23.918 -14.468 26.162 1.00 95.75 716 SER A N 1
ATOM 5652 C CA . SER A 1 716 ? -23.892 -13.794 24.856 1.00 95.75 716 SER A CA 1
ATOM 5653 C C . SER A 1 716 ? -24.746 -14.492 23.784 1.00 95.75 716 SER A C 1
ATOM 5655 O O . SER A 1 716 ? -25.130 -15.664 23.890 1.00 95.75 716 SER A O 1
ATOM 5657 N N . LEU A 1 717 ? -25.088 -13.741 22.734 1.00 93.69 717 LEU A N 1
ATOM 5658 C CA . LEU A 1 717 ? -25.775 -14.242 21.538 1.00 93.69 717 LEU A CA 1
ATOM 5659 C C . LEU A 1 717 ? -24.810 -14.881 20.525 1.00 93.69 717 LEU A C 1
ATOM 5661 O O . LEU A 1 717 ? -25.233 -15.719 19.731 1.00 93.69 717 LEU A O 1
ATOM 5665 N N . SER A 1 718 ? -23.539 -14.473 20.537 1.00 94.12 718 SER A N 1
ATOM 5666 C CA . SER A 1 718 ? -22.492 -14.888 19.600 1.00 94.12 718 SER A CA 1
ATOM 5667 C C . SER A 1 718 ? -21.113 -14.729 20.243 1.00 94.12 718 SER A C 1
ATOM 5669 O O . SER A 1 718 ? -20.924 -13.867 21.098 1.00 94.12 718 SER A O 1
ATOM 5671 N N . SER A 1 719 ? -20.133 -15.508 19.777 1.00 92.75 719 SER A N 1
ATOM 5672 C CA . SER A 1 719 ? -18.716 -15.337 20.126 1.00 92.75 719 SER A CA 1
ATOM 5673 C C . SER A 1 719 ? -18.047 -14.146 19.424 1.00 92.75 719 SER A C 1
ATOM 5675 O O . SER A 1 719 ? -16.915 -13.794 19.757 1.00 92.75 719 SER A O 1
ATOM 5677 N N . VAL A 1 720 ? -18.727 -13.531 18.451 1.00 95.12 720 VAL A N 1
ATOM 5678 C CA . VAL A 1 720 ? -18.259 -12.341 17.727 1.00 95.12 720 VAL A CA 1
ATOM 5679 C C . VAL A 1 720 ? -18.718 -11.083 18.465 1.00 95.12 720 VAL A C 1
ATOM 5681 O O . VAL A 1 720 ? -19.918 -10.869 18.645 1.00 95.12 720 VAL A O 1
ATOM 5684 N N . CYS A 1 721 ? -17.762 -10.249 18.869 1.00 95.25 721 CYS A N 1
ATOM 5685 C CA . CYS A 1 721 ? -17.993 -8.952 19.501 1.00 95.25 721 CYS A CA 1
ATOM 5686 C C . CYS A 1 721 ? -17.835 -7.790 18.508 1.00 95.25 721 CYS A C 1
ATOM 5688 O O . CYS A 1 721 ? -17.428 -7.990 17.361 1.00 95.25 721 CYS A O 1
ATOM 5690 N N . ASP A 1 722 ? -18.165 -6.573 18.946 1.00 93.69 722 ASP A N 1
ATOM 5691 C CA . ASP A 1 722 ? -17.852 -5.362 18.183 1.00 93.69 722 ASP A CA 1
ATOM 5692 C C . ASP A 1 722 ? -16.327 -5.250 17.977 1.00 93.69 722 ASP A C 1
ATOM 5694 O O . ASP A 1 722 ? -15.585 -5.299 18.965 1.00 93.69 722 ASP A O 1
ATOM 5698 N N . PRO A 1 723 ? -15.831 -5.089 16.731 1.00 92.81 723 PRO A N 1
ATOM 5699 C CA . PRO A 1 723 ? -14.398 -4.966 16.472 1.00 92.81 723 PRO A CA 1
ATOM 5700 C C . PRO A 1 723 ? -13.768 -3.754 17.173 1.00 92.81 723 PRO A C 1
ATOM 5702 O O . PRO A 1 723 ? -12.566 -3.766 17.416 1.00 92.81 723 PRO A O 1
ATOM 5705 N N . SER A 1 724 ? -14.553 -2.727 17.510 1.00 91.44 724 SER A N 1
ATOM 5706 C CA . SER A 1 724 ? -14.139 -1.559 18.284 1.00 91.44 724 SER A CA 1
ATOM 5707 C C . SER A 1 724 ? -14.528 -1.730 19.754 1.00 91.44 724 SER A C 1
ATOM 5709 O O . SER A 1 724 ? -15.701 -1.674 20.115 1.00 91.44 724 SER A O 1
ATOM 5711 N N . GLY A 1 725 ? -13.545 -1.888 20.639 1.00 90.06 725 GLY A N 1
ATOM 5712 C CA . GLY A 1 725 ? -13.753 -1.968 22.091 1.00 90.06 725 GLY A CA 1
ATOM 5713 C C . GLY A 1 725 ? -14.228 -3.331 22.612 1.00 90.06 725 GLY A C 1
ATOM 5714 O O . GLY A 1 725 ? -14.153 -3.574 23.816 1.00 90.06 725 GLY A O 1
ATOM 5715 N N . GLY A 1 726 ? -14.651 -4.246 21.735 1.00 93.12 726 GLY A N 1
ATOM 5716 C CA . GLY A 1 726 ? -14.836 -5.653 22.081 1.00 93.12 726 GLY A CA 1
ATOM 5717 C C . GLY A 1 726 ? -16.121 -5.990 22.823 1.00 93.12 726 GLY A C 1
ATOM 5718 O O . GLY A 1 726 ? -16.154 -7.005 23.517 1.00 93.12 726 GLY A O 1
ATOM 5719 N N . GLN A 1 727 ? -17.158 -5.154 22.731 1.00 92.88 727 GLN A N 1
ATOM 5720 C CA . GLN A 1 727 ? -18.436 -5.394 23.405 1.00 92.88 727 GLN A CA 1
ATOM 5721 C C . GLN A 1 727 ? -19.179 -6.570 22.759 1.00 92.88 727 GLN A C 1
ATOM 5723 O O . GLN A 1 727 ? -19.519 -6.538 21.575 1.00 92.88 727 GLN A O 1
ATOM 5728 N N . CYS A 1 728 ? -19.454 -7.608 23.544 1.00 95.19 728 CYS A N 1
ATOM 5729 C CA . CYS A 1 728 ? -20.258 -8.747 23.124 1.00 95.19 728 CYS A CA 1
ATOM 5730 C C . CYS A 1 728 ? -21.753 -8.394 23.110 1.00 95.19 728 CYS A C 1
ATOM 5732 O O . CYS A 1 728 ? -22.228 -7.550 23.876 1.00 95.19 728 CYS A O 1
ATOM 5734 N N . GLN A 1 729 ? -22.516 -9.061 22.243 1.00 94.69 729 GLN A N 1
ATOM 5735 C CA . GLN A 1 729 ? -23.970 -8.911 22.205 1.00 94.69 729 GLN A CA 1
ATOM 5736 C C . GLN A 1 729 ? -24.604 -9.745 23.321 1.00 94.69 729 GLN A C 1
ATOM 5738 O O . GLN A 1 729 ? -24.736 -10.964 23.192 1.00 94.69 729 GLN A O 1
ATOM 5743 N N . CYS A 1 730 ? -24.974 -9.091 24.420 1.00 93.25 730 CYS A N 1
ATOM 5744 C CA . CYS A 1 730 ? -25.500 -9.767 25.600 1.00 93.25 730 CYS A CA 1
ATOM 5745 C C . CYS A 1 730 ? -26.961 -10.193 25.436 1.00 93.25 730 CYS A C 1
ATOM 5747 O O . CYS A 1 730 ? -27.762 -9.540 24.762 1.00 93.25 730 CYS A O 1
ATOM 5749 N N . ARG A 1 731 ? -27.310 -11.306 26.084 1.00 93.69 731 ARG A N 1
ATOM 5750 C CA . ARG A 1 731 ? -28.694 -11.757 26.263 1.00 93.69 731 ARG A CA 1
ATOM 5751 C C . ARG A 1 731 ? -29.458 -10.808 27.195 1.00 93.69 731 ARG A C 1
ATOM 5753 O O . ARG A 1 731 ? -28.839 -10.002 27.892 1.00 93.69 731 ARG A O 1
ATOM 5760 N N . PRO A 1 732 ? -30.801 -10.895 27.242 1.00 92.00 732 PRO A N 1
ATOM 5761 C CA . PRO A 1 732 ? -31.599 -10.055 28.127 1.00 92.00 732 PRO A CA 1
ATOM 5762 C C . PRO A 1 732 ? -31.097 -10.095 29.575 1.00 92.00 732 PRO A C 1
ATOM 5764 O O . PRO A 1 732 ? -30.843 -11.171 30.120 1.00 92.00 732 PRO A O 1
ATOM 5767 N N . ASN A 1 733 ? -30.978 -8.912 30.186 1.00 89.62 733 ASN A N 1
ATOM 5768 C CA . ASN A 1 733 ? -30.532 -8.718 31.570 1.00 89.62 733 ASN A CA 1
ATOM 5769 C C . ASN A 1 733 ? -29.108 -9.214 31.886 1.00 89.62 733 ASN A C 1
ATOM 5771 O O . ASN A 1 733 ? -28.776 -9.408 33.054 1.00 89.62 733 ASN A O 1
ATOM 5775 N N . VAL A 1 734 ? -28.265 -9.423 30.876 1.00 91.56 734 VAL A N 1
ATOM 5776 C CA . VAL A 1 734 ? -26.840 -9.741 31.037 1.00 91.56 734 VAL A CA 1
ATOM 5777 C C . VAL A 1 734 ? -26.020 -8.512 30.648 1.00 91.56 734 VAL A C 1
ATOM 5779 O O . VAL A 1 734 ? -26.348 -7.834 29.674 1.00 91.56 734 VAL A O 1
ATOM 5782 N N . VAL A 1 735 ? -24.973 -8.205 31.413 1.00 88.12 735 VAL A N 1
ATOM 5783 C CA . VAL A 1 735 ? -24.122 -7.016 31.230 1.00 88.12 735 VAL A CA 1
ATOM 5784 C C . VAL A 1 735 ? -22.638 -7.378 31.299 1.00 88.12 735 VAL A C 1
ATOM 5786 O O . VAL A 1 735 ? -22.273 -8.519 31.575 1.00 88.12 735 VAL A O 1
ATOM 5789 N N . GLY A 1 736 ? -21.783 -6.390 31.033 1.00 88.06 736 GLY A N 1
ATOM 5790 C CA . GLY A 1 736 ? -20.333 -6.546 30.945 1.00 88.06 736 GLY A CA 1
ATOM 5791 C C . GLY A 1 736 ? -19.854 -6.705 29.502 1.00 88.06 736 GLY A C 1
ATOM 5792 O O . GLY A 1 736 ? -20.615 -7.077 28.605 1.00 88.06 736 GLY A O 1
ATOM 5793 N N . ARG A 1 737 ? -18.564 -6.437 29.263 1.00 90.81 737 ARG A N 1
ATOM 5794 C CA . ARG A 1 737 ? -17.954 -6.553 27.926 1.00 90.81 737 ARG A CA 1
ATOM 5795 C C . ARG A 1 737 ? -18.087 -7.972 27.366 1.00 90.81 737 ARG A C 1
ATOM 5797 O O . ARG A 1 737 ? -18.368 -8.133 26.184 1.00 90.81 737 ARG A O 1
ATOM 5804 N N . GLN A 1 738 ? -17.903 -8.973 28.229 1.00 94.38 738 GLN A N 1
ATOM 5805 C CA . GLN A 1 738 ? -17.950 -10.402 27.903 1.00 94.38 738 GLN A CA 1
ATOM 5806 C C . GLN A 1 738 ? -19.344 -11.020 28.083 1.00 94.38 738 GLN A C 1
ATOM 5808 O O . GLN A 1 738 ? -19.537 -12.171 27.708 1.00 94.38 738 GLN A O 1
ATOM 5813 N N . CYS A 1 739 ? -20.325 -10.270 28.599 1.00 93.94 739 CYS A N 1
ATOM 5814 C CA . CYS A 1 739 ? -21.652 -10.780 28.959 1.00 93.94 739 CYS A CA 1
ATOM 5815 C C . CYS A 1 739 ? -21.605 -11.922 29.992 1.00 93.94 739 CYS A C 1
ATOM 5817 O O . CYS A 1 739 ? -22.277 -12.934 29.831 1.00 93.94 739 CYS A O 1
ATOM 5819 N N . ASP A 1 740 ? -20.797 -11.770 31.036 1.00 92.44 740 ASP A N 1
ATOM 5820 C CA . ASP A 1 740 ? -20.464 -12.800 32.029 1.00 92.44 740 ASP A CA 1
ATOM 5821 C C . ASP A 1 740 ? -21.240 -12.669 33.352 1.00 92.44 740 ASP A C 1
ATOM 5823 O O . ASP A 1 740 ? -21.140 -13.538 34.215 1.00 92.44 740 ASP A O 1
ATOM 5827 N N . ARG A 1 741 ? -22.024 -11.596 33.534 1.00 90.62 741 ARG A N 1
ATOM 5828 C CA . ARG A 1 741 ? -22.755 -11.332 34.783 1.00 90.62 741 ARG A CA 1
ATOM 5829 C C . ARG A 1 741 ? -24.151 -10.757 34.557 1.00 90.62 741 ARG A C 1
ATOM 5831 O O . ARG A 1 741 ? -24.436 -10.126 33.538 1.00 90.62 741 ARG A O 1
ATOM 5838 N N . CYS A 1 742 ? -25.035 -10.968 35.528 1.00 90.38 742 CYS A N 1
ATOM 5839 C CA . CYS A 1 742 ? -26.378 -10.395 35.510 1.00 90.38 742 CYS A CA 1
ATOM 5840 C C . CYS A 1 742 ? -26.355 -8.880 35.733 1.00 90.38 742 CYS A C 1
ATOM 5842 O O . CYS A 1 742 ? -25.546 -8.357 36.497 1.00 90.38 742 CYS A O 1
ATOM 5844 N N . SER A 1 743 ? -27.283 -8.172 35.091 1.00 89.62 743 SER A N 1
ATOM 5845 C CA . SER A 1 743 ? -27.551 -6.766 35.398 1.00 89.62 743 SER A CA 1
ATOM 5846 C C . SER A 1 743 ? -28.046 -6.604 36.846 1.00 89.62 743 SER A C 1
ATOM 5848 O O . SER A 1 743 ? -28.792 -7.465 37.325 1.00 89.62 743 SER A O 1
ATOM 5850 N N . PRO A 1 744 ? -27.697 -5.509 37.545 1.00 88.12 744 PRO A N 1
ATOM 5851 C CA . PRO A 1 744 ? -28.247 -5.181 38.858 1.00 88.12 744 PRO A CA 1
ATOM 5852 C C . PRO A 1 744 ? -29.777 -5.274 38.895 1.00 88.12 744 PRO A C 1
ATOM 5854 O O . PRO A 1 744 ? -30.472 -4.713 38.044 1.00 88.12 744 PRO A O 1
ATOM 5857 N N . GLY A 1 745 ? -30.306 -5.977 39.900 1.00 87.94 745 GLY A N 1
ATOM 5858 C CA . GLY A 1 745 ? -31.744 -6.234 40.039 1.00 87.94 745 GLY A CA 1
ATOM 5859 C C . GLY A 1 745 ? -32.242 -7.441 39.236 1.00 87.94 745 GLY A C 1
ATOM 5860 O O . GLY A 1 745 ? -33.453 -7.588 39.035 1.00 87.94 745 GLY A O 1
ATOM 5861 N N . THR A 1 746 ? -31.335 -8.314 38.786 1.00 91.94 746 THR A N 1
ATOM 5862 C CA . THR A 1 746 ? -31.648 -9.566 38.081 1.00 91.94 746 THR A CA 1
ATOM 5863 C C . THR A 1 746 ? -30.770 -10.719 38.590 1.00 91.94 746 THR A C 1
ATOM 5865 O O . THR A 1 746 ? -29.701 -10.476 39.140 1.00 91.94 746 THR A O 1
ATOM 5868 N N . PHE A 1 747 ? -31.221 -11.967 38.438 1.00 93.81 747 PHE A N 1
ATOM 5869 C CA . PHE A 1 747 ? -30.574 -13.158 38.999 1.00 93.81 747 PHE A CA 1
ATOM 5870 C C . PHE A 1 747 ? -30.657 -14.380 38.074 1.00 93.81 747 PHE A C 1
ATOM 5872 O O . PHE A 1 747 ? -31.430 -14.400 37.108 1.00 93.81 747 PHE A O 1
ATOM 5879 N N . GLY A 1 748 ? -29.895 -15.424 38.408 1.00 92.81 748 GLY A N 1
ATOM 5880 C CA . GLY A 1 748 ? -29.968 -16.735 37.761 1.00 92.81 748 GLY A CA 1
ATOM 5881 C C . GLY A 1 748 ? -29.334 -16.751 36.371 1.00 92.81 748 GLY A C 1
ATOM 5882 O O . GLY A 1 748 ? -30.018 -17.037 35.388 1.00 92.81 748 GLY A O 1
ATOM 5883 N N . PHE A 1 749 ? -28.039 -16.428 36.297 1.00 94.56 749 PHE A N 1
ATOM 5884 C CA . PHE A 1 749 ? -27.258 -16.434 35.058 1.00 94.56 749 PHE A CA 1
ATOM 5885 C C . PHE A 1 749 ? -27.361 -17.781 34.322 1.00 94.56 749 PHE A C 1
ATOM 5887 O O . PHE A 1 749 ? -27.180 -18.846 34.914 1.00 94.56 749 PHE A O 1
ATOM 5894 N N . GLY A 1 750 ? -27.657 -17.742 33.022 1.00 91.00 750 GLY A N 1
ATOM 5895 C CA . GLY A 1 750 ? -27.825 -18.945 32.211 1.00 91.00 750 GLY A CA 1
ATOM 5896 C C . GLY A 1 750 ? -28.112 -18.653 30.734 1.00 91.00 750 GLY A C 1
ATOM 5897 O O . GLY A 1 750 ? -28.125 -17.494 30.317 1.00 91.00 750 GLY A O 1
ATOM 5898 N N . PRO A 1 751 ? -28.407 -19.685 29.918 1.00 90.62 751 PRO A N 1
ATOM 5899 C CA . PRO A 1 751 ? -28.525 -19.562 28.458 1.00 90.62 751 PRO A CA 1
ATOM 5900 C C . PRO A 1 751 ? -29.729 -18.728 27.984 1.00 90.62 751 PRO A C 1
ATOM 5902 O O . PRO A 1 751 ? -29.808 -18.340 26.818 1.00 90.62 751 PRO A O 1
ATOM 5905 N N . SER A 1 752 ? -30.695 -18.447 28.861 1.00 90.81 752 SER A N 1
ATOM 5906 C CA . SER A 1 752 ? -31.811 -17.529 28.592 1.00 90.81 752 SER A CA 1
ATOM 5907 C C . SER A 1 752 ? -31.514 -16.073 28.974 1.00 90.81 752 SER A C 1
ATOM 5909 O O . SER A 1 752 ? -32.400 -15.232 28.847 1.00 90.81 752 SER A O 1
ATOM 5911 N N . GLY A 1 753 ? -30.302 -15.771 29.449 1.00 92.19 753 GLY A N 1
ATOM 5912 C CA . GLY A 1 753 ? -29.999 -14.532 30.164 1.00 92.19 753 GLY A CA 1
ATOM 5913 C C . GLY A 1 753 ? -30.459 -14.589 31.624 1.00 92.19 753 GLY A C 1
ATOM 5914 O O . GLY A 1 753 ? -30.718 -15.676 32.148 1.00 92.19 753 GLY A O 1
ATOM 5915 N N . CYS A 1 754 ? -30.585 -13.425 32.264 1.00 94.12 754 CYS A N 1
ATOM 5916 C CA . CYS A 1 754 ? -30.970 -13.312 33.676 1.00 94.12 754 CYS A CA 1
ATOM 5917 C C . CYS A 1 754 ? -32.448 -12.938 33.854 1.00 94.12 754 CYS A C 1
ATOM 5919 O O . CYS A 1 754 ? -33.083 -12.338 32.979 1.00 94.12 754 CYS A O 1
ATOM 5921 N N . ARG A 1 755 ? -33.017 -13.289 35.008 1.00 93.06 755 ARG A N 1
ATOM 5922 C CA . ARG A 1 755 ? -34.422 -13.026 35.355 1.00 93.06 755 ARG A CA 1
ATOM 5923 C C . ARG A 1 755 ? -34.534 -11.842 36.311 1.00 93.06 755 ARG A C 1
ATOM 5925 O O . ARG A 1 755 ? -33.694 -11.720 37.195 1.00 93.06 755 ARG A O 1
ATOM 5932 N N . PRO A 1 756 ? -35.554 -10.981 36.186 1.00 92.69 756 PRO A N 1
ATOM 5933 C CA . PRO A 1 756 ? -35.732 -9.863 37.107 1.00 92.69 756 PRO A CA 1
ATOM 5934 C C . PRO A 1 756 ? -35.982 -10.342 38.544 1.00 92.69 756 PRO A C 1
ATOM 5936 O O . PRO A 1 756 ? -36.688 -11.326 38.765 1.00 92.69 756 PRO A O 1
ATOM 5939 N N . CYS A 1 757 ? -35.425 -9.629 39.529 1.00 92.62 757 CYS A N 1
ATOM 5940 C CA . CYS A 1 757 ? -35.611 -9.940 40.947 1.00 92.62 757 CYS A CA 1
ATOM 5941 C C . CYS A 1 757 ? -37.079 -9.826 41.373 1.00 92.62 757 CYS A C 1
ATOM 5943 O O . CYS A 1 757 ? -37.561 -10.680 42.113 1.00 92.62 757 CYS A O 1
ATOM 5945 N N . GLU A 1 758 ? -37.799 -8.807 40.893 1.00 92.88 758 GLU A N 1
ATOM 5946 C CA . GLU A 1 758 ? -39.205 -8.547 41.247 1.00 92.88 758 GLU A CA 1
ATOM 5947 C C . GLU A 1 758 ? -39.442 -8.451 42.768 1.00 92.88 758 GLU A C 1
ATOM 5949 O O . GLU A 1 758 ? -40.426 -8.970 43.292 1.00 92.88 758 GLU A O 1
ATOM 5954 N N . CYS A 1 759 ? -38.529 -7.802 43.497 1.00 93.25 759 CYS A N 1
ATOM 5955 C CA . CYS A 1 759 ? -38.696 -7.579 44.931 1.00 93.25 759 CYS A CA 1
ATOM 5956 C C . CYS A 1 759 ? -39.887 -6.656 45.211 1.00 93.25 759 CYS A C 1
ATOM 5958 O O . CYS A 1 759 ? -40.057 -5.614 44.570 1.00 93.25 759 CYS A O 1
ATOM 5960 N N . HIS A 1 760 ? -40.714 -7.023 46.186 1.00 93.31 760 HIS A N 1
ATOM 5961 C CA . HIS A 1 760 ? -41.918 -6.280 46.506 1.00 93.31 760 HIS A CA 1
ATOM 5962 C C . HIS A 1 760 ? -41.583 -4.960 47.210 1.00 93.31 760 HIS A C 1
ATOM 5964 O O . HIS A 1 760 ? -41.100 -4.946 48.338 1.00 93.31 760 HIS A O 1
ATOM 5970 N N . VAL A 1 761 ? -41.963 -3.834 46.602 1.00 90.06 761 VAL A N 1
ATOM 5971 C CA . VAL A 1 761 ? -41.594 -2.466 47.028 1.00 90.06 761 VAL A CA 1
ATOM 5972 C C . VAL A 1 761 ? -41.939 -2.089 48.478 1.00 90.06 761 VAL A C 1
ATOM 5974 O O . VAL A 1 761 ? -41.360 -1.155 49.019 1.00 90.06 761 VAL A O 1
ATOM 5977 N N . ARG A 1 762 ? -42.904 -2.774 49.108 1.00 90.69 762 ARG A N 1
ATOM 5978 C CA . ARG A 1 762 ? -43.269 -2.582 50.532 1.00 90.69 762 ARG A CA 1
ATOM 5979 C C . ARG A 1 762 ? -42.752 -3.676 51.470 1.00 90.69 762 ARG A C 1
ATOM 5981 O O . ARG A 1 762 ? -42.892 -3.531 52.677 1.00 90.69 762 ARG A O 1
ATOM 5988 N N . GLY A 1 763 ? -42.246 -4.776 50.920 1.00 90.81 763 GLY A N 1
ATOM 5989 C CA . GLY A 1 763 ? -41.790 -5.945 51.674 1.00 90.81 763 GLY A CA 1
ATOM 5990 C C . GLY A 1 763 ? -40.270 -6.094 51.705 1.00 90.81 763 GLY A C 1
ATOM 5991 O O . GLY A 1 763 ? -39.758 -6.789 52.580 1.00 90.81 763 GLY A O 1
ATOM 5992 N N . SER A 1 764 ? -39.550 -5.432 50.796 1.00 92.88 764 SER A N 1
ATOM 5993 C CA . SER A 1 764 ? -38.090 -5.437 50.718 1.00 92.88 764 SER A CA 1
ATOM 5994 C C . SER A 1 764 ? -37.472 -4.057 50.960 1.00 92.88 764 SER A C 1
ATOM 5996 O O . SER A 1 764 ? -38.101 -3.025 50.730 1.00 92.88 764 SER A O 1
ATOM 5998 N N . TYR A 1 765 ? -36.208 -4.044 51.391 1.00 88.94 765 TYR A N 1
ATOM 5999 C CA . TYR A 1 765 ? -35.425 -2.818 51.584 1.00 88.94 765 TYR A CA 1
ATOM 6000 C C . TYR A 1 765 ? -35.119 -2.094 50.266 1.00 88.94 765 TYR A C 1
ATOM 6002 O O . TYR A 1 765 ? -35.048 -0.867 50.232 1.00 88.94 765 TYR A O 1
ATOM 6010 N N . ASN A 1 766 ? -34.909 -2.846 49.186 1.00 86.75 766 ASN A N 1
ATOM 6011 C CA . ASN A 1 766 ? -34.628 -2.330 47.850 1.00 86.75 766 ASN A CA 1
ATOM 6012 C C . ASN A 1 766 ? -35.105 -3.331 46.775 1.00 86.75 766 ASN A C 1
ATOM 6014 O O . ASN A 1 766 ? -35.700 -4.366 47.092 1.00 86.75 766 ASN A O 1
ATOM 6018 N N . ALA A 1 767 ? -34.897 -2.991 45.501 1.00 87.94 767 ALA A N 1
ATOM 6019 C CA . ALA A 1 767 ? -35.274 -3.823 44.355 1.00 87.94 767 ALA A CA 1
ATOM 6020 C C . ALA A 1 767 ? -34.209 -4.872 43.971 1.00 87.94 767 ALA A C 1
ATOM 6022 O O . ALA A 1 767 ? -34.402 -5.608 43.001 1.00 87.94 767 ALA A O 1
ATOM 6023 N N . PHE A 1 768 ? -33.092 -4.921 44.700 1.00 90.56 768 PHE A N 1
ATOM 6024 C CA . PHE A 1 768 ? -31.973 -5.815 44.437 1.00 90.56 768 PHE A CA 1
ATOM 6025 C C . PHE A 1 768 ? -32.161 -7.143 45.174 1.00 90.56 768 PHE A C 1
ATOM 6027 O O . PHE A 1 768 ? -32.815 -7.229 46.218 1.00 90.56 768 PHE A O 1
ATOM 6034 N N . CYS A 1 769 ? -31.606 -8.199 44.597 1.00 91.44 769 CYS A N 1
ATOM 6035 C CA . CYS A 1 769 ? -31.640 -9.537 45.153 1.00 91.44 769 CYS A CA 1
ATOM 6036 C C . CYS A 1 769 ? -30.298 -10.225 44.934 1.00 91.44 769 CYS A C 1
ATOM 6038 O O . CYS A 1 769 ? -29.496 -9.786 44.110 1.00 91.44 769 CYS A O 1
ATOM 6040 N N . ASP A 1 770 ? -30.078 -11.313 45.662 1.00 90.69 770 ASP A N 1
ATOM 6041 C CA . ASP A 1 770 ? -28.910 -12.165 45.482 1.00 90.69 770 ASP A CA 1
ATOM 6042 C C . ASP A 1 770 ? -28.802 -12.667 44.026 1.00 90.69 770 ASP A C 1
ATOM 6044 O O . ASP A 1 770 ? -29.773 -13.182 43.463 1.00 90.69 770 ASP A O 1
ATOM 6048 N N . ALA A 1 771 ? -27.629 -12.502 43.408 1.00 87.31 771 ALA A N 1
ATOM 6049 C CA . ALA A 1 771 ? -27.440 -12.707 41.969 1.00 87.31 771 ALA A CA 1
ATOM 6050 C C . ALA A 1 771 ? -27.600 -14.174 41.519 1.00 87.31 771 ALA A C 1
ATOM 6052 O O . ALA A 1 771 ? -27.925 -14.435 40.356 1.00 87.31 771 ALA A O 1
ATOM 6053 N N . GLU A 1 772 ? -27.411 -15.141 42.420 1.00 89.31 772 GLU A N 1
ATOM 6054 C CA . GLU A 1 772 ? -27.544 -16.568 42.115 1.00 89.31 772 GLU A CA 1
ATOM 6055 C C . GLU A 1 772 ? -28.940 -17.092 42.469 1.00 89.31 772 GLU A C 1
ATOM 6057 O O . GLU A 1 772 ? -29.624 -17.694 41.637 1.00 89.31 772 GLU A O 1
ATOM 6062 N N . THR A 1 773 ? -29.385 -16.844 43.699 1.00 92.25 773 THR A N 1
ATOM 6063 C CA . THR A 1 773 ? -30.625 -17.403 44.261 1.00 92.25 773 THR A CA 1
ATOM 6064 C C . THR A 1 773 ? -31.860 -16.558 43.959 1.00 92.25 773 THR A C 1
ATOM 6066 O O . THR A 1 773 ? -32.989 -17.059 43.976 1.00 92.25 773 THR A O 1
ATOM 6069 N N . GLY A 1 774 ? -31.669 -15.268 43.692 1.00 92.94 774 GLY A N 1
ATOM 6070 C CA . GLY A 1 774 ? -32.738 -14.304 43.495 1.00 92.94 774 GLY A CA 1
ATOM 6071 C C . GLY A 1 774 ? -33.427 -13.847 44.772 1.00 92.94 774 GLY A C 1
ATOM 6072 O O . GLY A 1 774 ? -34.490 -13.235 44.673 1.00 92.94 774 GLY A O 1
ATOM 6073 N N . GLN A 1 775 ? -32.901 -14.168 45.956 1.00 94.50 775 GLN A N 1
ATOM 6074 C CA . GLN A 1 775 ? -33.522 -13.807 47.230 1.00 94.50 775 GLN A CA 1
ATOM 6075 C C . GLN A 1 775 ? -33.421 -12.297 47.488 1.00 94.50 775 GLN A C 1
ATOM 6077 O O . GLN A 1 775 ? -32.331 -11.741 47.592 1.00 94.50 775 GLN A O 1
ATOM 6082 N N . CYS A 1 776 ? -34.569 -11.632 47.608 1.00 94.19 776 CYS A N 1
ATOM 6083 C CA . CYS A 1 776 ? -34.661 -10.216 47.948 1.00 94.19 776 CYS A CA 1
ATOM 6084 C C . CYS A 1 776 ? -34.382 -9.966 49.437 1.00 94.19 776 CYS A C 1
ATOM 6086 O O . CYS A 1 776 ? -34.641 -10.819 50.292 1.00 94.19 776 CYS A O 1
ATOM 6088 N N . HIS A 1 777 ? -33.904 -8.764 49.760 1.00 92.56 777 HIS A N 1
ATOM 6089 C CA . HIS A 1 777 ? -33.657 -8.349 51.142 1.00 92.56 777 HIS A CA 1
ATOM 6090 C C . HIS A 1 777 ? -34.970 -7.933 51.822 1.00 92.56 777 HIS A C 1
ATOM 6092 O O . HIS A 1 777 ? -35.421 -6.799 51.652 1.00 92.56 777 HIS A O 1
ATOM 6098 N N . CYS A 1 778 ? -35.597 -8.847 52.567 1.00 93.00 778 CYS A N 1
ATOM 6099 C CA . CYS A 1 778 ? -36.916 -8.635 53.178 1.00 93.00 778 CYS A CA 1
ATOM 6100 C C . CYS A 1 778 ? -36.864 -7.844 54.491 1.00 93.00 778 CYS A C 1
ATOM 6102 O O . CYS A 1 778 ? -35.925 -7.987 55.275 1.00 93.00 778 CYS A O 1
ATOM 6104 N N . PHE A 1 779 ? -37.909 -7.057 54.763 1.00 91.06 779 PHE A N 1
ATOM 6105 C CA . PHE A 1 779 ? -38.130 -6.463 56.082 1.00 91.06 779 PHE A CA 1
ATOM 6106 C C . PHE A 1 779 ? -38.404 -7.543 57.148 1.00 91.06 779 PHE A C 1
ATOM 6108 O O . PHE A 1 779 ? -38.917 -8.618 56.821 1.00 91.06 779 PHE A O 1
ATOM 6115 N N . PRO A 1 780 ? -38.124 -7.267 58.437 1.00 89.44 780 PRO A N 1
ATOM 6116 C CA . PRO A 1 780 ? -38.453 -8.186 59.525 1.00 89.44 780 PRO A CA 1
ATOM 6117 C C . PRO A 1 780 ? -39.937 -8.590 59.508 1.00 89.44 780 PRO A C 1
ATOM 6119 O O . PRO A 1 780 ? -40.808 -7.739 59.348 1.00 89.44 780 PRO A O 1
ATOM 6122 N N . GLY A 1 781 ? -40.231 -9.883 59.676 1.00 86.44 781 GLY A N 1
ATOM 6123 C CA . GLY A 1 781 ? -41.604 -10.414 59.617 1.00 86.44 781 GLY A CA 1
ATOM 6124 C C . GLY A 1 781 ? -42.088 -10.807 58.211 1.00 86.44 781 GLY A C 1
ATOM 6125 O O . GLY A 1 781 ? -43.109 -11.483 58.094 1.00 86.44 781 GLY A O 1
ATOM 6126 N N . VAL A 1 782 ? -41.361 -10.438 57.150 1.00 92.38 782 VAL A N 1
ATOM 6127 C CA . VAL A 1 782 ? -41.677 -10.742 55.742 1.00 92.38 782 VAL A CA 1
ATOM 6128 C C . VAL A 1 782 ? -40.724 -11.826 55.216 1.00 92.38 782 VAL A C 1
ATOM 6130 O O . VAL A 1 782 ? -39.544 -11.836 55.559 1.00 92.38 782 VAL A O 1
ATOM 6133 N N . TYR A 1 783 ? -41.212 -12.742 54.375 1.00 89.44 783 TYR A N 1
ATOM 6134 C CA . TYR A 1 783 ? -40.393 -13.769 53.717 1.00 89.44 783 TYR A CA 1
ATOM 6135 C C . TYR A 1 783 ? -40.826 -14.036 52.274 1.00 89.44 783 TYR A C 1
ATOM 6137 O O . TYR A 1 783 ? -41.738 -13.408 51.738 1.00 89.44 783 TYR A O 1
ATOM 6145 N N . GLY A 1 784 ? -40.149 -14.999 51.652 1.00 91.00 784 GLY A N 1
ATOM 6146 C CA . GLY A 1 784 ? -40.317 -15.376 50.259 1.00 91.00 784 GLY A CA 1
ATOM 6147 C C . GLY A 1 784 ? -39.229 -14.747 49.402 1.00 91.00 784 GLY A C 1
ATOM 6148 O O . GLY A 1 784 ? -38.616 -13.749 49.784 1.00 91.00 784 GLY A O 1
ATOM 6149 N N . ARG A 1 785 ? -38.999 -15.318 48.216 1.00 93.19 785 ARG A N 1
ATOM 6150 C CA . ARG A 1 785 ? -37.966 -14.833 47.291 1.00 93.19 785 ARG A CA 1
ATOM 6151 C C . ARG A 1 785 ? -38.165 -13.353 46.945 1.00 93.19 785 ARG A C 1
ATOM 6153 O O . ARG A 1 785 ? -37.196 -12.613 46.892 1.00 93.19 785 ARG A O 1
ATOM 6160 N N . GLN A 1 786 ? -39.421 -12.940 46.758 1.00 94.81 786 GLN A N 1
ATOM 6161 C CA . GLN A 1 786 ? -39.829 -11.575 46.401 1.00 94.81 786 GLN A CA 1
ATOM 6162 C C . GLN A 1 786 ? -40.227 -10.711 47.610 1.00 94.81 786 GLN A C 1
ATOM 6164 O O . GLN A 1 786 ? -40.598 -9.556 47.420 1.00 94.81 786 GLN A O 1
ATOM 6169 N N . CYS A 1 787 ? -40.168 -11.232 48.841 1.00 94.38 787 CYS A N 1
ATOM 6170 C CA . CYS A 1 787 ? -40.679 -10.554 50.039 1.00 94.38 787 CYS A CA 1
ATOM 6171 C C . CYS A 1 787 ? -42.164 -10.151 49.925 1.00 94.38 787 CYS A C 1
ATOM 6173 O O . CYS A 1 787 ? -42.539 -9.021 50.231 1.00 94.38 787 CYS A O 1
ATOM 6175 N N . ASP A 1 788 ? -43.007 -11.064 49.439 1.00 92.31 788 ASP A N 1
ATOM 6176 C CA . ASP A 1 788 ? -44.415 -10.837 49.076 1.00 92.31 788 ASP A CA 1
ATOM 6177 C C . ASP A 1 788 ? -45.422 -11.373 50.113 1.00 92.31 788 ASP A C 1
ATOM 6179 O O . ASP A 1 788 ? -46.634 -11.295 49.907 1.00 92.31 788 ASP A O 1
ATOM 6183 N N . ARG A 1 789 ? -44.940 -11.952 51.219 1.00 91.31 789 ARG A N 1
ATOM 6184 C CA . ARG A 1 789 ? -45.769 -12.661 52.204 1.00 91.31 789 ARG A CA 1
ATOM 6185 C C . ARG A 1 789 ? -45.164 -12.618 53.606 1.00 91.31 789 ARG A C 1
ATOM 6187 O O . ARG A 1 789 ? -43.957 -12.462 53.768 1.00 91.31 789 ARG A O 1
ATOM 6194 N N . CYS A 1 790 ? -46.001 -12.774 54.624 1.00 90.88 790 CYS A N 1
ATOM 6195 C CA . CYS A 1 790 ? -45.560 -12.800 56.020 1.00 90.88 790 CYS A CA 1
ATOM 6196 C C . CYS A 1 790 ? -44.932 -14.139 56.395 1.00 90.88 790 CYS A C 1
ATOM 6198 O O . CYS A 1 790 ? -45.409 -15.168 55.922 1.00 90.88 790 CYS A O 1
ATOM 6200 N N . LEU A 1 791 ? -43.874 -14.122 57.219 1.00 90.25 791 LEU A N 1
ATOM 6201 C CA . LEU A 1 791 ? -43.252 -15.329 57.788 1.00 90.25 791 LEU A CA 1
ATOM 6202 C C . LEU A 1 791 ? -44.322 -16.252 58.403 1.00 90.25 791 LEU A C 1
ATOM 6204 O O . LEU A 1 791 ? -45.328 -15.743 58.899 1.00 90.25 791 LEU A O 1
ATOM 6208 N N . PRO A 1 792 ? -44.125 -17.585 58.417 1.00 88.25 792 PRO A N 1
ATOM 6209 C CA . PRO A 1 792 ? -44.968 -18.475 59.217 1.00 88.25 792 PRO A CA 1
ATOM 6210 C C . PRO A 1 792 ? -45.107 -17.950 60.656 1.00 88.25 792 PRO A C 1
ATOM 6212 O O . PRO A 1 792 ? -44.129 -17.467 61.232 1.00 88.25 792 PRO A O 1
ATOM 6215 N N . GLY A 1 793 ? -46.327 -17.963 61.197 1.00 87.44 793 GLY A N 1
ATOM 6216 C CA . GLY A 1 793 ? -46.656 -17.300 62.465 1.00 87.44 793 GLY A CA 1
ATOM 6217 C C . GLY A 1 793 ? -46.906 -15.781 62.384 1.00 87.44 793 GLY A C 1
ATOM 6218 O O . GLY A 1 793 ? -47.064 -15.151 63.429 1.00 87.44 793 GLY A O 1
ATOM 6219 N N . PHE A 1 794 ? -46.966 -15.176 61.189 1.00 91.00 794 PHE A N 1
ATOM 6220 C CA . PHE A 1 794 ? -47.323 -13.766 60.968 1.00 91.00 794 PHE A CA 1
ATOM 6221 C C . PHE A 1 794 ? -48.412 -13.597 59.887 1.00 91.00 794 PHE A C 1
ATOM 6223 O O . PHE A 1 794 ? -48.528 -14.407 58.968 1.00 91.00 794 PHE A O 1
ATOM 6230 N N . TRP A 1 795 ? -49.182 -12.505 59.942 1.00 90.88 795 TRP A N 1
ATOM 6231 C CA . TRP A 1 795 ? -50.267 -12.189 58.999 1.00 90.88 795 TRP A CA 1
ATOM 6232 C C . TRP A 1 795 ? -50.379 -10.681 58.707 1.00 90.88 795 TRP A C 1
ATOM 6234 O O . TRP A 1 795 ? -49.806 -9.858 59.420 1.00 90.88 795 TRP A O 1
ATOM 6244 N N . GLY A 1 796 ? -51.114 -10.302 57.654 1.00 89.31 796 GLY A N 1
ATOM 6245 C CA . GLY A 1 796 ? -51.441 -8.889 57.378 1.00 89.31 796 GLY A CA 1
ATOM 6246 C C . GLY A 1 796 ? -50.448 -8.133 56.481 1.00 89.31 796 GLY A C 1
ATOM 6247 O O . GLY A 1 796 ? -50.206 -6.941 56.679 1.00 89.31 796 GLY A O 1
ATOM 6248 N N . PHE A 1 797 ? -49.864 -8.806 55.484 1.00 88.38 797 PHE A N 1
ATOM 6249 C CA . PHE A 1 797 ? -48.940 -8.200 54.514 1.00 88.38 797 PHE A CA 1
ATOM 6250 C C . PHE A 1 797 ? -49.491 -6.882 53.914 1.00 88.38 797 PHE A C 1
ATOM 6252 O O . PHE A 1 797 ? -50.657 -6.845 53.510 1.00 88.38 797 PHE A O 1
ATOM 6259 N N . PRO A 1 798 ? -48.686 -5.799 53.799 1.00 84.81 798 PRO A N 1
ATOM 6260 C CA . PRO A 1 798 ? -47.227 -5.735 53.973 1.00 84.81 798 PRO A CA 1
ATOM 6261 C C . PRO A 1 798 ? -46.739 -5.505 55.411 1.00 84.81 798 PRO A C 1
ATOM 6263 O O . PRO A 1 798 ? -45.547 -5.630 55.669 1.00 84.81 798 PRO A O 1
ATOM 6266 N N . SER A 1 799 ? -47.626 -5.180 56.352 1.00 86.81 799 SER A N 1
ATOM 6267 C CA . SER A 1 799 ? -47.267 -4.909 57.749 1.00 86.81 799 SER A CA 1
ATOM 6268 C C . SER A 1 799 ? -47.500 -6.148 58.606 1.00 86.81 799 SER A C 1
ATOM 6270 O O . SER A 1 799 ? -48.455 -6.210 59.372 1.00 86.81 799 SER A O 1
ATOM 6272 N N . CYS A 1 800 ? -46.627 -7.139 58.444 1.00 90.88 800 CYS A N 1
ATOM 6273 C CA . CYS A 1 800 ? -46.767 -8.448 59.070 1.00 90.88 800 CYS A CA 1
ATOM 6274 C C . CYS A 1 800 ? -46.763 -8.379 60.604 1.00 90.88 800 CYS A C 1
ATOM 6276 O O . CYS A 1 800 ? -45.782 -7.958 61.218 1.00 90.88 800 CYS A O 1
ATOM 6278 N N . GLN A 1 801 ? -47.858 -8.825 61.216 1.00 89.31 801 GLN A N 1
ATOM 6279 C CA . GLN A 1 801 ? -48.046 -8.915 62.663 1.00 89.31 801 GLN A CA 1
ATOM 6280 C C . GLN A 1 801 ? -48.020 -10.377 63.111 1.00 89.31 801 GLN A C 1
ATOM 6282 O O . GLN A 1 801 ? -48.492 -11.232 62.363 1.00 89.31 801 GLN A O 1
ATOM 6287 N N . PRO A 1 802 ? -47.504 -10.688 64.311 1.00 90.44 802 PRO A N 1
ATOM 6288 C CA . PRO A 1 802 ? -47.508 -12.055 64.817 1.00 90.44 802 PRO A CA 1
ATOM 6289 C C . PRO A 1 802 ? -48.940 -12.582 65.010 1.00 90.44 802 PRO A C 1
ATOM 6291 O O . PRO A 1 802 ? -49.870 -11.825 65.310 1.00 90.44 802 PRO A O 1
ATOM 6294 N N . CYS A 1 803 ? -49.125 -13.888 64.840 1.00 90.19 803 CYS A N 1
ATOM 6295 C CA . CYS A 1 803 ? -50.372 -14.584 65.139 1.00 90.19 803 CYS A CA 1
ATOM 6296 C C . CYS A 1 803 ? -50.655 -14.542 66.648 1.00 90.19 803 CYS A C 1
ATOM 6298 O O . CYS A 1 803 ? -49.767 -14.767 67.468 1.00 90.19 803 CYS A O 1
ATOM 6300 N N . HIS A 1 804 ? -51.907 -14.277 67.020 1.00 90.44 804 HIS A N 1
ATOM 6301 C CA . HIS A 1 804 ? -52.331 -14.173 68.419 1.00 90.44 804 HIS A CA 1
ATOM 6302 C C . HIS A 1 804 ? -53.292 -15.314 68.777 1.00 90.44 804 HIS A C 1
ATOM 6304 O O . HIS A 1 804 ? -54.478 -15.090 68.979 1.00 90.44 804 HIS A O 1
ATOM 6310 N N . CYS A 1 805 ? -52.775 -16.541 68.866 1.00 90.69 805 CYS A N 1
ATOM 6311 C CA . CYS A 1 805 ? -53.579 -17.761 69.041 1.00 90.69 805 CYS A CA 1
ATOM 6312 C C . CYS A 1 805 ? -53.711 -18.251 70.489 1.00 90.69 805 CYS A C 1
ATOM 6314 O O . CYS A 1 805 ? -53.868 -19.448 70.722 1.00 90.69 805 CYS A O 1
ATOM 6316 N N . ASN A 1 806 ? -53.553 -17.357 71.471 1.00 87.81 806 ASN A N 1
ATOM 6317 C CA . ASN A 1 806 ? -53.608 -17.684 72.903 1.00 87.81 806 ASN A CA 1
ATOM 6318 C C . ASN A 1 806 ? -52.714 -18.875 73.336 1.00 87.81 806 ASN A C 1
ATOM 6320 O O . ASN A 1 806 ? -52.993 -19.528 74.330 1.00 87.81 806 ASN A O 1
ATOM 6324 N N . GLY A 1 807 ? -51.629 -19.171 72.606 1.00 86.06 807 GLY A N 1
ATOM 6325 C CA . GLY A 1 807 ? -50.738 -20.316 72.868 1.00 86.06 807 GLY A CA 1
ATOM 6326 C C . GLY A 1 807 ? -51.243 -21.675 72.355 1.00 86.06 807 GLY A C 1
ATOM 6327 O O . GLY A 1 807 ? -50.505 -22.661 72.397 1.00 86.06 807 GLY A O 1
ATOM 6328 N N . HIS A 1 808 ? -52.459 -21.735 71.811 1.00 88.00 808 HIS A N 1
ATOM 6329 C CA . HIS A 1 808 ? -53.100 -22.977 71.370 1.00 88.00 808 HIS A CA 1
ATOM 6330 C C . HIS A 1 808 ? -52.892 -23.298 69.884 1.00 88.00 808 HIS A C 1
ATOM 6332 O O . HIS A 1 808 ? -53.233 -24.394 69.447 1.00 88.00 808 HIS A O 1
ATOM 6338 N N . ALA A 1 809 ? -52.275 -22.404 69.114 1.00 89.19 809 ALA A N 1
ATOM 6339 C CA . ALA A 1 809 ? -51.777 -22.685 67.769 1.00 89.19 809 ALA A CA 1
ATOM 6340 C C . ALA A 1 809 ? -50.518 -21.857 67.480 1.00 89.19 809 ALA A C 1
ATOM 6342 O O . ALA A 1 809 ? -50.368 -20.753 68.005 1.00 89.19 809 ALA A O 1
ATOM 6343 N N . ASP A 1 810 ? -49.628 -22.398 66.649 1.00 85.69 810 ASP A N 1
ATOM 6344 C CA . ASP A 1 810 ? -48.372 -21.736 66.270 1.00 85.69 810 ASP A CA 1
ATOM 6345 C C . ASP A 1 810 ? -48.511 -20.980 64.929 1.00 85.69 810 ASP A C 1
ATOM 6347 O O . ASP A 1 810 ? -47.769 -20.037 64.660 1.00 85.69 810 ASP A O 1
ATOM 6351 N N . ASP A 1 811 ? -49.519 -21.340 64.124 1.00 88.19 811 ASP A N 1
ATOM 6352 C CA . ASP A 1 811 ? -49.791 -20.778 62.802 1.00 88.19 811 ASP A CA 1
ATOM 6353 C C . ASP A 1 811 ? -51.207 -20.194 62.709 1.00 88.19 811 ASP A C 1
ATOM 6355 O O . ASP A 1 811 ? -52.166 -20.693 63.304 1.00 88.19 811 ASP A O 1
ATOM 6359 N N . CYS A 1 812 ? -51.357 -19.155 61.891 1.00 91.19 812 CYS A N 1
ATOM 6360 C CA . CYS A 1 812 ? -52.641 -18.567 61.537 1.00 91.19 812 CYS A CA 1
ATOM 6361 C C . CYS A 1 812 ? -52.724 -18.290 60.032 1.00 91.19 812 CYS A C 1
ATOM 6363 O O . CYS A 1 812 ? -51.729 -18.315 59.306 1.00 91.19 812 CYS A O 1
ATOM 6365 N N . SER A 1 813 ? -53.935 -18.038 59.548 1.00 88.69 813 SER A N 1
ATOM 6366 C CA . SER A 1 813 ? -54.214 -17.631 58.181 1.00 88.69 813 SER A CA 1
ATOM 6367 C C . SER A 1 813 ? -53.422 -16.360 57.848 1.00 88.69 813 SER A C 1
ATOM 6369 O O . SER A 1 813 ? -53.610 -15.336 58.510 1.00 88.69 813 SER A O 1
ATOM 6371 N N . PRO A 1 814 ? -52.591 -16.365 56.789 1.00 84.00 814 PRO A N 1
ATOM 6372 C CA . PRO A 1 814 ? -51.731 -15.228 56.454 1.00 84.00 814 PRO A CA 1
ATOM 6373 C C . PRO A 1 814 ? -52.516 -13.974 56.021 1.00 84.00 814 PRO A C 1
ATOM 6375 O O . PRO A 1 814 ? -51.959 -12.873 56.001 1.00 84.00 814 PRO A O 1
ATOM 6378 N N . TYR A 1 815 ? -53.804 -14.129 55.686 1.00 84.81 815 TYR A N 1
ATOM 6379 C CA . TYR A 1 815 ? -54.682 -13.046 55.234 1.00 84.81 815 TYR A CA 1
ATOM 6380 C C . TYR A 1 815 ? -55.612 -12.524 56.331 1.00 84.81 815 TYR A C 1
ATOM 6382 O O . TYR A 1 815 ? -55.791 -11.315 56.444 1.00 84.81 815 TYR A O 1
ATOM 6390 N N . THR A 1 816 ? -56.222 -13.419 57.114 1.00 88.88 816 THR A N 1
ATOM 6391 C CA . THR A 1 816 ? -57.249 -13.056 58.109 1.00 88.88 816 THR A CA 1
ATOM 6392 C C . THR A 1 816 ? -56.720 -13.020 59.539 1.00 88.88 816 THR A C 1
ATOM 6394 O O . THR A 1 816 ? -57.341 -12.389 60.386 1.00 88.88 816 THR A O 1
ATOM 6397 N N . GLY A 1 817 ? -55.591 -13.680 59.816 1.00 88.88 817 GLY A N 1
ATOM 6398 C CA . GLY A 1 817 ? -55.077 -13.864 61.173 1.00 88.88 817 GLY A CA 1
ATOM 6399 C C . GLY A 1 817 ? -55.781 -14.971 61.964 1.00 88.88 817 GLY A C 1
ATOM 6400 O O . GLY A 1 817 ? -55.483 -15.143 63.140 1.00 88.88 817 GLY A O 1
ATOM 6401 N N . GLU A 1 818 ? -56.701 -15.717 61.342 1.00 92.00 818 GLU A N 1
ATOM 6402 C CA . GLU A 1 818 ? -57.440 -16.813 61.985 1.00 92.00 818 GLU A CA 1
ATOM 6403 C C . GLU A 1 818 ? -56.530 -18.014 62.257 1.00 92.00 818 GLU A C 1
ATOM 6405 O O . GLU A 1 818 ? -55.912 -18.551 61.339 1.00 92.00 818 GLU A O 1
ATOM 6410 N N . CYS A 1 819 ? -56.442 -18.445 63.506 1.00 91.75 819 CYS A N 1
ATOM 6411 C CA . CYS A 1 819 ? -55.568 -19.523 63.944 1.00 91.75 819 CYS A CA 1
ATOM 6412 C C . CYS A 1 819 ? -55.932 -20.864 63.306 1.00 91.75 819 CYS A C 1
ATOM 6414 O O . CYS A 1 819 ? -57.093 -21.273 63.268 1.00 91.75 819 CYS A O 1
ATOM 6416 N N . LEU A 1 820 ? -54.915 -21.561 62.802 1.00 89.06 820 LEU A N 1
ATOM 6417 C CA . LEU A 1 820 ? -55.078 -22.840 62.128 1.00 89.06 820 LEU A CA 1
ATOM 6418 C C . LEU A 1 820 ? -54.861 -23.970 63.131 1.00 89.06 820 LEU A C 1
ATOM 6420 O O . LEU A 1 820 ? -53.891 -23.962 63.882 1.00 89.06 820 LEU A O 1
ATOM 6424 N N . SER A 1 821 ? -55.741 -24.972 63.105 1.00 88.75 821 SER A N 1
ATOM 6425 C CA . SER A 1 821 ? -55.592 -26.194 63.909 1.00 88.75 821 SER A CA 1
ATOM 6426 C C . SER A 1 821 ? -55.436 -25.925 65.412 1.00 88.75 821 SER A C 1
ATOM 6428 O O . SER A 1 821 ? -54.481 -26.392 66.033 1.00 88.75 821 SER A O 1
ATOM 6430 N N . CYS A 1 822 ? -56.381 -25.182 65.994 1.00 90.12 822 CYS A N 1
ATOM 6431 C CA . CYS A 1 822 ? -56.457 -24.967 67.438 1.00 90.12 822 CYS A CA 1
ATOM 6432 C C . CYS A 1 822 ? -56.292 -26.290 68.217 1.00 90.12 822 CYS A C 1
ATOM 6434 O O . CYS A 1 822 ? -57.053 -27.242 68.019 1.00 90.12 822 CYS A O 1
ATOM 6436 N N . ARG A 1 823 ? -55.270 -26.359 69.080 1.00 90.44 823 ARG A N 1
ATOM 6437 C CA . ARG A 1 823 ? -54.983 -27.499 69.967 1.00 90.44 823 ARG A CA 1
ATOM 6438 C C . ARG A 1 823 ? -55.867 -27.442 71.217 1.00 90.44 823 ARG A C 1
ATOM 6440 O O . ARG A 1 823 ? -56.660 -26.522 71.397 1.00 90.44 823 ARG A O 1
ATOM 6447 N N . ASP A 1 824 ? -55.751 -28.447 72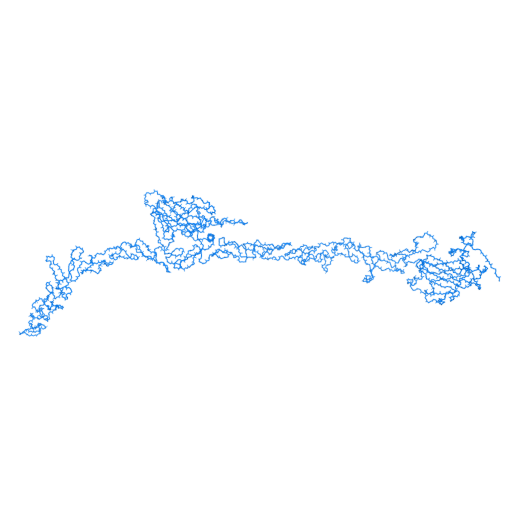.080 1.00 89.25 824 ASP A N 1
ATOM 6448 C CA . ASP A 1 824 ? -56.350 -28.443 73.426 1.00 89.25 824 ASP A CA 1
ATOM 6449 C C . ASP A 1 824 ? -57.882 -28.286 73.451 1.00 89.25 824 ASP A C 1
ATOM 6451 O O . ASP A 1 824 ? -58.450 -27.716 74.381 1.00 89.25 824 ASP A O 1
ATOM 6455 N N . HIS A 1 825 ? -58.562 -28.798 72.418 1.00 89.50 825 HIS A N 1
ATOM 6456 C CA . HIS A 1 825 ? -60.019 -28.703 72.254 1.00 89.50 825 HIS A CA 1
ATOM 6457 C C . HIS A 1 825 ? -60.540 -27.257 72.270 1.00 89.50 825 HIS A C 1
ATOM 6459 O O . HIS A 1 825 ? -61.653 -26.986 72.732 1.00 89.50 825 HIS A O 1
ATOM 6465 N N . THR A 1 826 ? -59.736 -26.326 71.757 1.00 89.88 826 THR A N 1
ATOM 6466 C CA . THR A 1 826 ? -60.099 -24.919 71.573 1.00 89.88 826 THR A CA 1
ATOM 6467 C C . THR A 1 826 ? -60.593 -24.658 70.145 1.00 89.88 826 THR A C 1
ATOM 6469 O O . THR A 1 826 ? -60.384 -25.445 69.223 1.00 89.88 826 THR A O 1
ATOM 6472 N N . ALA A 1 827 ? -61.325 -23.568 69.961 1.00 88.38 827 ALA A N 1
ATOM 6473 C CA . ALA A 1 827 ? -61.943 -23.125 68.720 1.00 88.38 827 ALA A CA 1
ATOM 6474 C C . ALA A 1 827 ? -62.104 -21.593 68.748 1.00 88.38 827 ALA A C 1
ATOM 6476 O O . ALA A 1 827 ? -61.922 -20.963 69.786 1.00 88.38 827 ALA A O 1
ATOM 6477 N N . GLY A 1 828 ? -62.501 -20.983 67.628 1.00 88.69 828 GLY A N 1
ATOM 6478 C CA . GLY A 1 828 ? -62.585 -19.519 67.499 1.00 88.69 828 GLY A CA 1
ATOM 6479 C C . GLY A 1 828 ? -61.440 -18.941 66.671 1.00 88.69 828 GLY A C 1
ATOM 6480 O O . GLY A 1 828 ? -60.551 -19.677 66.250 1.00 88.69 828 GLY A O 1
ATOM 6481 N N . HIS A 1 829 ? -61.488 -17.635 66.408 1.00 89.44 829 HIS A N 1
ATOM 6482 C CA . HIS A 1 829 ? -60.552 -16.984 65.483 1.00 89.44 829 HIS A CA 1
ATOM 6483 C C . HIS A 1 829 ? -59.112 -16.982 66.016 1.00 89.44 829 HIS A C 1
ATOM 6485 O O . HIS A 1 829 ? -58.155 -17.079 65.260 1.00 89.44 829 HIS A O 1
ATOM 6491 N N . ASN A 1 830 ? -58.972 -16.900 67.332 1.00 90.81 830 ASN A N 1
ATOM 6492 C CA . ASN A 1 830 ? -57.734 -16.840 68.095 1.00 90.81 830 ASN A CA 1
ATOM 6493 C C . ASN A 1 830 ? -57.612 -18.039 69.057 1.00 90.81 830 ASN A C 1
ATOM 6495 O O . ASN A 1 830 ? -56.876 -17.963 70.042 1.00 90.81 830 ASN A O 1
ATOM 6499 N N . CYS A 1 831 ? -58.364 -19.122 68.817 1.00 91.69 831 CYS A N 1
ATOM 6500 C CA . CYS A 1 831 ? -58.508 -20.254 69.740 1.00 91.69 831 CYS A CA 1
ATOM 6501 C C . CYS A 1 831 ? -59.009 -19.841 71.144 1.00 91.69 831 CYS A C 1
ATOM 6503 O O . CYS A 1 831 ? -58.600 -20.389 72.162 1.00 91.69 831 CYS A O 1
ATOM 6505 N N . GLU A 1 832 ? -59.879 -18.833 71.201 1.00 89.06 832 GLU A N 1
ATOM 6506 C CA . GLU A 1 832 ? -60.324 -18.151 72.422 1.00 89.06 832 GLU A CA 1
ATOM 6507 C C . GLU A 1 832 ? -61.507 -18.811 73.146 1.00 89.06 832 GLU A C 1
ATOM 6509 O O . GLU A 1 832 ? -61.924 -18.339 74.201 1.00 89.06 832 GLU A O 1
ATOM 6514 N N . ARG A 1 833 ? -62.092 -19.875 72.591 1.00 89.12 833 ARG A N 1
ATOM 6515 C CA . ARG A 1 833 ? -63.244 -20.581 73.180 1.00 89.12 833 ARG A CA 1
ATOM 6516 C C . ARG A 1 833 ? -63.082 -22.092 73.079 1.00 89.12 833 ARG A C 1
ATOM 6518 O O . ARG A 1 833 ? -62.290 -22.577 72.284 1.00 89.12 833 ARG A O 1
ATOM 6525 N N . CYS A 1 834 ? -63.858 -22.853 73.842 1.00 87.62 834 CYS A N 1
ATOM 6526 C CA . CYS A 1 834 ? -63.837 -24.314 73.750 1.00 87.62 834 CYS A CA 1
ATOM 6527 C C . CYS A 1 834 ? -64.627 -24.847 72.546 1.00 87.62 834 CYS A C 1
ATOM 6529 O O . CYS A 1 834 ? -65.635 -24.270 72.128 1.00 87.62 834 CYS A O 1
ATOM 6531 N N . GLN A 1 835 ? -64.164 -25.968 71.993 1.00 88.62 835 GLN A N 1
ATOM 6532 C CA . GLN A 1 835 ? -64.863 -26.742 70.970 1.00 88.62 835 GLN A CA 1
ATOM 6533 C C . GLN A 1 835 ? -66.202 -27.274 71.517 1.00 88.62 835 GLN A C 1
ATOM 6535 O O . GLN A 1 835 ? -66.355 -27.506 72.716 1.00 88.62 835 GLN A O 1
ATOM 6540 N N . SER A 1 836 ? -67.194 -27.481 70.645 1.00 83.81 836 SER A N 1
ATOM 6541 C CA . SER A 1 836 ? -68.499 -28.037 71.033 1.00 83.81 836 SER A CA 1
ATOM 6542 C C . SER A 1 836 ? -68.355 -29.347 71.817 1.00 83.81 836 SER A C 1
ATOM 6544 O O . SER A 1 836 ? -67.601 -30.234 71.424 1.00 83.81 836 SER A O 1
ATOM 6546 N N . GLY A 1 837 ? -69.091 -29.468 72.926 1.00 81.06 837 GLY A N 1
ATOM 6547 C CA . GLY A 1 837 ? -68.960 -30.587 73.866 1.00 81.06 837 GLY A CA 1
ATOM 6548 C C . GLY A 1 837 ? -67.873 -30.414 74.936 1.00 81.06 837 GLY A C 1
ATOM 6549 O O . GLY A 1 837 ? -67.724 -31.320 75.753 1.00 81.06 837 GLY A O 1
ATOM 6550 N N . TYR A 1 838 ? -67.165 -29.278 74.969 1.00 86.69 838 TYR A N 1
ATOM 6551 C CA . TYR A 1 838 ? -66.189 -28.901 76.000 1.00 86.69 838 TYR A CA 1
ATOM 6552 C C . TYR A 1 838 ? -66.540 -27.535 76.627 1.00 86.69 838 TYR A C 1
ATOM 6554 O O . TYR A 1 838 ? -67.222 -26.721 76.005 1.00 86.69 838 TYR A O 1
ATOM 6562 N N . TYR A 1 839 ? -66.074 -27.276 77.853 1.00 85.75 839 TYR A N 1
ATOM 6563 C CA . TYR A 1 839 ? -66.283 -26.026 78.602 1.00 85.75 839 TYR A CA 1
ATOM 6564 C C . TYR A 1 839 ? -65.018 -25.601 79.370 1.00 85.75 839 TYR A C 1
ATOM 6566 O O . TYR A 1 839 ? -64.187 -26.450 79.693 1.00 85.75 839 TYR A O 1
ATOM 6574 N N . GLY A 1 840 ? -64.875 -24.304 79.659 1.00 86.12 840 GLY A N 1
ATOM 6575 C CA . GLY A 1 840 ? -63.714 -23.706 80.342 1.00 86.12 840 GLY A CA 1
ATOM 6576 C C . GLY A 1 840 ? -63.318 -22.355 79.731 1.00 86.12 840 GLY A C 1
ATOM 6577 O O . GLY A 1 840 ? -63.978 -21.894 78.795 1.00 86.12 840 GLY A O 1
ATOM 6578 N N . ASP A 1 841 ? -62.249 -21.739 80.245 1.00 85.06 841 ASP A N 1
ATOM 6579 C CA . ASP A 1 841 ? -61.651 -20.503 79.702 1.00 85.06 841 ASP A CA 1
ATOM 6580 C C . ASP A 1 841 ? -60.230 -20.748 79.140 1.00 85.06 841 ASP A C 1
ATOM 6582 O O . ASP A 1 841 ? -59.275 -20.802 79.920 1.00 85.06 841 ASP A O 1
ATOM 6586 N N . PRO A 1 842 ? -60.066 -20.886 77.808 1.00 84.06 842 PRO A N 1
ATOM 6587 C CA . PRO A 1 842 ? -58.774 -21.152 77.172 1.00 84.06 842 PRO A CA 1
ATOM 6588 C C . PRO A 1 842 ? -57.954 -19.891 76.835 1.00 84.06 842 PRO A C 1
ATOM 6590 O O . PRO A 1 842 ? -57.004 -19.961 76.060 1.00 84.06 842 PRO A O 1
ATOM 6593 N N . VAL A 1 843 ? -58.299 -18.705 77.345 1.00 85.25 843 VAL A N 1
ATOM 6594 C CA . VAL A 1 843 ? -57.502 -17.497 77.067 1.00 85.25 843 VAL A CA 1
ATOM 6595 C C . VAL A 1 843 ? -56.147 -17.561 77.787 1.00 85.25 843 VAL A C 1
ATOM 6597 O O . VAL A 1 843 ? -56.060 -17.887 78.974 1.00 85.25 843 VAL A O 1
ATOM 6600 N N . LEU A 1 844 ? -55.066 -17.197 77.085 1.00 75.88 844 LEU A N 1
ATOM 6601 C CA . LEU A 1 844 ? -53.705 -17.237 77.628 1.00 75.88 844 LEU A CA 1
ATOM 6602 C C . LEU A 1 844 ? -53.597 -16.359 78.889 1.00 75.88 844 LEU A C 1
ATOM 6604 O O . LEU A 1 844 ? -53.740 -15.139 78.824 1.00 75.88 844 LEU A O 1
ATOM 6608 N N . GLY A 1 845 ? -53.304 -16.983 80.033 1.00 70.62 845 GLY A N 1
ATOM 6609 C CA . GLY A 1 845 ? -53.185 -16.309 81.332 1.00 70.62 845 GLY A CA 1
ATOM 6610 C C . GLY A 1 845 ? -54.386 -16.475 82.274 1.00 70.62 845 GLY A C 1
ATOM 6611 O O . GLY A 1 845 ? -54.287 -16.030 83.417 1.00 70.62 845 GLY A O 1
ATOM 6612 N N . SER A 1 846 ? -55.471 -17.142 81.854 1.00 70.62 846 SER A N 1
ATOM 6613 C CA . SER A 1 846 ? -56.623 -17.472 82.717 1.00 70.62 846 SER A CA 1
ATOM 6614 C C . SER A 1 846 ? -56.287 -18.529 83.787 1.00 70.62 846 SER A C 1
ATOM 6616 O O . SER A 1 846 ? -56.809 -18.484 84.900 1.00 70.62 846 SER A O 1
ATOM 6618 N N . GLY A 1 847 ? -55.390 -19.471 83.463 1.00 70.62 847 GLY A N 1
ATOM 6619 C CA . GLY A 1 847 ? -55.055 -20.631 84.299 1.00 70.62 847 GLY A CA 1
ATOM 6620 C C . GLY A 1 847 ? -56.053 -21.796 84.207 1.00 70.62 847 GLY A C 1
ATOM 6621 O O . GLY A 1 847 ? -55.851 -22.812 84.876 1.00 70.62 847 GLY A O 1
ATOM 6622 N N . ASP A 1 848 ? -57.099 -21.674 83.388 1.00 76.25 848 ASP A N 1
ATOM 6623 C CA . ASP A 1 848 ? -58.087 -22.724 83.120 1.00 76.25 848 ASP A CA 1
ATOM 6624 C C . ASP A 1 848 ? -57.893 -23.337 81.714 1.00 76.25 848 ASP A C 1
ATOM 6626 O O . ASP A 1 848 ? -57.065 -22.873 80.934 1.00 76.25 848 ASP A O 1
ATOM 6630 N N . HIS A 1 849 ? -58.574 -24.447 81.410 1.00 81.81 849 HIS A N 1
ATOM 6631 C CA . HIS A 1 849 ? -58.467 -25.152 80.122 1.00 81.81 849 HIS A CA 1
ATOM 6632 C C . HIS A 1 849 ? -59.787 -25.826 79.738 1.00 81.81 849 HIS A C 1
ATOM 6634 O O . HIS A 1 849 ? -60.619 -26.118 80.598 1.00 81.81 849 HIS A O 1
ATOM 6640 N N . CYS A 1 850 ? -59.964 -26.125 78.449 1.00 88.31 850 CYS A N 1
ATOM 6641 C CA . CYS A 1 850 ? -61.166 -26.787 77.951 1.00 88.31 850 CYS A CA 1
ATOM 6642 C C . CYS A 1 850 ? -61.265 -28.241 78.434 1.00 88.31 850 CYS A C 1
ATOM 6644 O O . CYS A 1 850 ? -60.370 -29.056 78.209 1.00 88.31 850 CYS A O 1
ATOM 6646 N N . ARG A 1 851 ? -62.385 -28.581 79.078 1.00 86.50 851 ARG A N 1
ATOM 6647 C CA . ARG A 1 851 ? -62.683 -29.914 79.628 1.00 86.50 851 ARG A CA 1
ATOM 6648 C C . ARG A 1 851 ? -63.962 -30.478 79.014 1.00 86.50 851 ARG A C 1
ATOM 6650 O O . ARG A 1 851 ? -64.865 -29.702 78.709 1.00 86.50 851 ARG A O 1
ATOM 6657 N N . PRO A 1 852 ? -64.073 -31.804 78.832 1.00 86.62 852 PRO A N 1
ATOM 6658 C CA . PRO A 1 852 ? -65.257 -32.411 78.235 1.00 86.62 852 PRO A CA 1
ATOM 6659 C C . PRO A 1 852 ? -66.494 -32.204 79.117 1.00 86.62 852 PRO A C 1
ATOM 6661 O O . PRO A 1 852 ? -66.430 -32.298 80.343 1.00 86.62 852 PRO A O 1
ATOM 6664 N N . CYS A 1 853 ? -67.634 -31.951 78.483 1.00 86.56 853 CYS A N 1
ATOM 6665 C CA . CYS A 1 853 ? -68.917 -31.771 79.149 1.00 86.56 853 CYS A CA 1
ATOM 6666 C C . CYS A 1 853 ? -69.480 -33.102 79.666 1.00 86.56 853 CYS A C 1
ATOM 6668 O O . CYS A 1 853 ? -69.780 -33.968 78.847 1.00 86.56 853 CYS A O 1
ATOM 6670 N N . PRO A 1 854 ? -69.709 -33.274 80.979 1.00 84.50 854 PRO A N 1
ATOM 6671 C CA . PRO A 1 854 ? -70.240 -34.512 81.553 1.00 84.50 854 PRO A CA 1
ATOM 6672 C C . PRO A 1 854 ? -71.776 -34.588 81.413 1.00 84.50 854 PRO A C 1
ATOM 6674 O O . PRO A 1 854 ? -72.498 -34.481 82.407 1.00 84.50 854 PRO A O 1
ATOM 6677 N N . CYS A 1 855 ? -72.277 -34.713 80.175 1.00 86.69 855 CYS A N 1
ATOM 6678 C CA . CYS A 1 855 ? -73.701 -34.560 79.836 1.00 86.69 855 CYS A CA 1
ATOM 6679 C C . CYS A 1 855 ? -74.296 -35.679 78.934 1.00 86.69 855 CYS A C 1
ATOM 6681 O O . CYS A 1 855 ? -74.675 -35.404 77.789 1.00 86.69 855 CYS A O 1
ATOM 6683 N N . PRO A 1 856 ? -74.460 -36.920 79.427 1.00 77.44 856 PRO A N 1
ATOM 6684 C CA . PRO A 1 856 ? -74.071 -37.393 80.762 1.00 77.44 856 PRO A CA 1
ATOM 6685 C C . PRO A 1 856 ? -72.612 -37.833 80.901 1.00 77.44 856 PRO A C 1
ATOM 6687 O O . PRO A 1 856 ? -72.001 -37.559 81.935 1.00 77.44 856 PRO A O 1
ATOM 6690 N N . ASP A 1 857 ? -72.045 -38.459 79.867 1.00 83.00 857 ASP A N 1
ATOM 6691 C CA . ASP A 1 857 ? -70.746 -39.146 79.968 1.00 83.00 857 ASP A CA 1
ATOM 6692 C C . ASP A 1 857 ? -69.670 -38.554 79.038 1.00 83.00 857 ASP A C 1
ATOM 6694 O O . ASP A 1 857 ? -68.532 -39.019 79.004 1.00 83.00 857 ASP A O 1
ATOM 6698 N N . GLY A 1 858 ? -70.011 -37.486 78.311 1.00 81.50 858 GLY A N 1
ATOM 6699 C CA . GLY A 1 858 ? -69.089 -36.729 77.467 1.00 81.50 858 GLY A CA 1
ATOM 6700 C C . GLY A 1 858 ? -68.977 -37.222 76.024 1.00 81.50 858 GLY A C 1
ATOM 6701 O O . GLY A 1 858 ? -69.520 -38.270 75.670 1.00 81.50 858 GLY A O 1
ATOM 6702 N N . PRO A 1 859 ? -68.304 -36.447 75.156 1.00 77.69 859 PRO A N 1
ATOM 6703 C CA . PRO A 1 859 ? -68.371 -36.607 73.702 1.00 77.69 859 PRO A CA 1
ATOM 6704 C C . PRO A 1 859 ? -67.861 -37.955 73.160 1.00 77.69 859 PRO A C 1
ATOM 6706 O O . PRO A 1 859 ? -68.360 -38.406 72.134 1.00 77.69 859 PRO A O 1
ATOM 6709 N N . GLU A 1 860 ? -66.940 -38.641 73.844 1.00 78.00 860 GLU A N 1
ATOM 6710 C CA . GLU A 1 860 ? -66.400 -39.945 73.401 1.00 78.00 860 GLU A CA 1
ATOM 6711 C C . GLU A 1 860 ? -67.199 -41.164 73.903 1.00 78.00 860 GLU A C 1
ATOM 6713 O O . GLU A 1 860 ? -66.937 -42.295 73.500 1.00 78.00 860 GLU A O 1
ATOM 6718 N N . SER A 1 861 ? -68.192 -40.960 74.772 1.00 80.88 861 SER A N 1
ATOM 6719 C CA . SER A 1 861 ? -68.916 -42.051 75.446 1.00 80.88 861 SER A CA 1
ATOM 6720 C C . SER A 1 861 ? -70.007 -42.727 74.601 1.00 80.88 861 SER A C 1
ATOM 6722 O O . SER A 1 861 ? -70.553 -43.753 75.002 1.00 80.88 861 SER A O 1
ATOM 6724 N N . GLY A 1 862 ? -70.393 -42.130 73.466 1.00 76.56 862 GLY A N 1
ATOM 6725 C CA . GLY A 1 862 ? -71.589 -42.528 72.705 1.00 76.56 862 GLY A CA 1
ATOM 6726 C C . GLY A 1 862 ? -72.919 -42.158 73.382 1.00 76.56 862 GLY A C 1
ATOM 6727 O O . GLY A 1 862 ? -73.983 -42.444 72.836 1.00 76.56 862 GLY A O 1
ATOM 6728 N N . ARG A 1 863 ? -72.864 -41.502 74.548 1.00 83.38 863 ARG A N 1
ATOM 6729 C CA . ARG A 1 863 ? -73.995 -40.987 75.329 1.00 83.38 863 ARG A CA 1
ATOM 6730 C C . ARG A 1 863 ? -73.763 -39.501 75.613 1.00 83.38 863 ARG A C 1
ATOM 6732 O O . ARG A 1 863 ? -73.606 -39.085 76.756 1.00 83.38 863 ARG A O 1
ATOM 6739 N N . GLN A 1 864 ? -73.669 -38.715 74.538 1.00 84.69 864 GLN A N 1
ATOM 6740 C CA . GLN A 1 864 ? -73.574 -37.255 74.578 1.00 84.69 864 GLN A CA 1
ATOM 6741 C C . GLN A 1 864 ? -74.825 -36.672 73.934 1.00 84.69 864 GLN A C 1
ATOM 6743 O O . GLN A 1 864 ? -74.956 -36.659 72.710 1.00 84.69 864 GLN A O 1
ATOM 6748 N N . PHE A 1 865 ? -75.737 -36.176 74.763 1.00 87.25 865 PHE A N 1
ATOM 6749 C CA . PHE A 1 865 ? -77.018 -35.628 74.309 1.00 87.25 865 PHE A CA 1
ATOM 6750 C C . PHE A 1 865 ? -77.110 -34.122 74.546 1.00 87.25 865 PHE A C 1
ATOM 6752 O O . PHE A 1 865 ? -78.190 -33.538 74.547 1.00 87.25 865 PHE A O 1
ATOM 6759 N N . SER A 1 866 ? -75.964 -33.472 74.723 1.00 85.81 866 SER A N 1
ATOM 6760 C CA . SER A 1 866 ? -75.833 -32.040 74.953 1.00 85.81 866 SER A CA 1
ATOM 6761 C C . SER A 1 866 ? -75.008 -31.388 73.845 1.00 85.81 866 SER A C 1
ATOM 6763 O O . SER A 1 866 ? -73.971 -31.919 73.443 1.00 85.81 866 SER A O 1
ATOM 6765 N N . SER A 1 867 ? -75.435 -30.215 73.368 1.00 81.56 867 SER A N 1
ATOM 6766 C CA . SER A 1 867 ? -74.651 -29.417 72.410 1.00 81.56 867 SER A CA 1
ATOM 6767 C C . SER A 1 867 ? -73.453 -28.713 73.064 1.00 81.56 867 SER A C 1
ATOM 6769 O O . SER A 1 867 ? -72.537 -28.261 72.376 1.00 81.56 867 SER A O 1
ATOM 6771 N N . GLY A 1 868 ? -73.457 -28.605 74.395 1.00 83.19 868 GLY A N 1
ATOM 6772 C CA . GLY A 1 868 ? -72.425 -27.947 75.187 1.00 83.19 868 GLY A CA 1
ATOM 6773 C C . GLY A 1 868 ? -72.860 -27.759 76.639 1.00 83.19 868 GLY A C 1
ATOM 6774 O O . GLY A 1 868 ? -74.012 -27.972 77.008 1.00 83.19 868 GLY A O 1
ATOM 6775 N N . CYS A 1 869 ? -71.933 -27.354 77.488 1.00 85.00 869 CYS A N 1
ATOM 6776 C CA . CYS A 1 869 ? -72.200 -27.083 78.890 1.00 85.00 869 CYS A CA 1
ATOM 6777 C C . CYS A 1 869 ? -71.452 -25.824 79.306 1.00 85.00 869 CYS A C 1
ATOM 6779 O O . CYS A 1 869 ? -70.482 -25.424 78.664 1.00 85.00 869 CYS A O 1
ATOM 6781 N N . TYR A 1 870 ? -71.915 -25.182 80.365 1.00 82.88 870 TYR A N 1
ATOM 6782 C CA . TYR A 1 870 ? -71.234 -24.034 80.943 1.00 82.88 870 TYR A CA 1
ATOM 6783 C C . TYR A 1 870 ? -71.147 -24.214 82.449 1.00 82.88 870 TYR A C 1
ATOM 6785 O O . TYR A 1 870 ? -71.974 -24.895 83.056 1.00 82.88 870 TYR A O 1
ATOM 6793 N N . GLN A 1 871 ? -70.131 -23.618 83.057 1.00 82.88 871 GLN A N 1
ATOM 6794 C CA . GLN A 1 871 ? -70.049 -23.564 84.504 1.00 82.88 871 GLN A CA 1
ATOM 6795 C C . GLN A 1 871 ? -70.857 -22.366 84.990 1.00 82.88 871 GLN A C 1
ATOM 6797 O O . GLN A 1 871 ? -70.635 -21.236 84.557 1.00 82.88 871 GLN A O 1
ATOM 6802 N N . ASP A 1 872 ? -71.811 -22.613 85.875 1.00 79.56 872 ASP A N 1
ATOM 6803 C CA . ASP A 1 872 ? -72.554 -21.545 86.522 1.00 79.56 872 ASP A CA 1
ATOM 6804 C C . ASP A 1 872 ? -71.598 -20.730 87.423 1.00 79.56 872 ASP A C 1
ATOM 6806 O O . ASP A 1 872 ? -70.931 -21.307 88.289 1.00 79.56 872 ASP A O 1
ATOM 6810 N N . PRO A 1 873 ? -71.498 -19.401 87.240 1.00 74.75 873 PRO A N 1
ATOM 6811 C CA . PRO A 1 873 ? -70.488 -18.580 87.909 1.00 74.75 873 PRO A CA 1
ATOM 6812 C C . PRO A 1 873 ? -70.708 -18.433 89.422 1.00 74.75 873 PRO A C 1
ATOM 6814 O O . PRO A 1 873 ? -69.810 -17.969 90.120 1.00 74.75 873 PRO A O 1
ATOM 6817 N N . VAL A 1 874 ? -71.881 -18.808 89.946 1.00 77.81 874 VAL A N 1
ATOM 6818 C CA . VAL A 1 874 ? -72.217 -18.695 91.374 1.00 77.81 874 VAL A CA 1
ATOM 6819 C C . VAL A 1 874 ? -72.039 -20.033 92.082 1.00 77.81 874 VAL A C 1
ATOM 6821 O O . VAL A 1 874 ? -71.436 -20.108 93.150 1.00 77.81 874 VAL A O 1
ATOM 6824 N N . THR A 1 875 ? -72.583 -21.097 91.500 1.00 80.44 875 THR A N 1
ATOM 6825 C CA . THR A 1 875 ? -72.616 -22.435 92.107 1.00 80.44 875 THR A CA 1
ATOM 6826 C C . THR A 1 875 ? -71.421 -23.298 91.718 1.00 80.44 875 THR A C 1
ATOM 6828 O O . THR A 1 875 ? -71.209 -24.346 92.329 1.00 80.44 875 THR A O 1
ATOM 6831 N N . LEU A 1 876 ? -70.647 -22.878 90.710 1.00 78.56 876 LEU A N 1
ATOM 6832 C CA . LEU A 1 876 ? -69.550 -23.631 90.093 1.00 78.56 876 LEU A CA 1
ATOM 6833 C C . LEU A 1 876 ? -69.973 -24.997 89.531 1.00 78.56 876 LEU A C 1
ATOM 6835 O O . LEU A 1 876 ? -69.116 -25.817 89.189 1.00 78.56 876 LEU A O 1
ATOM 6839 N N . GLN A 1 877 ? -71.277 -25.251 89.414 1.00 80.44 877 GLN A N 1
ATOM 6840 C CA . GLN A 1 877 ? -71.803 -26.479 88.838 1.00 80.44 877 GLN A CA 1
ATOM 6841 C C . GLN A 1 877 ? -71.819 -26.393 87.316 1.00 80.44 877 GLN A C 1
ATOM 6843 O O . GLN A 1 877 ? -72.094 -25.345 86.734 1.00 80.44 877 GLN A O 1
ATOM 6848 N N . VAL A 1 878 ? -71.520 -27.519 86.671 1.00 82.81 878 VAL A N 1
ATOM 6849 C CA . VAL A 1 878 ? -71.587 -27.641 85.216 1.00 82.81 878 VAL A CA 1
ATOM 6850 C C . VAL A 1 878 ? -73.036 -27.880 84.820 1.00 82.81 878 VAL A C 1
ATOM 6852 O O . VAL A 1 878 ? -73.626 -28.890 85.204 1.00 82.81 878 VAL A O 1
ATOM 6855 N N . VAL A 1 879 ? -73.603 -26.945 84.067 1.00 84.62 879 VAL A N 1
ATOM 6856 C CA . VAL A 1 879 ? -74.976 -26.990 83.570 1.00 84.62 879 VAL A CA 1
ATOM 6857 C C . VAL A 1 879 ? -74.957 -27.432 82.110 1.00 84.62 879 VAL A C 1
ATOM 6859 O O . VAL A 1 879 ? -74.311 -26.807 81.265 1.00 84.62 879 VAL A O 1
ATOM 6862 N N . CYS A 1 880 ? -75.653 -28.528 81.815 1.00 87.25 880 CYS A N 1
ATOM 6863 C CA . CYS A 1 880 ? -75.753 -29.107 80.479 1.00 87.25 880 CYS A CA 1
ATOM 6864 C C . CYS A 1 880 ? -76.862 -28.442 79.651 1.00 87.25 880 CYS A C 1
ATOM 6866 O O . CYS A 1 880 ? -77.974 -28.248 80.140 1.00 87.25 880 CYS A O 1
ATOM 6868 N N . VAL A 1 881 ? -76.587 -28.142 78.378 1.00 87.31 881 VAL A N 1
ATOM 6869 C CA . VAL A 1 881 ? -77.591 -27.663 77.418 1.00 87.31 881 VAL A CA 1
ATOM 6870 C C . VAL A 1 881 ? -78.097 -28.846 76.592 1.00 87.31 881 VAL A C 1
ATOM 6872 O O . VAL A 1 881 ? -77.478 -29.243 75.603 1.00 87.31 881 VAL A O 1
ATOM 6875 N N . CYS A 1 882 ? -79.216 -29.430 77.022 1.00 87.31 882 CYS A N 1
ATOM 6876 C CA . CYS A 1 882 ? -79.753 -30.646 76.417 1.00 87.31 882 CYS A CA 1
ATOM 6877 C C . CYS A 1 882 ? -80.259 -30.442 74.990 1.00 87.31 882 CYS A C 1
ATOM 6879 O O . CYS A 1 882 ? -80.917 -29.451 74.669 1.00 87.31 882 CYS A O 1
ATOM 6881 N N . SER A 1 883 ? -79.962 -31.424 74.141 1.00 87.44 883 SER A N 1
ATOM 6882 C CA . SER A 1 883 ? -80.499 -31.529 72.787 1.00 87.44 883 SER A CA 1
ATOM 6883 C C . SER A 1 883 ? -81.996 -31.838 72.833 1.00 87.44 883 SER A C 1
ATOM 6885 O O . SER A 1 883 ? -82.524 -32.333 73.829 1.00 87.44 883 SER A O 1
ATOM 6887 N N . VAL A 1 884 ? -82.695 -31.560 71.734 1.00 87.06 884 VAL A N 1
ATOM 6888 C CA . VAL A 1 884 ? -84.148 -31.768 71.638 1.00 87.06 884 VAL A CA 1
ATOM 6889 C C . VAL A 1 884 ? -84.515 -33.224 71.952 1.00 87.06 884 VAL A C 1
ATOM 6891 O O . VAL A 1 884 ? -83.907 -34.143 71.412 1.00 87.06 884 VAL A O 1
ATOM 6894 N N . GLY A 1 885 ? -85.523 -33.422 72.808 1.00 87.12 885 GLY A N 1
ATOM 6895 C CA . GLY A 1 885 ? -85.988 -34.744 73.248 1.00 87.12 885 GLY A CA 1
ATOM 6896 C C . GLY A 1 885 ? -85.321 -35.264 74.527 1.00 87.12 885 GLY A C 1
ATOM 6897 O O . GLY A 1 885 ? -85.794 -36.254 75.083 1.00 87.12 885 GLY A O 1
ATOM 6898 N N . TYR A 1 886 ? -84.294 -34.575 75.033 1.00 89.50 886 TYR A N 1
ATOM 6899 C CA . TYR A 1 886 ? -83.573 -34.923 76.258 1.00 89.50 886 TYR A CA 1
ATOM 6900 C C . TYR A 1 886 ? -83.779 -33.860 77.342 1.00 89.50 886 TYR A C 1
ATOM 6902 O O . TYR A 1 886 ? -83.891 -32.666 77.061 1.00 89.50 886 TYR A O 1
ATOM 6910 N N . ILE A 1 887 ? -83.827 -34.294 78.596 1.00 87.12 887 ILE A N 1
ATOM 6911 C CA . ILE A 1 887 ? -83.978 -33.453 79.784 1.00 87.12 887 ILE A CA 1
ATOM 6912 C C . ILE A 1 887 ? -83.146 -34.037 80.936 1.00 87.12 887 ILE A C 1
ATOM 6914 O O . ILE A 1 887 ? -82.519 -35.084 80.802 1.00 87.12 887 ILE A O 1
ATOM 6918 N N . GLY A 1 888 ? -83.125 -33.341 82.068 1.00 84.12 888 GLY A N 1
ATOM 6919 C CA . GLY A 1 888 ? -82.325 -33.695 83.236 1.00 84.12 888 GLY A CA 1
ATOM 6920 C C . GLY A 1 888 ? -81.104 -32.792 83.355 1.00 84.12 888 GLY A C 1
ATOM 6921 O O . GLY A 1 888 ? -80.689 -32.147 82.393 1.00 84.12 888 GLY A O 1
ATOM 6922 N N . SER A 1 889 ? -80.512 -32.734 84.548 1.00 81.00 889 SER A N 1
ATOM 6923 C CA . SER A 1 889 ? -79.304 -31.930 84.793 1.00 81.00 889 SER A CA 1
ATOM 6924 C C . SER A 1 889 ? -78.104 -32.400 83.964 1.00 81.00 889 SER A C 1
ATOM 6926 O O . SER A 1 889 ? -77.163 -31.631 83.770 1.00 81.00 889 SER A O 1
ATOM 6928 N N . ARG A 1 890 ? -78.157 -33.637 83.453 1.00 85.69 890 ARG A N 1
ATOM 6929 C CA . ARG A 1 890 ? -77.148 -34.258 82.592 1.00 85.69 890 ARG A CA 1
ATOM 6930 C C . ARG A 1 890 ? -77.666 -34.719 81.232 1.00 85.69 890 ARG A C 1
ATOM 6932 O O . ARG A 1 890 ? -76.902 -35.334 80.497 1.00 85.69 890 ARG A O 1
ATOM 6939 N N . CYS A 1 891 ? -78.902 -34.385 80.863 1.00 88.31 891 CYS A N 1
ATOM 6940 C CA . CYS A 1 891 ? -79.515 -34.818 79.598 1.00 88.31 891 CYS A CA 1
ATOM 6941 C C . CYS A 1 891 ? -79.635 -36.347 79.462 1.00 88.31 891 CYS A C 1
ATOM 6943 O O . CYS A 1 891 ? -79.587 -36.889 78.361 1.00 88.31 891 CYS A O 1
ATOM 6945 N N . ASP A 1 892 ? -79.752 -37.035 80.593 1.00 87.00 892 ASP A N 1
ATOM 6946 C CA . ASP A 1 892 ? -79.825 -38.485 80.754 1.00 87.00 892 ASP A CA 1
ATOM 6947 C C . ASP A 1 892 ? -81.258 -39.018 80.830 1.00 87.00 892 ASP A C 1
ATOM 6949 O O . ASP A 1 892 ? -81.455 -40.220 80.979 1.00 87.00 892 ASP A O 1
ATOM 6953 N N . GLU A 1 893 ? -82.261 -38.153 80.693 1.00 87.69 893 GLU A N 1
ATOM 6954 C CA . GLU A 1 893 ? -83.668 -38.535 80.668 1.00 87.69 893 GLU A CA 1
ATOM 6955 C C . GLU A 1 893 ? -84.338 -38.109 79.362 1.00 87.69 893 GLU A C 1
ATOM 6957 O O . GLU A 1 893 ? -83.995 -37.085 78.769 1.00 87.69 893 GLU A O 1
ATOM 6962 N N . CYS A 1 894 ? -85.361 -38.851 78.939 1.00 88.38 894 CYS A N 1
ATOM 6963 C CA . CYS A 1 894 ? -86.228 -38.395 77.860 1.00 88.38 894 CYS A CA 1
ATOM 6964 C C . CYS A 1 894 ? -87.184 -37.305 78.353 1.00 88.38 894 CYS A C 1
ATOM 6966 O O . CYS A 1 894 ? -87.806 -37.415 79.419 1.00 88.38 894 CYS A O 1
ATOM 6968 N N . ALA A 1 895 ? -87.289 -36.238 77.561 1.00 90.06 895 ALA A N 1
ATOM 6969 C CA . ALA A 1 895 ? -88.241 -35.159 77.781 1.00 90.06 895 ALA A CA 1
ATOM 6970 C C . ALA A 1 895 ? -89.691 -35.667 77.671 1.00 90.06 895 ALA A C 1
ATOM 6972 O O . ALA A 1 895 ? -89.948 -36.724 77.094 1.00 90.06 895 ALA A O 1
ATOM 6973 N N . SER A 1 896 ? -90.655 -34.914 78.213 1.00 88.44 896 SER A N 1
ATOM 6974 C CA . SER A 1 896 ? -92.084 -35.227 78.054 1.00 88.44 896 SER A CA 1
ATOM 6975 C C . SER A 1 896 ? -92.436 -35.452 76.578 1.00 88.44 896 SER A C 1
ATOM 6977 O O . SER A 1 896 ? -91.959 -34.725 75.706 1.00 88.44 896 SER A O 1
ATOM 6979 N N . GLY A 1 897 ? -93.237 -36.482 76.296 1.00 86.19 897 GLY A N 1
ATOM 6980 C CA . GLY A 1 897 ? -93.585 -36.871 74.927 1.00 86.19 897 GLY A CA 1
ATOM 6981 C C . GLY A 1 897 ? -92.504 -37.663 74.178 1.00 86.19 897 GLY A C 1
ATOM 6982 O O . GLY A 1 897 ? -92.731 -38.012 73.020 1.00 86.19 897 GLY A O 1
ATOM 6983 N N . PHE A 1 898 ? -91.365 -37.972 74.807 1.00 90.94 898 PHE A N 1
ATOM 6984 C CA . PHE A 1 898 ? -90.315 -38.847 74.279 1.00 90.94 898 PHE A CA 1
ATOM 6985 C C . PHE A 1 898 ? -90.102 -40.065 75.190 1.00 90.94 898 PHE A C 1
ATOM 6987 O O . PHE A 1 898 ? -90.302 -39.997 76.403 1.00 90.94 898 PHE A O 1
ATOM 6994 N N . PHE A 1 899 ? -89.660 -41.174 74.604 1.00 89.31 899 PHE A N 1
ATOM 6995 C CA . PHE A 1 899 ? -89.330 -42.414 75.291 1.00 89.31 899 PHE A CA 1
ATOM 6996 C C . PHE A 1 899 ? -88.049 -43.044 74.739 1.00 89.31 899 PHE A C 1
ATOM 6998 O O . PHE A 1 899 ? -87.654 -42.792 73.600 1.00 89.31 899 PHE A O 1
ATOM 7005 N N . GLY A 1 900 ? -87.402 -43.880 75.541 1.00 88.38 900 GLY A N 1
ATOM 7006 C CA . GLY A 1 900 ? -86.199 -44.614 75.162 1.00 88.38 900 GLY A CA 1
ATOM 7007 C C . GLY A 1 900 ? -85.302 -44.876 76.366 1.00 88.38 900 GLY A C 1
ATOM 7008 O O . GLY A 1 900 ? -85.668 -44.563 77.499 1.00 88.38 900 GLY A O 1
ATOM 7009 N N . SER A 1 901 ? -84.116 -45.422 76.102 1.00 85.56 901 SER A N 1
ATOM 7010 C CA . SER A 1 901 ? -83.111 -45.738 77.128 1.00 85.56 901 SER A CA 1
ATOM 7011 C C . SER A 1 901 ? -81.840 -44.895 76.944 1.00 85.56 901 SER A C 1
ATOM 7013 O O . SER A 1 901 ? -80.812 -45.423 76.521 1.00 85.56 901 SER A O 1
ATOM 7015 N N . PRO A 1 902 ? -81.871 -43.571 77.200 1.00 85.50 902 PRO A N 1
ATOM 7016 C CA . PRO A 1 902 ? -80.674 -42.713 77.159 1.00 85.50 902 PRO A CA 1
ATOM 7017 C C . PRO A 1 902 ? -79.611 -43.099 78.212 1.00 85.50 902 PRO A C 1
ATOM 7019 O O . PRO A 1 902 ? -78.467 -42.635 78.163 1.00 85.50 902 PRO A O 1
ATOM 7022 N N . ASP A 1 903 ? -79.963 -43.965 79.163 1.00 81.94 903 ASP A N 1
ATOM 7023 C CA . ASP A 1 903 ? -79.072 -44.598 80.134 1.00 81.94 903 ASP A CA 1
ATOM 7024 C C . ASP A 1 903 ? -78.171 -45.697 79.534 1.00 81.94 903 ASP A C 1
ATOM 7026 O O . ASP A 1 903 ? -77.133 -46.022 80.111 1.00 81.94 903 ASP A O 1
ATOM 7030 N N . GLU A 1 904 ? -78.494 -46.212 78.345 1.00 82.62 904 GLU A N 1
ATOM 7031 C CA . GLU A 1 904 ? -77.728 -47.263 77.667 1.00 82.62 904 GLU A CA 1
ATOM 7032 C C . GLU A 1 904 ? -76.827 -46.710 76.547 1.00 82.62 904 GLU A C 1
ATOM 7034 O O . GLU A 1 904 ? -77.132 -45.715 75.886 1.00 82.62 904 GLU A O 1
ATOM 7039 N N . VAL A 1 905 ? -75.681 -47.361 76.310 1.00 77.44 905 VAL A N 1
ATOM 7040 C CA . VAL A 1 905 ? -74.742 -46.966 75.244 1.00 77.44 905 VAL A CA 1
ATOM 7041 C C . VAL A 1 905 ? -75.392 -47.200 73.879 1.00 77.44 905 VAL A C 1
ATOM 7043 O O . VAL A 1 905 ? -75.718 -48.331 73.531 1.00 77.44 905 VAL A O 1
ATOM 7046 N N . GLY A 1 906 ? -75.573 -46.126 73.103 1.00 75.31 906 GLY A N 1
ATOM 7047 C CA . GLY A 1 906 ? -76.277 -46.152 71.815 1.00 75.31 906 GLY A CA 1
ATOM 7048 C C . GLY A 1 906 ? -77.802 -46.005 71.909 1.00 75.31 906 GLY A C 1
ATOM 7049 O O . GLY A 1 906 ? -78.466 -45.968 70.873 1.00 75.31 906 GLY A O 1
ATOM 7050 N N . GLY A 1 907 ? -78.360 -45.895 73.117 1.00 81.56 907 GLY A N 1
ATOM 7051 C CA . GLY A 1 907 ? -79.770 -45.582 73.321 1.00 81.56 907 GLY A CA 1
ATOM 7052 C C . GLY A 1 907 ? -80.083 -44.112 73.029 1.00 81.56 907 GLY A C 1
ATOM 7053 O O . GLY A 1 907 ? -79.243 -43.229 73.200 1.00 81.56 907 GLY A O 1
ATOM 7054 N N . ALA A 1 908 ? -81.297 -43.834 72.556 1.00 86.31 908 ALA A N 1
ATOM 7055 C CA . ALA A 1 908 ? -81.735 -42.486 72.204 1.00 86.31 908 ALA A CA 1
ATOM 7056 C C . ALA A 1 908 ? -83.200 -42.266 72.580 1.00 86.31 908 ALA A C 1
ATOM 7058 O O . ALA A 1 908 ? -83.993 -43.208 72.587 1.00 86.31 908 ALA A O 1
ATOM 7059 N N . CYS A 1 909 ? -83.556 -41.012 72.850 1.00 90.38 909 CYS A N 1
ATOM 7060 C CA . CYS A 1 909 ? -84.935 -40.617 73.093 1.00 90.38 909 CYS A CA 1
ATOM 7061 C C . CYS A 1 909 ? -85.655 -40.391 71.763 1.00 90.38 909 CYS A C 1
ATOM 7063 O O . CYS A 1 909 ? -85.238 -39.575 70.940 1.00 90.38 909 CYS A O 1
ATOM 7065 N N . GLN A 1 910 ? -86.747 -41.115 71.554 1.00 88.94 910 GLN A N 1
ATOM 7066 C CA . GLN A 1 910 ? -87.609 -41.029 70.380 1.00 88.94 910 GLN A CA 1
ATOM 7067 C C . GLN A 1 910 ? -88.991 -40.507 70.783 1.00 88.94 910 GLN A C 1
ATOM 7069 O O . GLN A 1 910 ? -89.422 -40.739 71.906 1.00 88.94 910 GLN A O 1
ATOM 7074 N N . PRO A 1 911 ? -89.715 -39.796 69.910 1.00 89.50 911 PRO A N 1
ATOM 7075 C CA . PRO A 1 911 ? -91.051 -39.306 70.241 1.00 89.50 911 PRO A CA 1
ATOM 7076 C C . PRO A 1 911 ? -92.048 -40.463 70.439 1.00 89.50 911 PRO A C 1
ATOM 7078 O O . PRO A 1 911 ? -92.050 -41.429 69.673 1.00 89.50 911 PRO A O 1
ATOM 7081 N N . CYS A 1 912 ? -92.925 -40.353 71.439 1.00 88.56 912 CYS A N 1
ATOM 7082 C CA . CYS A 1 912 ? -93.974 -41.334 71.731 1.00 88.56 912 CYS A CA 1
ATOM 7083 C C . CYS A 1 912 ? -94.990 -41.451 70.584 1.00 88.56 912 CYS A C 1
ATOM 7085 O O . CYS A 1 912 ? -95.504 -40.452 70.078 1.00 88.56 912 CYS A O 1
ATOM 7087 N N . GLN A 1 913 ? -95.342 -42.682 70.202 1.00 89.38 913 GLN A N 1
ATOM 7088 C CA . GLN A 1 913 ? -96.206 -42.965 69.046 1.00 89.38 913 GLN A CA 1
ATOM 7089 C C . GLN A 1 913 ? -97.693 -43.094 69.414 1.00 89.38 913 GLN A C 1
ATOM 7091 O O . GLN A 1 913 ? -98.370 -44.056 69.066 1.00 89.38 913 GLN A O 1
ATOM 7096 N N . CYS A 1 914 ? -98.237 -42.082 70.084 1.00 87.56 914 CYS A N 1
ATOM 7097 C CA . CYS A 1 914 ? -99.603 -42.102 70.616 1.00 87.56 914 CYS A CA 1
ATOM 7098 C C . CYS A 1 914 ? -100.675 -41.563 69.660 1.00 87.56 914 CYS A C 1
ATOM 7100 O O . CYS A 1 914 ? -101.699 -41.048 70.107 1.00 87.56 914 CYS A O 1
ATOM 7102 N N . ASN A 1 915 ? -100.421 -41.599 68.348 1.00 84.69 915 ASN A N 1
ATOM 7103 C CA . ASN A 1 915 ? -101.323 -41.085 67.307 1.00 84.69 915 ASN A CA 1
ATOM 7104 C C . ASN A 1 915 ? -101.809 -39.636 67.546 1.00 84.69 915 ASN A C 1
ATOM 7106 O O . ASN A 1 915 ? -102.928 -39.292 67.184 1.00 84.69 915 ASN A O 1
ATOM 7110 N N . ASN A 1 916 ? -100.979 -38.787 68.171 1.00 83.94 916 ASN A N 1
ATOM 7111 C CA . ASN A 1 916 ? -101.315 -37.415 68.595 1.00 83.94 916 ASN A CA 1
ATOM 7112 C C . ASN A 1 916 ? -102.514 -37.304 69.559 1.00 83.94 916 ASN A C 1
ATOM 7114 O O . ASN A 1 916 ? -103.089 -36.229 69.727 1.00 83.94 916 ASN A O 1
ATOM 7118 N N . ASN A 1 917 ? -102.879 -38.401 70.222 1.00 86.50 917 ASN A N 1
ATOM 7119 C CA . ASN A 1 917 ? -103.982 -38.464 71.180 1.00 86.50 917 ASN A CA 1
ATOM 7120 C C . ASN A 1 917 ? -103.510 -38.284 72.625 1.00 86.50 917 ASN A C 1
ATOM 7122 O O . ASN A 1 917 ? -104.170 -38.739 73.553 1.00 86.50 917 ASN A O 1
ATOM 7126 N N . ILE A 1 918 ? -102.370 -37.627 72.822 1.00 87.44 918 ILE A N 1
ATOM 7127 C CA . ILE A 1 918 ? -101.817 -37.290 74.133 1.00 87.44 918 ILE A CA 1
ATOM 7128 C C . ILE A 1 918 ? -101.348 -35.836 74.133 1.00 87.44 918 ILE A C 1
ATOM 7130 O O . ILE A 1 918 ? -101.056 -35.276 73.076 1.00 87.44 918 ILE A O 1
ATOM 7134 N N . ASP A 1 919 ? -101.228 -35.241 75.315 1.00 85.56 919 ASP A N 1
ATOM 7135 C CA . ASP A 1 919 ? -100.513 -33.978 75.483 1.00 85.56 919 ASP A CA 1
ATOM 7136 C C . ASP A 1 919 ? -99.010 -34.267 75.590 1.00 85.56 919 ASP A C 1
ATOM 7138 O O . ASP A 1 919 ? -98.549 -34.808 76.591 1.00 85.56 919 ASP A O 1
ATOM 7142 N N . THR A 1 920 ? -98.229 -33.916 74.566 1.00 82.88 920 THR A N 1
ATOM 7143 C CA . THR A 1 920 ? -96.774 -34.151 74.549 1.00 82.88 920 THR A CA 1
ATOM 7144 C C . THR A 1 920 ? -96.010 -33.336 75.596 1.00 82.88 920 THR A C 1
ATOM 7146 O O . THR A 1 920 ? -94.825 -33.577 75.799 1.00 82.88 920 THR A O 1
ATOM 7149 N N . THR A 1 921 ? -96.648 -32.370 76.261 1.00 83.88 921 THR A N 1
ATOM 7150 C CA . THR A 1 921 ? -96.038 -31.608 77.359 1.00 83.88 921 THR A CA 1
ATOM 7151 C C . THR A 1 921 ? -96.278 -32.240 78.731 1.00 83.88 921 THR A C 1
ATOM 7153 O O . THR A 1 921 ? -95.490 -31.997 79.649 1.00 83.88 921 THR A O 1
ATOM 7156 N N . ASP A 1 922 ? -97.296 -33.098 78.869 1.00 84.31 922 ASP A N 1
ATOM 7157 C CA . ASP A 1 922 ? -97.594 -33.802 80.119 1.00 84.31 922 ASP A CA 1
ATOM 7158 C C . ASP A 1 922 ? -96.571 -34.948 80.332 1.00 84.31 922 ASP A C 1
ATOM 7160 O O . ASP A 1 922 ? -96.476 -35.863 79.509 1.00 84.31 922 ASP A O 1
ATOM 7164 N N . PRO A 1 923 ? -95.776 -34.931 81.424 1.00 82.38 923 PRO A N 1
ATOM 7165 C CA . PRO A 1 923 ? -94.778 -35.967 81.710 1.00 82.38 923 PRO A CA 1
ATOM 7166 C C . PRO A 1 923 ? -95.355 -37.374 81.896 1.00 82.38 923 PRO A C 1
ATOM 7168 O O . PRO A 1 923 ? -94.615 -38.347 81.779 1.00 82.38 923 PRO A O 1
ATOM 7171 N N . GLU A 1 924 ? -96.644 -37.486 82.220 1.00 83.25 924 GLU A N 1
ATOM 7172 C CA . GLU A 1 924 ? -97.342 -38.758 82.437 1.00 83.25 924 GLU A CA 1
ATOM 7173 C C . GLU A 1 924 ? -98.180 -39.179 81.219 1.00 83.25 924 GLU A C 1
ATOM 7175 O O . GLU A 1 924 ? -98.987 -40.107 81.301 1.00 83.25 924 GLU A O 1
ATOM 7180 N N . ALA A 1 925 ? -98.041 -38.483 80.088 1.00 85.25 925 ALA A N 1
ATOM 7181 C CA . ALA A 1 925 ? -98.845 -38.738 78.901 1.00 85.25 925 ALA A CA 1
ATOM 7182 C C . ALA A 1 925 ? -98.507 -40.077 78.230 1.00 85.25 925 ALA A C 1
ATOM 7184 O O . ALA A 1 925 ? -99.408 -40.833 77.851 1.00 85.25 925 ALA A O 1
ATOM 7185 N N . CYS A 1 926 ? -97.214 -40.387 78.140 1.00 88.00 926 CYS A N 1
ATOM 7186 C CA . CYS A 1 926 ? -96.669 -41.673 77.721 1.00 88.00 926 CYS A CA 1
ATOM 7187 C C . CYS A 1 926 ? -95.547 -42.112 78.667 1.00 88.00 926 CYS A C 1
ATOM 7189 O O . CYS A 1 926 ? -94.849 -41.290 79.262 1.00 88.00 926 CYS A O 1
ATOM 7191 N N . ASP A 1 927 ? -95.377 -43.420 78.805 1.00 85.88 927 ASP A N 1
ATOM 7192 C CA . ASP A 1 927 ? -94.327 -44.025 79.605 1.00 85.88 927 ASP A CA 1
ATOM 7193 C C . ASP A 1 927 ? -92.953 -43.772 78.969 1.00 85.88 927 ASP A C 1
ATOM 7195 O O . ASP A 1 927 ? -92.695 -44.147 77.824 1.00 85.88 927 ASP A O 1
ATOM 7199 N N . LYS A 1 928 ? -92.051 -43.150 79.733 1.00 83.50 928 LYS A N 1
ATOM 7200 C CA . LYS A 1 928 ? -90.738 -42.701 79.248 1.00 83.50 928 LYS A CA 1
ATOM 7201 C C . LYS A 1 928 ? -89.787 -43.837 78.843 1.00 83.50 928 LYS A C 1
ATOM 7203 O O . LYS A 1 928 ? -88.798 -43.564 78.171 1.00 83.50 928 LYS A O 1
ATOM 7208 N N . LYS A 1 929 ? -90.035 -45.090 79.246 1.00 82.69 929 LYS A N 1
ATOM 7209 C CA . LYS A 1 929 ? -89.169 -46.236 78.903 1.00 82.69 929 LYS A CA 1
ATOM 7210 C C . LYS A 1 929 ? -89.731 -47.062 77.755 1.00 82.69 929 LYS A C 1
ATOM 7212 O O . LYS A 1 929 ? -88.998 -47.472 76.864 1.00 82.69 929 LYS A O 1
ATOM 7217 N N . THR A 1 930 ? -91.029 -47.319 77.788 1.00 83.69 930 THR A N 1
ATOM 7218 C CA . THR A 1 930 ? -91.710 -48.226 76.857 1.00 83.69 930 THR A CA 1
ATOM 7219 C C . THR A 1 930 ? -92.386 -47.497 75.700 1.00 83.69 930 THR A C 1
ATOM 7221 O O . THR A 1 930 ? -92.648 -48.116 74.674 1.00 83.69 930 THR A O 1
ATOM 7224 N N . GLY A 1 931 ? -92.671 -46.199 75.846 1.00 85.31 931 GLY A N 1
ATOM 7225 C CA . GLY A 1 931 ? -93.416 -45.404 74.866 1.00 85.31 931 GLY A CA 1
ATOM 7226 C C . GLY A 1 931 ? -94.928 -45.619 74.904 1.00 85.31 931 GLY A C 1
ATOM 7227 O O . GLY A 1 931 ? -95.641 -45.002 74.115 1.00 85.31 931 GLY A O 1
ATOM 7228 N N . MET A 1 932 ? -95.423 -46.458 75.822 1.00 86.44 932 MET A N 1
ATOM 7229 C CA . MET A 1 932 ? -96.843 -46.772 75.960 1.00 86.44 932 MET A CA 1
ATOM 7230 C C . MET A 1 932 ? -97.631 -45.555 76.447 1.00 86.44 932 MET A C 1
ATOM 7232 O O . MET A 1 932 ? -97.262 -44.893 77.414 1.00 86.44 932 MET A O 1
ATOM 7236 N N . CYS A 1 933 ? -98.747 -45.262 75.802 1.00 87.75 933 CYS A N 1
ATOM 7237 C CA . CYS A 1 933 ? -99.545 -44.074 76.059 1.00 87.75 933 CYS A CA 1
ATOM 7238 C C . CYS A 1 933 ? -100.496 -44.312 77.233 1.00 87.75 933 CYS A C 1
ATOM 7240 O O . CYS A 1 933 ? -101.323 -45.221 77.199 1.00 87.75 933 CYS A O 1
ATOM 7242 N N . VAL A 1 934 ? -100.379 -43.498 78.282 1.00 85.31 934 VAL A N 1
ATOM 7243 C CA . VAL A 1 934 ? -101.081 -43.715 79.557 1.00 85.31 934 VAL A CA 1
ATOM 7244 C C . VAL A 1 934 ? -102.285 -42.782 79.690 1.00 85.31 934 VAL A C 1
ATOM 7246 O O . VAL A 1 934 ? -103.376 -43.221 80.057 1.00 85.31 934 VAL A O 1
ATOM 7249 N N . LYS A 1 935 ? -102.130 -41.497 79.343 1.00 86.00 935 LYS A N 1
ATOM 7250 C CA . LYS A 1 935 ? -103.213 -40.498 79.399 1.00 86.00 935 LYS A CA 1
ATOM 7251 C C . LYS A 1 935 ? -103.736 -40.155 78.012 1.00 86.00 935 LYS A C 1
ATOM 7253 O O . LYS A 1 935 ? -103.547 -39.057 77.495 1.00 86.00 935 LYS A O 1
ATOM 7258 N N . CYS A 1 936 ? -104.442 -41.110 77.428 1.00 85.38 936 CYS A N 1
ATOM 7259 C CA . CYS A 1 936 ? -105.133 -40.910 76.166 1.00 85.38 936 CYS A CA 1
ATOM 7260 C C . CYS A 1 936 ? -106.258 -39.863 76.290 1.00 85.38 936 CYS A C 1
ATOM 7262 O O . CYS A 1 936 ? -107.174 -39.988 77.114 1.00 85.38 936 CYS A O 1
ATOM 7264 N N . LEU A 1 937 ? -106.181 -38.828 75.456 1.00 84.94 937 LEU A N 1
ATOM 7265 C CA . LEU A 1 937 ? -107.175 -37.771 75.284 1.00 84.94 937 LEU A CA 1
ATOM 7266 C C . LEU A 1 937 ? -108.287 -38.220 74.315 1.00 84.94 937 LEU A C 1
ATOM 7268 O O . LEU A 1 937 ? -108.265 -39.326 73.777 1.00 84.94 937 LEU A O 1
ATOM 7272 N N . TYR A 1 938 ? -109.298 -37.373 74.106 1.00 87.56 938 TYR A N 1
ATOM 7273 C CA . TYR A 1 938 ? -110.374 -37.594 73.118 1.00 87.56 938 TYR A CA 1
ATOM 7274 C C . TYR A 1 938 ? -111.170 -38.900 73.297 1.00 87.56 938 TYR A C 1
ATOM 7276 O O . TYR A 1 938 ? -111.595 -39.515 72.326 1.00 87.56 938 TYR A O 1
ATOM 7284 N N . HIS A 1 939 ? -111.356 -39.341 74.546 1.00 86.62 939 HIS A N 1
ATOM 7285 C CA . HIS A 1 939 ? -112.035 -40.603 74.877 1.00 86.62 939 HIS A CA 1
ATOM 7286 C C . HIS A 1 939 ? -111.419 -41.841 74.197 1.00 86.62 939 HIS A C 1
ATOM 7288 O O . HIS A 1 939 ? -112.117 -42.819 73.940 1.00 86.62 939 HIS A O 1
ATOM 7294 N N . THR A 1 940 ? -110.109 -41.819 73.939 1.00 87.06 940 THR A N 1
ATOM 7295 C CA . THR A 1 940 ? -109.364 -42.954 73.375 1.00 87.06 940 THR A CA 1
ATOM 7296 C C . THR A 1 940 ? -108.681 -43.798 74.463 1.00 87.06 940 THR A C 1
ATOM 7298 O O . THR A 1 940 ? -108.512 -43.346 75.598 1.00 87.06 940 THR A O 1
ATOM 7301 N N . GLU A 1 941 ? -108.336 -45.045 74.147 1.00 86.50 941 GLU A N 1
ATOM 7302 C CA . GLU A 1 941 ? -107.619 -46.013 74.986 1.00 86.50 941 GLU A CA 1
ATOM 7303 C C . GLU A 1 941 ? -106.761 -46.982 74.145 1.00 86.50 941 GLU A C 1
ATOM 7305 O O . GLU A 1 941 ? -106.702 -46.889 72.916 1.00 86.50 941 GLU A O 1
ATOM 7310 N N . GLY A 1 942 ? -106.073 -47.913 74.809 1.00 83.25 942 GLY A N 1
ATOM 7311 C CA . GLY A 1 942 ? -105.116 -48.842 74.200 1.00 83.25 942 GLY A CA 1
ATOM 7312 C C . GLY A 1 942 ? -103.682 -48.308 74.223 1.00 83.25 942 GLY A C 1
ATOM 7313 O O . GLY A 1 942 ? -103.464 -47.119 74.435 1.00 83.25 942 GLY A O 1
ATOM 7314 N N . GLU A 1 943 ? -102.698 -49.177 73.974 1.00 83.31 943 GLU A N 1
ATOM 7315 C CA . GLU A 1 943 ? -101.271 -48.865 74.203 1.00 83.31 943 GLU A CA 1
ATOM 7316 C C . GLU A 1 943 ? -100.738 -47.668 73.405 1.00 83.31 943 GLU A C 1
ATOM 7318 O O . GLU A 1 943 ? -99.800 -47.017 73.841 1.00 83.31 943 GLU A O 1
ATOM 7323 N N . ASN A 1 944 ? -101.389 -47.343 72.285 1.00 86.88 944 ASN A N 1
ATOM 7324 C CA . ASN A 1 944 ? -101.082 -46.183 71.442 1.00 86.88 944 ASN A CA 1
ATOM 7325 C C . ASN A 1 944 ? -102.270 -45.213 71.306 1.00 86.88 944 ASN A C 1
ATOM 7327 O O . ASN A 1 944 ? -102.367 -44.493 70.311 1.00 86.88 944 ASN A O 1
ATOM 7331 N N . CYS A 1 945 ? -103.228 -45.248 72.241 1.00 87.25 945 CYS A N 1
ATOM 7332 C CA . CYS A 1 945 ? -104.478 -44.478 72.172 1.00 87.25 945 CYS A CA 1
ATOM 7333 C C . CYS A 1 945 ? -105.259 -44.697 70.862 1.00 87.25 945 CYS A C 1
ATOM 7335 O O . CYS A 1 945 ? -105.781 -43.756 70.261 1.00 87.25 945 CYS A O 1
ATOM 7337 N N . HIS A 1 946 ? -105.272 -45.941 70.376 1.00 86.94 946 HIS A N 1
ATOM 7338 C CA . HIS A 1 946 ? -105.786 -46.317 69.055 1.00 86.94 946 HIS A CA 1
ATOM 7339 C C . HIS A 1 946 ? -107.181 -46.962 69.093 1.00 86.94 946 HIS A C 1
ATOM 7341 O O . HIS A 1 946 ? -107.718 -47.312 68.043 1.00 86.94 946 HIS A O 1
ATOM 7347 N N . LEU A 1 947 ? -107.780 -47.114 70.276 1.00 85.50 947 LEU A N 1
ATOM 7348 C CA . LEU A 1 947 ? -109.130 -47.641 70.489 1.00 85.50 947 LEU A CA 1
ATOM 7349 C C . LEU A 1 947 ? -110.016 -46.565 71.125 1.00 85.50 947 LEU A C 1
ATOM 7351 O O . LEU A 1 947 ? -109.508 -45.658 71.773 1.00 85.50 947 LEU A O 1
ATOM 7355 N N . CYS A 1 948 ? -111.334 -46.630 70.945 1.00 85.88 948 CYS A N 1
ATOM 7356 C CA . CYS A 1 948 ? -112.260 -45.780 71.701 1.00 85.88 948 CYS A CA 1
ATOM 7357 C C . CYS A 1 948 ? -112.532 -46.402 73.073 1.00 85.88 948 CYS A C 1
ATOM 7359 O O . CYS A 1 948 ? -112.702 -47.617 73.156 1.00 85.88 948 CYS A O 1
ATOM 7361 N N . LYS A 1 949 ? -112.607 -45.578 74.126 1.00 84.75 949 LYS A N 1
ATOM 7362 C CA . LYS A 1 949 ? -112.920 -46.028 75.490 1.00 84.75 949 LYS A CA 1
ATOM 7363 C C . LYS A 1 949 ? -114.228 -46.799 75.537 1.00 84.75 949 LYS A C 1
ATOM 7365 O O . LYS A 1 949 ? -115.193 -46.437 74.866 1.00 84.75 949 LYS A O 1
ATOM 7370 N N . GLN A 1 950 ? -114.286 -47.816 76.392 1.00 83.56 950 GLN A N 1
ATOM 7371 C CA . GLN A 1 950 ? -115.494 -48.610 76.596 1.00 83.56 950 GLN A CA 1
ATOM 7372 C C . GLN A 1 950 ? -116.734 -47.720 76.838 1.00 83.56 950 GLN A C 1
ATOM 7374 O O . GLN A 1 950 ? -116.797 -46.963 77.805 1.00 83.56 950 GLN A O 1
ATOM 7379 N N . GLY A 1 951 ? -117.720 -47.817 75.939 1.00 79.75 951 GLY A N 1
ATOM 7380 C CA . GLY A 1 951 ? -118.938 -46.994 75.940 1.00 79.75 951 GLY A CA 1
ATOM 7381 C C . GLY A 1 951 ? -118.977 -45.882 74.882 1.00 79.75 951 GLY A C 1
ATOM 7382 O O . GLY A 1 951 ? -120.054 -45.342 74.650 1.00 79.75 951 GLY A O 1
ATOM 7383 N N . TYR A 1 952 ? -117.854 -45.599 74.215 1.00 80.88 952 TYR A N 1
ATOM 7384 C CA . TYR A 1 952 ? -117.728 -44.635 73.118 1.00 80.88 952 TYR A CA 1
ATOM 7385 C C . TYR A 1 952 ? -117.573 -45.358 71.767 1.00 80.88 952 TYR A C 1
ATOM 7387 O O . TYR A 1 952 ? -116.984 -46.440 71.703 1.00 80.88 952 TYR A O 1
ATOM 7395 N N . TYR A 1 953 ? -118.081 -44.777 70.675 1.00 76.38 953 TYR A N 1
ATOM 7396 C CA . TYR A 1 953 ? -117.992 -45.338 69.315 1.00 76.38 953 TYR A CA 1
ATOM 7397 C C . TYR A 1 953 ? -117.429 -44.320 68.311 1.00 76.38 953 TYR A C 1
ATOM 7399 O O . TYR A 1 953 ? -117.657 -43.120 68.435 1.00 76.38 953 TYR A O 1
ATOM 7407 N N . GLY A 1 954 ? -116.666 -44.796 67.321 1.00 84.75 954 GLY A N 1
ATOM 7408 C CA . GLY A 1 954 ? -115.928 -43.962 66.363 1.00 84.75 954 GLY A CA 1
ATOM 7409 C C . GLY A 1 954 ? -114.567 -44.569 65.998 1.00 84.75 954 GLY A C 1
ATOM 7410 O O . GLY A 1 954 ? -114.348 -45.770 66.164 1.00 84.75 954 GLY A O 1
ATOM 7411 N N . SER A 1 955 ? -113.652 -43.735 65.515 1.00 84.19 955 SER A N 1
ATOM 7412 C CA . SER A 1 955 ? -112.262 -44.009 65.143 1.00 84.19 955 SER A CA 1
ATOM 7413 C C . SER A 1 955 ? -111.277 -43.186 65.990 1.00 84.19 955 SER 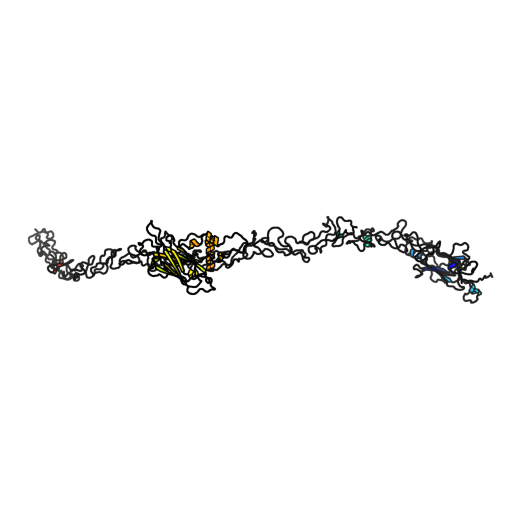A C 1
ATOM 7415 O O . SER A 1 955 ? -110.969 -42.025 65.718 1.00 84.19 955 SER A O 1
ATOM 7417 N N . ALA A 1 956 ? -110.635 -43.836 66.959 1.00 81.50 956 ALA A N 1
ATOM 7418 C CA . ALA A 1 956 ? -109.635 -43.198 67.819 1.00 81.50 956 ALA A CA 1
ATOM 7419 C C . ALA A 1 956 ? -108.481 -42.518 67.060 1.00 81.50 956 ALA A C 1
ATOM 7421 O O . ALA A 1 956 ? -108.013 -41.463 67.477 1.00 81.50 956 ALA A O 1
ATOM 7422 N N . LEU A 1 957 ? -108.073 -43.043 65.900 1.00 82.81 957 LEU A N 1
ATOM 7423 C CA . LEU A 1 957 ? -107.034 -42.431 65.057 1.00 82.81 957 LEU A CA 1
ATOM 7424 C C . LEU A 1 957 ? -107.448 -41.077 64.447 1.00 82.81 957 LEU A C 1
ATOM 7426 O O . LEU A 1 957 ? -106.593 -40.331 63.980 1.00 82.81 957 LEU A O 1
ATOM 7430 N N . GLN A 1 958 ? -108.749 -40.771 64.424 1.00 83.62 958 GLN A N 1
ATOM 7431 C CA . GLN A 1 958 ? -109.321 -39.518 63.916 1.00 83.62 958 GLN A CA 1
ATOM 7432 C C . GLN A 1 958 ? -109.908 -38.638 65.033 1.00 83.62 958 GLN A C 1
ATOM 7434 O O . GLN A 1 958 ? -110.519 -37.616 64.731 1.00 83.62 958 GLN A O 1
ATOM 7439 N N . GLN A 1 959 ? -109.715 -39.010 66.308 1.00 85.19 959 GLN A N 1
ATOM 7440 C CA . GLN A 1 959 ? -110.202 -38.267 67.482 1.00 85.19 959 GLN A CA 1
ATOM 7441 C C . GLN A 1 959 ? -111.733 -38.098 67.545 1.00 85.19 959 GLN A C 1
ATOM 7443 O O . GLN A 1 959 ? -112.231 -37.136 68.128 1.00 85.19 959 GLN A O 1
ATOM 7448 N N . ASP A 1 960 ? -112.505 -39.024 66.969 1.00 86.19 960 ASP A N 1
ATOM 7449 C CA . ASP A 1 960 ? -113.970 -38.926 66.863 1.00 86.19 960 ASP A CA 1
ATOM 7450 C C . ASP A 1 960 ? -114.738 -39.952 67.721 1.00 86.19 960 ASP A C 1
ATOM 7452 O O . ASP A 1 960 ? -115.911 -40.211 67.458 1.00 86.19 960 ASP A O 1
ATOM 7456 N N . CYS A 1 961 ? -114.117 -40.503 68.768 1.00 84.88 961 CYS A N 1
ATOM 7457 C CA . CYS A 1 961 ? -114.787 -41.369 69.743 1.00 84.88 961 CYS A CA 1
ATOM 7458 C C . CYS A 1 961 ? -115.858 -40.588 70.532 1.00 84.88 961 CYS A C 1
ATOM 7460 O O . CYS A 1 961 ? -115.519 -39.695 71.314 1.00 84.88 961 CYS A O 1
ATOM 7462 N N . ARG A 1 962 ? -117.144 -40.914 70.329 1.00 80.56 962 ARG A N 1
ATOM 7463 C CA . ARG A 1 962 ? -118.314 -40.200 70.889 1.00 80.56 962 ARG A CA 1
ATOM 7464 C C . ARG A 1 962 ? -119.218 -41.061 71.753 1.00 80.56 962 ARG A C 1
ATOM 7466 O O . ARG A 1 962 ? -119.263 -42.290 71.520 1.00 80.56 962 ARG A O 1
#

Organism: NCBI:txid187382

InterPro domains:
  IPR000742 EGF-like domain [SM00181] (260-304)
  IPR000742 EGF-like domain [SM00181] (435-470)
  IPR000742 EGF-like domain [SM00181] (708-755)
  IPR000742 EGF-like domain [SM00181] (758-801)
  IPR000742 EGF-like domain [SM00181] (802-851)
  IPR000742 EGF-like domain [SM00181] (854-892)
  IPR000742 EGF-like domain [SM00181] (925-962)
  IPR002049 Laminin-type EGF domain [PF00053] (200-253)
  IPR002049 Laminin-type EGF domain [PF00053] (327-384)
  IPR002049 Laminin-type EGF domain [PF00053] (387-436)
  IPR002049 Laminin-type EGF domain [PF00053] (439-477)
  IPR002049 Laminin-type EGF domain [PF00053] (709-754)
  IPR002049 Laminin-type EGF domain [PF00053] (757-800)
  IPR002049 Laminin-type EGF domain [PF00053] (853-909)
  IPR002049 Laminin-type EGF domain [PF00053] (912-961)
  IPR002049 Laminin-type EGF domain [PS01248] (408-441)
  IPR002049 Laminin-type EGF domain [PS01248] (776-805)
  IPR002049 Laminin-type EGF domain [PS01248] (880-914)
  IPR002049 Laminin-type EGF domain [PS01248] (933-961)
  IPR002049 Laminin-type EGF domain [PS50027] (200-263)